Protein AF-0000000085180542 (afdb_homodimer)

Foldseek 3Di:
DQFKKKKFAAQAFFAEEFEFAFAQLLQLLLLLLLLQAQAKAKEAGADDFPLVVLSVVQVVQQAKDWDDDPRMIIIGRNDTPDQERDCVRQQVAVSNQLNQLLSCQRVQKHKYFAGHDADLDDDDCVLLVQLQVQQPWDWDDDDRMIMIGHPDQTEEEREGPAADASSLSSNQSNQAAQHWYKYARYAQAPSSLSSVVSSVQQPKDWPQRNHRMITTHHYNHTYYYYYYGAGHLLSVLLVLLLNQLSQHKYKYFRAAVQQCVQSVVQQVQQPWDWDDDRGMIIIGYDPAGDAEEAEDDGPPHHHPLCQLQVLLSNQAHADKYKYAYPPRLRNCPLVVQQVQQVWDWDDDPSMIITHHHATAADEGEQSAQSSVSNVVSNQNHHRGMHMYTHVSRVSNRDDPPVVRSVSRVIDMDMDRDDPPPPDD/DQFKKKKFAAQAFFAEEFEFAFAQLLQLLLLLLLLQAQAKAKEAGADDFPLVVLSVVQVVQQAKDWDDDPRMIIIGRNDTPDQERDCVRQQVAVSNQLNQLLSCQRVQKHKYFAGHDADLDDDDCVLLVQLQVQQPWDWDDDDRMIMIGHPDQTEEEREGPAADASSLSSNQSNQAAQHWYKYARYAQAPSSLSSVVSSVQQPKDWPQRNHRMITTHHYNHTYYYYYYGAGHLLSVLLVLLLNQLSQHKYKYFSAAVQLCVQVVVQQVQQPWDWDDDRGMIIIGYDPQGDAEEAEDDGPPHHHPLCQLQVLLSNQAHADKYKYAYPPRLRNCPLVVQQVQQVWDWDDDPSMIITHHHATAADEGEDSAQSSVSNVVSNQNHHRGMHMYTHVSRVSNRDDPPVVRSVSRVIDMDMDRDDPPPPDD

Solvent-accessible surface area (backbone atoms only — not comparable to full-atom values): 40962 Å² total; per-residue (Å²): 128,84,54,44,30,38,36,25,49,22,58,49,46,29,39,42,68,47,77,42,55,30,18,59,78,30,42,52,58,41,57,42,51,50,63,53,16,56,37,53,34,35,37,37,47,52,54,83,28,55,61,50,52,51,48,50,51,47,40,39,64,27,35,34,45,72,47,75,56,88,46,27,38,38,37,35,22,72,51,77,72,43,58,62,44,51,46,88,55,22,34,71,32,44,79,51,53,39,39,41,20,20,32,30,29,64,71,30,31,25,33,34,29,53,54,31,62,75,86,56,61,92,74,76,62,60,58,44,52,49,34,44,43,43,23,60,32,50,73,46,78,56,93,63,33,38,37,38,37,44,94,61,69,34,36,40,63,31,72,47,84,51,68,31,62,64,31,40,51,18,46,52,35,27,26,40,39,51,5,40,35,36,38,36,27,31,38,41,36,69,38,51,35,49,35,51,52,52,44,37,66,23,52,26,46,68,45,44,78,53,20,34,50,34,40,39,37,26,20,88,64,45,47,42,49,76,48,72,52,56,48,20,57,65,59,47,50,50,54,52,41,30,19,47,42,26,46,13,35,38,34,40,31,58,36,56,51,84,74,37,48,42,56,54,51,52,44,40,72,19,54,28,48,74,46,74,55,86,40,24,41,34,42,40,35,37,93,73,42,48,50,52,79,47,55,20,30,66,59,65,31,31,49,59,72,46,46,43,30,51,49,29,30,43,26,53,24,51,49,72,25,39,42,36,34,72,76,50,56,62,67,54,85,38,51,68,46,42,38,66,22,58,38,45,70,47,78,54,95,59,36,33,37,28,43,16,40,83,37,36,37,34,82,36,62,31,84,39,40,40,29,24,50,7,52,49,34,34,28,40,36,3,48,49,55,18,41,30,34,43,43,71,32,36,45,50,69,39,72,63,52,61,62,55,40,42,63,18,58,42,51,62,44,82,40,79,52,71,79,77,74,74,79,127,129,86,53,44,31,38,37,26,49,22,58,49,46,29,40,45,67,46,77,43,55,30,18,58,78,32,43,52,58,41,57,40,50,49,62,54,16,56,35,52,34,35,36,38,47,52,54,83,29,56,58,48,51,52,49,49,51,48,40,38,64,26,34,35,46,73,48,75,58,88,47,27,39,39,39,35,21,73,50,76,71,43,56,61,44,51,46,88,55,20,35,72,31,45,79,51,52,39,40,41,20,20,31,30,31,64,71,30,31,25,33,33,29,53,55,30,63,75,87,57,60,93,74,78,62,60,58,45,53,49,34,44,43,44,23,60,33,50,73,47,77,57,93,64,33,39,37,38,38,43,92,61,68,33,36,39,62,30,75,46,84,53,69,30,64,63,30,41,51,19,47,52,36,28,26,38,39,50,5,41,34,35,37,36,26,31,37,42,36,70,40,52,37,49,36,51,52,53,43,37,66,23,50,26,45,67,45,43,79,54,20,33,50,34,42,40,37,26,21,90,66,46,48,44,49,75,47,72,52,58,47,20,57,64,59,48,50,50,54,54,42,31,19,47,42,26,47,13,35,38,33,40,31,57,33,54,49,84,75,37,48,41,56,53,52,52,46,40,72,20,55,27,47,74,46,74,55,86,39,23,40,34,40,41,35,38,93,74,43,48,50,53,78,47,55,21,30,68,60,63,30,30,50,58,74,46,45,42,30,50,48,30,30,43,26,53,24,50,48,70,24,39,42,35,34,72,76,51,56,61,68,56,84,38,52,68,48,42,38,66,22,56,38,45,69,47,80,55,94,59,35,33,37,28,44,16,41,83,36,36,37,34,82,35,63,31,84,37,41,40,29,25,50,8,51,48,34,34,27,40,36,4,49,47,56,18,41,31,33,43,43,70,32,36,44,50,70,38,72,63,50,60,64,54,40,43,62,19,58,41,50,60,44,84,40,79,51,70,78,77,74,73,77,125

Sequence (848 aa):
MESKVLRVEGGAPLKGEVRIYPAKNAALPILAASLLTEEPITLLEVPRLRDVEVMLELLAHLGTRYEWEGRALHLHTPELKRLEAPYELVGQMRASFIVWGALLARAGEGRVSWPGGCAFGARPVDQHVKALRALGAEVVEEGHTFYARRKGPLGGRVVFDLPTVGGTEQALLALALEGEGTLVQAAVEPEVEDLGRFLTLLGVEIRGLGSPILHVKGAKRLGGGTYRIIPDRIEAGTYLLAAAATRGEVTLTEVRPDHLDALLDKLAQSGHRIATGKDWVRLTATPTPEPLHVEAREYPGFPTDLQPIVTAYLATVPGQSTVMDRVYPDRFTHVGELARMGAELYLRDRLLMVNGKKLHGAQVKALDIRAGGGLLVAALSAEGTTEMEGVYFLERGYEDLEGKLRALGARVYLEAQAPSLAADMESKVLRVEGGAPLKGEVRIYPAKNAALPILAASLLTEEPITLLEVPRLRDVEVMLELLAHLGTRYEWEGRALHLHTPELKRLEAPYELVGQMRASFIVWGALLARAGEGRVSWPGGCAFGARPVDQHVKALRALGAEVVEEGHTFYARRKGPLGGRVVFDLPTVGGTEQALLALALEGEGTLVQAAVEPEVEDLGRFLTLLGVEIRGLGSPILHVKGAKRLGGGTYRIIPDRIEAGTYLLAAAATRGEVTLTEVRPDHLDALLDKLAQSGHRIATGKDWVRLTATPTPEPLHVEAREYPGFPTDLQPIVTAYLATVPGQSTVMDRVYPDRFTHVGELARMGAELYLRDRLLMVNGKKLHGAQVKALDIRAGGGLLVAALSAEGTTEMEGVYFLERGYEDLEGKLRALGARVYLEAQAPSLAAD

Organism: NCBI:txid751945

Structure (mmCIF, N/CA/C/O backbone):
data_AF-0000000085180542-model_v1
#
loop_
_entity.id
_entity.type
_entity.pdbx_description
1 polymer 'UDP-N-acetylglucosamine 1-carboxyvinyltransferase'
#
loop_
_atom_site.group_PDB
_atom_site.id
_atom_site.type_symbol
_atom_site.label_atom_id
_atom_site.label_alt_id
_atom_site.label_comp_id
_atom_site.label_asym_id
_atom_site.label_entity_id
_atom_site.label_seq_id
_atom_site.pdbx_PDB_ins_code
_atom_site.Cartn_x
_atom_site.Cartn_y
_atom_site.Cartn_z
_atom_site.occupancy
_atom_site.B_iso_or_equiv
_atom_site.auth_seq_id
_atom_site.auth_comp_id
_atom_site.auth_asym_id
_atom_site.auth_atom_id
_atom_site.pdbx_PDB_model_num
ATOM 1 N N . MET A 1 1 ? 16.766 30.531 23.422 1 43.31 1 MET A N 1
ATOM 2 C CA . MET A 1 1 ? 15.414 30.766 22.906 1 43.31 1 MET A CA 1
ATOM 3 C C . MET A 1 1 ? 14.383 30.688 24.016 1 43.31 1 MET A C 1
ATOM 5 O O . MET A 1 1 ? 14.406 29.766 24.844 1 43.31 1 MET A O 1
ATOM 9 N N . GLU A 1 2 ? 13.797 31.703 24.422 1 53.44 2 GLU A N 1
ATOM 10 C CA . GLU A 1 2 ? 12.859 31.812 25.531 1 53.44 2 GLU A CA 1
ATOM 11 C C . GLU A 1 2 ? 11.789 30.719 25.453 1 53.44 2 GLU A C 1
ATOM 13 O O . GLU A 1 2 ? 11.188 30.5 24.406 1 53.44 2 GLU A O 1
ATOM 18 N N . SER A 1 3 ? 11.812 29.703 26.328 1 74.56 3 SER A N 1
ATOM 19 C CA . SER A 1 3 ? 10.898 28.578 26.375 1 74.56 3 SER A CA 1
ATOM 20 C C . SER A 1 3 ? 9.453 29.031 26.516 1 74.56 3 SER A C 1
ATOM 22 O O . SER A 1 3 ? 9.164 29.953 27.297 1 74.56 3 SER A O 1
ATOM 24 N N . LYS A 1 4 ? 8.586 28.875 25.5 1 88.31 4 LYS A N 1
ATOM 25 C CA . LYS A 1 4 ? 7.168 29.219 25.5 1 88.31 4 LYS A CA 1
ATOM 26 C C . LYS A 1 4 ? 6.32 28.047 26 1 88.31 4 LYS A C 1
ATOM 28 O O . LYS A 1 4 ? 6.711 26.891 25.859 1 88.31 4 LYS A O 1
ATOM 33 N N . VAL A 1 5 ? 5.316 28.453 26.719 1 94.69 5 VAL A N 1
ATOM 34 C CA . VAL A 1 5 ? 4.324 27.484 27.172 1 94.69 5 VAL A CA 1
ATOM 35 C C . VAL A 1 5 ? 2.957 27.844 26.594 1 94.69 5 VAL A C 1
ATOM 37 O O . VAL A 1 5 ? 2.584 29.016 26.531 1 94.69 5 VAL A O 1
ATOM 40 N N . LEU A 1 6 ? 2.271 26.859 26.094 1 96.31 6 LEU A N 1
ATOM 41 C CA . LEU A 1 6 ? 0.903 27.031 25.609 1 96.31 6 LEU A CA 1
ATOM 42 C C . LEU A 1 6 ? -0.1 26.656 26.688 1 96.31 6 LEU A C 1
ATOM 44 O O . LEU A 1 6 ? -0.111 25.516 27.156 1 96.31 6 LEU A O 1
ATOM 48 N N . ARG A 1 7 ? -0.865 27.578 27.172 1 97.5 7 ARG A N 1
ATOM 49 C CA . ARG A 1 7 ? -1.918 27.328 28.141 1 97.5 7 ARG A CA 1
ATOM 50 C C . ARG A 1 7 ? -3.266 27.125 27.469 1 97.5 7 ARG A C 1
ATOM 52 O O . ARG A 1 7 ? -3.676 27.938 26.641 1 97.5 7 ARG A O 1
ATOM 59 N N . VAL A 1 8 ? -3.912 26.031 27.766 1 98.06 8 VAL A N 1
ATOM 60 C CA . VAL A 1 8 ? -5.199 25.703 27.172 1 98.06 8 VAL A CA 1
ATOM 61 C C . VAL A 1 8 ? -6.238 25.469 28.266 1 98.06 8 VAL A C 1
ATOM 63 O O . VAL A 1 8 ? -6.066 24.609 29.125 1 98.06 8 VAL A O 1
ATOM 66 N N . GLU A 1 9 ? -7.215 26.266 28.328 1 98.12 9 GLU A N 1
ATOM 67 C CA . GLU A 1 9 ? -8.383 25.984 29.156 1 98.12 9 GLU A CA 1
ATOM 68 C C . GLU A 1 9 ? -9.398 25.125 28.406 1 98.12 9 GLU A C 1
ATOM 70 O O . GLU A 1 9 ? -10.094 25.609 27.516 1 98.12 9 GLU A O 1
ATOM 75 N N . GLY A 1 10 ? -9.484 23.906 28.859 1 97.06 10 GLY A N 1
ATOM 76 C CA . GLY A 1 10 ? -10.242 22.922 28.094 1 97.06 10 GLY A CA 1
ATOM 77 C C . GLY A 1 10 ? -11.727 22.938 28.422 1 97.06 10 GLY A C 1
ATOM 78 O O . GLY A 1 10 ? -12.172 23.688 29.297 1 97.06 10 GLY A O 1
ATOM 79 N N . GLY A 1 11 ? -12.484 22.078 27.547 1 93.62 11 GLY A N 1
ATOM 80 C CA . GLY A 1 11 ? -13.883 21.812 27.859 1 93.62 11 GLY A CA 1
ATOM 81 C C . GLY A 1 11 ? -14.844 22.609 27 1 93.62 11 GLY A C 1
ATOM 82 O O . GLY A 1 11 ? -16.062 22.406 27.062 1 93.62 11 GLY A O 1
ATOM 83 N N . ALA A 1 12 ? -14.375 23.516 26.266 1 95.56 12 ALA A N 1
ATOM 84 C CA . ALA A 1 12 ? -15.234 24.312 25.391 1 95.56 12 ALA A CA 1
ATOM 85 C C . ALA A 1 12 ? -15.336 23.672 24.016 1 95.56 12 ALA A C 1
ATOM 87 O O . ALA A 1 12 ? -14.32 23.453 23.344 1 95.56 12 ALA A O 1
ATOM 88 N N . PRO A 1 13 ? -16.578 23.422 23.578 1 98.31 13 PRO A N 1
ATOM 89 C CA . PRO A 1 13 ? -16.719 22.875 22.219 1 98.31 13 PRO A CA 1
ATOM 90 C C . PRO A 1 13 ? -16.234 23.859 21.141 1 98.31 13 PRO A C 1
ATOM 92 O O . PRO A 1 13 ? -16.547 25.047 21.203 1 98.31 13 PRO A O 1
ATOM 95 N N . LEU A 1 14 ? -15.438 23.344 20.203 1 98.69 14 LEU A N 1
ATOM 96 C CA . LEU A 1 14 ? -14.977 24.172 19.094 1 98.69 14 LEU A CA 1
ATOM 97 C C . LEU A 1 14 ? -16.109 24.422 18.094 1 98.69 14 LEU A C 1
ATOM 99 O O . LEU A 1 14 ? -16.875 23.516 17.781 1 98.69 14 LEU A O 1
ATOM 103 N N . LYS A 1 15 ? -16.219 25.672 17.672 1 98.62 15 LYS A N 1
ATOM 104 C CA . LYS A 1 15 ? -17.266 26.047 16.734 1 98.62 15 LYS A CA 1
ATOM 105 C C . LYS A 1 15 ? -16.781 27.109 15.75 1 98.62 15 LYS A C 1
ATOM 107 O O . LYS A 1 15 ? -16.109 28.062 16.141 1 98.62 15 LYS A O 1
ATOM 112 N N . GLY A 1 16 ? -17.078 26.859 14.516 1 98.44 16 GLY A N 1
ATOM 113 C CA . GLY A 1 16 ? -16.781 27.906 13.547 1 98.44 16 GLY A CA 1
ATOM 114 C C . GLY A 1 16 ? -16.109 27.375 12.289 1 98.44 16 GLY A C 1
ATOM 115 O O . GLY A 1 16 ? -16.312 26.203 11.922 1 98.44 16 GLY A O 1
ATOM 116 N N . GLU A 1 17 ? -15.562 28.312 11.594 1 98.38 17 GLU A N 1
ATOM 117 C CA . GLU A 1 17 ? -14.922 28 10.32 1 98.38 17 GLU A CA 1
ATOM 118 C C . GLU A 1 17 ? -13.422 28.328 10.367 1 98.38 17 GLU A C 1
ATOM 120 O O . GLU A 1 17 ? -13.016 29.312 10.969 1 98.38 17 GLU A O 1
ATOM 125 N N . VAL A 1 18 ? -12.664 27.484 9.781 1 97.56 18 VAL A N 1
ATOM 126 C CA . VAL A 1 18 ? -11.219 27.719 9.742 1 97.56 18 VAL A CA 1
ATOM 127 C C . VAL A 1 18 ? -10.672 27.359 8.359 1 97.56 18 VAL A C 1
ATOM 129 O O . VAL A 1 18 ? -11.086 26.359 7.762 1 97.56 18 VAL A O 1
ATOM 132 N N . ARG A 1 19 ? -9.828 28.219 7.836 1 97.94 19 ARG A N 1
ATOM 133 C CA . ARG A 1 19 ? -9.133 27.969 6.578 1 97.94 19 ARG A CA 1
ATOM 134 C C . ARG A 1 19 ? -7.902 27.094 6.789 1 97.94 19 ARG A C 1
ATOM 136 O O . ARG A 1 19 ? -7.078 27.375 7.66 1 97.94 19 ARG A O 1
ATOM 143 N N . ILE A 1 20 ? -7.77 26.016 5.988 1 98.19 20 ILE A N 1
ATOM 144 C CA . ILE A 1 20 ? -6.609 25.141 6.078 1 98.19 20 ILE A CA 1
ATOM 145 C C . ILE A 1 20 ? -5.484 25.672 5.195 1 98.19 20 ILE A C 1
ATOM 147 O O . ILE A 1 20 ? -5.715 26.031 4.039 1 98.19 20 ILE A O 1
ATOM 151 N N . TYR A 1 21 ? -4.34 25.734 5.777 1 97.44 21 TYR A N 1
ATOM 152 C CA . TYR A 1 21 ? -3.172 26.266 5.078 1 97.44 21 TYR A CA 1
ATOM 153 C C . TYR A 1 21 ? -2.514 25.188 4.223 1 97.44 21 TYR A C 1
ATOM 155 O O . TYR A 1 21 ? -2.875 24.016 4.312 1 97.44 21 TYR A O 1
ATOM 163 N N . PRO A 1 22 ? -1.598 25.625 3.312 1 97.44 22 PRO A N 1
ATOM 164 C CA . PRO A 1 22 ? -0.945 24.656 2.428 1 97.44 22 PRO A CA 1
ATOM 165 C C . PRO A 1 22 ? -0.062 23.672 3.186 1 97.44 22 PRO A C 1
ATOM 167 O O . PRO A 1 22 ? 0.419 23.984 4.277 1 97.44 22 PRO A O 1
ATOM 170 N N . ALA A 1 23 ? 0.147 22.547 2.561 1 97.88 23 ALA A N 1
ATOM 171 C CA . ALA A 1 23 ? 0.813 21.406 3.182 1 97.88 23 ALA A CA 1
ATOM 172 C C . ALA A 1 23 ? 2.322 21.625 3.252 1 97.88 23 ALA A C 1
ATOM 174 O O . ALA A 1 23 ? 2.982 21.781 2.223 1 97.88 23 ALA A O 1
ATOM 175 N N . LYS A 1 24 ? 2.818 21.641 4.43 1 96.5 24 LYS A N 1
ATOM 176 C CA . LYS A 1 24 ? 4.262 21.719 4.633 1 96.5 24 LYS A CA 1
ATOM 177 C C . LYS A 1 24 ? 4.977 20.578 3.908 1 96.5 24 LYS A C 1
ATOM 179 O O . LYS A 1 24 ? 5.965 20.797 3.209 1 96.5 24 LYS A O 1
ATOM 184 N N . ASN A 1 25 ? 4.41 19.344 4.059 1 97 25 ASN A N 1
ATOM 185 C CA . ASN A 1 25 ? 5.031 18.141 3.516 1 97 25 ASN A CA 1
ATOM 186 C C . ASN A 1 25 ? 4.996 18.125 1.99 1 97 25 ASN A C 1
ATOM 188 O O . ASN A 1 25 ? 5.723 17.375 1.354 1 97 25 ASN A O 1
ATOM 192 N N . ALA A 1 26 ? 4.156 18.906 1.379 1 98.38 26 ALA A N 1
ATOM 193 C CA . ALA A 1 26 ? 4.156 19.062 -0.073 1 98.38 26 ALA A CA 1
ATOM 194 C C . ALA A 1 26 ? 5.102 20.188 -0.494 1 98.38 26 ALA A C 1
ATOM 196 O O . ALA A 1 26 ? 5.793 20.078 -1.509 1 98.38 26 ALA A O 1
ATOM 197 N N . ALA A 1 27 ? 5.145 21.234 0.29 1 98.44 27 ALA A N 1
ATOM 198 C CA . ALA A 1 27 ? 5.949 22.406 -0.026 1 98.44 27 ALA A CA 1
ATOM 199 C C . ALA A 1 27 ? 7.438 22.078 -0.03 1 98.44 27 ALA A C 1
ATOM 201 O O . ALA A 1 27 ? 8.18 22.516 -0.913 1 98.44 27 ALA A O 1
ATOM 202 N N . LEU A 1 28 ? 7.863 21.328 0.891 1 98 28 LEU A N 1
ATOM 203 C CA . LEU A 1 28 ? 9.289 21.094 1.11 1 98 28 LEU A CA 1
ATOM 204 C C . LEU A 1 28 ? 9.914 20.406 -0.095 1 98 28 LEU A C 1
ATOM 206 O O . LEU A 1 28 ? 10.914 20.875 -0.639 1 98 28 LEU A O 1
ATOM 210 N N . PRO A 1 29 ? 9.359 19.297 -0.585 1 98.56 29 PRO A N 1
ATOM 211 C CA . PRO A 1 29 ? 9.977 18.688 -1.767 1 98.56 29 PRO A CA 1
ATOM 212 C C . PRO A 1 29 ? 9.875 19.578 -3.008 1 98.56 29 PRO A C 1
ATOM 214 O O . PRO A 1 29 ? 10.75 19.531 -3.871 1 98.56 29 PRO A O 1
ATOM 217 N N . ILE A 1 30 ? 8.836 20.328 -3.129 1 98.81 30 ILE A N 1
ATOM 218 C CA . ILE A 1 30 ? 8.68 21.219 -4.27 1 98.81 30 ILE A CA 1
ATOM 219 C C . ILE A 1 30 ? 9.742 22.312 -4.211 1 98.81 30 ILE A C 1
ATOM 221 O O . ILE A 1 30 ? 10.312 22.703 -5.238 1 98.81 30 ILE A O 1
ATOM 225 N N . LEU A 1 31 ? 9.992 22.828 -2.996 1 98.69 31 LEU A N 1
ATOM 226 C CA . LEU A 1 31 ? 11.094 23.766 -2.811 1 98.69 31 LEU A CA 1
ATOM 227 C C . LEU A 1 31 ? 12.414 23.156 -3.266 1 98.69 31 LEU A C 1
ATOM 229 O O . LEU A 1 31 ? 13.172 23.797 -4 1 98.69 31 LEU A O 1
ATOM 233 N N . ALA A 1 32 ? 12.711 21.969 -2.859 1 98.38 32 ALA A N 1
ATOM 234 C CA . ALA A 1 32 ? 13.922 21.281 -3.301 1 98.38 32 ALA A CA 1
ATOM 235 C C . ALA A 1 32 ? 13.969 21.172 -4.82 1 98.38 32 ALA A C 1
ATOM 237 O O . ALA A 1 32 ? 15.023 21.375 -5.43 1 98.38 32 ALA A O 1
ATOM 238 N N . ALA A 1 33 ? 12.836 20.891 -5.438 1 98.75 33 ALA A N 1
ATOM 239 C CA . ALA A 1 33 ? 12.734 20.703 -6.883 1 98.75 33 ALA A CA 1
ATOM 240 C C . ALA A 1 33 ? 13.047 21.984 -7.629 1 98.75 33 ALA A C 1
ATOM 242 O O . ALA A 1 33 ? 13.445 21.969 -8.797 1 98.75 33 ALA A O 1
ATOM 243 N N . SER A 1 34 ? 12.867 23.125 -6.973 1 98.5 34 SER A N 1
ATOM 244 C CA . SER A 1 34 ? 13.133 24.406 -7.602 1 98.5 34 SER A CA 1
ATOM 245 C C . SER A 1 34 ? 14.602 24.547 -7.973 1 98.5 34 SER A C 1
ATOM 247 O O . SER A 1 34 ? 14.961 25.375 -8.82 1 98.5 34 SER A O 1
ATOM 249 N N . LEU A 1 35 ? 15.477 23.766 -7.367 1 98.38 35 LEU A N 1
ATOM 250 C CA . LEU A 1 35 ? 16.906 23.781 -7.664 1 98.38 35 LEU A CA 1
ATOM 251 C C . LEU A 1 35 ? 17.172 23.266 -9.078 1 98.38 35 LEU A C 1
ATOM 253 O O . LEU A 1 35 ? 18.25 23.484 -9.625 1 98.38 35 LEU A O 1
ATOM 257 N N . LEU A 1 36 ? 16.25 22.562 -9.656 1 98.69 36 LEU A N 1
ATOM 258 C CA . LEU A 1 36 ? 16.469 21.797 -10.875 1 98.69 36 LEU A CA 1
ATOM 259 C C . LEU A 1 36 ? 16.484 22.703 -12.094 1 98.69 36 LEU A C 1
ATOM 261 O O . LEU A 1 36 ? 16.891 22.281 -13.18 1 98.69 36 LEU A O 1
ATOM 265 N N . THR A 1 37 ? 16.047 23.953 -11.984 1 98.56 37 THR A N 1
ATOM 266 C CA . THR A 1 37 ? 15.906 24.797 -13.156 1 98.56 37 THR A CA 1
ATOM 267 C C . THR A 1 37 ? 16.594 26.141 -12.938 1 98.56 37 THR A C 1
ATOM 269 O O . THR A 1 37 ? 16.75 26.594 -11.797 1 98.56 37 THR A O 1
ATOM 272 N N . GLU A 1 38 ? 17 26.766 -13.984 1 98.19 38 GLU A N 1
ATOM 273 C CA . GLU A 1 38 ? 17.578 28.094 -13.977 1 98.19 38 GLU A CA 1
ATOM 274 C C . GLU A 1 38 ? 16.516 29.172 -14.156 1 98.19 38 GLU A C 1
ATOM 276 O O . GLU A 1 38 ? 16.812 30.359 -14.094 1 98.19 38 GLU A O 1
ATOM 281 N N . GLU A 1 39 ? 15.328 28.703 -14.398 1 98.62 39 GLU A N 1
ATOM 282 C CA . GLU A 1 39 ? 14.227 29.625 -14.641 1 98.62 39 GLU A CA 1
ATOM 283 C C . GLU A 1 39 ? 13.516 30 -13.344 1 98.62 39 GLU A C 1
ATOM 285 O O . GLU A 1 39 ? 13.516 29.219 -12.383 1 98.62 39 GLU A O 1
ATOM 290 N N . PRO A 1 40 ? 12.938 31.156 -13.273 1 98.62 40 PRO A N 1
ATOM 291 C CA . PRO A 1 40 ? 12.234 31.562 -12.055 1 98.62 40 PRO A CA 1
ATOM 292 C C . PRO A 1 40 ? 10.984 30.719 -11.789 1 98.62 40 PRO A C 1
ATOM 294 O O . PRO A 1 40 ? 10.281 30.328 -12.727 1 98.62 40 PRO A O 1
ATOM 297 N N . ILE A 1 41 ? 10.719 30.484 -10.539 1 98.69 41 ILE A N 1
ATOM 298 C CA . ILE A 1 41 ? 9.555 29.75 -10.055 1 98.69 41 ILE A CA 1
ATOM 299 C C . ILE A 1 41 ? 8.781 30.594 -9.062 1 98.69 41 ILE A C 1
ATOM 301 O O . ILE A 1 41 ? 9.375 31.25 -8.195 1 98.69 41 ILE A O 1
ATOM 305 N N . THR A 1 42 ? 7.512 30.656 -9.203 1 98.88 42 THR A N 1
ATOM 306 C CA . THR A 1 42 ? 6.641 31.266 -8.203 1 98.88 42 THR A CA 1
ATOM 307 C C . THR A 1 42 ? 5.723 30.203 -7.586 1 98.88 42 THR A C 1
ATOM 309 O O . THR A 1 42 ? 4.965 29.547 -8.297 1 98.88 42 THR A O 1
ATOM 312 N N . LEU A 1 43 ? 5.816 30 -6.324 1 98.81 43 LEU A N 1
ATOM 313 C CA . LEU A 1 43 ? 4.922 29.125 -5.582 1 98.81 43 LEU A CA 1
ATOM 314 C C . LEU A 1 43 ? 3.836 29.922 -4.867 1 98.81 43 LEU A C 1
ATOM 316 O O . LEU A 1 43 ? 4.137 30.828 -4.082 1 98.81 43 LEU A O 1
ATOM 320 N N . LEU A 1 44 ? 2.662 29.516 -5.234 1 97.81 44 LEU A N 1
ATOM 321 C CA . LEU A 1 44 ? 1.525 30.141 -4.578 1 97.81 44 LEU A CA 1
ATOM 322 C C . LEU A 1 44 ? 1.137 29.391 -3.312 1 97.81 44 LEU A C 1
ATOM 324 O O . LEU A 1 44 ? 1.149 28.156 -3.291 1 97.81 44 LEU A O 1
ATOM 328 N N . GLU A 1 45 ? 0.852 30.078 -2.203 1 94.81 45 GLU A N 1
ATOM 329 C CA . GLU A 1 45 ? 0.335 29.5 -0.963 1 94.81 45 GLU A CA 1
ATOM 330 C C . GLU A 1 45 ? 1.369 28.594 -0.301 1 94.81 45 GLU A C 1
ATOM 332 O O . GLU A 1 45 ? 1.105 27.422 -0.062 1 94.81 45 GLU A O 1
ATOM 337 N N . VAL A 1 46 ? 2.48 29.156 0.072 1 97.75 46 VAL A N 1
ATOM 338 C CA . VAL A 1 46 ? 3.535 28.422 0.767 1 97.75 46 VAL A CA 1
ATOM 339 C C . VAL A 1 46 ? 3.391 28.625 2.273 1 97.75 46 VAL A C 1
ATOM 341 O O . VAL A 1 46 ? 3.199 29.734 2.746 1 97.75 46 VAL A O 1
ATOM 344 N N . PRO A 1 47 ? 3.416 27.516 3.02 1 96.69 47 PRO A N 1
ATOM 345 C CA . PRO A 1 47 ? 3.277 27.688 4.469 1 96.69 47 PRO A CA 1
ATOM 346 C C . PRO A 1 47 ? 4.441 28.453 5.09 1 96.69 47 PRO A C 1
ATOM 348 O O . PRO A 1 47 ? 5.594 28.281 4.68 1 96.69 47 PRO A O 1
ATOM 351 N N . ARG A 1 48 ? 4.145 29.25 6.074 1 94.88 48 ARG A N 1
ATOM 352 C CA . ARG A 1 48 ? 5.152 30 6.828 1 94.88 48 ARG A CA 1
ATOM 353 C C . ARG A 1 48 ? 5.48 29.297 8.141 1 94.88 48 ARG A C 1
ATOM 355 O O . ARG A 1 48 ? 5.016 29.703 9.203 1 94.88 48 ARG A O 1
ATOM 362 N N . LEU A 1 49 ? 6.348 28.328 7.996 1 94.75 49 LEU A N 1
ATOM 363 C CA . LEU A 1 49 ? 6.754 27.484 9.109 1 94.75 49 LEU A CA 1
ATOM 364 C C . LEU A 1 49 ? 8.273 27.422 9.219 1 94.75 49 LEU A C 1
ATOM 366 O O . LEU A 1 49 ? 8.984 27.703 8.25 1 94.75 49 LEU A O 1
ATOM 370 N N . ARG A 1 50 ? 8.719 27.047 10.375 1 91.69 50 ARG A N 1
ATOM 371 C CA . ARG A 1 50 ? 10.148 26.969 10.633 1 91.69 50 ARG A CA 1
ATOM 372 C C . ARG A 1 50 ? 10.836 26.016 9.656 1 91.69 50 ARG A C 1
ATOM 374 O O . ARG A 1 50 ? 11.93 26.312 9.164 1 91.69 50 ARG A O 1
ATOM 381 N N . ASP A 1 51 ? 10.227 24.875 9.438 1 93.19 51 ASP A N 1
ATOM 382 C CA . ASP A 1 51 ? 10.82 23.906 8.523 1 93.19 51 ASP A CA 1
ATOM 383 C C . ASP A 1 51 ? 11 24.516 7.129 1 93.19 51 ASP A C 1
ATOM 385 O O . ASP A 1 51 ? 11.969 24.203 6.434 1 93.19 51 ASP A O 1
ATOM 389 N N . VAL A 1 52 ? 10.078 25.297 6.684 1 96.06 52 VAL A N 1
ATOM 390 C CA . VAL A 1 52 ? 10.164 25.953 5.383 1 96.06 52 VAL A CA 1
ATOM 391 C C . VAL A 1 52 ? 11.297 26.984 5.402 1 96.06 52 VAL A C 1
ATOM 393 O O . VAL A 1 52 ? 12.055 27.094 4.438 1 96.06 52 VAL A O 1
ATOM 396 N N . GLU A 1 53 ? 11.414 27.688 6.5 1 94.44 53 GLU A N 1
ATOM 397 C CA . GLU A 1 53 ? 12.492 28.656 6.641 1 94.44 53 GLU A CA 1
ATOM 398 C C . GLU A 1 53 ? 13.859 27.984 6.551 1 94.44 53 GLU A C 1
ATOM 400 O O . GLU A 1 53 ? 14.758 28.484 5.879 1 94.44 53 GLU A O 1
ATOM 405 N N . VAL A 1 54 ? 13.961 26.938 7.227 1 93.19 54 VAL A N 1
ATOM 406 C CA . VAL A 1 54 ? 15.219 26.188 7.211 1 93.19 54 VAL A CA 1
ATOM 407 C C . VAL A 1 54 ? 15.516 25.703 5.793 1 93.19 54 VAL A C 1
ATOM 409 O O . VAL A 1 54 ? 16.656 25.766 5.336 1 93.19 54 VAL A O 1
ATOM 412 N N . MET A 1 55 ? 14.547 25.234 5.117 1 96.44 55 MET A N 1
ATOM 413 C CA . MET A 1 55 ? 14.727 24.797 3.736 1 96.44 55 MET A CA 1
ATOM 414 C C . MET A 1 55 ? 15.172 25.953 2.854 1 96.44 55 MET A C 1
ATOM 416 O O . MET A 1 55 ? 16.047 25.781 2.004 1 96.44 55 MET A O 1
ATOM 420 N N . LEU A 1 56 ? 14.578 27.062 3.047 1 97.38 56 LEU A N 1
ATOM 421 C CA . LEU A 1 56 ? 14.953 28.25 2.268 1 97.38 56 LEU A CA 1
ATOM 422 C C . LEU A 1 56 ? 16.391 28.656 2.545 1 97.38 56 LEU A C 1
ATOM 424 O O . LEU A 1 56 ? 17.109 29.062 1.635 1 97.38 56 LEU A O 1
ATOM 428 N N . GLU A 1 57 ? 16.781 28.547 3.785 1 96.5 57 GLU A N 1
ATOM 429 C CA . GLU A 1 57 ? 18.172 28.812 4.137 1 96.5 57 GLU A CA 1
ATOM 430 C C . GLU A 1 57 ? 19.109 27.859 3.4 1 96.5 57 GLU A C 1
ATOM 432 O O . GLU A 1 57 ? 20.156 28.281 2.896 1 96.5 57 GLU A O 1
ATOM 437 N N . LEU A 1 58 ? 18.734 26.641 3.402 1 96.69 58 LEU A N 1
ATOM 438 C CA . LEU A 1 58 ? 19.531 25.641 2.695 1 96.69 58 LEU A CA 1
ATOM 439 C C . LEU A 1 58 ? 19.609 25.953 1.204 1 96.69 58 LEU A C 1
ATOM 441 O O . LEU A 1 58 ? 20.672 25.906 0.604 1 96.69 58 LEU A O 1
ATOM 445 N N . LEU A 1 59 ? 18.5 26.266 0.594 1 98.06 59 LEU A N 1
ATOM 446 C CA . LEU A 1 59 ? 18.453 26.594 -0.827 1 98.06 59 LEU A CA 1
ATOM 447 C C . LEU A 1 59 ? 19.297 27.828 -1.127 1 98.06 59 LEU A C 1
ATOM 449 O O . LEU A 1 59 ? 19.984 27.875 -2.148 1 98.06 59 LEU A O 1
ATOM 453 N N . ALA A 1 60 ? 19.156 28.766 -0.256 1 98 60 ALA A N 1
ATOM 454 C CA . ALA A 1 60 ? 19.984 29.969 -0.414 1 98 60 ALA A CA 1
ATOM 455 C C . ALA A 1 60 ? 21.469 29.625 -0.363 1 98 60 ALA A C 1
ATOM 457 O O . ALA A 1 60 ? 22.25 30.156 -1.146 1 98 60 ALA A O 1
ATOM 458 N N . HIS A 1 61 ? 21.828 28.797 0.575 1 96.94 61 HIS A N 1
ATOM 459 C CA . HIS A 1 61 ? 23.188 28.297 0.685 1 96.94 61 HIS A CA 1
ATOM 460 C C . HIS A 1 61 ? 23.656 27.672 -0.625 1 96.94 61 HIS A C 1
ATOM 462 O O . HIS A 1 61 ? 24.812 27.828 -1.011 1 96.94 61 HIS A O 1
ATOM 468 N N . LEU A 1 62 ? 22.797 27.047 -1.322 1 97.69 62 LEU A N 1
ATOM 469 C CA . LEU A 1 62 ? 23.125 26.344 -2.547 1 97.69 62 LEU A CA 1
ATOM 470 C C . LEU A 1 62 ? 23.094 27.266 -3.752 1 97.69 62 LEU A C 1
ATOM 472 O O . LEU A 1 62 ? 23.609 26.938 -4.82 1 97.69 62 LEU A O 1
ATOM 476 N N . GLY A 1 63 ? 22.422 28.406 -3.619 1 98.19 63 GLY A N 1
ATOM 477 C CA . GLY A 1 63 ? 22.5 29.359 -4.711 1 98.19 63 GLY A CA 1
ATOM 478 C C . GLY A 1 63 ? 21.156 30 -5.031 1 98.19 63 GLY A C 1
ATOM 479 O O . GLY A 1 63 ? 21.062 30.859 -5.906 1 98.19 63 GLY A O 1
ATOM 480 N N . THR A 1 64 ? 20.109 29.672 -4.336 1 98.62 64 THR A N 1
ATOM 481 C CA . THR A 1 64 ? 18.766 30.172 -4.633 1 98.62 64 THR A CA 1
ATOM 482 C C . THR A 1 64 ? 18.562 31.578 -4.059 1 98.62 64 THR A C 1
ATOM 484 O O . THR A 1 64 ? 18.938 31.844 -2.91 1 98.62 64 THR A O 1
ATOM 487 N N . ARG A 1 65 ? 18.031 32.438 -4.852 1 98.62 65 ARG A N 1
ATOM 488 C CA . ARG A 1 65 ? 17.453 33.688 -4.379 1 98.62 65 ARG A CA 1
ATOM 489 C C . ARG A 1 65 ? 15.945 33.531 -4.172 1 98.62 65 ARG A C 1
ATOM 491 O O . ARG A 1 65 ? 15.258 32.906 -4.965 1 98.62 65 ARG A O 1
ATOM 498 N N . TYR A 1 66 ? 15.484 34.094 -3.055 1 98.5 66 TYR A N 1
ATOM 499 C CA . TYR A 1 66 ? 14.047 33.969 -2.863 1 98.5 66 TYR A CA 1
ATOM 500 C C . TYR A 1 66 ? 13.477 35.25 -2.229 1 98.5 66 TYR A C 1
ATOM 502 O O . TYR A 1 66 ? 14.203 36 -1.583 1 98.5 66 TYR A O 1
ATOM 510 N N . GLU A 1 67 ? 12.219 35.469 -2.49 1 98.31 67 GLU A N 1
ATOM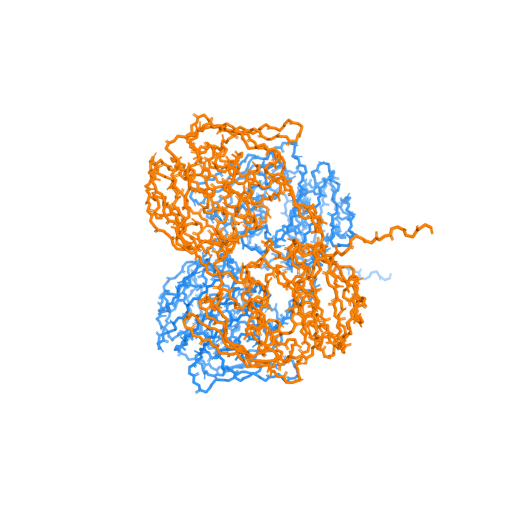 511 C CA . GLU A 1 67 ? 11.484 36.625 -1.947 1 98.31 67 GLU A CA 1
ATOM 512 C C . GLU A 1 67 ? 10.023 36.25 -1.68 1 98.31 67 GLU A C 1
ATOM 514 O O . GLU A 1 67 ? 9.375 35.625 -2.516 1 98.31 67 GLU A O 1
ATOM 519 N N . TRP A 1 68 ? 9.586 36.719 -0.527 1 97.94 68 TRP A N 1
ATOM 520 C CA . TRP A 1 68 ? 8.188 36.5 -0.163 1 97.94 68 TRP A CA 1
ATOM 521 C C . TRP A 1 68 ? 7.312 37.656 -0.671 1 97.94 68 TRP A C 1
ATOM 523 O O . TRP A 1 68 ? 7.719 38.812 -0.624 1 97.94 68 TRP A O 1
ATOM 533 N N . GLU A 1 69 ? 6.238 37.375 -1.213 1 97.88 69 GLU A N 1
ATOM 534 C CA . GLU A 1 69 ? 5.129 38.281 -1.477 1 97.88 69 GLU A CA 1
ATOM 535 C C . GLU A 1 69 ? 3.82 37.75 -0.909 1 97.88 69 GLU A C 1
ATOM 537 O O . GLU A 1 69 ? 3.1 37.031 -1.588 1 97.88 69 GLU A O 1
ATOM 542 N N . GLY A 1 70 ? 3.514 38.219 0.302 1 95.06 70 GLY A N 1
ATOM 543 C CA . GLY A 1 70 ? 2.412 37.562 0.993 1 95.06 70 GLY A CA 1
ATOM 544 C C . GLY A 1 70 ? 2.656 36.094 1.248 1 95.06 70 GLY A C 1
ATOM 545 O O . GLY A 1 70 ? 3.637 35.719 1.898 1 95.06 70 GLY A O 1
ATOM 546 N N . ARG A 1 71 ? 1.831 35.281 0.725 1 94.62 71 ARG A N 1
ATOM 547 C CA . ARG A 1 71 ? 2 33.844 0.879 1 94.62 71 ARG A CA 1
ATOM 548 C C . ARG A 1 71 ? 2.59 33.219 -0.383 1 94.62 71 ARG A C 1
ATOM 550 O O . ARG A 1 71 ? 2.662 32 -0.504 1 94.62 71 ARG A O 1
ATOM 557 N N . ALA A 1 72 ? 2.949 34.062 -1.271 1 97.94 72 ALA A N 1
ATOM 558 C CA . ALA A 1 72 ? 3.65 33.594 -2.467 1 97.94 72 ALA A CA 1
ATOM 559 C C . ALA A 1 72 ? 5.164 33.656 -2.275 1 97.94 72 ALA A C 1
ATOM 561 O O . ALA A 1 72 ? 5.672 34.562 -1.595 1 97.94 72 ALA A O 1
ATOM 562 N N . LEU A 1 73 ? 5.801 32.75 -2.799 1 98.69 73 LEU A N 1
ATOM 563 C CA . LEU A 1 73 ? 7.258 32.656 -2.723 1 98.69 73 LEU A CA 1
ATOM 564 C C . LEU A 1 73 ? 7.875 32.656 -4.117 1 98.69 73 LEU A C 1
ATOM 566 O O . LEU A 1 73 ? 7.543 31.797 -4.941 1 98.69 73 LEU A O 1
ATOM 570 N N . HIS A 1 74 ? 8.672 33.688 -4.441 1 98.75 74 HIS A N 1
ATOM 571 C CA . HIS A 1 74 ? 9.43 33.75 -5.684 1 98.75 74 HIS A CA 1
ATOM 572 C C . HIS A 1 74 ? 10.836 33.156 -5.508 1 98.75 74 HIS A C 1
ATOM 574 O O . HIS A 1 74 ? 11.57 33.594 -4.617 1 98.75 74 HIS A O 1
ATOM 580 N N . LEU A 1 75 ? 11.172 32.219 -6.289 1 98.75 75 LEU A N 1
ATOM 581 C CA . LEU A 1 75 ? 12.453 31.531 -6.215 1 98.75 75 LEU A CA 1
ATOM 582 C C . LEU A 1 75 ? 13.195 31.625 -7.547 1 98.75 75 LEU A C 1
ATOM 584 O O . LEU A 1 75 ? 12.57 31.609 -8.609 1 98.75 75 LEU A O 1
ATOM 588 N N . HIS A 1 76 ? 14.469 31.766 -7.484 1 98.75 76 HIS A N 1
ATOM 589 C CA . HIS A 1 76 ? 15.32 31.781 -8.672 1 98.75 76 HIS A CA 1
ATOM 590 C C . HIS A 1 76 ? 16.719 31.25 -8.352 1 98.75 76 HIS A C 1
ATOM 592 O O . HIS A 1 76 ? 17.391 31.781 -7.461 1 98.75 76 HIS A O 1
ATOM 598 N N . THR A 1 77 ? 17.109 30.156 -9.039 1 98.5 77 THR A N 1
ATOM 599 C CA . THR A 1 77 ? 18.453 29.609 -8.898 1 98.5 77 THR A CA 1
ATOM 600 C C . THR A 1 77 ? 19.156 29.578 -10.242 1 98.5 77 THR A C 1
ATOM 602 O O . THR A 1 77 ? 19.297 28.531 -10.867 1 98.5 77 THR A O 1
ATOM 605 N N . PRO A 1 78 ? 19.719 30.656 -10.656 1 97.69 78 PRO A N 1
ATOM 606 C CA . PRO A 1 78 ? 20.375 30.703 -11.961 1 97.69 78 PRO A CA 1
ATOM 607 C C . PRO A 1 78 ? 21.562 29.75 -12.055 1 97.69 78 PRO A C 1
ATOM 609 O O . PRO A 1 78 ? 21.812 29.156 -13.109 1 97.69 78 PRO A O 1
ATOM 612 N N . GLU A 1 79 ? 22.297 29.703 -10.984 1 97.25 79 GLU A N 1
ATOM 613 C CA . GLU A 1 79 ? 23.453 28.797 -10.891 1 97.25 79 GLU A CA 1
ATOM 614 C C . GLU A 1 79 ? 23.594 28.25 -9.477 1 97.25 79 GLU A C 1
ATOM 616 O O . GLU A 1 79 ? 23.266 28.922 -8.5 1 97.25 79 GLU A O 1
ATOM 621 N N . LEU A 1 80 ? 24.016 27.016 -9.438 1 98.06 80 LEU A N 1
ATOM 622 C CA . LEU A 1 80 ? 24.375 26.438 -8.141 1 98.06 80 LEU A CA 1
ATOM 623 C C . LEU A 1 80 ? 25.719 26.984 -7.652 1 98.06 80 LEU A C 1
ATOM 625 O O . LEU A 1 80 ? 26.703 26.922 -8.375 1 98.06 80 LEU A O 1
ATOM 629 N N . LYS A 1 81 ? 25.719 27.453 -6.43 1 97.75 81 LYS A N 1
ATOM 630 C CA . LYS A 1 81 ? 26.938 28.016 -5.875 1 97.75 81 LYS A CA 1
ATOM 631 C C . LYS A 1 81 ? 27.719 26.984 -5.059 1 97.75 81 LYS A C 1
ATOM 633 O O . LYS A 1 81 ? 28.922 27.109 -4.879 1 97.75 81 LYS A O 1
ATOM 638 N N . ARG A 1 82 ? 27.031 26.094 -4.496 1 96.94 82 ARG A N 1
ATOM 639 C CA . ARG A 1 82 ? 27.578 25 -3.703 1 96.94 82 ARG A CA 1
ATOM 640 C C . ARG A 1 82 ? 26.891 23.688 -4.039 1 96.94 82 ARG A C 1
ATOM 642 O O . ARG A 1 82 ? 25.75 23.672 -4.508 1 96.94 82 ARG A O 1
ATOM 649 N N . LEU A 1 83 ? 27.656 22.656 -3.789 1 97 83 LEU A N 1
ATOM 650 C CA . LEU A 1 83 ? 27.109 21.328 -4.09 1 97 83 LEU A CA 1
ATOM 651 C C . LEU A 1 83 ? 27.078 20.453 -2.84 1 97 83 LEU A C 1
ATOM 653 O O . LEU A 1 83 ? 26.984 19.234 -2.936 1 97 83 LEU A O 1
ATOM 657 N N . GLU A 1 84 ? 27.188 21.156 -1.765 1 94.38 84 GLU A N 1
ATOM 658 C CA . GLU A 1 84 ? 27.172 20.453 -0.484 1 94.38 84 GLU A CA 1
ATOM 659 C C . GLU A 1 84 ? 26.078 20.984 0.428 1 94.38 84 GLU A C 1
ATOM 661 O O . GLU A 1 84 ? 25.953 22.203 0.614 1 94.38 84 GLU A O 1
ATOM 666 N N . ALA A 1 85 ? 25.297 20.094 0.913 1 93.44 85 ALA A N 1
ATOM 667 C CA . ALA A 1 85 ? 24.328 20.406 1.956 1 93.44 85 ALA A CA 1
ATOM 668 C C . ALA A 1 85 ? 24.844 20 3.332 1 93.44 85 ALA A C 1
ATOM 670 O O . ALA A 1 85 ? 24.766 18.828 3.717 1 93.44 85 ALA A O 1
ATOM 671 N N . PRO A 1 86 ? 25.234 20.938 4.105 1 88.94 86 PRO A N 1
ATOM 672 C CA . PRO A 1 86 ? 25.953 20.625 5.344 1 88.94 86 PRO A CA 1
ATOM 673 C C . PRO A 1 86 ? 25.031 20.172 6.473 1 88.94 86 PRO A C 1
ATOM 675 O O . PRO A 1 86 ? 23.828 20.453 6.441 1 88.94 86 PRO A O 1
ATOM 678 N N . TYR A 1 87 ? 25.625 19.641 7.461 1 86.31 87 TYR A N 1
ATOM 679 C CA . TYR A 1 87 ? 24.922 19.047 8.594 1 86.31 87 TYR A CA 1
ATOM 680 C C . TYR A 1 87 ? 24.109 20.109 9.344 1 86.31 87 TYR A C 1
ATOM 682 O O . TYR A 1 87 ? 23.016 19.844 9.812 1 86.31 87 TYR A O 1
ATOM 690 N N . GLU A 1 88 ? 24.641 21.281 9.414 1 84.38 88 GLU A N 1
ATOM 691 C CA . GLU A 1 88 ? 24 22.375 10.156 1 84.38 88 GLU A CA 1
ATOM 692 C C . GLU A 1 88 ? 22.609 22.672 9.617 1 84.38 88 GLU A C 1
ATOM 694 O O . GLU A 1 88 ? 21.719 23.078 10.367 1 84.38 88 GLU A O 1
ATOM 699 N N . LEU A 1 89 ? 22.453 22.359 8.398 1 83.44 89 LEU A N 1
ATOM 700 C CA . LEU A 1 89 ? 21.172 22.656 7.754 1 83.44 89 LEU A CA 1
ATOM 701 C C . LEU A 1 89 ? 20.344 21.375 7.594 1 83.44 89 LEU A C 1
ATOM 703 O O . LEU A 1 89 ? 19.188 21.328 8.016 1 83.44 89 LEU A O 1
ATOM 707 N N . VAL A 1 90 ? 20.984 20.312 7.18 1 83.81 90 VAL A N 1
ATOM 708 C CA . VAL A 1 90 ? 20.281 19.078 6.879 1 83.81 90 VAL A CA 1
ATOM 709 C C . VAL A 1 90 ? 19.922 18.359 8.18 1 83.81 90 VAL A C 1
ATOM 711 O O . VAL A 1 90 ? 18.938 17.641 8.234 1 83.81 90 VAL A O 1
ATOM 714 N N . GLY A 1 91 ? 20.625 18.547 9.234 1 78.94 91 GLY A N 1
ATOM 715 C CA . GLY A 1 91 ? 20.375 17.906 10.516 1 78.94 91 GLY A CA 1
ATOM 716 C C . GLY A 1 91 ? 19.125 18.406 11.203 1 78.94 91 GLY A C 1
ATOM 717 O O . GLY A 1 91 ? 18.609 17.766 12.125 1 78.94 91 GLY A O 1
ATOM 718 N N . GLN A 1 92 ? 18.641 19.484 10.703 1 76.75 92 GLN A N 1
ATOM 719 C CA . GLN A 1 92 ? 17.484 20.109 11.336 1 76.75 92 GLN A CA 1
ATOM 720 C C . GLN A 1 92 ? 16.188 19.531 10.82 1 76.75 92 GLN A C 1
ATOM 722 O O . GLN A 1 92 ? 15.148 19.609 11.492 1 76.75 92 GLN A O 1
ATOM 727 N N . MET A 1 93 ? 16.359 18.984 9.625 1 78.88 93 MET A N 1
ATOM 728 C CA . MET A 1 93 ? 15.109 18.516 9.031 1 78.88 93 MET A CA 1
ATOM 729 C C . MET A 1 93 ? 15.375 17.375 8.047 1 78.88 93 MET A C 1
ATOM 731 O O . MET A 1 93 ? 16.125 17.547 7.082 1 78.88 93 MET A O 1
ATOM 735 N N . ARG A 1 94 ? 14.625 16.391 8.203 1 76.69 94 ARG A N 1
ATOM 736 C CA . ARG A 1 94 ? 14.828 15.188 7.41 1 76.69 94 ARG A CA 1
ATOM 737 C C . ARG A 1 94 ? 14.492 15.438 5.941 1 76.69 94 ARG A C 1
ATOM 739 O O . ARG A 1 94 ? 15.133 14.875 5.051 1 76.69 94 ARG A O 1
ATOM 746 N N . ALA A 1 95 ? 13.531 16.266 5.676 1 81 95 ALA A N 1
ATOM 747 C CA . ALA A 1 95 ? 13.055 16.5 4.32 1 81 95 ALA A CA 1
ATOM 748 C C . ALA A 1 95 ? 14.141 17.125 3.455 1 81 95 ALA A C 1
ATOM 750 O O . ALA A 1 95 ? 14.047 17.109 2.225 1 81 95 ALA A O 1
ATOM 751 N N . SER A 1 96 ? 15.148 17.594 4.051 1 87.69 96 SER A N 1
ATOM 752 C CA . SER A 1 96 ? 16.203 18.281 3.318 1 87.69 96 SER A CA 1
ATOM 753 C C . SER A 1 96 ? 17.125 17.297 2.609 1 87.69 96 SER A C 1
ATOM 755 O O . SER A 1 96 ? 17.875 17.672 1.706 1 87.69 96 SER A O 1
ATOM 757 N N . PHE A 1 97 ? 17.047 16.094 2.975 1 91 97 PHE A N 1
ATOM 758 C CA . PHE A 1 97 ? 17.938 15.062 2.451 1 91 97 PHE A CA 1
ATOM 759 C C . PHE A 1 97 ? 17.75 14.891 0.951 1 91 97 PHE A C 1
ATOM 761 O O . PHE A 1 97 ? 18.688 14.57 0.228 1 91 97 PHE A O 1
ATOM 768 N N . ILE A 1 98 ? 16.562 15.25 0.462 1 95.88 98 ILE A N 1
ATOM 769 C CA . ILE A 1 98 ? 16.219 14.938 -0.919 1 95.88 98 ILE A CA 1
ATOM 770 C C . ILE A 1 98 ? 16.844 15.969 -1.856 1 95.88 98 ILE A C 1
ATOM 772 O O . ILE A 1 98 ? 16.828 15.797 -3.078 1 95.88 98 ILE A O 1
ATOM 776 N N . VAL A 1 99 ? 17.469 17.047 -1.338 1 97.19 99 VAL A N 1
ATOM 777 C CA . VAL A 1 99 ? 18.172 18 -2.193 1 97.19 99 VAL A CA 1
ATOM 778 C C . VAL A 1 99 ? 19.297 17.281 -2.932 1 97.19 99 VAL A C 1
ATOM 780 O O . VAL A 1 99 ? 19.734 17.734 -3.996 1 97.19 99 VAL A O 1
ATOM 783 N N . TRP A 1 100 ? 19.75 16.203 -2.318 1 96.69 100 TRP A N 1
ATOM 784 C CA . TRP A 1 100 ? 20.797 15.367 -2.889 1 96.69 100 TRP A CA 1
ATOM 785 C C . TRP A 1 100 ? 20.438 14.945 -4.312 1 96.69 100 TRP A C 1
ATOM 787 O O . TRP A 1 100 ? 21.266 15.062 -5.223 1 96.69 100 TRP A O 1
ATOM 797 N N . GLY A 1 101 ? 19.219 14.477 -4.559 1 97.94 101 GLY A N 1
ATOM 798 C CA . GLY A 1 101 ? 18.75 14.094 -5.883 1 97.94 101 GLY A CA 1
ATOM 799 C C . GLY A 1 101 ? 18.75 15.242 -6.867 1 97.94 101 GLY A C 1
ATOM 800 O O . GLY A 1 101 ? 19.125 15.078 -8.031 1 97.94 101 GLY A O 1
ATOM 801 N N . ALA A 1 102 ? 18.328 16.406 -6.414 1 98.31 102 ALA A N 1
ATOM 802 C CA . ALA A 1 102 ? 18.297 17.594 -7.27 1 98.31 102 ALA A CA 1
ATOM 803 C C . ALA A 1 102 ? 19.703 18.016 -7.688 1 98.31 102 ALA A C 1
ATOM 805 O O . ALA A 1 102 ? 19.938 18.344 -8.852 1 98.31 102 ALA A O 1
ATOM 806 N N . LEU A 1 103 ? 20.609 18 -6.734 1 98.12 103 LEU A N 1
ATOM 807 C CA . LEU A 1 103 ? 21.984 18.359 -7.023 1 98.12 103 LEU A CA 1
ATOM 808 C C . LEU A 1 103 ? 22.594 17.391 -8.031 1 98.12 103 LEU A C 1
ATOM 810 O O . LEU A 1 103 ? 23.266 17.812 -8.984 1 98.12 103 LEU A O 1
ATOM 814 N N . LEU A 1 104 ? 22.328 16.172 -7.762 1 98.19 104 LEU A N 1
ATOM 815 C CA . LEU A 1 104 ? 22.859 15.156 -8.664 1 98.19 104 LEU A CA 1
ATOM 816 C C . LEU A 1 104 ? 22.344 15.352 -10.078 1 98.19 104 LEU A C 1
ATOM 818 O O . LEU A 1 104 ? 23.078 15.219 -11.047 1 98.19 104 LEU A O 1
ATOM 822 N N . ALA A 1 105 ? 21.094 15.586 -10.211 1 98.25 105 ALA A N 1
ATOM 823 C CA . ALA A 1 105 ? 20.484 15.789 -11.523 1 98.25 105 ALA A CA 1
ATOM 824 C C . ALA A 1 105 ? 21.078 17.016 -12.219 1 98.25 105 ALA A C 1
ATOM 826 O O . ALA A 1 105 ? 21.422 16.953 -13.398 1 98.25 105 ALA A O 1
ATOM 827 N N . ARG A 1 106 ? 21.188 18.078 -11.547 1 97.94 106 ARG A N 1
ATOM 828 C CA . ARG A 1 106 ? 21.531 19.359 -12.172 1 97.94 106 ARG A CA 1
ATOM 829 C C . ARG A 1 106 ? 23.031 19.484 -12.352 1 97.94 106 ARG A C 1
ATOM 831 O O . ARG A 1 106 ? 23.5 19.969 -13.391 1 97.94 106 ARG A O 1
ATOM 838 N N . ALA A 1 107 ? 23.859 19.062 -11.336 1 97.62 107 ALA A N 1
ATOM 839 C CA . ALA A 1 107 ? 25.281 19.344 -11.344 1 97.62 107 ALA A CA 1
ATOM 840 C C . ALA A 1 107 ? 26.078 18.062 -11.625 1 97.62 107 ALA A C 1
ATOM 842 O O . ALA A 1 107 ? 27.281 18.125 -11.922 1 97.62 107 ALA A O 1
ATOM 843 N N . GLY A 1 108 ? 25.422 16.938 -11.484 1 98 108 GLY A N 1
ATOM 844 C CA . GLY A 1 108 ? 26.109 15.672 -11.734 1 98 108 GLY A CA 1
ATOM 845 C C . GLY A 1 108 ? 26.766 15.102 -10.492 1 98 108 GLY A C 1
ATOM 846 O O . GLY A 1 108 ? 27.266 13.977 -10.516 1 98 108 GLY A O 1
ATOM 847 N N . GLU A 1 109 ? 26.781 15.883 -9.477 1 97.88 109 GLU A N 1
ATOM 848 C CA . GLU A 1 109 ? 27.312 15.406 -8.203 1 97.88 109 GLU A CA 1
ATOM 849 C C . GLU A 1 109 ? 26.734 16.203 -7.035 1 97.88 109 GLU A C 1
ATOM 851 O O . GLU A 1 109 ? 26.125 17.25 -7.238 1 97.88 109 GLU A O 1
ATOM 856 N N . GLY A 1 110 ? 26.828 15.633 -5.855 1 96.69 110 GLY A N 1
ATOM 857 C CA . GLY A 1 110 ? 26.359 16.297 -4.652 1 96.69 110 GLY A CA 1
ATOM 858 C C . GLY A 1 110 ? 26.781 15.594 -3.375 1 96.69 110 GLY A C 1
ATOM 859 O O . GLY A 1 110 ? 26.969 14.375 -3.373 1 96.69 110 GLY A O 1
ATOM 860 N N . ARG A 1 111 ? 26.906 16.422 -2.357 1 95.38 111 ARG A N 1
ATOM 861 C CA . ARG A 1 111 ? 27.234 15.922 -1.022 1 95.38 111 ARG A CA 1
ATOM 862 C C . ARG A 1 111 ? 26.172 16.344 -0.015 1 95.38 111 ARG A C 1
ATOM 864 O O . ARG A 1 111 ? 25.688 17.469 -0.039 1 95.38 111 ARG A O 1
ATOM 871 N N . VAL A 1 112 ? 25.766 15.352 0.785 1 93.88 112 VAL A N 1
ATOM 872 C CA . VAL A 1 112 ? 24.766 15.656 1.802 1 93.88 112 VAL A CA 1
ATOM 873 C C . VAL A 1 112 ? 25.125 14.945 3.105 1 93.88 112 VAL A C 1
ATOM 875 O O . VAL A 1 112 ? 25.625 13.812 3.09 1 93.88 112 VAL A O 1
ATOM 878 N N . SER A 1 113 ? 24.938 15.602 4.16 1 87.88 113 SER A N 1
ATOM 879 C CA . SER A 1 113 ? 25.172 15 5.465 1 87.88 113 SER A CA 1
ATOM 880 C C . SER A 1 113 ? 23.953 14.203 5.938 1 87.88 113 SER A C 1
ATOM 882 O O . SER A 1 113 ? 22.859 14.352 5.391 1 87.88 113 SER A O 1
ATOM 884 N N . TRP A 1 114 ? 24.125 13.406 6.949 1 81.75 114 TRP A N 1
ATOM 885 C CA . TRP A 1 114 ? 23.062 12.602 7.543 1 81.75 114 TRP A CA 1
ATOM 886 C C . TRP A 1 114 ? 21.906 13.484 8.031 1 81.75 114 TRP A C 1
ATOM 888 O O . TRP A 1 114 ? 22.141 14.523 8.648 1 81.75 114 TRP A O 1
ATOM 898 N N . PRO A 1 115 ? 20.797 13.016 7.633 1 74.5 115 PRO A N 1
ATOM 899 C CA . PRO A 1 115 ? 19.656 13.844 8.039 1 74.5 115 PRO A CA 1
ATOM 900 C C . PRO A 1 115 ? 19.312 13.711 9.516 1 74.5 115 PRO A C 1
ATOM 902 O O . PRO A 1 115 ? 19.641 12.688 10.133 1 74.5 115 PRO A O 1
ATOM 905 N N . GLY A 1 116 ? 18.906 14.891 10 1 64.31 116 GLY A N 1
ATOM 906 C CA . GLY A 1 116 ? 18.375 14.852 11.352 1 64.31 116 GLY A CA 1
ATOM 907 C C . GLY A 1 116 ? 16.969 14.289 11.43 1 64.31 116 GLY A C 1
ATOM 908 O O . GLY A 1 116 ? 16.562 13.492 10.57 1 64.31 116 GLY A O 1
ATOM 909 N N . GLY A 1 117 ? 16.266 14.281 12.391 1 59.06 117 GLY A N 1
ATOM 910 C CA . GLY A 1 117 ? 14.844 14.023 12.5 1 59.06 117 GLY A CA 1
ATOM 911 C C . GLY A 1 117 ? 14.438 13.43 13.836 1 59.06 117 GLY A C 1
ATOM 912 O O . GLY A 1 117 ? 15.281 13.25 14.719 1 59.06 117 GLY A O 1
ATOM 913 N N . CYS A 1 118 ? 13.148 13.359 13.984 1 54.94 118 CYS A N 1
ATOM 914 C CA . CYS A 1 118 ? 12.484 13.07 15.25 1 54.94 118 CYS A CA 1
ATOM 915 C C . CYS A 1 118 ? 12.898 11.695 15.781 1 54.94 118 CYS A C 1
ATOM 917 O O . CYS A 1 118 ? 13.172 10.781 15 1 54.94 118 CYS A O 1
ATOM 919 N N . ALA A 1 119 ? 13.102 11.609 16.938 1 55.34 119 ALA A N 1
ATOM 920 C CA . ALA A 1 119 ? 13.641 10.477 17.672 1 55.34 119 ALA A CA 1
ATOM 921 C C . ALA A 1 119 ? 12.57 9.422 17.922 1 55.34 119 ALA A C 1
ATOM 923 O O . ALA A 1 119 ? 12.359 9 19.062 1 55.34 119 ALA A O 1
ATOM 924 N N . PHE A 1 120 ? 11.625 9.141 17.109 1 47.44 120 PHE A N 1
ATOM 925 C CA . PHE A 1 120 ? 10.641 8.148 17.531 1 47.44 120 PHE A CA 1
ATOM 926 C C . PHE A 1 120 ? 10.961 6.785 16.938 1 47.44 120 PHE A C 1
ATOM 928 O O . PHE A 1 120 ? 10.25 5.812 17.188 1 47.44 120 PHE A O 1
ATOM 935 N N . GLY A 1 121 ? 12.094 6.617 16.125 1 51.06 121 GLY A N 1
ATOM 936 C CA . GLY A 1 121 ? 12.438 5.328 15.539 1 51.06 121 GLY A CA 1
ATOM 937 C C . GLY A 1 121 ? 13.484 5.43 14.445 1 51.06 121 GLY A C 1
ATOM 938 O O . GLY A 1 121 ? 13.875 6.527 14.055 1 51.06 121 GLY A O 1
ATOM 939 N N . ALA A 1 122 ? 13.93 4.238 14.07 1 58.16 122 ALA A N 1
ATOM 940 C CA . ALA A 1 122 ? 14.938 4.164 13.008 1 58.16 122 ALA A CA 1
ATOM 941 C C . ALA A 1 122 ? 14.367 4.633 11.672 1 58.16 122 ALA A C 1
ATOM 943 O O . ALA A 1 122 ? 13.273 4.219 11.281 1 58.16 122 ALA A O 1
ATOM 944 N N . ARG A 1 123 ? 14.883 5.648 11.203 1 64.06 123 ARG A N 1
ATOM 945 C CA . ARG A 1 123 ? 14.539 6.164 9.883 1 64.06 123 ARG A CA 1
ATOM 946 C C . ARG A 1 123 ? 15.75 6.164 8.961 1 64.06 123 ARG A C 1
ATOM 948 O O . ARG A 1 123 ? 16.281 7.227 8.609 1 64.06 123 ARG A O 1
ATOM 955 N N . PRO A 1 124 ? 15.992 4.938 8.477 1 77.56 124 PRO A N 1
ATOM 956 C CA . PRO A 1 124 ? 17.203 4.809 7.66 1 77.56 124 PRO A CA 1
ATOM 957 C C . PRO A 1 124 ? 17.078 5.496 6.301 1 77.56 124 PRO A C 1
ATOM 959 O O . PRO A 1 124 ? 15.969 5.824 5.871 1 77.56 124 PRO A O 1
ATOM 962 N N . VAL A 1 125 ? 18.188 5.895 5.781 1 87.94 125 VAL A N 1
ATOM 963 C CA . VAL A 1 125 ? 18.188 6.523 4.461 1 87.94 125 VAL A CA 1
ATOM 964 C C . VAL A 1 125 ? 18.578 5.496 3.398 1 87.94 125 VAL A C 1
ATOM 966 O O . VAL A 1 125 ? 19 5.859 2.301 1 87.94 125 VAL A O 1
ATOM 969 N N . ASP A 1 126 ? 18.422 4.262 3.736 1 90.69 126 ASP A N 1
ATOM 970 C CA . ASP A 1 126 ? 18.844 3.152 2.889 1 90.69 126 ASP A CA 1
ATOM 971 C C . ASP A 1 126 ? 18.109 3.17 1.55 1 90.69 126 ASP A C 1
ATOM 973 O O . ASP A 1 126 ? 18.703 2.898 0.506 1 90.69 126 ASP A O 1
ATOM 977 N N . GLN A 1 127 ? 16.859 3.516 1.535 1 94.88 127 GLN A N 1
ATOM 978 C CA . GLN A 1 127 ? 16.078 3.5 0.296 1 94.88 127 GLN A CA 1
ATOM 979 C C . GLN A 1 127 ? 16.469 4.672 -0.604 1 94.88 127 GLN A C 1
ATOM 981 O O . GLN A 1 127 ? 16.344 4.586 -1.828 1 94.88 127 GLN A O 1
ATOM 986 N N . HIS A 1 128 ? 16.875 5.809 0.005 1 96.06 128 HIS A N 1
ATOM 987 C CA . HIS A 1 128 ? 17.422 6.914 -0.776 1 96.06 128 HIS A CA 1
ATOM 988 C C . HIS A 1 128 ? 18.656 6.488 -1.548 1 96.06 128 HIS A C 1
ATOM 990 O O . HIS A 1 128 ? 18.766 6.758 -2.746 1 96.06 128 HIS A O 1
ATOM 996 N N . VAL A 1 129 ? 19.547 5.855 -0.814 1 96 129 VAL A N 1
ATOM 997 C CA . VAL A 1 129 ? 20.812 5.402 -1.372 1 96 129 VAL A CA 1
ATOM 998 C C . VAL A 1 129 ? 20.562 4.332 -2.432 1 96 129 VAL A C 1
ATOM 1000 O O . VAL A 1 129 ? 21.125 4.395 -3.531 1 96 129 VAL A O 1
ATOM 1003 N N . LYS A 1 130 ? 19.703 3.387 -2.094 1 96.5 130 LYS A N 1
ATOM 1004 C CA . LYS A 1 130 ? 19.344 2.324 -3.031 1 96.5 130 LYS A CA 1
ATOM 1005 C C . LYS A 1 130 ? 18.828 2.904 -4.348 1 96.5 130 LYS A C 1
ATOM 1007 O O . LYS A 1 130 ? 19.188 2.428 -5.426 1 96.5 130 LYS A O 1
ATOM 1012 N N . ALA A 1 131 ? 18.016 3.873 -4.285 1 98 131 ALA A N 1
ATOM 1013 C CA . ALA A 1 131 ? 17.422 4.473 -5.473 1 98 131 ALA A CA 1
ATOM 1014 C C . ALA A 1 131 ? 18.484 5.098 -6.367 1 98 131 ALA A C 1
ATOM 1016 O O . ALA A 1 131 ? 18.516 4.859 -7.578 1 98 131 ALA A O 1
ATOM 1017 N N . LEU A 1 132 ? 19.375 5.879 -5.766 1 98.12 132 LEU A N 1
ATOM 1018 C CA . LEU A 1 132 ? 20.391 6.555 -6.559 1 98.12 132 LEU A CA 1
ATOM 1019 C C . LEU A 1 132 ? 21.344 5.547 -7.199 1 98.12 132 LEU A C 1
ATOM 1021 O O . LEU A 1 132 ? 21.719 5.699 -8.367 1 98.12 132 LEU A O 1
ATOM 1025 N N . ARG A 1 133 ? 21.688 4.512 -6.48 1 97.69 133 ARG A N 1
ATOM 1026 C CA . ARG A 1 133 ? 22.547 3.465 -7.035 1 97.69 133 ARG A CA 1
ATOM 1027 C C . ARG A 1 133 ? 21.844 2.75 -8.188 1 97.69 133 ARG A C 1
ATOM 1029 O O . ARG A 1 133 ? 22.453 2.504 -9.234 1 97.69 133 ARG A O 1
ATOM 1036 N N . ALA A 1 134 ? 20.609 2.395 -7.977 1 97.69 134 ALA A N 1
ATOM 1037 C CA . ALA A 1 134 ? 19.844 1.678 -8.984 1 97.69 134 ALA A CA 1
ATOM 1038 C C . ALA A 1 134 ? 19.719 2.496 -10.266 1 97.69 134 ALA A C 1
ATOM 1040 O O . ALA A 1 134 ? 19.625 1.937 -11.367 1 97.69 134 ALA A O 1
ATOM 1041 N N . LEU A 1 135 ? 19.797 3.809 -10.133 1 98.38 135 LEU A N 1
ATOM 1042 C CA . LEU A 1 135 ? 19.656 4.695 -11.281 1 98.38 135 LEU A CA 1
ATOM 1043 C C . LEU A 1 135 ? 21 4.926 -11.961 1 98.38 135 LEU A C 1
ATOM 1045 O O . LEU A 1 135 ? 21.078 5.602 -12.984 1 98.38 135 LEU A O 1
ATOM 1049 N N . GLY A 1 136 ? 22.078 4.445 -11.359 1 97.81 136 GLY A N 1
ATOM 1050 C CA . GLY A 1 136 ? 23.359 4.484 -12.031 1 97.81 136 GLY A CA 1
ATOM 1051 C C . GLY A 1 136 ? 24.359 5.426 -11.367 1 97.81 136 GLY A C 1
ATOM 1052 O O . GLY A 1 136 ? 25.453 5.637 -11.883 1 97.81 136 GLY A O 1
ATOM 1053 N N . ALA A 1 137 ? 23.969 6.008 -10.266 1 98.38 137 ALA A N 1
ATOM 1054 C CA . ALA A 1 137 ? 24.891 6.902 -9.562 1 98.38 137 ALA A CA 1
ATOM 1055 C C . ALA A 1 137 ? 25.922 6.117 -8.758 1 98.38 137 ALA A C 1
ATOM 1057 O O . ALA A 1 137 ? 25.609 5.062 -8.195 1 98.38 137 ALA A O 1
ATOM 1058 N N . GLU A 1 138 ? 27.109 6.641 -8.75 1 98.06 138 GLU A N 1
ATOM 1059 C CA . GLU A 1 138 ? 28.109 6.18 -7.781 1 98.06 138 GLU A CA 1
ATOM 1060 C C . GLU A 1 138 ? 27.906 6.855 -6.426 1 98.06 138 GLU A C 1
ATOM 1062 O O . GLU A 1 138 ? 27.938 8.086 -6.328 1 98.06 138 GLU A O 1
ATOM 1067 N N . VAL A 1 139 ? 27.672 6.074 -5.406 1 96.88 139 VAL A N 1
ATOM 1068 C CA . VAL A 1 139 ? 27.406 6.625 -4.082 1 96.88 139 VAL A CA 1
ATOM 1069 C C . VAL A 1 139 ? 28.469 6.164 -3.1 1 96.88 139 VAL A C 1
ATOM 1071 O O . VAL A 1 139 ? 28.766 4.969 -3.004 1 96.88 139 VAL A O 1
ATOM 1074 N N . VAL A 1 140 ? 29.031 7.09 -2.414 1 95.31 140 VAL A N 1
ATOM 1075 C CA . VAL A 1 140 ? 30.062 6.812 -1.411 1 95.31 140 VAL A CA 1
ATOM 1076 C C . VAL A 1 140 ? 29.641 7.402 -0.067 1 95.31 140 VAL A C 1
ATOM 1078 O O . VAL A 1 140 ? 29.172 8.539 -0.002 1 95.31 140 VAL A O 1
ATOM 1081 N N . GLU A 1 141 ? 29.75 6.566 0.892 1 90.56 141 GLU A N 1
ATOM 1082 C CA . GLU A 1 141 ? 29.484 7.008 2.256 1 90.56 141 GLU A CA 1
ATOM 1083 C C . GLU A 1 141 ? 30.766 7.141 3.062 1 90.56 141 GLU A C 1
ATOM 1085 O O . GLU A 1 141 ? 31.547 6.188 3.156 1 90.56 141 GLU A O 1
ATOM 1090 N N . GLU A 1 142 ? 31.078 8.25 3.537 1 87.44 142 GLU A N 1
ATOM 1091 C CA . GLU A 1 142 ? 32.25 8.508 4.383 1 87.44 142 GLU A CA 1
ATOM 1092 C C . GLU A 1 142 ? 31.828 9.195 5.68 1 87.44 142 GLU A C 1
ATOM 1094 O O . GLU A 1 142 ? 31.469 10.375 5.672 1 87.44 142 GLU A O 1
ATOM 1099 N N . GLY A 1 143 ? 31.969 8.477 6.777 1 83 143 GLY A N 1
ATOM 1100 C CA . GLY A 1 143 ? 31.516 9.023 8.047 1 83 143 GLY A CA 1
ATOM 1101 C C . GLY A 1 143 ? 30.031 9.305 8.086 1 83 143 GLY A C 1
ATOM 1102 O O . GLY A 1 143 ? 29.219 8.398 7.879 1 83 143 GLY A O 1
ATOM 1103 N N . HIS A 1 144 ? 29.625 10.555 8.25 1 84.12 144 HIS A N 1
ATOM 1104 C CA . HIS A 1 144 ? 28.219 10.93 8.32 1 84.12 144 HIS A CA 1
ATOM 1105 C C . HIS A 1 144 ? 27.812 11.758 7.109 1 84.12 144 HIS A C 1
ATOM 1107 O O . HIS A 1 144 ? 26.875 12.562 7.184 1 84.12 144 HIS A O 1
ATOM 1113 N N . THR A 1 145 ? 28.609 11.492 6.09 1 89.94 145 THR A N 1
ATOM 1114 C CA . THR A 1 145 ? 28.328 12.227 4.863 1 89.94 145 THR A CA 1
ATOM 1115 C C . THR A 1 145 ? 28.188 11.281 3.678 1 89.94 145 THR A C 1
ATOM 1117 O O . THR A 1 145 ? 28.875 10.25 3.615 1 89.94 145 THR A O 1
ATOM 1120 N N . PHE A 1 146 ? 27.281 11.656 2.766 1 93.62 146 PHE A N 1
ATOM 1121 C CA . PHE A 1 146 ? 27.047 10.906 1.539 1 93.62 146 PHE A CA 1
ATOM 1122 C C . PHE A 1 146 ? 27.469 11.711 0.318 1 93.62 146 PHE A C 1
ATOM 1124 O O . PHE A 1 146 ? 27.172 12.906 0.23 1 93.62 146 PHE A O 1
ATOM 1131 N N . TYR A 1 147 ? 28.188 11.109 -0.505 1 96.12 147 TYR A N 1
ATOM 1132 C CA . TYR A 1 147 ? 28.578 11.695 -1.783 1 96.12 147 TYR A CA 1
ATOM 1133 C C . TYR A 1 147 ? 28.062 10.859 -2.947 1 96.12 147 TYR A C 1
ATOM 1135 O O . TYR A 1 147 ? 28.094 9.625 -2.896 1 96.12 147 TYR A O 1
ATOM 1143 N N . ALA A 1 148 ? 27.453 11.5 -3.951 1 97.5 148 ALA A N 1
ATOM 1144 C CA . ALA A 1 148 ? 27.031 10.805 -5.164 1 97.5 148 ALA A CA 1
ATOM 1145 C C . ALA A 1 148 ? 27.516 11.531 -6.414 1 97.5 148 ALA A C 1
ATOM 1147 O O . ALA A 1 148 ? 27.625 12.758 -6.422 1 97.5 148 ALA A O 1
ATOM 1148 N N . ARG A 1 149 ? 27.828 10.789 -7.434 1 98.12 149 ARG A N 1
ATOM 1149 C CA . ARG A 1 149 ? 28.203 11.328 -8.727 1 98.12 149 ARG A CA 1
ATOM 1150 C C . ARG A 1 149 ? 27.656 10.484 -9.867 1 98.12 149 ARG A C 1
ATOM 1152 O O . ARG A 1 149 ? 27.5 9.266 -9.727 1 98.12 149 ARG A O 1
ATOM 1159 N N . ARG A 1 150 ? 27.312 11.172 -10.914 1 96.88 150 ARG A N 1
ATOM 1160 C CA . ARG A 1 150 ? 26.891 10.469 -12.117 1 96.88 150 ARG A CA 1
ATOM 1161 C C . ARG A 1 150 ? 27.797 10.789 -13.297 1 96.88 150 ARG A C 1
ATOM 1163 O O . ARG A 1 150 ? 28.281 11.914 -13.422 1 96.88 150 ARG A O 1
ATOM 1170 N N . LYS A 1 151 ? 28.094 9.812 -14.117 1 94.12 151 LYS A N 1
ATOM 1171 C CA . LYS A 1 151 ? 28.906 10 -15.32 1 94.12 151 LYS A CA 1
ATOM 1172 C C . LYS A 1 151 ? 28.031 10.375 -16.516 1 94.12 151 LYS A C 1
ATOM 1174 O O . LYS A 1 151 ? 28.484 11.047 -17.438 1 94.12 151 LYS A O 1
ATOM 1179 N N . GLY A 1 152 ? 26.859 10.023 -16.609 1 94.94 152 GLY A N 1
ATOM 1180 C CA . GLY A 1 152 ? 25.859 10.289 -17.641 1 94.94 152 GLY A CA 1
ATOM 1181 C C . GLY A 1 152 ? 24.453 10.414 -17.094 1 94.94 152 GLY A C 1
ATOM 1182 O O . GLY A 1 152 ? 24.266 10.508 -15.875 1 94.94 152 GLY A O 1
ATOM 1183 N N . PRO A 1 153 ? 23.578 10.531 -18.031 1 96.81 153 PRO A N 1
ATOM 1184 C CA . PRO A 1 153 ? 22.188 10.617 -17.562 1 96.81 153 PRO A CA 1
ATOM 1185 C C . PRO A 1 153 ? 21.797 9.43 -16.672 1 96.81 153 PRO A C 1
ATOM 1187 O O . PRO A 1 153 ? 22.203 8.297 -16.938 1 96.81 153 PRO A O 1
ATOM 1190 N N . LEU A 1 154 ? 21.078 9.727 -15.633 1 97.81 154 LEU A N 1
ATOM 1191 C CA . LEU A 1 154 ? 20.578 8.688 -14.742 1 97.81 154 LEU A CA 1
ATOM 1192 C C . LEU A 1 154 ? 19.406 7.941 -15.367 1 97.81 154 LEU A C 1
ATOM 1194 O O . LEU A 1 154 ? 18.641 8.523 -16.141 1 97.81 154 LEU A O 1
ATOM 1198 N N . GLY A 1 155 ? 19.312 6.707 -15.125 1 97.75 155 GLY A N 1
ATOM 1199 C CA . GLY A 1 155 ? 18.203 5.914 -15.656 1 97.75 155 GLY A CA 1
ATOM 1200 C C . GLY A 1 155 ? 18.234 4.477 -15.18 1 97.75 155 GLY A C 1
ATOM 1201 O O . GLY A 1 155 ? 19.266 3.979 -14.734 1 97.75 155 GLY A O 1
ATOM 1202 N N . GLY A 1 156 ? 17.141 3.879 -15.25 1 97.06 156 GLY A N 1
ATOM 1203 C CA . GLY A 1 156 ? 17.016 2.496 -14.828 1 97.06 156 GLY A CA 1
ATOM 1204 C C . GLY A 1 156 ? 15.703 2.211 -14.109 1 97.06 156 GLY A C 1
ATOM 1205 O O . GLY A 1 156 ? 14.688 2.855 -14.383 1 97.06 156 GLY A O 1
ATOM 1206 N N . ARG A 1 157 ? 15.719 1.122 -13.352 1 97.94 157 ARG A N 1
ATOM 1207 C CA . ARG A 1 157 ? 14.539 0.66 -12.625 1 97.94 157 ARG A CA 1
ATOM 1208 C C . ARG A 1 157 ? 14.812 0.582 -11.133 1 97.94 157 ARG A C 1
ATOM 1210 O O . ARG A 1 157 ? 15.742 -0.104 -10.695 1 97.94 157 ARG A O 1
ATOM 1217 N N . VAL A 1 158 ? 14.125 1.402 -10.375 1 98.56 158 VAL A N 1
ATOM 1218 C CA . VAL A 1 158 ? 14.227 1.396 -8.922 1 98.56 158 VAL A CA 1
ATOM 1219 C C . VAL A 1 158 ? 13.094 0.567 -8.328 1 98.56 158 VAL A C 1
ATOM 1221 O O . VAL A 1 158 ? 11.922 0.84 -8.578 1 98.56 158 VAL A O 1
ATOM 1224 N N . VAL A 1 159 ? 13.383 -0.466 -7.555 1 98.62 159 VAL A N 1
ATOM 1225 C CA . VAL A 1 159 ? 12.406 -1.27 -6.828 1 98.62 159 VAL A CA 1
ATOM 1226 C C . VAL A 1 159 ? 12.594 -1.073 -5.324 1 98.62 159 VAL A C 1
ATOM 1228 O O . VAL A 1 159 ? 13.508 -1.647 -4.727 1 98.62 159 VAL A O 1
ATOM 1231 N N . PHE A 1 160 ? 11.727 -0.302 -4.746 1 98.25 160 PHE A N 1
ATOM 1232 C CA . PHE A 1 160 ? 11.828 -0.036 -3.316 1 98.25 160 PHE A CA 1
ATOM 1233 C C . PHE A 1 160 ? 11.375 -1.247 -2.508 1 98.25 160 PHE A C 1
ATOM 1235 O O . PHE A 1 160 ? 10.477 -1.975 -2.922 1 98.25 160 PHE A O 1
ATOM 1242 N N . ASP A 1 161 ? 11.938 -1.438 -1.312 1 95.31 161 ASP A N 1
ATOM 1243 C CA . ASP A 1 161 ? 11.562 -2.547 -0.44 1 95.31 161 ASP A CA 1
ATOM 1244 C C . ASP A 1 161 ? 10.234 -2.27 0.262 1 95.31 161 ASP A C 1
ATOM 1246 O O . ASP A 1 161 ? 9.57 -3.195 0.731 1 95.31 161 ASP A O 1
ATOM 1250 N N . LEU A 1 162 ? 9.867 -1.071 0.348 1 95.44 162 LEU A N 1
ATOM 1251 C CA . LEU A 1 162 ? 8.641 -0.554 0.937 1 95.44 162 LEU A CA 1
ATOM 1252 C C . LEU A 1 162 ? 8.312 0.831 0.386 1 95.44 162 LEU A C 1
ATOM 1254 O O . LEU A 1 162 ? 9.203 1.529 -0.111 1 95.44 162 LEU A O 1
ATOM 1258 N N . PRO A 1 163 ? 7.039 1.177 0.443 1 95.88 163 PRO A N 1
ATOM 1259 C CA . PRO A 1 163 ? 6.758 2.559 0.045 1 95.88 163 PRO A CA 1
ATOM 1260 C C . PRO A 1 163 ? 7.523 3.58 0.883 1 95.88 163 PRO A C 1
ATOM 1262 O O . PRO A 1 163 ? 7.57 3.467 2.109 1 95.88 163 PRO A O 1
ATOM 1265 N N . THR A 1 164 ? 8.203 4.473 0.229 1 96.31 164 THR A N 1
ATOM 1266 C CA . THR A 1 164 ? 9.023 5.477 0.898 1 96.31 164 THR A CA 1
ATOM 1267 C C . THR A 1 164 ? 8.797 6.855 0.285 1 96.31 164 THR A C 1
ATOM 1269 O O . THR A 1 164 ? 9.125 7.09 -0.878 1 96.31 164 THR A O 1
ATOM 1272 N N . VAL A 1 165 ? 8.289 7.746 1.077 1 97.31 165 VAL A N 1
ATOM 1273 C CA . VAL A 1 165 ? 7.992 9.094 0.592 1 97.31 165 VAL A CA 1
ATOM 1274 C C . VAL A 1 165 ? 9.281 9.781 0.151 1 97.31 165 VAL A C 1
ATOM 1276 O O . VAL A 1 165 ? 9.406 10.188 -1.007 1 97.31 165 VAL A O 1
ATOM 1279 N N . GLY A 1 166 ? 10.281 9.844 1.045 1 96.69 166 GLY A N 1
ATOM 1280 C CA . GLY A 1 166 ? 11.539 10.508 0.741 1 96.69 166 GLY A CA 1
ATOM 1281 C C . GLY A 1 166 ? 12.305 9.844 -0.392 1 96.69 166 GLY A C 1
ATOM 1282 O O . GLY A 1 166 ? 12.891 10.531 -1.235 1 96.69 166 GLY A O 1
ATOM 1283 N N . GLY A 1 167 ? 12.391 8.523 -0.364 1 97.31 167 GLY A N 1
ATOM 1284 C CA . GLY A 1 167 ? 13.047 7.812 -1.445 1 97.31 167 GLY A CA 1
ATOM 1285 C C . GLY A 1 167 ? 12.438 8.094 -2.805 1 97.31 167 GLY A C 1
ATOM 1286 O O . GLY A 1 167 ? 13.164 8.305 -3.783 1 97.31 167 GLY A O 1
ATOM 1287 N N . THR A 1 168 ? 11.086 8.062 -2.869 1 98.69 168 THR A N 1
ATOM 1288 C CA . THR A 1 168 ? 10.375 8.344 -4.117 1 98.69 168 THR A CA 1
ATOM 1289 C C . THR A 1 168 ? 10.656 9.766 -4.59 1 98.69 168 THR A C 1
ATOM 1291 O O . THR A 1 168 ? 10.945 9.992 -5.766 1 98.69 168 THR A O 1
ATOM 1294 N N . GLU A 1 169 ? 10.562 10.727 -3.639 1 98.69 169 GLU A N 1
ATOM 1295 C CA . GLU A 1 169 ? 10.82 12.125 -3.973 1 98.69 169 GLU A CA 1
ATOM 1296 C C . GLU A 1 169 ? 12.242 12.305 -4.512 1 98.69 169 GLU A C 1
ATOM 1298 O O . GLU A 1 169 ? 12.438 12.984 -5.52 1 98.69 169 GLU A O 1
ATOM 1303 N N . GLN A 1 170 ? 13.211 11.711 -3.854 1 98.19 170 GLN A N 1
ATOM 1304 C CA . GLN A 1 170 ? 14.602 11.828 -4.266 1 98.19 170 GLN A CA 1
ATOM 1305 C C . GLN A 1 170 ? 14.812 11.266 -5.668 1 98.19 170 GLN A C 1
ATOM 1307 O O . GLN A 1 170 ? 15.508 11.867 -6.488 1 98.19 170 GLN A O 1
ATOM 1312 N N . ALA A 1 171 ? 14.25 10.086 -5.922 1 98.81 171 ALA A N 1
ATOM 1313 C CA . ALA A 1 171 ? 14.375 9.461 -7.234 1 98.81 171 ALA A CA 1
ATOM 1314 C C . ALA A 1 171 ? 13.758 10.336 -8.32 1 98.81 171 ALA A C 1
ATOM 1316 O O . ALA A 1 171 ? 14.305 10.461 -9.414 1 98.81 171 ALA A O 1
ATOM 1317 N N . LEU A 1 172 ? 12.594 10.906 -8.047 1 98.94 172 LEU A N 1
ATOM 1318 C CA . LEU A 1 172 ? 11.938 11.805 -8.992 1 98.94 172 LEU A CA 1
ATOM 1319 C C . LEU A 1 172 ? 12.828 12.992 -9.32 1 98.94 172 LEU A C 1
ATOM 1321 O O . LEU A 1 172 ? 12.984 13.359 -10.492 1 98.94 172 LEU A O 1
ATOM 1325 N N . LEU A 1 173 ? 13.398 13.586 -8.289 1 98.88 173 LEU A N 1
ATOM 1326 C CA . LEU A 1 173 ? 14.289 14.727 -8.5 1 98.88 173 LEU A CA 1
ATOM 1327 C C . LEU A 1 173 ? 15.508 14.32 -9.32 1 98.88 173 LEU A C 1
ATOM 1329 O O . LEU A 1 173 ? 15.898 15.039 -10.25 1 98.88 173 LEU A O 1
ATOM 1333 N N . ALA A 1 174 ? 16.062 13.164 -9.031 1 98.81 174 ALA A N 1
ATOM 1334 C CA . ALA A 1 174 ? 17.266 12.68 -9.688 1 98.81 174 ALA A CA 1
ATOM 1335 C C . ALA A 1 174 ? 17.031 12.438 -11.172 1 98.81 174 ALA A C 1
ATOM 1337 O O . ALA A 1 174 ? 17.938 12.609 -11.992 1 98.81 174 ALA A O 1
ATOM 1338 N N . LEU A 1 175 ? 15.852 12.055 -11.547 1 98.88 175 LEU A N 1
ATOM 1339 C CA . LEU A 1 175 ? 15.547 11.664 -12.922 1 98.88 175 LEU A CA 1
ATOM 1340 C C . LEU A 1 175 ? 15.086 12.867 -13.734 1 98.88 175 LEU A C 1
ATOM 1342 O O . LEU A 1 175 ? 14.906 12.766 -14.953 1 98.88 175 LEU A O 1
ATOM 1346 N N . ALA A 1 176 ? 14.867 14.016 -13.117 1 98.81 176 ALA A N 1
ATOM 1347 C CA . ALA A 1 176 ? 14.133 15.125 -13.719 1 98.81 176 ALA A CA 1
ATOM 1348 C C . ALA A 1 176 ? 14.898 15.711 -14.906 1 98.81 176 ALA A C 1
ATOM 1350 O O . ALA A 1 176 ? 14.289 16.25 -15.828 1 98.81 176 ALA A O 1
ATOM 1351 N N . LEU A 1 177 ? 16.219 15.664 -14.836 1 98.56 177 LEU A N 1
ATOM 1352 C CA . LEU A 1 177 ? 17.016 16.219 -15.922 1 98.56 177 LEU A CA 1
ATOM 1353 C C . LEU A 1 177 ? 17.719 15.117 -16.703 1 98.56 177 LEU A C 1
ATOM 1355 O O . LEU A 1 177 ? 18.672 14.5 -16.203 1 98.56 177 LEU A O 1
ATOM 1359 N N . GLU A 1 178 ? 17.281 14.836 -17.875 1 97.75 178 GLU A N 1
ATOM 1360 C CA . GLU A 1 178 ? 17.828 13.906 -18.859 1 97.75 178 GLU A CA 1
ATOM 1361 C C . GLU A 1 178 ? 17.734 12.469 -18.375 1 97.75 178 GLU A C 1
ATOM 1363 O O . GLU A 1 178 ? 18.328 11.562 -18.969 1 97.75 178 GLU A O 1
ATOM 1368 N N . GLY A 1 179 ? 17.094 12.25 -17.281 1 98.38 179 GLY A N 1
ATOM 1369 C CA . GLY A 1 179 ? 16.938 10.906 -16.75 1 98.38 179 GLY A CA 1
ATOM 1370 C C . GLY A 1 179 ? 15.758 10.156 -17.359 1 98.38 179 GLY A C 1
ATOM 1371 O O . GLY A 1 179 ? 14.844 10.773 -17.906 1 98.38 179 GLY A O 1
ATOM 1372 N N . GLU A 1 180 ? 15.789 8.867 -17.328 1 98.62 180 GLU A N 1
ATOM 1373 C CA . GLU A 1 180 ? 14.68 8.008 -17.719 1 98.62 180 GLU A CA 1
ATOM 1374 C C . GLU A 1 180 ? 14.641 6.73 -16.891 1 98.62 180 GLU A C 1
ATOM 1376 O O . GLU A 1 180 ? 15.609 5.969 -16.875 1 98.62 180 GLU A O 1
ATOM 1381 N N . GLY A 1 181 ? 13.562 6.578 -16.219 1 98.38 181 GLY A N 1
ATOM 1382 C CA . GLY A 1 181 ? 13.523 5.391 -15.383 1 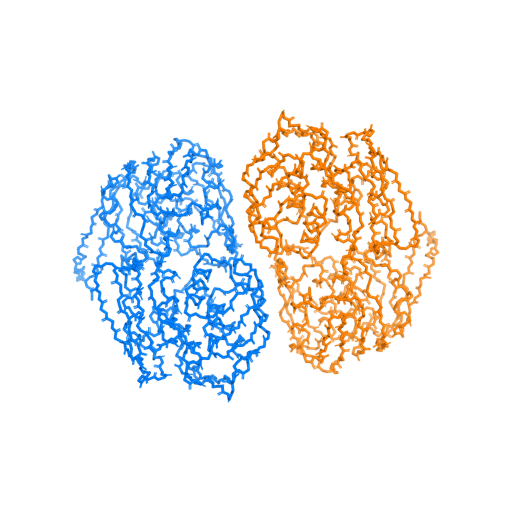98.38 181 GLY A CA 1
ATOM 1383 C C . GLY A 1 181 ? 12.133 5.047 -14.898 1 98.38 181 GLY A C 1
ATOM 1384 O O . GLY A 1 181 ? 11.164 5.75 -15.211 1 98.38 181 GLY A O 1
ATOM 1385 N N . THR A 1 182 ? 11.992 3.887 -14.266 1 98.75 182 THR A N 1
ATOM 1386 C CA . THR A 1 182 ? 10.766 3.389 -13.656 1 98.75 182 THR A CA 1
ATOM 1387 C C . THR A 1 182 ? 10.93 3.236 -12.148 1 98.75 182 THR A C 1
ATOM 1389 O O . THR A 1 182 ? 11.945 2.723 -11.68 1 98.75 182 THR A O 1
ATOM 1392 N N . LEU A 1 183 ? 10.023 3.783 -11.422 1 98.81 183 LEU A N 1
ATOM 1393 C CA . LEU A 1 183 ? 9.984 3.605 -9.977 1 98.81 183 LEU A CA 1
ATOM 1394 C C . LEU A 1 183 ? 8.891 2.623 -9.578 1 98.81 183 LEU A C 1
ATOM 1396 O O . LEU A 1 183 ? 7.715 2.83 -9.898 1 98.81 183 LEU A O 1
ATOM 1400 N N . VAL A 1 184 ? 9.258 1.542 -8.891 1 98.75 184 VAL A N 1
ATOM 1401 C CA . VAL A 1 184 ? 8.336 0.499 -8.445 1 98.75 184 VAL A CA 1
ATOM 1402 C C . VAL A 1 184 ? 8.18 0.558 -6.93 1 98.75 184 VAL A C 1
ATOM 1404 O O . VAL A 1 184 ? 9.164 0.653 -6.199 1 98.75 184 VAL A O 1
ATOM 1407 N N . GLN A 1 185 ? 6.895 0.432 -6.465 1 98.38 185 GLN A N 1
ATOM 1408 C CA . GLN A 1 185 ? 6.52 0.578 -5.062 1 98.38 185 GLN A CA 1
ATOM 1409 C C . GLN A 1 185 ? 6.777 1.998 -4.566 1 98.38 185 GLN A C 1
ATOM 1411 O O . GLN A 1 185 ? 7.332 2.193 -3.484 1 98.38 185 GLN A O 1
ATOM 1416 N N . ALA A 1 186 ? 6.469 2.955 -5.43 1 98.5 186 ALA A N 1
ATOM 1417 C CA . ALA A 1 186 ? 6.574 4.375 -5.102 1 98.5 186 ALA A CA 1
ATOM 1418 C C . ALA A 1 186 ? 5.5 4.789 -4.102 1 98.5 186 ALA A C 1
ATOM 1420 O O . ALA A 1 186 ? 4.414 4.207 -4.066 1 98.5 186 ALA A O 1
ATOM 1421 N N . ALA A 1 187 ? 5.855 5.75 -3.254 1 98.31 187 ALA A N 1
ATOM 1422 C CA . ALA A 1 187 ? 4.863 6.34 -2.361 1 98.31 187 ALA A CA 1
ATOM 1423 C C . ALA A 1 187 ? 3.773 7.059 -3.152 1 98.31 187 ALA A C 1
ATOM 1425 O O . ALA A 1 187 ? 4.059 7.727 -4.148 1 98.31 187 ALA A O 1
ATOM 1426 N N . VAL A 1 188 ? 2.531 6.961 -2.668 1 98.25 188 VAL A N 1
ATOM 1427 C CA . VAL A 1 188 ? 1.434 7.516 -3.453 1 98.25 188 VAL A CA 1
ATOM 1428 C C . VAL A 1 188 ? 0.742 8.625 -2.664 1 98.25 188 VAL A C 1
ATOM 1430 O O . VAL A 1 188 ? -0.38 9.023 -2.988 1 98.25 188 VAL A O 1
ATOM 1433 N N . GLU A 1 189 ? 1.382 9.094 -1.62 1 98.44 189 GLU A N 1
ATOM 1434 C CA . GLU A 1 189 ? 0.844 10.203 -0.832 1 98.44 189 GLU A CA 1
ATOM 1435 C C . GLU A 1 189 ? 0.527 11.406 -1.713 1 98.44 189 GLU A C 1
ATOM 1437 O O . GLU A 1 189 ? 1.244 11.68 -2.678 1 98.44 189 GLU A O 1
ATOM 1442 N N . PRO A 1 190 ? -0.515 12.188 -1.333 1 98.5 190 PRO A N 1
ATOM 1443 C CA . PRO A 1 190 ? -0.845 13.398 -2.08 1 98.5 190 PRO A CA 1
ATOM 1444 C C . PRO A 1 190 ? 0.35 14.344 -2.236 1 98.5 190 PRO A C 1
ATOM 1446 O O . PRO A 1 190 ? 0.474 15.023 -3.258 1 98.5 190 PRO A O 1
ATOM 1449 N N . GLU A 1 191 ? 1.212 14.398 -1.268 1 98.56 191 GLU A N 1
ATOM 1450 C CA . GLU A 1 191 ? 2.391 15.258 -1.3 1 98.56 191 GLU A CA 1
ATOM 1451 C C . GLU A 1 191 ? 3.365 14.82 -2.391 1 98.56 191 GLU A C 1
ATOM 1453 O O . GLU A 1 191 ? 4 15.656 -3.035 1 98.56 191 GLU A O 1
ATOM 1458 N N . VAL A 1 192 ? 3.51 13.531 -2.584 1 98.75 192 VAL A N 1
ATOM 1459 C CA . VAL A 1 192 ? 4.371 12.992 -3.635 1 98.75 192 VAL A CA 1
ATOM 1460 C C . VAL A 1 192 ? 3.76 13.289 -5.004 1 98.75 192 VAL A C 1
ATOM 1462 O O . VAL A 1 192 ? 4.465 13.672 -5.938 1 98.75 192 VAL A O 1
ATOM 1465 N N . GLU A 1 193 ? 2.434 13.023 -5.066 1 98.69 193 GLU A N 1
ATOM 1466 C CA . GLU A 1 193 ? 1.736 13.352 -6.305 1 98.69 193 GLU A CA 1
ATOM 1467 C C . GLU A 1 193 ? 1.881 14.836 -6.641 1 98.69 193 GLU A C 1
ATOM 1469 O O . GLU A 1 193 ? 2.02 15.203 -7.809 1 98.69 193 GLU A O 1
ATOM 1474 N N . ASP A 1 194 ? 1.789 15.68 -5.641 1 98.75 194 ASP A N 1
ATOM 1475 C CA . ASP A 1 194 ? 1.938 17.109 -5.828 1 98.75 194 ASP A CA 1
ATOM 1476 C C . ASP A 1 194 ? 3.312 17.453 -6.402 1 98.75 194 ASP A C 1
ATOM 1478 O O . ASP A 1 194 ? 3.42 18.266 -7.328 1 98.75 194 ASP A O 1
ATOM 1482 N N . LEU A 1 195 ? 4.355 16.906 -5.883 1 98.88 195 LEU A N 1
ATOM 1483 C CA . LEU A 1 195 ? 5.691 17.078 -6.438 1 98.88 195 LEU A CA 1
ATOM 1484 C C . LEU A 1 195 ? 5.73 16.672 -7.906 1 98.88 195 LEU A C 1
ATOM 1486 O O . LEU A 1 195 ? 6.309 17.359 -8.742 1 98.88 195 LEU A O 1
ATOM 1490 N N . GLY A 1 196 ? 5.164 15.477 -8.203 1 98.88 196 GLY A N 1
ATOM 1491 C CA . GLY A 1 196 ? 5.117 15.016 -9.586 1 98.88 196 GLY A CA 1
ATOM 1492 C C . GLY A 1 196 ? 4.453 16 -10.523 1 98.88 196 GLY A C 1
ATOM 1493 O O . GLY A 1 196 ? 4.93 16.234 -11.633 1 98.88 196 GLY A O 1
ATOM 1494 N N . ARG A 1 197 ? 3.361 16.547 -10.102 1 98.88 197 ARG A N 1
ATOM 1495 C CA . ARG A 1 197 ? 2.654 17.531 -10.914 1 98.88 197 ARG A CA 1
ATOM 1496 C C . ARG A 1 197 ? 3.508 18.766 -11.133 1 98.88 197 ARG A C 1
ATOM 1498 O O . ARG A 1 197 ? 3.508 19.344 -12.227 1 98.88 197 ARG A O 1
ATOM 1505 N N . PHE A 1 198 ? 4.172 19.234 -10.109 1 98.88 198 PHE A N 1
ATOM 1506 C CA . PHE A 1 198 ? 5.078 20.375 -10.234 1 98.88 198 PHE A CA 1
ATOM 1507 C C . PHE A 1 198 ? 6.18 20.078 -11.25 1 98.88 198 PHE A C 1
ATOM 1509 O O . PHE A 1 198 ? 6.465 20.906 -12.117 1 98.88 198 PHE A O 1
ATOM 1516 N N . LEU A 1 199 ? 6.812 18.922 -11.125 1 98.94 199 LEU A N 1
ATOM 1517 C CA . LEU A 1 199 ? 7.859 18.531 -12.062 1 98.94 199 LEU A CA 1
ATOM 1518 C C . LEU A 1 199 ? 7.32 18.469 -13.484 1 98.94 199 LEU A C 1
ATOM 1520 O O . LEU A 1 199 ? 8.016 18.859 -14.43 1 98.94 199 LEU A O 1
ATOM 1524 N N . THR A 1 200 ? 6.117 17.922 -13.609 1 98.88 200 THR A N 1
ATOM 1525 C CA . THR A 1 200 ? 5.484 17.891 -14.93 1 98.88 200 THR A CA 1
ATOM 1526 C C . THR A 1 200 ? 5.312 19.297 -15.484 1 98.88 200 THR A C 1
ATOM 1528 O O . THR A 1 200 ? 5.531 19.531 -16.672 1 98.88 200 THR A O 1
ATOM 1531 N N . LEU A 1 201 ? 4.883 20.234 -14.633 1 98.69 201 LEU A N 1
ATOM 1532 C CA . LEU A 1 201 ? 4.766 21.641 -15.031 1 98.69 201 LEU A CA 1
ATOM 1533 C C . LEU A 1 201 ? 6.094 22.156 -15.57 1 98.69 201 LEU A C 1
ATOM 1535 O O . LEU A 1 201 ? 6.117 22.953 -16.516 1 98.69 201 LEU A O 1
ATOM 1539 N N . LEU A 1 202 ? 7.184 21.734 -15.008 1 98.62 202 LEU A N 1
ATOM 1540 C CA . LEU A 1 202 ? 8.508 22.203 -15.398 1 98.62 202 LEU A CA 1
ATOM 1541 C C . LEU A 1 202 ? 8.945 21.547 -16.703 1 98.62 202 LEU A C 1
ATOM 1543 O O . LEU A 1 202 ? 9.891 22.016 -17.359 1 98.62 202 LEU A O 1
ATOM 1547 N N . GLY A 1 203 ? 8.367 20.422 -17.047 1 98.69 203 GLY A N 1
ATOM 1548 C CA . GLY A 1 203 ? 8.688 19.812 -18.328 1 98.69 203 GLY A CA 1
ATOM 1549 C C . GLY A 1 203 ? 9.008 18.344 -18.234 1 98.69 203 GLY A C 1
ATOM 1550 O O . GLY A 1 203 ? 9.281 17.688 -19.25 1 98.69 203 GLY A O 1
ATOM 1551 N N . VAL A 1 204 ? 8.984 17.719 -17.062 1 98.88 204 VAL A N 1
ATOM 1552 C CA . VAL A 1 204 ? 9.242 16.297 -16.891 1 98.88 204 VAL A CA 1
ATOM 1553 C C . VAL A 1 204 ? 8.008 15.5 -17.297 1 98.88 204 VAL A C 1
ATOM 1555 O O . VAL A 1 204 ? 6.879 15.883 -17 1 98.88 204 VAL A O 1
ATOM 1558 N N . GLU A 1 205 ? 8.188 14.445 -18 1 98.81 205 GLU A N 1
ATOM 1559 C CA . GLU A 1 205 ? 7.094 13.531 -18.312 1 98.81 205 GLU A CA 1
ATOM 1560 C C . GLU A 1 205 ? 6.977 12.43 -17.266 1 98.81 205 GLU A C 1
ATOM 1562 O O . GLU A 1 205 ? 7.922 11.664 -17.047 1 98.81 205 GLU A O 1
ATOM 1567 N N . ILE A 1 206 ? 5.914 12.367 -16.609 1 98.81 206 ILE A N 1
ATOM 1568 C CA . ILE A 1 206 ? 5.695 11.344 -15.586 1 98.81 206 ILE A CA 1
ATOM 1569 C C . ILE A 1 206 ? 4.363 10.641 -15.836 1 98.81 206 ILE A C 1
ATOM 1571 O O . ILE A 1 206 ? 3.309 11.281 -15.859 1 98.81 206 ILE A O 1
ATOM 1575 N N . ARG A 1 207 ? 4.344 9.359 -16.047 1 98.19 207 ARG A N 1
ATOM 1576 C CA . ARG A 1 207 ? 3.145 8.531 -16.156 1 98.19 207 ARG A CA 1
ATOM 1577 C C . ARG A 1 207 ? 2.943 7.699 -14.891 1 98.19 207 ARG A C 1
ATOM 1579 O O . ARG A 1 207 ? 3.908 7.199 -14.305 1 98.19 207 ARG A O 1
ATOM 1586 N N . GLY A 1 208 ? 1.709 7.594 -14.453 1 97.88 208 GLY A N 1
ATOM 1587 C CA . GLY A 1 208 ? 1.38 6.754 -13.312 1 97.88 208 GLY A CA 1
ATOM 1588 C C . GLY A 1 208 ? 1.29 7.523 -12.008 1 97.88 208 GLY A C 1
ATOM 1589 O O . GLY A 1 208 ? 1.251 6.926 -10.93 1 97.88 208 GLY A O 1
ATOM 1590 N N . LEU A 1 209 ? 1.28 8.859 -12.055 1 97.38 209 LEU A N 1
ATOM 1591 C CA . LEU A 1 209 ? 1.157 9.641 -10.828 1 97.38 209 LEU A CA 1
ATOM 1592 C C . LEU A 1 209 ? -0.082 9.227 -10.039 1 97.38 209 LEU A C 1
ATOM 1594 O O . LEU A 1 209 ? -1.167 9.094 -10.609 1 97.38 209 LEU A O 1
ATOM 1598 N N . GLY A 1 210 ? 0.118 9 -8.773 1 96.44 210 GLY A N 1
ATOM 1599 C CA . GLY A 1 210 ? -0.972 8.516 -7.945 1 96.44 210 GLY A CA 1
ATOM 1600 C C . GLY A 1 210 ? -1.046 7.004 -7.879 1 96.44 210 GLY A C 1
ATOM 1601 O O . GLY A 1 210 ? -1.896 6.449 -7.184 1 96.44 210 GLY A O 1
ATOM 1602 N N . SER A 1 211 ? -0.162 6.332 -8.562 1 97.56 211 SER A N 1
ATOM 1603 C CA . SER A 1 211 ? -0.042 4.875 -8.531 1 97.56 211 SER A CA 1
ATOM 1604 C C . SER A 1 211 ? 1.343 4.449 -8.055 1 97.56 211 SER A C 1
ATOM 1606 O O . SER A 1 211 ? 2.262 5.266 -7.98 1 97.56 211 SER A O 1
ATOM 1608 N N . PRO A 1 212 ? 1.441 3.207 -7.664 1 98.38 212 PRO A N 1
ATOM 1609 C CA . PRO A 1 212 ? 2.719 2.793 -7.078 1 98.38 212 PRO A CA 1
ATOM 1610 C C . PRO A 1 212 ? 3.785 2.504 -8.133 1 98.38 212 PRO A C 1
ATOM 1612 O O . PRO A 1 212 ? 4.926 2.186 -7.789 1 98.38 212 PRO A O 1
ATOM 1615 N N . ILE A 1 213 ? 3.49 2.557 -9.383 1 98.62 213 ILE A N 1
ATOM 1616 C CA . ILE A 1 213 ? 4.465 2.398 -10.453 1 98.62 213 ILE A CA 1
ATOM 1617 C C . ILE A 1 213 ? 4.531 3.678 -11.289 1 98.62 213 ILE A C 1
ATOM 1619 O O . ILE A 1 213 ? 3.541 4.066 -11.914 1 98.62 213 ILE A O 1
ATOM 1623 N N . LEU A 1 214 ? 5.691 4.305 -11.336 1 98.75 214 LEU A N 1
ATOM 1624 C CA . LEU A 1 214 ? 5.883 5.555 -12.062 1 98.75 214 LEU A CA 1
ATOM 1625 C C . LEU A 1 214 ? 6.867 5.371 -13.211 1 98.75 214 LEU A C 1
ATOM 1627 O O . LEU A 1 214 ? 7.883 4.688 -13.062 1 98.75 214 LEU A O 1
ATOM 1631 N N . HIS A 1 215 ? 6.57 5.852 -14.328 1 98.81 215 HIS A N 1
ATOM 1632 C CA . HIS A 1 215 ? 7.484 5.984 -15.461 1 98.81 215 HIS A CA 1
ATOM 1633 C C . HIS A 1 215 ? 7.898 7.438 -15.664 1 98.81 215 HIS A C 1
ATOM 1635 O O . HIS A 1 215 ? 7.055 8.297 -15.93 1 98.81 215 HIS A O 1
ATOM 1641 N N . VAL A 1 216 ? 9.125 7.719 -15.555 1 98.88 216 VAL A N 1
ATOM 1642 C CA . VAL A 1 216 ? 9.625 9.086 -15.539 1 98.88 216 VAL A CA 1
ATOM 1643 C C . VAL A 1 216 ? 10.578 9.312 -16.703 1 98.88 216 VAL A C 1
ATOM 1645 O O . VAL A 1 216 ? 11.469 8.492 -16.953 1 98.88 216 VAL A O 1
ATOM 1648 N N . LYS A 1 217 ? 10.383 10.281 -17.438 1 98.88 217 LYS A N 1
ATOM 1649 C CA . LYS A 1 217 ? 11.297 10.758 -18.469 1 98.88 217 LYS A CA 1
ATOM 1650 C C . LYS A 1 217 ? 11.633 12.234 -18.266 1 98.88 217 LYS A C 1
ATOM 1652 O O . LYS A 1 217 ? 10.797 13.109 -18.5 1 98.88 217 LYS A O 1
ATOM 1657 N N . GLY A 1 218 ? 12.844 12.461 -17.859 1 98.75 218 GLY A N 1
ATOM 1658 C CA . GLY A 1 218 ? 13.305 13.82 -17.625 1 98.75 218 GLY A CA 1
ATOM 1659 C C . GLY A 1 218 ? 13.484 14.617 -18.906 1 98.75 218 GLY A C 1
ATOM 1660 O O . GLY A 1 218 ? 13.391 14.062 -20 1 98.75 218 GLY A O 1
ATOM 1661 N N . ALA A 1 219 ? 13.719 15.93 -18.719 1 98.62 219 ALA A N 1
ATOM 1662 C CA . ALA A 1 219 ? 13.945 16.828 -19.844 1 98.62 219 ALA A CA 1
ATOM 1663 C C . ALA A 1 219 ? 15.391 17.312 -19.891 1 98.62 219 ALA A C 1
ATOM 1665 O O . ALA A 1 219 ? 16.109 17.234 -18.891 1 98.62 219 ALA A O 1
ATOM 1666 N N . LYS A 1 220 ? 15.812 17.75 -21.031 1 97.81 220 LYS A N 1
ATOM 1667 C CA . LYS A 1 220 ? 17.156 18.312 -21.156 1 97.81 220 LYS A CA 1
ATOM 1668 C C . LYS A 1 220 ? 17.281 19.594 -20.344 1 97.81 220 LYS A C 1
ATOM 1670 O O . LYS A 1 220 ? 18.344 19.859 -19.766 1 97.81 220 LYS A O 1
ATOM 1675 N N . ARG A 1 221 ? 16.219 20.344 -20.438 1 97.94 221 ARG A N 1
ATOM 1676 C CA . ARG A 1 221 ? 16.094 21.578 -19.656 1 97.94 221 ARG A CA 1
ATOM 1677 C C . ARG A 1 221 ? 14.688 21.719 -19.078 1 97.94 221 ARG A C 1
ATOM 1679 O O . ARG A 1 221 ? 13.711 21.312 -19.719 1 97.94 221 ARG A O 1
ATOM 1686 N N . LEU A 1 222 ? 14.648 22.266 -17.906 1 98.62 222 LEU A N 1
ATOM 1687 C CA . LEU A 1 222 ? 13.352 22.453 -17.281 1 98.62 222 LEU A CA 1
ATOM 1688 C C . LEU A 1 222 ? 12.93 23.922 -17.312 1 98.62 222 LEU A C 1
ATOM 1690 O O . LEU A 1 222 ? 13.773 24.812 -17.281 1 98.62 222 LEU A O 1
ATOM 1694 N N . GLY A 1 223 ? 11.672 24.094 -17.438 1 98.31 223 GLY A N 1
ATOM 1695 C CA . GLY A 1 223 ? 11.125 25.453 -17.438 1 98.31 223 GLY A CA 1
ATOM 1696 C C . GLY A 1 223 ? 10.797 25.969 -16.047 1 98.31 223 GLY A C 1
ATOM 1697 O O . GLY A 1 223 ? 11.055 25.281 -15.055 1 98.31 223 GLY A O 1
ATOM 1698 N N . GLY A 1 224 ? 10.383 27.234 -15.977 1 98 224 GLY A N 1
ATOM 1699 C CA . GLY A 1 224 ? 9.828 27.828 -14.766 1 98 224 GLY A CA 1
ATOM 1700 C C . GLY A 1 224 ? 8.312 27.891 -14.781 1 98 224 GLY A C 1
ATOM 1701 O O . GLY A 1 224 ? 7.66 27.172 -15.547 1 98 224 GLY A O 1
ATOM 1702 N N . GLY A 1 225 ? 7.805 28.562 -13.836 1 97.94 225 GLY A N 1
ATOM 1703 C CA . GLY A 1 225 ? 6.359 28.75 -13.844 1 97.94 225 GLY A CA 1
ATOM 1704 C C . GLY A 1 225 ? 5.789 29.016 -12.461 1 97.94 225 GLY A C 1
ATOM 1705 O O . GLY A 1 225 ? 6.531 29.359 -11.531 1 97.94 225 GLY A O 1
ATOM 1706 N N . THR A 1 226 ? 4.492 29.109 -12.453 1 98.75 226 THR A N 1
ATOM 1707 C CA . THR A 1 226 ? 3.732 29.359 -11.234 1 98.75 226 THR A CA 1
ATOM 1708 C C . THR A 1 226 ? 2.979 28.094 -10.812 1 98.75 226 THR A C 1
ATOM 1710 O O . THR A 1 226 ? 2.365 27.422 -11.641 1 98.75 226 THR A O 1
ATOM 1713 N N . TYR A 1 227 ? 3.057 27.719 -9.57 1 98.75 227 TYR A N 1
ATOM 1714 C CA . TYR A 1 227 ? 2.428 26.516 -9.055 1 98.75 227 TYR A CA 1
ATOM 1715 C C . TYR A 1 227 ? 1.806 26.75 -7.688 1 98.75 227 TYR A C 1
ATOM 1717 O O . TYR A 1 227 ? 2.346 27.5 -6.879 1 98.75 227 TYR A O 1
ATOM 1725 N N . ARG A 1 228 ? 0.697 26.156 -7.43 1 98.69 228 ARG A N 1
ATOM 1726 C CA . ARG A 1 228 ? 0.007 26.281 -6.152 1 98.69 228 ARG A CA 1
ATOM 1727 C C . ARG A 1 228 ? 0.143 25.016 -5.32 1 98.69 228 ARG A C 1
ATOM 1729 O O . ARG A 1 228 ? -0.196 23.922 -5.785 1 98.69 228 ARG A O 1
ATOM 1736 N N . ILE A 1 229 ? 0.573 25.109 -4.094 1 98.5 229 ILE A N 1
ATOM 1737 C CA . ILE A 1 229 ? 0.787 23.984 -3.203 1 98.5 229 ILE A CA 1
ATOM 1738 C C . ILE A 1 229 ? -0.556 23.469 -2.684 1 98.5 229 ILE A C 1
ATOM 1740 O O . ILE A 1 229 ? -1.438 24.266 -2.346 1 98.5 229 ILE A O 1
ATOM 1744 N N . ILE A 1 230 ? -0.766 22.203 -2.504 1 98.56 230 ILE A N 1
ATOM 1745 C CA . ILE A 1 230 ? -2.027 21.609 -2.074 1 98.56 230 ILE A CA 1
ATOM 1746 C C . ILE A 1 230 ? -2.258 21.891 -0.593 1 98.56 230 ILE A C 1
ATOM 1748 O O . ILE A 1 230 ? -1.314 22.203 0.139 1 98.56 230 ILE A O 1
ATOM 1752 N N . PRO A 1 231 ? -3.525 21.766 -0.135 1 98.25 231 PRO A N 1
ATOM 1753 C CA . PRO A 1 231 ? -3.828 21.969 1.284 1 98.25 231 PRO A CA 1
ATOM 1754 C C . PRO A 1 231 ? -3.221 20.891 2.176 1 98.25 231 PRO A C 1
ATOM 1756 O O . PRO A 1 231 ? -2.959 19.766 1.714 1 98.25 231 PRO A O 1
ATOM 1759 N N . ASP A 1 232 ? -3.025 21.234 3.406 1 98.38 232 ASP A N 1
ATOM 1760 C CA . ASP A 1 232 ? -2.406 20.344 4.383 1 98.38 232 ASP A CA 1
ATOM 1761 C C . ASP A 1 232 ? -3.438 19.391 4.996 1 98.38 232 ASP A C 1
ATOM 1763 O O . ASP A 1 232 ? -4.137 19.766 5.941 1 98.38 232 ASP A O 1
ATOM 1767 N N . ARG A 1 233 ? -3.418 18.172 4.57 1 98.62 233 ARG A N 1
ATOM 1768 C CA . ARG A 1 233 ? -4.391 17.203 5.051 1 98.62 233 ARG A CA 1
ATOM 1769 C C . ARG A 1 233 ? -4.145 16.859 6.52 1 98.62 233 ARG A C 1
ATOM 1771 O O . ARG A 1 233 ? -5.066 16.469 7.23 1 98.62 233 ARG A O 1
ATOM 1778 N N . ILE A 1 234 ? -2.936 17.016 7.004 1 98.56 234 ILE A N 1
ATOM 1779 C CA . ILE A 1 234 ? -2.645 16.703 8.398 1 98.56 234 ILE A CA 1
ATOM 1780 C C . ILE A 1 234 ? -3.199 17.812 9.297 1 98.56 234 ILE A C 1
ATOM 1782 O O . ILE A 1 234 ? -3.775 17.531 10.352 1 98.56 234 ILE A O 1
ATOM 1786 N N . GLU A 1 235 ? -2.977 19.016 8.875 1 98.38 235 GLU A N 1
ATOM 1787 C CA . GLU A 1 235 ? -3.607 20.125 9.602 1 98.38 235 GLU A CA 1
ATOM 1788 C C . GLU A 1 235 ? -5.125 19.953 9.641 1 98.38 235 GLU A C 1
ATOM 1790 O O . GLU A 1 235 ? -5.742 20.094 10.695 1 98.38 235 GLU A O 1
ATOM 1795 N N . ALA A 1 236 ? -5.711 19.719 8.461 1 98.75 236 ALA A N 1
ATOM 1796 C CA . ALA A 1 236 ? -7.152 19.516 8.375 1 98.75 236 ALA A CA 1
ATOM 1797 C C . ALA A 1 236 ? -7.609 18.422 9.344 1 98.75 236 ALA A C 1
ATOM 1799 O O . ALA A 1 236 ? -8.57 18.609 10.094 1 98.75 236 ALA A O 1
ATOM 1800 N N . GLY A 1 237 ? -6.945 17.297 9.305 1 98.81 237 GLY A N 1
ATOM 1801 C CA . GLY A 1 237 ? -7.293 16.188 10.188 1 98.81 237 GLY A CA 1
ATOM 1802 C C . GLY A 1 237 ? -7.191 16.562 11.656 1 98.81 237 GLY A C 1
ATOM 1803 O O . GLY A 1 237 ? -8.008 16.109 12.469 1 98.81 237 GLY A O 1
ATOM 1804 N N . THR A 1 238 ? -6.207 17.359 12.031 1 98.75 238 THR A N 1
ATOM 1805 C CA . THR A 1 238 ? -6.016 17.781 13.414 1 98.75 238 THR A CA 1
ATOM 1806 C C . THR A 1 238 ? -7.219 18.562 13.906 1 98.75 238 THR A C 1
ATOM 1808 O O . THR A 1 238 ? -7.742 18.312 14.992 1 98.75 238 THR A O 1
ATOM 1811 N N . TYR A 1 239 ? -7.691 19.5 13.094 1 98.75 239 TYR A N 1
ATOM 1812 C CA . TYR A 1 239 ? -8.82 20.328 13.5 1 98.75 239 TYR A CA 1
ATOM 1813 C C . TYR A 1 239 ? -10.109 19.516 13.531 1 98.75 239 TYR A C 1
ATOM 1815 O O . TYR A 1 239 ? -10.977 19.75 14.375 1 98.75 239 TYR A O 1
ATOM 1823 N N . LEU A 1 240 ? -10.289 18.594 12.594 1 98.94 240 LEU A N 1
ATOM 1824 C CA . LEU A 1 240 ? -11.461 17.719 12.633 1 98.94 240 LEU A CA 1
ATOM 1825 C C . LEU A 1 240 ? -11.477 16.891 13.914 1 98.94 240 LEU A C 1
ATOM 1827 O O . LEU A 1 240 ? -12.508 16.797 14.578 1 98.94 240 LEU A O 1
ATOM 1831 N N . LEU A 1 241 ? -10.336 16.344 14.266 1 98.94 241 LEU A N 1
ATOM 1832 C CA . LEU A 1 241 ? -10.242 15.523 15.469 1 98.94 241 LEU A CA 1
ATOM 1833 C C . LEU A 1 241 ? -10.414 16.375 16.719 1 98.94 241 LEU A C 1
ATOM 1835 O O . LEU A 1 241 ? -10.977 15.914 17.719 1 98.94 241 LEU A O 1
ATOM 1839 N N . ALA A 1 242 ? -9.898 17.625 16.672 1 98.81 242 ALA A N 1
ATOM 1840 C CA . ALA A 1 242 ? -10.109 18.547 17.797 1 98.81 242 ALA A CA 1
ATOM 1841 C C . ALA A 1 242 ? -11.594 18.844 17.984 1 98.81 242 ALA A C 1
ATOM 1843 O O . ALA A 1 242 ? -12.094 18.828 19.109 1 98.81 242 ALA A O 1
ATOM 1844 N N . ALA A 1 243 ? -12.281 19.109 16.891 1 98.81 243 ALA A N 1
ATOM 1845 C CA . ALA A 1 243 ? -13.719 19.359 16.953 1 98.81 243 ALA A CA 1
ATOM 1846 C C . ALA A 1 243 ? -14.461 18.141 17.469 1 98.81 243 ALA A C 1
ATOM 1848 O O . ALA A 1 243 ? -15.383 18.266 18.281 1 98.81 243 ALA A O 1
ATOM 1849 N N . ALA A 1 244 ? -14.117 16.969 17 1 98.88 244 ALA A N 1
ATOM 1850 C CA . ALA A 1 244 ? -14.727 15.719 17.469 1 98.88 244 ALA A CA 1
ATOM 1851 C C . ALA A 1 244 ? -14.508 15.531 18.969 1 98.88 244 ALA A C 1
ATOM 1853 O O . ALA A 1 244 ? -15.445 15.195 19.703 1 98.88 244 ALA A O 1
ATOM 1854 N N . ALA A 1 245 ? -13.281 15.758 19.406 1 98.75 245 ALA A N 1
ATOM 1855 C CA . ALA A 1 245 ? -12.914 15.531 20.797 1 98.75 245 ALA A CA 1
ATOM 1856 C C . ALA A 1 245 ? -13.672 16.484 21.734 1 98.75 245 ALA A C 1
ATOM 1858 O O . ALA A 1 245 ? -14.031 16.109 22.844 1 98.75 245 ALA A O 1
ATOM 1859 N N . THR A 1 246 ? -13.922 17.672 21.297 1 98.62 246 THR A N 1
ATOM 1860 C CA . THR A 1 246 ? -14.586 18.688 22.109 1 98.62 246 THR A CA 1
ATOM 1861 C C . THR A 1 246 ? -16.094 18.656 21.891 1 98.62 246 THR A C 1
ATOM 1863 O O . THR A 1 246 ? -16.828 19.484 22.453 1 98.62 246 THR A O 1
ATOM 1866 N N . ARG A 1 247 ? -16.547 17.703 21.078 1 98.56 247 ARG A N 1
ATOM 1867 C CA . ARG A 1 247 ? -17.953 17.562 20.734 1 98.56 247 ARG A CA 1
ATOM 1868 C C . ARG A 1 247 ? -18.5 18.859 20.141 1 98.56 247 ARG A C 1
ATOM 1870 O O . ARG A 1 247 ? -19.578 19.328 20.516 1 98.56 247 ARG A O 1
ATOM 1877 N N . GLY A 1 248 ? -17.672 19.422 19.203 1 98.69 248 GLY A N 1
ATOM 1878 C CA . GLY A 1 248 ? -18 20.688 18.578 1 98.69 248 GLY A CA 1
ATOM 1879 C C . GLY A 1 248 ? -18.5 20.531 17.156 1 98.69 248 GLY A C 1
ATOM 1880 O O . GLY A 1 248 ? -19.062 19.5 16.797 1 98.69 248 GLY A O 1
ATOM 1881 N N . GLU A 1 249 ? -18.484 21.703 16.422 1 98.75 249 GLU A N 1
ATOM 1882 C CA . GLU A 1 249 ? -18.906 21.781 15.031 1 98.75 249 GLU A CA 1
ATOM 1883 C C . GLU A 1 249 ? -18.016 22.734 14.234 1 98.75 249 GLU A C 1
ATOM 1885 O O . GLU A 1 249 ? -18 23.938 14.492 1 98.75 249 GLU A O 1
ATOM 1890 N N . VAL A 1 250 ? -17.359 22.172 13.234 1 98.81 250 VAL A N 1
ATOM 1891 C CA . VAL A 1 250 ? -16.438 23.016 12.5 1 98.81 250 VAL A CA 1
ATOM 1892 C C . VAL A 1 250 ? -16.625 22.812 11 1 98.81 250 VAL A C 1
ATOM 1894 O O . VAL A 1 250 ? -17.031 21.75 10.555 1 98.81 250 VAL A O 1
ATOM 1897 N N . THR A 1 251 ? -16.375 23.844 10.25 1 98.88 251 THR A N 1
ATOM 1898 C CA . THR A 1 251 ? -16.219 23.781 8.805 1 98.88 251 THR A CA 1
ATOM 1899 C C . THR A 1 251 ? -14.812 24.172 8.383 1 98.88 251 THR A C 1
ATOM 1901 O O . THR A 1 251 ? -14.344 25.266 8.711 1 98.88 251 THR A O 1
ATOM 1904 N N . LEU A 1 252 ? -14.125 23.25 7.816 1 98.81 252 LEU A N 1
ATOM 1905 C CA . LEU A 1 252 ? -12.82 23.531 7.234 1 98.81 252 LEU A CA 1
ATOM 1906 C C . LEU A 1 252 ? -12.953 23.969 5.777 1 98.81 252 LEU A C 1
ATOM 1908 O O . LEU A 1 252 ? -13.68 23.344 5.004 1 98.81 252 LEU A O 1
ATOM 1912 N N . THR A 1 253 ? -12.289 25.062 5.43 1 98.75 253 THR A N 1
ATOM 1913 C CA . THR A 1 253 ? -12.266 25.531 4.043 1 98.75 253 THR A CA 1
ATOM 1914 C C . THR A 1 253 ? -10.867 25.375 3.449 1 98.75 253 THR A C 1
ATOM 1916 O O . THR A 1 253 ? -9.883 25.234 4.18 1 98.75 253 THR A O 1
ATOM 1919 N N . GLU A 1 254 ? -10.766 25.391 2.086 1 98.12 254 GLU A N 1
ATOM 1920 C CA . GLU A 1 254 ? -9.523 25.188 1.347 1 98.12 254 GLU A CA 1
ATOM 1921 C C . GLU A 1 254 ? -8.867 23.859 1.721 1 98.12 254 GLU A C 1
ATOM 1923 O O . GLU A 1 254 ? -7.684 23.828 2.066 1 98.12 254 GLU A O 1
ATOM 1928 N N . VAL A 1 255 ? -9.727 22.891 1.678 1 98.5 255 VAL A N 1
ATOM 1929 C CA . VAL A 1 255 ? -9.305 21.516 1.986 1 98.5 255 VAL A CA 1
ATOM 1930 C C . VAL A 1 255 ? -9.68 20.594 0.834 1 98.5 255 VAL A C 1
ATOM 1932 O O . VAL A 1 255 ? -10.547 20.922 0.02 1 98.5 255 VAL A O 1
ATOM 1935 N N . ARG A 1 256 ? -8.977 19.594 0.663 1 98.31 256 ARG A N 1
ATOM 1936 C CA . ARG A 1 256 ? -9.32 18.531 -0.268 1 98.31 256 ARG A CA 1
ATOM 1937 C C . ARG A 1 256 ? -9.875 17.312 0.472 1 98.31 256 ARG A C 1
ATOM 1939 O O . ARG A 1 256 ? -9.109 16.5 0.979 1 98.31 256 ARG A O 1
ATOM 1946 N N . PRO A 1 257 ? -11.188 17.172 0.444 1 98.56 257 PRO A N 1
ATOM 1947 C CA . PRO A 1 257 ? -11.781 16.062 1.194 1 98.56 257 PRO A CA 1
ATOM 1948 C C . PRO A 1 257 ? -11.273 14.695 0.739 1 98.56 257 PRO A C 1
ATOM 1950 O O . PRO A 1 257 ? -11.156 13.773 1.552 1 98.56 257 PRO A O 1
ATOM 1953 N N . ASP A 1 258 ? -10.945 14.508 -0.532 1 97.69 258 ASP A N 1
ATOM 1954 C CA . ASP A 1 258 ? -10.5 13.227 -1.081 1 97.69 258 ASP A CA 1
ATOM 1955 C C . ASP A 1 258 ? -9.141 12.828 -0.507 1 97.69 258 ASP A C 1
ATOM 1957 O O . ASP A 1 258 ? -8.758 11.656 -0.559 1 97.69 258 ASP A O 1
ATOM 1961 N N . HIS A 1 259 ? -8.383 13.781 0.074 1 98.44 259 HIS A N 1
ATOM 1962 C CA . HIS A 1 259 ? -7.121 13.469 0.732 1 98.44 259 HIS A CA 1
ATOM 1963 C C . HIS A 1 259 ? -7.348 12.961 2.15 1 98.44 259 HIS A C 1
ATOM 1965 O O . HIS A 1 259 ? -6.414 12.484 2.801 1 98.44 259 HIS A O 1
ATOM 1971 N N . LEU A 1 260 ? -8.602 13 2.613 1 98.62 260 LEU A N 1
ATOM 1972 C CA . LEU A 1 260 ? -8.914 12.734 4.016 1 98.62 260 LEU A CA 1
ATOM 1973 C C . LEU A 1 260 ? -9.844 11.531 4.148 1 98.62 260 LEU A C 1
ATOM 1975 O O . LEU A 1 260 ? -10.43 11.312 5.207 1 98.62 260 LEU A O 1
ATOM 1979 N N . ASP A 1 261 ? -9.953 10.734 3.146 1 98.56 261 ASP A N 1
ATOM 1980 C CA . ASP A 1 261 ? -10.961 9.68 3.064 1 98.56 261 ASP A CA 1
ATOM 1981 C C . ASP A 1 261 ? -10.898 8.766 4.285 1 98.56 261 ASP A C 1
ATOM 1983 O O . ASP A 1 261 ? -11.922 8.5 4.918 1 98.56 261 ASP A O 1
ATOM 1987 N N . ALA A 1 262 ? -9.75 8.281 4.637 1 98.5 262 ALA A N 1
ATOM 1988 C CA . ALA A 1 262 ? -9.609 7.32 5.727 1 98.5 262 ALA A CA 1
ATOM 1989 C C . ALA A 1 262 ? -10.086 7.918 7.051 1 98.5 262 ALA A C 1
ATOM 1991 O O . ALA A 1 262 ? -10.812 7.273 7.809 1 98.5 262 ALA A O 1
ATOM 1992 N N . LEU A 1 263 ? -9.672 9.125 7.301 1 98.75 263 LEU A N 1
ATOM 1993 C CA . LEU A 1 263 ? -10.07 9.789 8.531 1 98.75 263 LEU A CA 1
ATOM 1994 C C . LEU A 1 263 ? -11.578 10.031 8.555 1 98.75 263 LEU A C 1
ATOM 1996 O O . LEU A 1 263 ? -12.234 9.766 9.562 1 98.75 263 LEU A O 1
ATOM 2000 N N . LEU A 1 264 ? -12.102 10.625 7.461 1 98.81 264 LEU A N 1
ATOM 2001 C CA . LEU A 1 264 ? -13.523 10.945 7.398 1 98.81 264 LEU A CA 1
ATOM 2002 C C . LEU A 1 264 ? -14.367 9.695 7.59 1 98.81 264 LEU A C 1
ATOM 2004 O O . LEU A 1 264 ? -15.398 9.742 8.266 1 98.81 264 LEU A O 1
ATOM 2008 N N . ASP A 1 265 ? -13.93 8.602 7.008 1 98.38 265 ASP A N 1
ATOM 2009 C CA . ASP A 1 265 ? -14.641 7.336 7.164 1 98.38 265 ASP A CA 1
ATOM 2010 C C . ASP A 1 265 ? -14.664 6.895 8.625 1 98.38 265 ASP A C 1
ATOM 2012 O O . ASP A 1 265 ? -15.695 6.438 9.125 1 98.38 265 ASP A O 1
ATOM 2016 N N . LYS A 1 266 ? -13.555 6.996 9.328 1 98.44 266 LYS A N 1
ATOM 2017 C CA . LYS A 1 266 ? -13.477 6.617 10.734 1 98.44 266 LYS A CA 1
ATOM 2018 C C . LYS A 1 266 ? -14.359 7.512 11.602 1 98.44 266 LYS A C 1
ATOM 2020 O O . LYS A 1 266 ? -15.062 7.027 12.492 1 98.44 266 LYS A O 1
ATOM 2025 N N . LEU A 1 267 ? -14.305 8.805 11.328 1 98.75 267 LEU A N 1
ATOM 2026 C CA . LEU A 1 267 ? -15.125 9.75 12.094 1 98.75 267 LEU A CA 1
ATOM 2027 C C . LEU A 1 267 ? -16.609 9.477 11.875 1 98.75 267 LEU A C 1
ATOM 2029 O O . LEU A 1 267 ? -17.391 9.555 12.82 1 98.75 267 LEU A O 1
ATOM 2033 N N . ALA A 1 268 ? -16.969 9.172 10.664 1 98.25 268 ALA A N 1
ATOM 2034 C CA . ALA A 1 268 ? -18.359 8.812 10.375 1 98.25 268 ALA A CA 1
ATOM 2035 C C . ALA A 1 268 ? -18.75 7.531 11.109 1 98.25 268 ALA A C 1
ATOM 2037 O O . ALA A 1 268 ? -19.859 7.438 11.656 1 98.25 268 ALA A O 1
ATOM 2038 N N . GLN A 1 269 ? -17.891 6.566 11.125 1 96.94 269 GLN A N 1
ATOM 2039 C CA . GLN A 1 269 ? -18.141 5.305 11.812 1 96.94 269 GLN A CA 1
ATOM 2040 C C . GLN A 1 269 ? -18.375 5.523 13.305 1 96.94 269 GLN A C 1
ATOM 2042 O O . GLN A 1 269 ? -19.125 4.785 13.938 1 96.94 269 GLN A O 1
ATOM 2047 N N . SER A 1 270 ? -17.703 6.52 13.836 1 98.19 270 SER A N 1
ATOM 2048 C CA . SER A 1 270 ? -17.828 6.832 15.258 1 98.19 270 SER A CA 1
ATOM 2049 C C . SER A 1 270 ? -19.156 7.52 15.555 1 98.19 270 SER A C 1
ATOM 2051 O O . SER A 1 270 ? -19.531 7.688 16.719 1 98.19 270 SER A O 1
ATOM 2053 N N . GLY A 1 271 ? -19.844 7.945 14.547 1 98.44 271 GLY A N 1
ATOM 2054 C CA . GLY A 1 271 ? -21.188 8.484 14.734 1 98.44 271 GLY A CA 1
ATOM 2055 C C . GLY A 1 271 ? -21.281 9.969 14.43 1 98.44 271 GLY A C 1
ATOM 2056 O O . GLY A 1 271 ? -22.359 10.555 14.477 1 98.44 271 GLY A O 1
ATOM 2057 N N . HIS A 1 272 ? -20.172 10.625 14.07 1 98.81 272 HIS A N 1
ATOM 2058 C CA . HIS A 1 272 ? -20.188 12.047 13.734 1 98.81 272 HIS A CA 1
ATOM 2059 C C . HIS A 1 272 ? -20.844 12.273 12.375 1 98.81 272 HIS A C 1
ATOM 2061 O O . HIS A 1 272 ? -20.766 11.422 11.492 1 98.81 272 HIS A O 1
ATOM 2067 N N . ARG A 1 273 ? -21.438 13.414 12.227 1 98.75 273 ARG A N 1
ATOM 2068 C CA . ARG A 1 273 ? -21.969 13.805 10.93 1 98.75 273 ARG A CA 1
ATOM 2069 C C . ARG A 1 273 ? -20.922 14.531 10.094 1 98.75 273 ARG A C 1
ATOM 2071 O O . ARG A 1 273 ? -20.359 15.531 10.531 1 98.75 273 ARG A O 1
ATOM 2078 N N . ILE A 1 274 ? -20.672 14.031 8.93 1 98.56 274 ILE A N 1
ATOM 2079 C CA . ILE A 1 274 ? -19.656 14.594 8.031 1 98.56 274 ILE A CA 1
ATOM 2080 C C . ILE A 1 274 ? -20.328 15.016 6.723 1 98.56 274 ILE A C 1
ATOM 2082 O O . ILE A 1 274 ? -21.062 14.242 6.113 1 98.56 274 ILE A O 1
ATOM 2086 N N . ALA A 1 275 ? -20.109 16.219 6.312 1 98.5 275 ALA A N 1
ATOM 2087 C CA . ALA A 1 275 ? -20.5 16.719 5 1 98.5 275 ALA A CA 1
ATOM 2088 C C . ALA A 1 275 ? -19.281 17.281 4.254 1 98.5 275 ALA A C 1
ATOM 2090 O O . ALA A 1 275 ? -18.422 17.938 4.852 1 98.5 275 ALA A O 1
ATOM 2091 N N . THR A 1 276 ? -19.25 16.969 2.982 1 98.31 276 THR A N 1
ATOM 2092 C CA . THR A 1 276 ? -18.125 17.453 2.195 1 98.31 276 THR A CA 1
ATOM 2093 C C . THR A 1 276 ? -18.594 18.156 0.933 1 98.31 276 THR A C 1
ATOM 2095 O O . THR A 1 276 ? -19.688 17.859 0.428 1 98.31 276 THR A O 1
ATOM 2098 N N . GLY A 1 277 ? -17.891 19.094 0.484 1 97.62 277 GLY A N 1
ATOM 2099 C CA . GLY A 1 277 ? -18 19.719 -0.828 1 97.62 277 GLY A CA 1
ATOM 2100 C C . GLY A 1 277 ? -16.719 19.609 -1.645 1 97.62 277 GLY A C 1
ATOM 2101 O O . GLY A 1 277 ? -15.898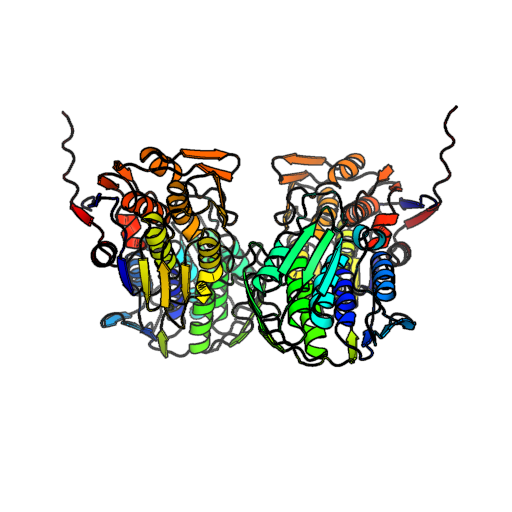 18.734 -1.416 1 97.62 277 GLY A O 1
ATOM 2102 N N . LYS A 1 278 ? -16.625 20.453 -2.607 1 96.69 278 LYS A N 1
ATOM 2103 C CA . LYS A 1 278 ? -15.461 20.438 -3.486 1 96.69 278 LYS A CA 1
ATOM 2104 C C . LYS A 1 278 ? -14.188 20.766 -2.717 1 96.69 278 LYS A C 1
ATOM 2106 O O . LYS A 1 278 ? -13.148 20.141 -2.916 1 96.69 278 LYS A O 1
ATOM 2111 N N . ASP A 1 279 ? -14.305 21.797 -1.797 1 98.31 279 ASP A N 1
ATOM 2112 C CA . ASP A 1 279 ? -13.102 22.266 -1.118 1 98.31 279 ASP A CA 1
ATOM 2113 C C . ASP A 1 279 ? -13.391 22.594 0.348 1 98.31 279 ASP A C 1
ATOM 2115 O O . ASP A 1 279 ? -12.789 23.5 0.919 1 98.31 279 ASP A O 1
ATOM 2119 N N . TRP A 1 280 ? -14.336 21.859 0.904 1 98.75 280 TRP A N 1
ATOM 2120 C CA . TRP A 1 280 ? -14.633 22.062 2.318 1 98.75 280 TRP A CA 1
ATOM 2121 C C . TRP A 1 280 ? -15.117 20.781 2.967 1 98.75 280 TRP A C 1
ATOM 2123 O O . TRP A 1 280 ? -15.594 19.875 2.277 1 98.75 280 TRP A O 1
ATOM 2133 N N . VAL A 1 281 ? -14.977 20.625 4.242 1 98.88 281 VAL A N 1
ATOM 2134 C CA . VAL A 1 281 ? -15.453 19.547 5.094 1 98.88 281 VAL A CA 1
ATOM 2135 C C . VAL A 1 281 ? -16.141 20.125 6.332 1 98.88 281 VAL A C 1
ATOM 2137 O O . VAL A 1 281 ? -15.602 21.031 6.973 1 98.88 281 VAL A O 1
ATOM 2140 N N . ARG A 1 282 ? -17.266 19.703 6.621 1 98.88 282 ARG A N 1
ATOM 2141 C CA . ARG A 1 282 ? -17.984 20.094 7.836 1 98.88 282 ARG A CA 1
ATOM 2142 C C . ARG A 1 282 ? -18.203 18.891 8.75 1 98.88 282 ARG A C 1
ATOM 2144 O O . ARG A 1 282 ? -18.609 17.812 8.297 1 98.88 282 ARG A O 1
ATOM 2151 N N . LEU A 1 283 ? -17.859 19.016 9.992 1 98.88 283 LEU A N 1
ATOM 2152 C CA . LEU A 1 283 ? -18.062 17.984 11 1 98.88 283 LEU A CA 1
ATOM 2153 C C . LEU A 1 283 ? -18.953 18.5 12.125 1 98.88 283 LEU A C 1
ATOM 2155 O O . LEU A 1 283 ? -18.719 19.578 12.672 1 98.88 283 LEU A O 1
ATOM 2159 N N . THR A 1 284 ? -20 17.828 12.414 1 98.88 284 THR A N 1
ATOM 2160 C CA . THR A 1 284 ? -20.797 17.984 13.617 1 98.88 284 THR A CA 1
ATOM 2161 C C . THR A 1 284 ? -20.641 16.781 14.539 1 98.88 284 THR A C 1
ATOM 2163 O O . THR A 1 284 ? -21.094 15.68 14.211 1 98.88 284 THR A O 1
ATOM 2166 N N . ALA A 1 285 ? -20.125 17.016 15.625 1 98.81 285 ALA A N 1
ATOM 2167 C CA . ALA A 1 285 ? -19.797 15.906 16.516 1 98.81 285 ALA A CA 1
ATOM 2168 C C . ALA A 1 285 ? -21.031 15.344 17.203 1 98.81 285 ALA A C 1
ATOM 2170 O O . ALA A 1 285 ? -21.938 16.109 17.578 1 98.81 285 ALA A O 1
ATOM 2171 N N . THR A 1 286 ? -21.078 14.031 17.297 1 98.69 286 THR A N 1
ATOM 2172 C CA . THR A 1 286 ? -22.078 13.391 18.141 1 98.69 286 THR A CA 1
ATOM 2173 C C . THR A 1 286 ? -21.688 13.492 19.609 1 98.69 286 THR A C 1
ATOM 2175 O O . THR A 1 286 ? -20.5 13.469 19.953 1 98.69 286 THR A O 1
ATOM 2178 N N . PRO A 1 287 ? -22.656 13.625 20.453 1 97.31 287 PRO A N 1
ATOM 2179 C CA . PRO A 1 287 ? -22.344 13.672 21.875 1 97.31 287 PRO A CA 1
ATOM 2180 C C . PRO A 1 287 ? -21.859 12.328 22.422 1 97.31 287 PRO A C 1
ATOM 2182 O O . PRO A 1 287 ? -21.25 12.266 23.484 1 97.31 287 PRO A O 1
ATOM 2185 N N . THR A 1 288 ? -22.219 11.234 21.672 1 97.94 288 THR A N 1
ATOM 2186 C CA . THR A 1 288 ? -21.891 9.898 22.156 1 97.94 288 THR A CA 1
ATOM 2187 C C . THR A 1 288 ? -21.141 9.102 21.094 1 97.94 288 THR A C 1
ATOM 2189 O O . THR A 1 288 ? -21.656 8.102 20.578 1 97.94 288 THR A O 1
ATOM 2192 N N . PRO A 1 289 ? -19.922 9.508 20.828 1 98.62 289 PRO A N 1
ATOM 2193 C CA . PRO A 1 289 ? -19.188 8.789 19.797 1 98.62 289 PRO A CA 1
ATOM 2194 C C . PRO A 1 289 ? -18.859 7.348 20.188 1 98.62 289 PRO A C 1
ATOM 2196 O O . PRO A 1 289 ? -18.641 7.059 21.359 1 98.62 289 PRO A O 1
ATOM 2199 N N . GLU A 1 290 ? -18.781 6.465 19.203 1 98.38 290 GLU A N 1
ATOM 2200 C CA . GLU A 1 290 ? -18.406 5.07 19.375 1 98.38 290 GLU A CA 1
ATOM 2201 C C . GLU A 1 290 ? -16.891 4.898 19.266 1 98.38 290 GLU A C 1
ATOM 2203 O O . GLU A 1 290 ? -16.219 5.645 18.547 1 98.38 290 GLU A O 1
ATOM 2208 N N . PRO A 1 291 ? -16.359 3.943 20.047 1 98.25 291 PRO A N 1
ATOM 2209 C CA . PRO A 1 291 ? -14.93 3.678 19.906 1 98.25 291 PRO A CA 1
ATOM 2210 C C . PRO A 1 291 ? -14.547 3.129 18.531 1 98.25 291 PRO A C 1
ATOM 2212 O O . PRO A 1 291 ? -15.422 2.715 17.766 1 98.25 291 PRO A O 1
ATOM 2215 N N . LEU A 1 292 ? -13.273 3.211 18.203 1 97.44 292 LEU A N 1
ATOM 2216 C CA . LEU A 1 292 ? -12.766 2.816 16.906 1 97.44 292 LEU A CA 1
ATOM 2217 C C . LEU A 1 292 ? -11.531 1.931 17.031 1 97.44 292 LEU A C 1
ATOM 2219 O O . LEU A 1 292 ? -10.844 1.971 18.062 1 97.44 292 LEU A O 1
ATOM 2223 N N . HIS A 1 293 ? -11.297 1.143 16.062 1 96.5 293 HIS A N 1
ATOM 2224 C CA . HIS A 1 293 ? -10.016 0.493 15.812 1 96.5 293 HIS A CA 1
ATOM 2225 C C . HIS A 1 293 ? -9.281 1.144 14.641 1 96.5 293 HIS A C 1
ATOM 2227 O O . HIS A 1 293 ? -9.766 1.121 13.508 1 96.5 293 HIS A O 1
ATOM 2233 N N . VAL A 1 294 ? -8.086 1.705 14.961 1 98 294 VAL A N 1
ATOM 2234 C CA . VAL A 1 294 ? -7.359 2.449 13.938 1 98 294 VAL A CA 1
ATOM 2235 C C . VAL A 1 294 ? -6.008 1.786 13.672 1 98 294 VAL A C 1
ATOM 2237 O O . VAL A 1 294 ? -5.254 1.504 14.609 1 98 294 VAL A O 1
ATOM 2240 N N . GLU A 1 295 ? -5.723 1.472 12.484 1 96.88 295 GLU A N 1
ATOM 2241 C CA . GLU A 1 295 ? -4.41 1.034 12.016 1 96.88 295 GLU A CA 1
ATOM 2242 C C . GLU A 1 295 ? -3.844 2 10.977 1 96.88 295 GLU A C 1
ATOM 2244 O O . GLU A 1 295 ? -4.359 2.096 9.867 1 96.88 295 GLU A O 1
ATOM 2249 N N . ALA A 1 296 ? -2.82 2.713 11.375 1 97.75 296 ALA A N 1
ATOM 2250 C CA . ALA A 1 296 ? -2.18 3.615 10.422 1 97.75 296 ALA A CA 1
ATOM 2251 C C . ALA A 1 296 ? -1.428 2.836 9.352 1 97.75 296 ALA A C 1
ATOM 2253 O O . ALA A 1 296 ? -0.788 1.823 9.641 1 97.75 296 ALA A O 1
ATOM 2254 N N . ARG A 1 297 ? -1.54 3.307 8.141 1 96.94 297 ARG A N 1
ATOM 2255 C CA . ARG A 1 297 ? -0.936 2.699 6.965 1 96.94 297 ARG A CA 1
ATOM 2256 C C . ARG A 1 297 ? -0.495 3.764 5.965 1 96.94 297 ARG A C 1
ATOM 2258 O O . ARG A 1 297 ? -0.779 4.949 6.148 1 96.94 297 ARG A O 1
ATOM 2265 N N . GLU A 1 298 ? 0.252 3.266 4.918 1 97.06 298 GLU A N 1
ATOM 2266 C CA . GLU A 1 298 ? 0.567 4.172 3.818 1 97.06 298 GLU A CA 1
ATOM 2267 C C . GLU A 1 298 ? -0.704 4.691 3.15 1 97.06 298 GLU A C 1
ATOM 2269 O O . GLU A 1 298 ? -1.754 4.051 3.219 1 97.06 298 GLU A O 1
ATOM 2274 N N . TYR A 1 299 ? -0.621 5.844 2.561 1 98.19 299 TYR A N 1
ATOM 2275 C CA . TYR A 1 299 ? -1.755 6.418 1.848 1 98.19 299 TYR A CA 1
ATOM 2276 C C . TYR A 1 299 ? -2.24 5.48 0.749 1 98.19 299 TYR A C 1
ATOM 2278 O O . TYR A 1 299 ? -1.434 4.859 0.051 1 98.19 299 TYR A O 1
ATOM 2286 N N . PRO A 1 300 ? -3.576 5.371 0.589 1 98.19 300 PRO A N 1
ATOM 2287 C CA . PRO A 1 300 ? -4.656 6.203 1.125 1 98.19 300 PRO A CA 1
ATOM 2288 C C . PRO A 1 300 ? -5.195 5.684 2.455 1 98.19 300 PRO A C 1
ATOM 2290 O O . PRO A 1 300 ? -6.285 6.078 2.879 1 98.19 300 PRO A O 1
ATOM 2293 N N . GLY A 1 301 ? -4.488 4.781 3.125 1 98.12 301 GLY A N 1
ATOM 2294 C CA . GLY A 1 301 ? -4.863 4.367 4.465 1 98.12 301 GLY A CA 1
ATOM 2295 C C . GLY A 1 301 ? -4.789 5.492 5.48 1 98.12 301 GLY A C 1
ATOM 2296 O O . GLY A 1 301 ? -4.539 6.645 5.121 1 98.12 301 GLY A O 1
ATOM 2297 N N . PHE A 1 302 ? -5.07 5.164 6.707 1 98.5 302 PHE A N 1
ATOM 2298 C CA . PHE A 1 302 ? -5.047 6.152 7.781 1 98.5 302 PHE A CA 1
ATOM 2299 C C . PHE A 1 302 ? -3.633 6.688 7.992 1 98.5 302 PHE A C 1
ATOM 2301 O O . PHE A 1 302 ? -2.705 5.918 8.25 1 98.5 302 PHE A O 1
ATOM 2308 N N . PRO A 1 303 ? -3.447 7.953 7.922 1 98 303 PRO A N 1
ATOM 2309 C CA . PRO A 1 303 ? -2.09 8.508 7.938 1 98 303 PRO A CA 1
ATOM 2310 C C . PRO A 1 303 ? -1.418 8.383 9.305 1 98 303 PRO A C 1
ATOM 2312 O O . PRO A 1 303 ? -2.01 8.75 10.32 1 98 303 PRO A O 1
ATOM 2315 N N . THR A 1 304 ? -0.183 7.941 9.305 1 97.44 304 THR A N 1
ATOM 2316 C CA . THR A 1 304 ? 0.606 7.781 10.516 1 97.44 304 THR A CA 1
ATOM 2317 C C . THR A 1 304 ? 0.763 9.117 11.242 1 97.44 304 THR A C 1
ATOM 2319 O O . THR A 1 304 ? 0.833 9.156 12.469 1 97.44 304 THR A O 1
ATOM 2322 N N . ASP A 1 305 ? 0.762 10.211 10.516 1 97.31 305 ASP A N 1
ATOM 2323 C CA . ASP A 1 305 ? 0.923 11.539 11.102 1 97.31 305 ASP A CA 1
ATOM 2324 C C . ASP A 1 305 ? -0.291 11.914 11.953 1 97.31 305 ASP A C 1
ATOM 2326 O O . ASP A 1 305 ? -0.207 12.797 12.812 1 97.31 305 ASP A O 1
ATOM 2330 N N . LEU A 1 306 ? -1.42 11.32 11.75 1 98.62 306 LEU A N 1
ATOM 2331 C CA . LEU A 1 306 ? -2.623 11.602 12.523 1 98.62 306 LEU A CA 1
ATOM 2332 C C . LEU A 1 306 ? -2.801 10.586 13.641 1 98.62 306 LEU A C 1
ATOM 2334 O O . LEU A 1 306 ? -3.734 10.695 14.438 1 98.62 306 LEU A O 1
ATOM 2338 N N . GLN A 1 307 ? -1.913 9.602 13.688 1 98.44 307 GLN A N 1
ATOM 2339 C CA . GLN A 1 307 ? -2.043 8.523 14.664 1 98.44 307 GLN A CA 1
ATOM 2340 C C . GLN A 1 307 ? -2.016 9.07 16.094 1 98.44 307 GLN A C 1
ATOM 2342 O O . GLN A 1 307 ? -2.889 8.75 16.891 1 98.44 307 GLN A O 1
ATOM 2347 N N . PRO A 1 308 ? -1.036 9.969 16.469 1 98.25 308 PRO A N 1
ATOM 2348 C CA . PRO A 1 308 ? -1.071 10.5 17.844 1 98.25 308 PRO A CA 1
ATOM 2349 C C . PRO A 1 308 ? -2.312 11.344 18.109 1 98.25 308 PRO A C 1
ATOM 2351 O O . PRO A 1 308 ? -2.842 11.328 19.219 1 98.25 308 PRO A O 1
ATOM 2354 N N . ILE A 1 309 ? -2.773 12.031 17.141 1 98.75 309 ILE A N 1
ATOM 2355 C CA . ILE A 1 309 ? -3.898 12.953 17.297 1 98.75 309 ILE A CA 1
ATOM 2356 C C . ILE A 1 309 ? -5.191 12.156 17.453 1 98.75 309 ILE A C 1
ATOM 2358 O O . ILE A 1 309 ? -6.02 12.477 18.312 1 98.75 309 ILE A O 1
ATOM 2362 N N . VAL A 1 310 ? -5.387 11.094 16.656 1 98.88 310 VAL A N 1
ATOM 2363 C CA . VAL A 1 310 ? -6.59 10.273 16.797 1 98.88 310 VAL A CA 1
ATOM 2364 C C . VAL A 1 310 ? -6.562 9.547 18.141 1 98.88 310 VAL A C 1
ATOM 2366 O O . VAL A 1 310 ? -7.609 9.336 18.766 1 98.88 310 VAL A O 1
ATOM 2369 N N . THR A 1 311 ? -5.367 9.203 18.609 1 98.81 311 THR A N 1
ATOM 2370 C CA . THR A 1 311 ? -5.242 8.594 19.938 1 98.81 311 THR A CA 1
ATOM 2371 C C . THR A 1 311 ? -5.797 9.523 21.016 1 98.81 311 THR A C 1
ATOM 2373 O O . THR A 1 311 ? -6.535 9.078 21.891 1 98.81 311 THR A O 1
ATOM 2376 N N . ALA A 1 312 ? -5.414 10.75 20.938 1 98.81 312 ALA A N 1
ATOM 2377 C CA . ALA A 1 312 ? -5.906 11.742 21.891 1 98.81 312 ALA A CA 1
ATOM 2378 C C . ALA A 1 312 ? -7.43 11.844 21.828 1 98.81 312 ALA A C 1
ATOM 2380 O O . ALA A 1 312 ? -8.094 11.898 22.875 1 98.81 312 ALA A O 1
ATOM 2381 N N . TYR A 1 313 ? -7.992 11.883 20.656 1 98.88 313 TYR A N 1
ATOM 2382 C CA . TYR A 1 313 ? -9.438 11.883 20.484 1 98.88 313 TYR A CA 1
ATOM 2383 C C . TYR A 1 313 ? -10.062 10.648 21.125 1 98.88 313 TYR A C 1
ATOM 2385 O O . TYR A 1 313 ? -11.016 10.758 21.906 1 98.88 313 TYR A O 1
ATOM 2393 N N . LEU A 1 314 ? -9.461 9.477 20.797 1 98.88 314 LEU A N 1
ATOM 2394 C CA . LEU A 1 314 ? -10.016 8.219 21.281 1 98.88 314 LEU A CA 1
ATOM 2395 C C . LEU A 1 314 ? -9.938 8.156 22.812 1 98.88 314 LEU A C 1
ATOM 2397 O O . LEU A 1 314 ? -10.773 7.516 23.453 1 98.88 314 LEU A O 1
ATOM 2401 N N . ALA A 1 315 ? -8.992 8.82 23.391 1 98.75 315 ALA A N 1
ATOM 2402 C CA . ALA A 1 315 ? -8.867 8.883 24.844 1 98.75 315 ALA A CA 1
ATOM 2403 C C . ALA A 1 315 ? -10.078 9.555 25.469 1 98.75 315 ALA A C 1
ATOM 2405 O O . ALA A 1 315 ? -10.32 9.414 26.672 1 98.75 315 ALA A O 1
ATOM 2406 N N . THR A 1 316 ? -10.805 10.305 24.719 1 98.38 316 THR A N 1
ATOM 2407 C CA . THR A 1 316 ? -11.977 11.008 25.234 1 98.38 316 THR A CA 1
ATOM 2408 C C . THR A 1 316 ? -13.258 10.234 24.922 1 98.38 316 THR A C 1
ATOM 2410 O O . THR A 1 316 ? -14.352 10.656 25.297 1 98.38 316 THR A O 1
ATOM 2413 N N . VAL A 1 317 ? -13.219 9.18 24.141 1 98.56 317 VAL A N 1
ATOM 2414 C CA . VAL A 1 317 ? -14.375 8.43 23.656 1 98.56 317 VAL A CA 1
ATOM 2415 C C . VAL A 1 317 ? -14.609 7.219 24.562 1 98.56 317 VAL A C 1
ATOM 2417 O O . VAL A 1 317 ? -13.805 6.289 24.578 1 98.56 317 VAL A O 1
ATOM 2420 N N . PRO A 1 318 ? -15.703 7.211 25.266 1 97.56 318 PRO A N 1
ATOM 2421 C CA . PRO A 1 318 ? -15.969 6.062 26.141 1 97.56 318 PRO A CA 1
ATOM 2422 C C . PRO A 1 318 ? -15.961 4.734 25.391 1 97.56 318 PRO A C 1
ATOM 2424 O O . PRO A 1 318 ? -16.453 4.66 24.25 1 97.56 318 PRO A O 1
ATOM 2427 N N . GLY A 1 319 ? -15.445 3.764 26.094 1 97.69 319 GLY A N 1
ATOM 2428 C CA . GLY A 1 319 ? -15.32 2.445 25.484 1 97.69 319 GLY A CA 1
ATOM 2429 C C . GLY A 1 319 ? -13.891 2.094 25.109 1 97.69 319 GLY A C 1
ATOM 2430 O O . GLY A 1 319 ? -12.969 2.873 25.375 1 97.69 319 GLY A O 1
ATOM 2431 N N . GLN A 1 320 ? -13.688 0.926 24.578 1 98.25 320 GLN A N 1
ATOM 2432 C CA . GLN A 1 320 ? -12.352 0.443 24.266 1 98.25 320 GLN A CA 1
ATOM 2433 C C . GLN A 1 320 ? -12.016 0.64 22.797 1 98.25 320 GLN A C 1
ATOM 2435 O O . GLN A 1 320 ? -12.773 0.223 21.922 1 98.25 320 GLN A O 1
ATOM 2440 N N . SER A 1 321 ? -10.992 1.327 22.516 1 98.56 321 SER A N 1
ATOM 2441 C CA . SER A 1 321 ? -10.438 1.519 21.172 1 98.56 321 SER A CA 1
ATOM 2442 C C . SER A 1 321 ? -9.039 0.923 21.078 1 98.56 321 SER A C 1
ATOM 2444 O O . SER A 1 321 ? -8.406 0.628 22.094 1 98.56 321 SER A O 1
ATOM 2446 N N . THR A 1 322 ? -8.594 0.62 19.906 1 98.44 322 THR A N 1
ATOM 2447 C CA . THR A 1 322 ? -7.223 0.166 19.688 1 98.44 322 THR A CA 1
ATOM 2448 C C . THR A 1 322 ? -6.551 0.983 18.578 1 98.44 322 THR A C 1
ATOM 2450 O O . THR A 1 322 ? -7.211 1.411 17.625 1 98.44 322 THR A O 1
ATOM 2453 N N . VAL A 1 323 ? -5.258 1.251 18.766 1 98.31 323 VAL A N 1
ATOM 2454 C CA . VAL A 1 323 ? -4.465 1.998 17.797 1 98.31 323 VAL A CA 1
ATOM 2455 C C . VAL A 1 323 ? -3.168 1.251 17.5 1 98.31 323 VAL A C 1
ATOM 2457 O O . VAL A 1 323 ? -2.471 0.818 18.422 1 98.31 323 VAL A O 1
ATOM 2460 N N . MET A 1 324 ? -2.873 1.075 16.266 1 97 324 MET A N 1
ATOM 2461 C CA . MET A 1 324 ? -1.603 0.521 15.797 1 97 324 MET A CA 1
ATOM 2462 C C . MET A 1 324 ? -1.037 1.341 14.641 1 97 324 MET A C 1
ATOM 2464 O O . MET A 1 324 ? -1.783 2.012 13.93 1 97 324 MET A O 1
ATOM 2468 N N . ASP A 1 325 ? 0.281 1.343 14.523 1 96.31 325 ASP A N 1
ATOM 2469 C CA . ASP A 1 325 ? 0.951 2.049 13.438 1 96.31 325 ASP A CA 1
ATOM 2470 C C . ASP A 1 325 ? 1.854 1.107 12.641 1 96.31 325 ASP A C 1
ATOM 2472 O O . ASP A 1 325 ? 2.904 0.687 13.133 1 96.31 325 ASP A O 1
ATOM 2476 N N . ARG A 1 326 ? 1.517 0.907 11.398 1 93.69 326 ARG A N 1
ATOM 2477 C CA . ARG A 1 326 ? 2.283 -0.021 10.57 1 93.69 326 ARG A CA 1
ATOM 2478 C C . ARG A 1 326 ? 3.445 0.689 9.883 1 93.69 326 ARG A C 1
ATOM 2480 O O . ARG A 1 326 ? 4.398 0.046 9.445 1 93.69 326 ARG A O 1
ATOM 2487 N N . VAL A 1 327 ? 3.346 1.929 9.766 1 93.88 327 VAL A N 1
ATOM 2488 C CA . VAL A 1 327 ? 4.395 2.713 9.125 1 93.88 327 VAL A CA 1
ATOM 2489 C C . VAL A 1 327 ? 5.539 2.947 10.102 1 93.88 327 VAL A C 1
ATOM 2491 O O . VAL A 1 327 ? 6.703 2.691 9.789 1 93.88 327 VAL A O 1
ATOM 2494 N N . TYR A 1 328 ? 5.215 3.428 11.312 1 93.38 328 TYR A N 1
ATOM 2495 C CA . TYR A 1 328 ? 6.145 3.596 12.422 1 93.38 328 TYR A CA 1
ATOM 2496 C C . TYR A 1 328 ? 5.637 2.889 13.672 1 93.38 328 TYR A C 1
ATOM 2498 O O . TYR A 1 328 ? 5.016 3.514 14.531 1 93.38 328 TYR A O 1
ATOM 2506 N N . PRO A 1 329 ? 6.039 1.675 13.836 1 91 329 PRO A N 1
ATOM 2507 C CA . PRO A 1 329 ? 5.449 0.838 14.883 1 91 329 PRO A CA 1
ATOM 2508 C C . PRO A 1 329 ? 5.75 1.357 16.281 1 91 329 PRO A C 1
ATOM 2510 O O . PRO A 1 329 ? 5.051 1.005 17.234 1 91 329 PRO A O 1
ATOM 2513 N N . ASP A 1 330 ? 6.719 2.221 16.438 1 90.94 330 ASP A N 1
ATOM 2514 C CA . ASP A 1 330 ? 7.117 2.664 17.766 1 90.94 330 ASP A CA 1
ATOM 2515 C C . ASP A 1 330 ? 6.719 4.117 18 1 90.94 330 ASP A C 1
ATOM 2517 O O . ASP A 1 330 ? 7.23 4.766 18.922 1 90.94 330 ASP A O 1
ATOM 2521 N N . ARG A 1 331 ? 5.797 4.609 17.188 1 92.06 331 ARG A N 1
ATOM 2522 C CA . ARG A 1 331 ? 5.398 6.012 17.281 1 92.06 331 ARG A CA 1
ATOM 2523 C C . ARG A 1 331 ? 4.387 6.223 18.406 1 92.06 331 ARG A C 1
ATOM 2525 O O . ARG A 1 331 ? 3.213 6.488 18.141 1 92.06 331 ARG A O 1
ATOM 2532 N N . PHE A 1 332 ? 4.879 6.25 19.719 1 93.56 332 PHE A N 1
ATOM 2533 C CA . PHE A 1 332 ? 3.977 6.371 20.859 1 93.56 332 PHE A CA 1
ATOM 2534 C C . PHE A 1 332 ? 4.547 7.324 21.891 1 93.56 332 PHE A C 1
ATOM 2536 O O . PHE A 1 332 ? 4.34 7.137 23.094 1 93.56 332 PHE A O 1
ATOM 2543 N N . THR A 1 333 ? 5.207 8.359 21.422 1 93 333 THR A N 1
ATOM 2544 C CA . THR A 1 333 ? 5.832 9.32 22.344 1 93 333 THR A CA 1
ATOM 2545 C C . THR A 1 333 ? 4.773 10.125 23.078 1 93 333 THR A C 1
ATOM 2547 O O . THR A 1 333 ? 5.066 10.758 24.094 1 93 333 THR A O 1
ATOM 2550 N N . HIS A 1 334 ? 3.561 10.156 22.625 1 95.31 334 HIS A N 1
ATOM 2551 C CA . HIS A 1 334 ? 2.463 10.922 23.203 1 95.31 334 HIS A CA 1
ATOM 2552 C C . HIS A 1 334 ? 1.801 10.156 24.344 1 95.31 334 HIS A C 1
ATOM 2554 O O . HIS A 1 334 ? 1.056 10.734 25.141 1 95.31 334 HIS A O 1
ATOM 2560 N N . VAL A 1 335 ? 2.037 8.938 24.5 1 96.56 335 VAL A N 1
ATOM 2561 C CA . VAL A 1 335 ? 1.268 8.055 25.375 1 96.56 335 VAL A CA 1
ATOM 2562 C C . VAL A 1 335 ? 1.49 8.438 26.828 1 96.56 335 VAL A C 1
ATOM 2564 O O . VAL A 1 335 ? 0.532 8.578 27.594 1 96.56 335 VAL A O 1
ATOM 2567 N N . GLY A 1 336 ? 2.756 8.586 27.234 1 96.69 336 GLY A N 1
ATOM 2568 C CA . GLY A 1 336 ? 3.061 8.977 28.609 1 96.69 336 GLY A CA 1
ATOM 2569 C C . GLY A 1 336 ? 2.432 10.297 29 1 96.69 336 GLY A C 1
ATOM 2570 O O . GLY A 1 336 ? 1.886 10.43 30.094 1 96.69 336 GLY A O 1
ATOM 2571 N N . GLU A 1 337 ? 2.494 11.266 28.141 1 97.69 337 GLU A N 1
ATOM 2572 C CA . GLU A 1 337 ? 1.949 12.594 28.406 1 97.69 337 GLU A CA 1
ATOM 2573 C C . GLU A 1 337 ? 0.426 12.562 28.484 1 97.69 337 GLU A C 1
ATOM 2575 O O . GLU A 1 337 ? -0.173 13.25 29.312 1 97.69 337 GLU A O 1
ATOM 2580 N N . LEU A 1 338 ? -0.203 11.766 27.641 1 98.25 338 LEU A N 1
ATOM 2581 C CA . LEU A 1 338 ? -1.653 11.609 27.703 1 98.25 338 LEU A CA 1
ATOM 2582 C C . LEU A 1 338 ? -2.08 10.984 29.031 1 98.25 338 LEU A C 1
ATOM 2584 O O . LEU A 1 338 ? -3.117 11.352 29.594 1 98.25 338 LEU A O 1
ATOM 2588 N N . ALA A 1 339 ? -1.283 10.07 29.453 1 98.19 339 ALA A N 1
ATOM 2589 C CA . ALA A 1 339 ? -1.568 9.422 30.734 1 98.19 339 ALA A CA 1
ATOM 2590 C C . ALA A 1 339 ? -1.547 10.43 31.875 1 98.19 339 ALA A C 1
ATOM 2592 O O . ALA A 1 339 ? -2.312 10.305 32.844 1 98.19 339 ALA A O 1
ATOM 2593 N N . ARG A 1 340 ? -0.709 11.391 31.812 1 97.88 340 ARG A N 1
ATOM 2594 C CA . ARG A 1 340 ? -0.633 12.438 32.844 1 97.88 340 ARG A CA 1
ATOM 2595 C C . ARG A 1 340 ? -1.932 13.234 32.906 1 97.88 340 ARG A C 1
ATOM 2597 O O . ARG A 1 340 ? -2.273 13.797 33.938 1 97.88 340 ARG A O 1
ATOM 2604 N N . MET A 1 341 ? -2.609 13.195 31.828 1 98.5 341 MET A N 1
ATOM 2605 C CA . MET A 1 341 ? -3.869 13.93 31.75 1 98.5 341 MET A CA 1
ATOM 2606 C C . MET A 1 341 ? -5.039 13.055 32.188 1 98.5 341 MET A C 1
ATOM 2608 O O . MET A 1 341 ? -6.191 13.484 32.125 1 98.5 341 MET A O 1
ATOM 2612 N N . GLY A 1 342 ? -4.711 11.805 32.531 1 98.12 342 GLY A N 1
ATOM 2613 C CA . GLY A 1 342 ? -5.73 10.914 33.062 1 98.12 342 GLY A CA 1
ATOM 2614 C C . GLY A 1 342 ? -6.176 9.859 32.094 1 98.12 342 GLY A C 1
ATOM 2615 O O . GLY A 1 342 ? -7.035 9.031 32.406 1 98.12 342 GLY A O 1
ATOM 2616 N N . ALA A 1 343 ? -5.617 9.82 30.875 1 98.38 343 ALA A N 1
ATOM 2617 C CA . ALA A 1 343 ? -6.012 8.836 29.875 1 98.38 343 ALA A CA 1
ATOM 2618 C C . ALA A 1 343 ? -5.645 7.426 30.328 1 98.38 343 ALA A C 1
ATOM 2620 O O . ALA A 1 343 ? -4.59 7.211 30.922 1 98.38 343 ALA A O 1
ATOM 2621 N N . GLU A 1 344 ? -6.484 6.543 30.078 1 98.38 344 GLU A N 1
ATOM 2622 C CA . GLU A 1 344 ? -6.227 5.129 30.344 1 98.38 344 GLU A CA 1
ATOM 2623 C C . GLU A 1 344 ? -5.738 4.414 29.094 1 98.38 344 GLU A C 1
ATOM 2625 O O . GLU A 1 344 ? -6.539 4.051 28.219 1 98.38 344 GLU A O 1
ATOM 2630 N N . LEU A 1 345 ? -4.496 4.176 29.047 1 98 345 LEU A N 1
ATOM 2631 C CA . LEU A 1 345 ? -3.822 3.623 27.875 1 98 345 LEU A CA 1
ATOM 2632 C C . LEU A 1 345 ? -2.953 2.43 28.25 1 98 345 LEU A C 1
ATOM 2634 O O . LEU A 1 345 ? -2.311 2.438 29.312 1 98 345 LEU A O 1
ATOM 2638 N N . TYR A 1 346 ? -3.006 1.444 27.484 1 97.38 346 TYR A N 1
ATOM 2639 C CA . TYR A 1 346 ? -2.17 0.264 27.672 1 97.38 346 TYR A CA 1
ATOM 2640 C C . TYR A 1 346 ? -1.455 -0.115 26.375 1 97.38 346 TYR A C 1
ATOM 2642 O O . TYR A 1 346 ? -2.098 -0.466 25.391 1 97.38 346 TYR A O 1
ATOM 2650 N N . LEU A 1 347 ? -0.173 -0.004 26.375 1 96 347 LEU A N 1
ATOM 2651 C CA . LEU A 1 347 ? 0.632 -0.345 25.203 1 96 347 LEU A CA 1
ATOM 2652 C C . LEU A 1 347 ? 1.279 -1.716 25.375 1 96 347 LEU A C 1
ATOM 2654 O O . LEU A 1 347 ? 2.025 -1.942 26.328 1 96 347 LEU A O 1
ATOM 2658 N N . ARG A 1 348 ? 0.981 -2.674 24.484 1 92.38 348 ARG A N 1
ATOM 2659 C CA . ARG A 1 348 ? 1.577 -4.004 24.484 1 92.38 348 ARG A CA 1
ATOM 2660 C C . ARG A 1 348 ? 1.853 -4.473 23.047 1 92.38 348 ARG A C 1
ATOM 2662 O O . ARG A 1 348 ? 0.94 -4.535 22.234 1 92.38 348 ARG A O 1
ATOM 2669 N N . ASP A 1 349 ? 3.082 -4.887 22.766 1 89.75 349 ASP A N 1
ATOM 2670 C CA . ASP A 1 349 ? 3.48 -5.449 21.469 1 89.75 349 ASP A CA 1
ATOM 2671 C C . ASP A 1 349 ? 3.045 -4.551 20.312 1 89.75 349 ASP A C 1
ATOM 2673 O O . ASP A 1 349 ? 2.416 -5.016 19.359 1 89.75 349 ASP A O 1
ATOM 2677 N N . ARG A 1 350 ? 3.174 -3.26 20.438 1 92.06 350 ARG A N 1
ATOM 2678 C CA . ARG A 1 350 ? 2.959 -2.242 19.406 1 92.06 350 ARG A CA 1
ATOM 2679 C C . ARG A 1 350 ? 1.472 -2.066 19.125 1 92.06 350 ARG A C 1
ATOM 2681 O O . ARG A 1 350 ? 1.096 -1.618 18.031 1 92.06 350 ARG A O 1
ATOM 2688 N N . LEU A 1 351 ? 0.676 -2.543 20.016 1 95.94 351 LEU A N 1
ATOM 2689 C CA . LEU A 1 351 ? -0.762 -2.301 20.016 1 95.94 351 LEU A CA 1
ATOM 2690 C C . LEU A 1 351 ? -1.162 -1.449 21.219 1 95.94 351 LEU A C 1
ATOM 2692 O O . LEU A 1 351 ? -0.907 -1.826 22.375 1 95.94 351 LEU A O 1
ATOM 2696 N N . LEU A 1 352 ? -1.774 -0.308 20.969 1 98.25 352 LEU A N 1
ATOM 2697 C CA . LEU A 1 352 ? -2.223 0.582 22.047 1 98.25 352 LEU A CA 1
ATOM 2698 C C . LEU A 1 352 ? -3.717 0.413 22.297 1 98.25 352 LEU A C 1
ATOM 2700 O O . LEU A 1 352 ? -4.535 0.638 21.406 1 98.25 352 LEU A O 1
ATOM 2704 N N . MET A 1 353 ? -4.059 -0.026 23.422 1 98.56 353 MET A N 1
ATOM 2705 C CA . MET A 1 353 ? -5.445 -0.053 23.875 1 98.56 353 MET A CA 1
ATOM 2706 C C . MET A 1 353 ? -5.812 1.244 24.578 1 98.56 353 MET A C 1
ATOM 2708 O O . MET A 1 353 ? -5.062 1.718 25.438 1 98.56 353 MET A O 1
ATOM 2712 N N . VAL A 1 354 ? -6.902 1.805 24.234 1 98.62 354 VAL A N 1
ATOM 2713 C CA . VAL A 1 354 ? -7.352 3.076 24.781 1 98.62 354 VAL A CA 1
ATOM 2714 C C . VAL A 1 354 ? -8.734 2.91 25.406 1 98.62 354 VAL A C 1
ATOM 2716 O O . VAL A 1 354 ? -9.688 2.512 24.734 1 98.62 354 VAL A O 1
ATOM 2719 N N . ASN A 1 355 ? -8.859 3.123 26.641 1 98.38 355 ASN A N 1
ATOM 2720 C CA . ASN A 1 355 ? -10.148 3.215 27.312 1 98.38 355 ASN A CA 1
ATOM 2721 C C . ASN A 1 355 ? -10.539 4.664 27.578 1 98.38 355 ASN A C 1
ATOM 2723 O O . ASN A 1 355 ? -10.109 5.258 28.562 1 98.38 355 ASN A O 1
ATOM 2727 N N . GLY A 1 356 ? -11.406 5.188 26.75 1 97.94 356 GLY A N 1
ATOM 2728 C CA . GLY A 1 356 ? -11.711 6.609 26.766 1 97.94 356 GLY A CA 1
ATOM 2729 C C . GLY A 1 356 ? -12.469 7.035 28.016 1 97.94 356 GLY A C 1
ATOM 2730 O O . GLY A 1 356 ? -13.297 6.281 28.531 1 97.94 356 GLY A O 1
ATOM 2731 N N . LYS A 1 357 ? -12.203 8.258 28.5 1 97.44 357 LYS A N 1
ATOM 2732 C CA . LYS A 1 357 ? -12.852 8.891 29.641 1 97.44 357 LYS A CA 1
ATOM 2733 C C . LYS A 1 357 ? -12.594 10.391 29.656 1 97.44 357 LYS A C 1
ATOM 2735 O O . LYS A 1 357 ? -12.008 10.938 28.719 1 97.44 357 LYS A O 1
ATOM 2740 N N . LYS A 1 358 ? -13.164 10.992 30.672 1 97.19 358 LYS A N 1
ATOM 2741 C CA . LYS A 1 358 ? -12.898 12.414 30.828 1 97.19 358 LYS A CA 1
ATOM 2742 C C . LYS A 1 358 ? -11.445 12.672 31.219 1 97.19 358 LYS A C 1
ATOM 2744 O O . LYS A 1 358 ? -10.898 11.977 32.094 1 97.19 358 LYS A O 1
ATOM 2749 N N . LEU A 1 359 ? -10.852 13.641 30.547 1 98.5 359 LEU A N 1
ATOM 2750 C CA . LEU A 1 359 ? -9.469 14.008 30.828 1 98.5 359 LEU A CA 1
ATOM 2751 C C . LEU A 1 359 ? -9.406 15.258 31.703 1 98.5 359 LEU A C 1
ATOM 2753 O O . LEU A 1 359 ? -10.391 15.992 31.812 1 98.5 359 LEU A O 1
ATOM 2757 N N . HIS A 1 360 ? -8.281 15.414 32.312 1 98.31 360 HIS A N 1
ATOM 2758 C CA . HIS A 1 360 ? -8.094 16.609 33.125 1 98.31 360 HIS A CA 1
ATOM 2759 C C . HIS A 1 360 ? -6.844 17.375 32.688 1 98.31 360 HIS A C 1
ATOM 2761 O O . HIS A 1 360 ? -5.898 16.781 32.188 1 98.31 360 HIS A O 1
ATOM 2767 N N . GLY A 1 361 ? -6.898 18.641 32.969 1 97.94 361 GLY A N 1
ATOM 2768 C CA . GLY A 1 361 ? -5.742 19.484 32.656 1 97.94 361 GLY A CA 1
ATOM 2769 C C . GLY A 1 361 ? -4.504 19.062 33.438 1 97.94 361 GLY A C 1
ATOM 2770 O O . GLY A 1 361 ? -4.602 18.625 34.594 1 97.94 361 GLY A O 1
ATOM 2771 N N . ALA A 1 362 ? -3.352 19.234 32.844 1 98 362 ALA A N 1
ATOM 2772 C CA . ALA A 1 362 ? -2.068 18.875 33.469 1 98 362 ALA A CA 1
ATOM 2773 C C . ALA A 1 362 ? -0.92 19.609 32.781 1 98 362 ALA A C 1
ATOM 2775 O O . ALA A 1 362 ? -1.134 20.359 31.812 1 98 362 ALA A O 1
ATOM 2776 N N . GLN A 1 363 ? 0.202 19.547 33.375 1 97.69 363 GLN A N 1
ATOM 2777 C CA . GLN A 1 363 ? 1.423 19.969 32.719 1 97.69 363 GLN A CA 1
ATOM 2778 C C . GLN A 1 363 ? 1.989 18.859 31.844 1 97.69 363 GLN A C 1
ATOM 2780 O O . GLN A 1 363 ? 2.311 17.781 32.312 1 97.69 363 GLN A O 1
ATOM 2785 N N . VAL A 1 364 ? 2.035 19.141 30.547 1 97.81 364 VAL A N 1
ATOM 2786 C CA . VAL A 1 364 ? 2.51 18.141 29.609 1 97.81 364 VAL A CA 1
ATOM 2787 C C . VAL A 1 364 ? 3.562 18.734 28.688 1 97.81 364 VAL A C 1
ATOM 2789 O O . VAL A 1 364 ? 3.762 19.953 28.672 1 97.81 364 VAL A O 1
ATOM 2792 N N . LYS A 1 365 ? 4.262 17.859 27.953 1 96.81 365 LYS A N 1
ATOM 2793 C CA . LYS A 1 365 ? 5.336 18.312 27.062 1 96.81 365 LYS A CA 1
ATOM 2794 C C . LYS A 1 365 ? 5.266 17.609 25.719 1 96.81 365 LYS A C 1
ATOM 2796 O O . LYS A 1 365 ? 5.238 16.375 25.641 1 96.81 365 LYS A O 1
ATOM 2801 N N . ALA A 1 366 ? 5.164 18.422 24.656 1 94.94 366 ALA A N 1
ATOM 2802 C CA . ALA A 1 366 ? 5.27 17.844 23.312 1 94.94 366 ALA A CA 1
ATOM 2803 C C . ALA A 1 366 ? 6.688 17.359 23.031 1 94.94 366 ALA A C 1
ATOM 2805 O O . ALA A 1 366 ? 7.652 18.109 23.219 1 94.94 366 ALA A O 1
ATOM 2806 N N . LEU A 1 367 ? 6.824 16.172 22.516 1 92.81 367 LEU A N 1
ATOM 2807 C CA . LEU A 1 367 ? 8.133 15.602 22.234 1 92.81 367 LEU A CA 1
ATOM 2808 C C . LEU A 1 367 ? 8.398 15.555 20.734 1 92.81 367 LEU A C 1
ATOM 2810 O O . LEU A 1 367 ? 9.531 15.352 20.297 1 92.81 367 LEU A O 1
ATOM 2814 N N . ASP A 1 368 ? 7.461 15.727 19.953 1 92.69 368 ASP A N 1
ATOM 2815 C CA . ASP A 1 368 ? 7.523 15.883 18.5 1 92.69 368 ASP A CA 1
ATOM 2816 C C . ASP A 1 368 ? 6.285 16.609 17.984 1 92.69 368 ASP A C 1
ATOM 2818 O O . ASP A 1 368 ? 5.387 16.953 18.75 1 92.69 368 ASP A O 1
ATOM 2822 N N . ILE A 1 369 ? 6.242 16.812 16.688 1 93.75 369 ILE A N 1
ATOM 2823 C CA . ILE A 1 369 ? 5.215 17.656 16.078 1 93.75 369 ILE A CA 1
ATOM 2824 C C . ILE A 1 369 ? 3.84 17.016 16.297 1 93.75 369 ILE A C 1
ATOM 2826 O O . ILE A 1 369 ? 2.916 17.672 16.781 1 93.75 369 ILE A O 1
ATOM 2830 N N . ARG A 1 370 ? 3.711 15.75 16 1 96.25 370 ARG A N 1
ATOM 2831 C CA . ARG A 1 370 ? 2.395 15.117 15.969 1 96.25 370 ARG A CA 1
ATOM 2832 C C . ARG A 1 370 ? 1.95 14.711 17.375 1 96.25 370 ARG A C 1
ATOM 2834 O O . ARG A 1 370 ? 0.757 14.734 17.688 1 96.25 370 ARG A O 1
ATOM 2841 N N . ALA A 1 371 ? 2.906 14.359 18.188 1 96.38 371 ALA A N 1
ATOM 2842 C CA . ALA A 1 371 ? 2.572 14.188 19.594 1 96.38 371 ALA A CA 1
ATOM 2843 C C . ALA A 1 371 ? 2.004 15.477 20.188 1 96.38 371 ALA A C 1
ATOM 2845 O O . ALA A 1 371 ? 1.04 15.445 20.953 1 96.38 371 ALA A O 1
ATOM 2846 N N . GLY A 1 372 ? 2.693 16.547 19.859 1 96.94 372 GLY A N 1
ATOM 2847 C CA . GLY A 1 372 ? 2.18 17.844 20.281 1 96.94 372 GLY A CA 1
ATOM 2848 C C . GLY A 1 372 ? 0.761 18.094 19.812 1 96.94 372 GLY A C 1
ATOM 2849 O O . GLY A 1 372 ? -0.076 18.562 20.594 1 96.94 372 GLY A O 1
ATOM 2850 N N . GLY A 1 373 ? 0.48 17.812 18.531 1 97.75 373 GLY A N 1
ATOM 2851 C CA . GLY A 1 373 ? -0.877 17.922 18.031 1 97.75 373 GLY A CA 1
ATOM 2852 C C . GLY A 1 373 ? -1.884 17.109 18.828 1 97.75 373 GLY A C 1
ATOM 2853 O O . GLY A 1 373 ? -2.984 17.594 19.109 1 97.75 373 GLY A O 1
ATOM 2854 N N . GLY A 1 374 ? -1.511 15.906 19.156 1 98.38 374 GLY A N 1
ATOM 2855 C CA . GLY A 1 374 ? -2.363 15.055 19.969 1 98.38 374 GLY A CA 1
ATOM 2856 C C . GLY A 1 374 ? -2.639 15.625 21.344 1 98.38 374 GLY A C 1
ATOM 2857 O O . GLY A 1 374 ? -3.785 15.641 21.797 1 98.38 374 GLY A O 1
ATOM 2858 N N . LEU A 1 375 ? -1.588 16.094 22 1 98.44 375 LEU A N 1
ATOM 2859 C CA . LEU A 1 375 ? -1.73 16.656 23.328 1 98.44 375 LEU A CA 1
ATOM 2860 C C . LEU A 1 375 ? -2.607 17.906 23.312 1 98.44 375 LEU A C 1
ATOM 2862 O O . LEU A 1 375 ? -3.363 18.156 24.25 1 98.44 375 LEU A O 1
ATOM 2866 N N . LEU A 1 376 ? -2.439 18.641 22.266 1 98.25 376 LEU A N 1
ATOM 2867 C CA . LEU A 1 376 ? -3.289 19.812 22.094 1 98.25 376 LEU A CA 1
ATOM 2868 C C . LEU A 1 376 ? -4.762 19.422 22.031 1 98.25 376 LEU A C 1
ATOM 2870 O O . LEU A 1 376 ? -5.598 20.031 22.703 1 98.25 376 LEU A O 1
ATOM 2874 N N . VAL A 1 377 ? -5.09 18.406 21.219 1 98.62 377 VAL A N 1
ATOM 2875 C CA . VAL A 1 377 ? -6.461 17.922 21.078 1 98.62 377 VAL A CA 1
ATOM 2876 C C . VAL A 1 377 ? -6.988 17.453 22.422 1 98.62 377 VAL A C 1
ATOM 2878 O O . VAL A 1 377 ? -8.125 17.75 22.797 1 98.62 377 VAL A O 1
ATOM 2881 N N . ALA A 1 378 ? -6.164 16.734 23.125 1 98.75 378 ALA A N 1
ATOM 2882 C CA . ALA A 1 378 ? -6.531 16.266 24.469 1 98.75 378 ALA A CA 1
ATOM 2883 C C . ALA A 1 378 ? -6.789 17.453 25.406 1 98.75 378 ALA A C 1
ATOM 2885 O O . ALA A 1 378 ? -7.773 17.453 26.141 1 98.75 378 ALA A O 1
ATOM 2886 N N . ALA A 1 379 ? -5.926 18.422 25.406 1 98.69 379 ALA A N 1
ATOM 2887 C CA . ALA A 1 379 ? -6.023 19.594 26.266 1 98.69 379 ALA A CA 1
ATOM 2888 C C . ALA A 1 379 ? -7.316 20.359 26.016 1 98.69 379 ALA A C 1
ATOM 2890 O O . ALA A 1 379 ? -7.973 20.828 26.953 1 98.69 379 ALA A O 1
ATOM 2891 N N . LEU A 1 380 ? -7.637 20.5 24.766 1 98.69 380 LEU A N 1
ATOM 2892 C CA . LEU A 1 380 ? -8.836 21.234 24.391 1 98.69 380 LEU A CA 1
ATOM 2893 C C . LEU A 1 380 ? -10.086 20.562 24.953 1 98.69 380 LEU A C 1
ATOM 2895 O O . LEU A 1 380 ? -11.078 21.234 25.234 1 98.69 380 LEU A O 1
ATOM 2899 N N . SER A 1 381 ? -10.047 19.297 25.094 1 97.88 381 SER A N 1
ATOM 2900 C CA . SER A 1 381 ? -11.211 18.547 25.531 1 97.88 381 SER A CA 1
ATOM 2901 C C . SER A 1 381 ? -11.18 18.328 27.047 1 97.88 381 SER A C 1
ATOM 2903 O O . SER A 1 381 ? -12.195 17.953 27.641 1 97.88 381 SER A O 1
ATOM 2905 N N . ALA A 1 382 ? -10.133 18.562 27.703 1 98.31 382 ALA A N 1
ATOM 2906 C CA . ALA A 1 382 ? -9.914 18.219 29.094 1 98.31 382 ALA A CA 1
ATOM 2907 C C . ALA A 1 382 ? -10.656 19.172 30.016 1 98.31 382 ALA A C 1
ATOM 2909 O O . ALA A 1 382 ? -10.977 20.297 29.625 1 98.31 382 ALA A O 1
ATOM 2910 N N . GLU A 1 383 ? -10.953 18.703 31.188 1 98 383 GLU A N 1
ATOM 2911 C CA . GLU A 1 383 ? -11.453 19.578 32.25 1 98 383 GLU A CA 1
ATOM 2912 C C . GLU A 1 383 ? -10.312 20.312 32.938 1 98 383 GLU A C 1
ATOM 2914 O O . GLU A 1 383 ? -9.375 19.688 33.438 1 98 383 GLU A O 1
ATOM 2919 N N . GLY A 1 384 ? -10.438 21.578 32.906 1 97.81 384 GLY A N 1
ATOM 2920 C CA . GLY A 1 384 ? -9.406 22.375 33.562 1 97.81 384 GLY A CA 1
ATOM 2921 C C . GLY A 1 384 ? -8.375 22.922 32.594 1 97.81 384 GLY A C 1
ATOM 2922 O O . GLY A 1 384 ? -8.633 23.031 31.391 1 97.81 384 GLY A O 1
ATOM 2923 N N . THR A 1 385 ? -7.242 23.328 33.156 1 98.19 385 THR A N 1
ATOM 2924 C CA . THR A 1 385 ? -6.223 24.016 32.375 1 98.19 385 THR A CA 1
ATOM 2925 C C . THR A 1 385 ? -5.016 23.109 32.156 1 98.19 385 THR A C 1
ATOM 2927 O O . THR A 1 385 ? -4.57 22.422 33.062 1 98.19 385 THR A O 1
ATOM 2930 N N . THR A 1 386 ? -4.582 23.031 30.953 1 98.12 386 THR A N 1
ATOM 2931 C CA . THR A 1 386 ? -3.371 22.312 30.578 1 98.12 386 THR A CA 1
ATOM 2932 C C . THR A 1 386 ? -2.26 23.281 30.188 1 98.12 386 THR A C 1
ATOM 2934 O O . THR A 1 386 ? -2.494 24.234 29.438 1 98.12 386 THR A O 1
ATOM 2937 N N . GLU A 1 387 ? -1.116 23.094 30.703 1 97.88 387 GLU A N 1
ATOM 2938 C CA . GLU A 1 387 ? 0.083 23.812 30.281 1 97.88 387 GLU A CA 1
ATOM 2939 C C . GLU A 1 387 ? 1.005 22.922 29.453 1 97.88 387 GLU A C 1
ATOM 2941 O O . GLU A 1 387 ? 1.51 21.906 29.953 1 97.88 387 GLU A O 1
ATOM 2946 N N . MET A 1 388 ? 1.248 23.328 28.281 1 97 388 MET A N 1
ATOM 2947 C CA . MET A 1 388 ? 2.002 22.484 27.344 1 97 388 MET A CA 1
ATOM 2948 C C . MET A 1 388 ? 3.367 23.094 27.047 1 97 388 MET A C 1
ATOM 2950 O O . MET A 1 388 ? 3.453 24.219 26.562 1 97 388 MET A O 1
ATOM 2954 N N . GLU A 1 389 ? 4.387 22.391 27.312 1 96.19 389 GLU A N 1
ATOM 2955 C CA . GLU A 1 389 ? 5.746 22.719 26.891 1 96.19 389 GLU A CA 1
ATOM 2956 C C . GLU A 1 389 ? 6.055 22.109 25.516 1 96.19 389 GLU A C 1
ATOM 2958 O O . GLU A 1 389 ? 5.277 21.297 25.016 1 96.19 389 GLU A O 1
ATOM 2963 N N . GLY A 1 390 ? 7.125 22.516 24.953 1 94 390 GLY A N 1
ATOM 2964 C CA . GLY A 1 390 ? 7.496 22 23.641 1 94 390 GLY A CA 1
ATOM 2965 C C . GLY A 1 390 ? 6.758 22.672 22.5 1 94 390 GLY A C 1
ATOM 2966 O O . GLY A 1 390 ? 6.457 22.031 21.5 1 94 390 GLY A O 1
ATOM 2967 N N . VAL A 1 391 ? 6.41 23.875 22.672 1 92.25 391 VAL A N 1
ATOM 2968 C CA . VAL A 1 391 ? 5.645 24.656 21.719 1 92.25 391 VAL A CA 1
ATOM 2969 C C . VAL A 1 391 ? 6.418 24.781 20.406 1 92.25 391 VAL A C 1
ATOM 2971 O O . VAL A 1 391 ? 5.82 24.859 19.328 1 92.25 391 VAL A O 1
ATOM 2974 N N . TYR A 1 392 ? 7.699 24.719 20.562 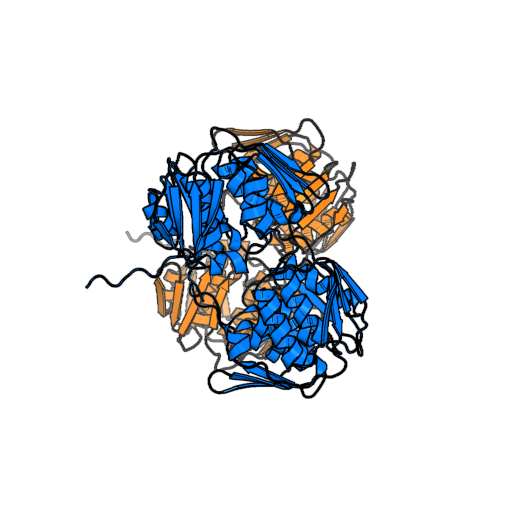1 90.62 392 TYR A N 1
ATOM 2975 C CA . TYR A 1 392 ? 8.555 24.797 19.375 1 90.62 392 TYR A CA 1
ATOM 2976 C C . TYR A 1 392 ? 8.188 23.734 18.359 1 90.62 392 TYR A C 1
ATOM 2978 O O . TYR A 1 392 ? 8.227 23.969 17.156 1 90.62 392 TYR A O 1
ATOM 2986 N N . PHE A 1 393 ? 7.801 22.547 18.766 1 91.5 393 PHE A N 1
ATOM 2987 C CA . PHE A 1 393 ? 7.387 21.469 17.875 1 91.5 393 PHE A CA 1
ATOM 2988 C C . PHE A 1 393 ? 6.066 21.812 17.188 1 91.5 393 PHE A C 1
ATOM 2990 O O . PHE A 1 393 ? 5.895 21.562 15.992 1 91.5 393 PHE A O 1
ATOM 2997 N N . LEU A 1 394 ? 5.18 22.375 17.906 1 92.69 394 LEU A N 1
ATOM 2998 C CA . LEU A 1 394 ? 3.895 22.75 17.328 1 92.69 394 LEU A CA 1
ATOM 2999 C C . LEU A 1 394 ? 4.074 23.812 16.25 1 92.69 394 LEU A C 1
ATOM 3001 O O . LEU A 1 394 ? 3.412 23.75 15.203 1 92.69 394 LEU A O 1
ATOM 3005 N N . GLU A 1 395 ? 4.961 24.703 16.469 1 89.38 395 GLU A N 1
ATOM 3006 C CA . GLU A 1 395 ? 5.207 25.797 15.531 1 89.38 395 GLU A CA 1
ATOM 3007 C C . GLU A 1 395 ? 5.824 25.281 14.227 1 89.38 395 GLU A C 1
ATOM 3009 O O . GLU A 1 395 ? 5.762 25.953 13.203 1 89.38 395 GLU A O 1
ATOM 3014 N N . ARG A 1 396 ? 6.418 24.156 14.258 1 91.44 396 ARG A N 1
ATOM 3015 C CA . ARG A 1 396 ? 7.008 23.531 13.07 1 91.44 396 ARG A CA 1
ATOM 3016 C C . ARG A 1 396 ? 5.934 22.891 12.203 1 91.44 396 ARG A C 1
ATOM 3018 O O . ARG A 1 396 ? 6.121 22.734 10.992 1 91.44 396 ARG A O 1
ATOM 3025 N N . GLY A 1 397 ? 4.789 22.562 12.859 1 91.69 397 GLY A N 1
ATOM 3026 C CA . GLY A 1 397 ? 3.795 21.781 12.133 1 91.69 397 GLY A CA 1
ATOM 3027 C C . GLY A 1 397 ? 2.51 22.547 11.875 1 91.69 397 GLY A C 1
ATOM 3028 O O . GLY A 1 397 ? 1.733 22.188 10.984 1 91.69 397 GLY A O 1
ATOM 3029 N N . TYR A 1 398 ? 2.301 23.594 12.641 1 94.38 398 TYR A N 1
ATOM 3030 C CA . TYR A 1 398 ? 1.025 24.297 12.562 1 94.38 398 TYR A CA 1
ATOM 3031 C C . TYR A 1 398 ? 1.237 25.812 12.484 1 94.38 398 TYR A C 1
ATOM 3033 O O . TYR A 1 398 ? 1.809 26.406 13.398 1 94.38 398 TYR A O 1
ATOM 3041 N N . GLU A 1 399 ? 0.736 26.359 11.422 1 94.19 399 GLU A N 1
ATOM 3042 C CA . GLU A 1 399 ? 0.816 27.797 11.227 1 94.19 399 GLU A CA 1
ATOM 3043 C C . GLU A 1 399 ? -0.368 28.516 11.875 1 94.19 399 GLU A C 1
ATOM 3045 O O . GLU A 1 399 ? -1.519 28.109 11.688 1 94.19 399 GLU A O 1
ATOM 3050 N N . ASP A 1 400 ? -0.07 29.562 12.734 1 93.56 400 ASP A N 1
ATOM 3051 C CA . ASP A 1 400 ? -1.081 30.391 13.391 1 93.56 400 ASP A CA 1
ATOM 3052 C C . ASP A 1 400 ? -2.039 29.531 14.219 1 93.56 400 ASP A C 1
ATOM 3054 O O . ASP A 1 400 ? -3.26 29.688 14.109 1 93.56 400 ASP A O 1
ATOM 3058 N N . LEU A 1 401 ? -1.498 28.656 14.898 1 93.25 401 LEU A N 1
ATOM 3059 C CA . LEU A 1 401 ? -2.266 27.688 15.68 1 93.25 401 LEU A CA 1
ATOM 3060 C C . LEU A 1 401 ? -3.174 28.391 16.672 1 93.25 401 LEU A C 1
ATOM 3062 O O . LEU A 1 401 ? -4.371 28.109 16.734 1 93.25 401 LEU A O 1
ATOM 3066 N N . GLU A 1 402 ? -2.629 29.344 17.484 1 93.56 402 GLU A N 1
ATOM 3067 C CA . GLU A 1 402 ? -3.373 30.062 18.516 1 93.56 402 GLU A CA 1
ATOM 3068 C C . GLU A 1 402 ? -4.531 30.844 17.906 1 93.56 402 GLU A C 1
ATOM 3070 O O . GLU A 1 402 ? -5.668 30.75 18.391 1 93.56 402 GLU A O 1
ATOM 3075 N N . GLY A 1 403 ? -4.195 31.625 16.859 1 95.12 403 GLY A N 1
ATOM 3076 C CA . GLY A 1 403 ? -5.227 32.438 16.219 1 95.12 403 GLY A CA 1
ATOM 3077 C C . GLY A 1 403 ? -6.371 31.594 15.672 1 95.12 403 GLY A C 1
ATOM 3078 O O . GLY A 1 403 ? -7.539 31.953 15.844 1 95.12 403 GLY A O 1
ATOM 3079 N N . LYS A 1 404 ? -6.109 30.484 15.062 1 96.12 404 LYS A N 1
ATOM 3080 C CA . LYS A 1 404 ? -7.129 29.609 14.484 1 96.12 404 LYS A CA 1
ATOM 3081 C C . LYS A 1 404 ? -7.992 28.984 15.562 1 96.12 404 LYS A C 1
ATOM 3083 O O . LYS A 1 404 ? -9.211 28.891 15.414 1 96.12 404 LYS A O 1
ATOM 3088 N N . LEU A 1 405 ? -7.344 28.562 16.609 1 97.06 405 LEU A N 1
ATOM 3089 C CA . LEU A 1 405 ? -8.086 27.938 17.688 1 97.06 405 LEU A CA 1
ATOM 3090 C C . LEU A 1 405 ? -9 28.953 18.391 1 97.06 405 LEU A C 1
ATOM 3092 O O . LEU A 1 405 ? -10.141 28.625 18.719 1 97.06 405 LEU A O 1
ATOM 3096 N N . ARG A 1 406 ? -8.508 30.125 18.609 1 96.75 406 ARG A N 1
ATOM 3097 C CA . ARG A 1 406 ? -9.32 31.156 19.219 1 96.75 406 ARG A CA 1
ATOM 3098 C C . ARG A 1 406 ? -10.516 31.5 18.344 1 96.75 406 ARG A C 1
ATOM 3100 O O . ARG A 1 406 ? -11.609 31.766 18.844 1 96.75 406 ARG A O 1
ATOM 3107 N N . ALA A 1 407 ? -10.242 31.516 17.078 1 96.56 407 ALA A N 1
ATOM 3108 C CA . ALA A 1 407 ? -11.312 31.797 16.125 1 96.56 407 ALA A CA 1
ATOM 3109 C C . ALA A 1 407 ? -12.414 30.734 16.219 1 96.56 407 ALA A C 1
ATOM 3111 O O . ALA A 1 407 ? -13.57 31 15.898 1 96.56 407 ALA A O 1
ATOM 3112 N N . LEU A 1 408 ? -12.07 29.609 16.719 1 98.19 408 LEU A N 1
ATOM 3113 C CA . LEU A 1 408 ? -13.023 28.516 16.875 1 98.19 408 LEU A CA 1
ATOM 3114 C C . LEU A 1 408 ? -13.602 28.484 18.281 1 98.19 408 LEU A C 1
ATOM 3116 O O . LEU A 1 408 ? -14.336 27.547 18.641 1 98.19 408 LEU A O 1
ATOM 3120 N N . GLY A 1 409 ? -13.219 29.422 19.078 1 97.62 409 GLY A N 1
ATOM 3121 C CA . GLY A 1 409 ? -13.805 29.547 20.391 1 97.62 409 GLY A CA 1
ATOM 3122 C C . GLY A 1 409 ? -12.945 28.938 21.484 1 97.62 409 GLY A C 1
ATOM 3123 O O . GLY A 1 409 ? -13.352 28.922 22.656 1 97.62 409 GLY A O 1
ATOM 3124 N N . ALA A 1 410 ? -11.789 28.5 21.188 1 97.94 410 ALA A N 1
ATOM 3125 C CA . ALA A 1 410 ? -10.914 27.906 22.188 1 97.94 410 ALA A CA 1
ATOM 3126 C C . ALA A 1 410 ? -10.281 28.969 23.062 1 97.94 410 ALA A C 1
ATOM 3128 O O . ALA A 1 410 ? -10.109 30.125 22.641 1 97.94 410 ALA A O 1
ATOM 3129 N N . ARG A 1 411 ? -9.969 28.578 24.266 1 97.31 411 ARG A N 1
ATOM 3130 C CA . ARG A 1 411 ? -9.234 29.422 25.203 1 97.31 411 ARG A CA 1
ATOM 3131 C C . ARG A 1 411 ? -7.777 28.984 25.297 1 97.31 411 ARG A C 1
ATOM 3133 O O . ARG A 1 411 ? -7.414 28.219 26.188 1 97.31 411 ARG A O 1
ATOM 3140 N N . VAL A 1 412 ? -7 29.516 24.438 1 96.38 412 VAL A N 1
ATOM 3141 C CA . VAL A 1 412 ? -5.594 29.141 24.312 1 96.38 412 VAL A CA 1
ATOM 3142 C C . VAL A 1 412 ? -4.723 30.391 24.375 1 96.38 412 VAL A C 1
ATOM 3144 O O . VAL A 1 412 ? -5.059 31.422 23.766 1 96.38 412 VAL A O 1
ATOM 3147 N N . TYR A 1 413 ? -3.635 30.281 25.109 1 93.75 413 TYR A N 1
ATOM 3148 C CA . TYR A 1 413 ? -2.758 31.422 25.312 1 93.75 413 TYR A CA 1
ATOM 3149 C C . TYR A 1 413 ? -1.295 31 25.312 1 93.75 413 TYR A C 1
ATOM 3151 O O . TYR A 1 413 ? -0.919 30.031 25.984 1 93.75 413 TYR A O 1
ATOM 3159 N N . LEU A 1 414 ? -0.551 31.703 24.484 1 90.69 414 LEU A N 1
ATOM 3160 C CA . LEU A 1 414 ? 0.892 31.5 24.516 1 90.69 414 LEU A CA 1
ATOM 3161 C C . LEU A 1 414 ? 1.547 32.406 25.547 1 90.69 414 LEU A C 1
ATOM 3163 O O . LEU A 1 414 ? 1.315 33.625 25.562 1 90.69 414 LEU A O 1
ATOM 3167 N N . GLU A 1 415 ? 2.291 31.812 26.484 1 88.31 415 GLU A N 1
ATOM 3168 C CA . GLU A 1 415 ? 2.961 32.594 27.531 1 88.31 415 GLU A CA 1
ATOM 3169 C C . GLU A 1 415 ? 4.469 32.344 27.516 1 88.31 415 GLU A C 1
ATOM 3171 O O . GLU A 1 415 ? 4.922 31.234 27.203 1 88.31 415 GLU A O 1
ATOM 3176 N N . ALA A 1 416 ? 5.234 33.375 27.734 1 80.44 416 ALA A N 1
ATOM 3177 C CA . ALA A 1 416 ? 6.684 33.25 27.875 1 80.44 416 ALA A CA 1
ATOM 3178 C C . ALA A 1 416 ? 7.039 32.531 29.188 1 80.44 416 ALA A C 1
ATOM 3180 O O . ALA A 1 416 ? 6.398 32.781 30.219 1 80.44 416 ALA A O 1
ATOM 3181 N N . GLN A 1 417 ? 7.688 31.328 29.125 1 66.31 417 GLN A N 1
ATOM 3182 C CA . GLN A 1 417 ? 8.062 30.625 30.344 1 66.31 417 GLN A CA 1
ATOM 3183 C C . GLN A 1 417 ? 9.086 31.422 31.141 1 66.31 417 GLN A C 1
ATOM 3185 O O . GLN A 1 417 ? 10.094 31.875 30.594 1 66.31 417 GLN A O 1
ATOM 3190 N N . ALA A 1 418 ? 8.688 31.969 32.406 1 56.53 418 ALA A N 1
ATOM 3191 C CA . ALA A 1 418 ? 9.625 32.625 33.312 1 56.53 418 ALA A CA 1
ATOM 3192 C C . ALA A 1 418 ? 10.758 31.688 33.688 1 56.53 418 ALA A C 1
ATOM 3194 O O . ALA A 1 418 ? 10.555 30.469 33.812 1 56.53 418 ALA A O 1
ATOM 3195 N N . PRO A 1 419 ? 11.984 32.062 33.562 1 52.03 419 PRO A N 1
ATOM 3196 C CA . PRO A 1 419 ? 13.078 31.219 34.031 1 52.03 419 PRO A CA 1
ATOM 3197 C C . PRO A 1 419 ? 12.812 30.609 35.406 1 52.03 419 PRO A C 1
ATOM 3199 O O . PRO A 1 419 ? 12.258 31.281 36.281 1 52.03 419 PRO A O 1
ATOM 3202 N N . SER A 1 420 ? 12.5 29.375 35.469 1 45.72 420 SER A N 1
ATOM 3203 C CA . SER A 1 420 ? 12.398 28.812 36.812 1 45.72 420 SER A CA 1
ATOM 3204 C C . SER A 1 420 ? 13.609 29.172 37.656 1 45.72 420 SER A C 1
ATOM 3206 O O . SER A 1 420 ? 14.75 28.984 37.25 1 45.72 420 SER A O 1
ATOM 3208 N N . LEU A 1 421 ? 13.469 30.078 38.656 1 36.47 421 LEU A N 1
ATOM 3209 C CA . LEU A 1 421 ? 14.539 30.266 39.625 1 36.47 421 LEU A CA 1
ATOM 3210 C C . LEU A 1 421 ? 14.969 28.938 40.25 1 36.47 421 LEU A C 1
ATOM 3212 O O . LEU A 1 421 ? 14.125 28.141 40.656 1 36.47 421 LEU A O 1
ATOM 3216 N N . ALA A 1 422 ? 16.203 28.594 40.031 1 39.12 422 ALA A N 1
ATOM 3217 C CA . ALA A 1 422 ? 16.844 27.5 40.75 1 39.12 422 ALA A CA 1
ATOM 3218 C C . ALA A 1 422 ? 16.547 27.578 42.25 1 39.12 422 ALA A C 1
ATOM 3220 O O . ALA A 1 422 ? 16.734 28.625 42.875 1 39.12 422 ALA A O 1
ATOM 3221 N N . ALA A 1 423 ? 15.602 26.766 42.625 1 37.38 423 ALA A N 1
ATOM 3222 C CA . ALA A 1 423 ? 15.648 26.594 44.062 1 37.38 423 ALA A CA 1
ATOM 3223 C C . ALA A 1 423 ? 17.078 26.609 44.594 1 37.38 423 ALA A C 1
ATOM 3225 O O . ALA A 1 423 ? 17.938 25.859 44.094 1 37.38 423 ALA A O 1
ATOM 3226 N N . ASP A 1 424 ? 17.422 27.625 45.344 1 25.97 424 ASP A N 1
ATOM 3227 C CA . ASP A 1 424 ? 18.531 27.344 46.25 1 25.97 424 ASP A CA 1
ATOM 3228 C C . ASP A 1 424 ? 18.281 26.047 47.031 1 25.97 424 ASP A C 1
ATOM 3230 O O . ASP A 1 424 ? 17.172 25.797 47.531 1 25.97 424 ASP A O 1
ATOM 3234 N N . MET B 1 1 ? -10.5 -40.562 -1.761 1 43.66 1 MET B N 1
ATOM 3235 C CA . MET B 1 1 ? -9.562 -40.094 -2.787 1 43.66 1 MET B CA 1
ATOM 3236 C C . MET B 1 1 ? -8.164 -40.656 -2.533 1 43.66 1 MET B C 1
ATOM 3238 O O . MET B 1 1 ? -7.672 -40.625 -1.406 1 43.66 1 MET B O 1
ATOM 3242 N N . GLU B 1 2 ? -7.664 -41.531 -3.273 1 53.56 2 GLU B N 1
ATOM 3243 C CA . GLU B 1 2 ? -6.387 -42.219 -3.107 1 53.56 2 GLU B CA 1
ATOM 3244 C C . GLU B 1 2 ? -5.262 -41.219 -2.822 1 53.56 2 GLU B C 1
ATOM 3246 O O . GLU B 1 2 ? -5.125 -40.219 -3.516 1 53.56 2 GLU B O 1
ATOM 3251 N N . SER B 1 3 ? -4.734 -41.156 -1.604 1 74.81 3 SER B N 1
ATOM 3252 C CA . SER B 1 3 ? -3.684 -40.25 -1.141 1 74.81 3 SER B CA 1
ATOM 3253 C C . SER B 1 3 ? -2.422 -40.375 -1.985 1 74.81 3 SER B C 1
ATOM 3255 O O . SER B 1 3 ? -2.021 -41.5 -2.33 1 74.81 3 SER B O 1
ATOM 3257 N N . LYS B 1 4 ? -2.045 -39.375 -2.811 1 88.19 4 LYS B N 1
ATOM 3258 C CA . LYS B 1 4 ? -0.848 -39.344 -3.645 1 88.19 4 LYS B CA 1
ATOM 3259 C C . LYS B 1 4 ? 0.335 -38.75 -2.883 1 88.19 4 LYS B C 1
ATOM 3261 O O . LYS B 1 4 ? 0.152 -37.938 -1.972 1 88.19 4 LYS B O 1
ATOM 3266 N N . VAL B 1 5 ? 1.453 -39.344 -3.182 1 94.69 5 VAL B N 1
ATOM 3267 C CA . VAL B 1 5 ? 2.709 -38.844 -2.646 1 94.69 5 VAL B CA 1
ATOM 3268 C C . VAL B 1 5 ? 3.619 -38.406 -3.793 1 94.69 5 VAL B C 1
ATOM 3270 O O . VAL B 1 5 ? 3.709 -39.094 -4.816 1 94.69 5 VAL B O 1
ATOM 3273 N N . LEU B 1 6 ? 4.203 -37.25 -3.67 1 96.31 6 LEU B N 1
ATOM 3274 C CA . LEU B 1 6 ? 5.191 -36.781 -4.629 1 96.31 6 LEU B CA 1
ATOM 3275 C C . LEU B 1 6 ? 6.605 -37.094 -4.16 1 96.31 6 LEU B C 1
ATOM 3277 O O . LEU B 1 6 ? 7.023 -36.656 -3.086 1 96.31 6 LEU B O 1
ATOM 3281 N N . ARG B 1 7 ? 7.309 -37.906 -4.875 1 97.5 7 ARG B N 1
ATOM 3282 C CA . ARG B 1 7 ? 8.695 -38.25 -4.574 1 97.5 7 ARG B CA 1
ATOM 3283 C C . ARG B 1 7 ? 9.656 -37.375 -5.375 1 97.5 7 ARG B C 1
ATOM 3285 O O . ARG B 1 7 ? 9.523 -37.25 -6.594 1 97.5 7 ARG B O 1
ATOM 3292 N N . VAL B 1 8 ? 10.562 -36.719 -4.691 1 98.06 8 VAL B N 1
ATOM 3293 C CA . VAL B 1 8 ? 11.523 -35.844 -5.324 1 98.06 8 VAL B CA 1
ATOM 3294 C C . VAL B 1 8 ? 12.945 -36.281 -4.977 1 98.06 8 VAL B C 1
ATOM 3296 O O . VAL B 1 8 ? 13.312 -36.312 -3.799 1 98.06 8 VAL B O 1
ATOM 3299 N N . GLU B 1 9 ? 13.688 -36.656 -5.914 1 98.06 9 GLU B N 1
ATOM 3300 C CA . GLU B 1 9 ? 15.125 -36.844 -5.719 1 98.06 9 GLU B CA 1
ATOM 3301 C C . GLU B 1 9 ? 15.883 -35.531 -5.941 1 98.06 9 GLU B C 1
ATOM 3303 O O . GLU B 1 9 ? 16.031 -35.094 -7.082 1 98.06 9 GLU B O 1
ATOM 3308 N N . GLY B 1 10 ? 16.375 -35.031 -4.867 1 97.06 10 GLY B N 1
ATOM 3309 C CA . GLY B 1 10 ? 16.922 -33.688 -4.91 1 97.06 10 GLY B CA 1
ATOM 3310 C C . GLY B 1 10 ? 18.375 -33.625 -5.348 1 97.06 10 GLY B C 1
ATOM 3311 O O . GLY B 1 10 ? 19 -34.688 -5.57 1 97.06 10 GLY B O 1
ATOM 3312 N N . GLY B 1 11 ? 18.859 -32.281 -5.555 1 93.56 11 GLY B N 1
ATOM 3313 C CA . GLY B 1 11 ? 20.266 -32.062 -5.773 1 93.56 11 GLY B CA 1
ATOM 3314 C C . GLY B 1 11 ? 20.609 -31.797 -7.227 1 93.56 11 GLY B C 1
ATOM 3315 O O . GLY B 1 11 ? 21.766 -31.469 -7.551 1 93.56 11 GLY B O 1
ATOM 3316 N N . ALA B 1 12 ? 19.719 -32 -8.094 1 95.44 12 ALA B N 1
ATOM 3317 C CA . ALA B 1 12 ? 19.969 -31.734 -9.508 1 95.44 12 ALA B CA 1
ATOM 3318 C C . ALA B 1 12 ? 19.609 -30.297 -9.875 1 95.44 12 ALA B C 1
ATOM 3320 O O . ALA B 1 12 ? 18.484 -29.859 -9.68 1 95.44 12 ALA B O 1
ATOM 3321 N N . PRO B 1 13 ? 20.594 -29.594 -10.453 1 98.25 13 PRO B N 1
ATOM 3322 C CA . PRO B 1 13 ? 20.266 -28.234 -10.891 1 98.25 13 PRO B CA 1
ATOM 3323 C C . PRO B 1 13 ? 19.203 -28.219 -12 1 98.25 13 PRO B C 1
ATOM 3325 O O . PRO B 1 13 ? 19.281 -29 -12.945 1 98.25 13 PRO B O 1
ATOM 3328 N N . LEU B 1 14 ? 18.203 -27.328 -11.828 1 98.69 14 LEU B N 1
ATOM 3329 C CA . LEU B 1 14 ? 17.172 -27.188 -12.859 1 98.69 14 LEU B CA 1
ATOM 3330 C C . LEU B 1 14 ? 17.719 -26.438 -14.07 1 98.69 14 LEU B C 1
ATOM 3332 O O . LEU B 1 14 ? 18.438 -25.453 -13.922 1 98.69 14 LEU B O 1
ATOM 3336 N N . LYS B 1 15 ? 17.391 -26.953 -15.25 1 98.62 15 LYS B N 1
ATOM 3337 C CA . LYS B 1 15 ? 17.875 -26.344 -16.484 1 98.62 15 LYS B CA 1
ATOM 3338 C C . LYS B 1 15 ? 16.828 -26.453 -17.594 1 98.62 15 LYS B C 1
ATOM 3340 O O . LYS B 1 15 ? 16.219 -27.5 -17.781 1 98.62 15 LYS B O 1
ATOM 3345 N N . GLY B 1 16 ? 16.609 -25.359 -18.234 1 98.38 16 GLY B N 1
ATOM 3346 C CA . GLY B 1 16 ? 15.75 -25.422 -19.406 1 98.38 16 GLY B CA 1
ATOM 3347 C C . GLY B 1 16 ? 14.734 -24.281 -19.453 1 98.38 16 GLY B C 1
ATOM 3348 O O . GLY B 1 16 ? 14.977 -23.203 -18.906 1 98.38 16 GLY B O 1
ATOM 3349 N N . GLU B 1 17 ? 13.781 -24.531 -20.281 1 98.38 17 GLU B N 1
ATOM 3350 C CA . GLU B 1 17 ? 12.734 -23.531 -20.516 1 98.38 17 GLU B CA 1
ATOM 3351 C C . GLU B 1 17 ? 11.367 -24.062 -20.094 1 98.38 17 GLU B C 1
ATOM 3353 O O . GLU B 1 17 ? 11.062 -25.234 -20.281 1 98.38 17 GLU B O 1
ATOM 3358 N N . VAL B 1 18 ? 10.617 -23.203 -19.516 1 97.56 18 VAL B N 1
ATOM 3359 C CA . VAL B 1 18 ? 9.273 -23.609 -19.094 1 97.56 18 VAL B CA 1
ATOM 3360 C C . VAL B 1 18 ? 8.281 -22.484 -19.406 1 97.56 18 VAL B C 1
ATOM 3362 O O . VAL B 1 18 ? 8.578 -21.312 -19.203 1 97.56 18 VAL B O 1
ATOM 3365 N N . ARG B 1 19 ? 7.152 -22.844 -19.953 1 97.94 19 ARG B N 1
ATOM 3366 C CA . ARG B 1 19 ? 6.055 -21.922 -20.203 1 97.94 19 ARG B CA 1
ATOM 3367 C C . ARG B 1 19 ? 5.211 -21.719 -18.953 1 97.94 19 ARG B C 1
ATOM 3369 O O . ARG B 1 19 ? 4.781 -22.672 -18.328 1 97.94 19 ARG B O 1
ATOM 3376 N N . ILE B 1 20 ? 4.969 -20.438 -18.578 1 98.12 20 ILE B N 1
ATOM 3377 C CA . ILE B 1 20 ? 4.141 -20.125 -17.422 1 98.12 20 ILE B CA 1
ATOM 3378 C C . ILE B 1 20 ? 2.672 -20.062 -17.828 1 98.12 20 ILE B C 1
ATOM 3380 O O . ILE B 1 20 ? 2.328 -19.453 -18.844 1 98.12 20 ILE B O 1
ATOM 3384 N N . TYR B 1 21 ? 1.882 -20.734 -17.078 1 97.44 21 TYR B N 1
ATOM 3385 C CA . TYR B 1 21 ? 0.453 -20.812 -17.359 1 97.44 21 TYR B CA 1
ATOM 3386 C C . TYR B 1 21 ? -0.282 -19.609 -16.797 1 97.44 21 TYR B C 1
ATOM 3388 O O . TYR B 1 21 ? 0.299 -18.812 -16.062 1 97.44 21 TYR B O 1
ATOM 3396 N N . PRO B 1 22 ? -1.563 -19.422 -17.234 1 97.38 22 PRO B N 1
ATOM 3397 C CA . PRO B 1 22 ? -2.328 -18.266 -16.781 1 97.38 22 PRO B CA 1
ATOM 3398 C C . PRO B 1 22 ? -2.607 -18.312 -15.273 1 97.38 22 PRO B C 1
ATOM 3400 O O . PRO B 1 22 ? -2.633 -19.391 -14.68 1 97.38 22 PRO B O 1
ATOM 3403 N N . ALA B 1 23 ? -2.836 -17.141 -14.742 1 97.88 23 ALA B N 1
ATOM 3404 C CA . ALA B 1 23 ? -2.957 -16.938 -13.305 1 97.88 23 ALA B CA 1
ATOM 3405 C C . ALA B 1 23 ? -4.312 -17.422 -12.789 1 97.88 23 ALA B C 1
ATOM 3407 O O . ALA B 1 23 ? -5.355 -16.922 -13.211 1 97.88 23 ALA B O 1
ATOM 3408 N N . LYS B 1 24 ? -4.266 -18.375 -11.938 1 96.44 24 LYS B N 1
ATOM 3409 C CA . LYS B 1 24 ? -5.48 -18.844 -11.273 1 96.44 24 LYS B CA 1
ATOM 3410 C C . LYS B 1 24 ? -6.203 -17.703 -10.578 1 96.44 24 LYS B C 1
ATOM 3412 O O . LYS B 1 24 ? -7.414 -17.531 -10.719 1 96.44 24 LYS B O 1
ATOM 3417 N N . ASN B 1 25 ? -5.41 -16.859 -9.844 1 96.94 25 ASN B N 1
ATOM 3418 C CA . ASN B 1 25 ? -5.961 -15.781 -9.031 1 96.94 25 ASN B CA 1
ATOM 3419 C C . ASN B 1 25 ? -6.562 -14.68 -9.906 1 96.94 25 ASN B C 1
ATOM 3421 O O . ASN B 1 25 ? -7.324 -13.852 -9.414 1 96.94 25 ASN B O 1
ATOM 3425 N N . ALA B 1 26 ? -6.215 -14.609 -11.148 1 98.38 26 ALA B N 1
ATOM 3426 C CA . ALA B 1 26 ? -6.852 -13.688 -12.086 1 98.38 26 ALA B CA 1
ATOM 3427 C C . ALA B 1 26 ? -8.078 -14.32 -12.734 1 98.38 26 ALA B C 1
ATOM 3429 O O . ALA B 1 26 ? -9.094 -13.656 -12.945 1 98.38 26 ALA B O 1
ATOM 3430 N N . ALA B 1 27 ? -7.98 -15.602 -13.016 1 98.44 27 ALA B N 1
ATOM 3431 C CA . ALA B 1 27 ? -9.047 -16.328 -13.695 1 98.44 27 ALA B CA 1
ATOM 3432 C C . ALA B 1 27 ? -10.312 -16.375 -12.844 1 98.44 27 ALA B C 1
ATOM 3434 O O . ALA B 1 27 ? -11.422 -16.188 -13.352 1 98.44 27 ALA B O 1
ATOM 3435 N N . LEU B 1 28 ? -10.172 -16.609 -11.617 1 98 28 LEU B N 1
ATOM 3436 C CA . LEU B 1 28 ? -11.297 -16.875 -10.742 1 98 28 LEU B CA 1
ATOM 3437 C C . LEU B 1 28 ? -12.227 -15.664 -10.672 1 98 28 LEU B C 1
ATOM 3439 O O . LEU B 1 28 ? -13.438 -15.789 -10.906 1 98 28 LEU B O 1
ATOM 3443 N N . PRO B 1 29 ? -11.727 -14.461 -10.383 1 98.56 29 PRO B N 1
ATOM 3444 C CA . PRO B 1 29 ? -12.656 -13.328 -10.367 1 98.56 29 PRO B CA 1
ATOM 3445 C C . PRO B 1 29 ? -13.242 -13.023 -11.742 1 98.56 29 PRO B C 1
ATOM 3447 O O . PRO B 1 29 ? -14.375 -12.547 -11.836 1 98.56 29 PRO B O 1
ATOM 3450 N N . ILE B 1 30 ? -12.516 -13.242 -12.781 1 98.81 30 ILE B N 1
ATOM 3451 C CA . ILE B 1 30 ? -13.016 -13.008 -14.125 1 98.81 30 ILE B CA 1
ATOM 3452 C C . ILE B 1 30 ? -14.141 -13.992 -14.438 1 98.81 30 ILE B C 1
ATOM 3454 O O . ILE B 1 30 ? -15.148 -13.625 -15.047 1 98.81 30 ILE B O 1
ATOM 3458 N N . LEU B 1 31 ? -13.961 -15.242 -14 1 98.69 31 LEU B N 1
ATOM 3459 C CA . LEU B 1 31 ? -15.039 -16.219 -14.117 1 98.69 31 LEU B CA 1
ATOM 3460 C C . LEU B 1 31 ? -16.297 -15.734 -13.391 1 98.69 31 LEU B C 1
ATOM 3462 O O . LEU B 1 31 ? -17.391 -15.781 -13.945 1 98.69 31 LEU B O 1
ATOM 3466 N N . ALA B 1 32 ? -16.156 -15.273 -12.188 1 98.31 32 ALA B N 1
ATOM 3467 C CA . ALA B 1 32 ? -17.281 -14.727 -11.445 1 98.31 32 ALA B CA 1
ATOM 3468 C C . ALA B 1 32 ? -17.938 -13.578 -12.211 1 98.31 32 ALA B C 1
ATOM 3470 O O . ALA B 1 32 ? -19.172 -13.484 -12.266 1 98.31 32 ALA B O 1
ATOM 3471 N N . ALA B 1 33 ? -17.141 -12.727 -12.828 1 98.75 33 ALA B N 1
ATOM 3472 C CA . ALA B 1 33 ? -17.609 -11.555 -13.555 1 98.75 33 ALA B CA 1
ATOM 3473 C C . ALA B 1 33 ? -18.438 -11.953 -14.766 1 98.75 33 ALA B C 1
ATOM 3475 O O . ALA B 1 33 ? -19.266 -11.18 -15.242 1 98.75 33 ALA B O 1
ATOM 3476 N N . SER B 1 34 ? -18.219 -13.148 -15.273 1 98.5 34 SER B N 1
ATOM 3477 C CA . SER B 1 34 ? -18.953 -13.625 -16.438 1 98.5 34 SER B CA 1
ATOM 3478 C C . SER B 1 34 ? -20.453 -13.734 -16.141 1 98.5 34 SER B C 1
ATOM 3480 O O . SER B 1 34 ? -21.266 -13.742 -17.047 1 98.5 34 SER B O 1
ATOM 3482 N N . LEU B 1 35 ? -20.828 -13.805 -14.875 1 98.38 35 LEU B N 1
ATOM 3483 C CA . LEU B 1 35 ? -22.219 -13.867 -14.461 1 98.38 35 LEU B CA 1
ATOM 3484 C C . LEU B 1 35 ? -22.953 -12.562 -14.773 1 98.38 35 LEU B C 1
ATOM 3486 O O . LEU B 1 35 ? -24.172 -12.523 -14.789 1 98.38 35 LEU B O 1
ATOM 3490 N N . LEU B 1 36 ? -22.25 -11.508 -14.977 1 98.69 36 LEU B N 1
ATOM 3491 C CA . LEU B 1 36 ? -22.797 -10.156 -15.023 1 98.69 36 LEU B CA 1
ATOM 3492 C C . LEU B 1 36 ? -23.484 -9.898 -16.359 1 98.69 36 LEU B C 1
ATOM 3494 O O . LEU B 1 36 ? -24.219 -8.922 -16.516 1 98.69 36 LEU B O 1
ATOM 3498 N N . THR B 1 37 ? -23.281 -10.742 -17.375 1 98.56 37 THR B N 1
ATOM 3499 C CA . THR B 1 37 ? -23.797 -10.453 -18.703 1 98.56 37 THR B CA 1
ATOM 3500 C C . THR B 1 37 ? -24.578 -11.648 -19.266 1 98.56 37 THR B C 1
ATOM 3502 O O . THR B 1 37 ? -24.312 -12.789 -18.875 1 98.56 37 THR B O 1
ATOM 3505 N N . GLU B 1 38 ? -25.484 -11.398 -20.125 1 98.19 38 GLU B N 1
ATOM 3506 C CA . GLU B 1 38 ? -26.25 -12.414 -20.828 1 98.19 38 GLU B CA 1
ATOM 3507 C C . GLU B 1 38 ? -25.578 -12.805 -22.141 1 98.19 38 GLU B C 1
ATOM 3509 O O . GLU B 1 38 ? -26.031 -13.711 -22.844 1 98.19 38 GLU B O 1
ATOM 3514 N N . GLU B 1 39 ? -24.531 -12.094 -22.438 1 98.62 39 GLU B N 1
ATOM 3515 C CA . GLU B 1 39 ? -23.828 -12.336 -23.688 1 98.62 39 GLU B CA 1
ATOM 3516 C C . GLU B 1 39 ? -22.719 -13.375 -23.516 1 98.62 39 GLU B C 1
ATOM 3518 O O . GLU B 1 39 ? -22.172 -13.523 -22.422 1 98.62 39 GLU B O 1
ATOM 3523 N N . PRO B 1 40 ? -22.406 -14.102 -24.531 1 98.62 40 PRO B N 1
ATOM 3524 C CA . PRO B 1 40 ? -21.344 -15.109 -24.422 1 98.62 40 PRO B CA 1
ATOM 3525 C C . PRO B 1 40 ? -19.969 -14.5 -24.188 1 98.62 40 PRO B C 1
ATOM 3527 O O . PRO B 1 40 ? -19.656 -13.438 -24.734 1 98.62 40 PRO B O 1
ATOM 3530 N N . ILE B 1 41 ? -19.172 -15.18 -23.422 1 98.69 41 ILE B N 1
ATOM 3531 C CA . ILE B 1 41 ? -17.797 -14.805 -23.109 1 98.69 41 ILE B CA 1
ATOM 3532 C C . ILE B 1 41 ? -16.859 -15.945 -23.484 1 98.69 41 ILE B C 1
ATOM 3534 O O . ILE B 1 41 ? -17.141 -17.109 -23.219 1 98.69 41 ILE B O 1
ATOM 3538 N N . THR B 1 42 ? -15.797 -15.633 -24.125 1 98.81 42 THR B N 1
ATOM 3539 C CA . THR B 1 42 ? -14.719 -16.594 -24.359 1 98.81 42 THR B CA 1
ATOM 3540 C C . THR B 1 42 ? -13.445 -16.141 -23.641 1 98.81 42 THR B C 1
ATOM 3542 O O . THR B 1 42 ? -12.938 -15.047 -23.875 1 98.81 42 THR B O 1
ATOM 3545 N N . LEU B 1 43 ? -12.969 -16.938 -22.734 1 98.81 43 LEU B N 1
ATOM 3546 C CA . LEU B 1 43 ? -11.695 -16.703 -22.062 1 98.81 43 LEU B CA 1
ATOM 3547 C C . LEU B 1 43 ? -10.586 -17.547 -22.688 1 98.81 43 LEU B C 1
ATOM 3549 O O . LEU B 1 43 ? -10.695 -18.766 -22.75 1 98.81 43 LEU B O 1
ATOM 3553 N N . LEU B 1 44 ? -9.609 -16.766 -23.078 1 97.69 44 LEU B N 1
ATOM 3554 C CA . LEU B 1 44 ? -8.453 -17.453 -23.641 1 97.69 44 LEU B CA 1
ATOM 3555 C C . LEU B 1 44 ? -7.434 -17.781 -22.547 1 97.69 44 LEU B C 1
ATOM 3557 O O . LEU B 1 44 ? -7.195 -16.969 -21.656 1 97.69 44 LEU B O 1
ATOM 3561 N N . GLU B 1 45 ? -6.863 -18.984 -22.516 1 94.38 45 GLU B N 1
ATOM 3562 C CA . GLU B 1 45 ? -5.785 -19.391 -21.625 1 94.38 45 GLU B CA 1
ATOM 3563 C C . GLU B 1 45 ? -6.258 -19.453 -20.172 1 94.38 45 GLU B C 1
ATOM 3565 O O . GLU B 1 45 ? -5.707 -18.766 -19.312 1 94.38 45 GLU B O 1
ATOM 3570 N N . VAL B 1 46 ? -7.188 -20.297 -19.891 1 97.69 46 VAL B N 1
ATOM 3571 C CA . VAL B 1 46 ? -7.699 -20.5 -18.531 1 97.69 46 VAL B CA 1
ATOM 3572 C C . VAL B 1 46 ? -6.988 -21.672 -17.891 1 97.69 46 VAL B C 1
ATOM 3574 O O . VAL B 1 46 ? -6.84 -22.734 -18.5 1 97.69 46 VAL B O 1
ATOM 3577 N N . PRO B 1 47 ? -6.492 -21.469 -16.672 1 96.62 47 PRO B N 1
ATOM 3578 C CA . PRO B 1 47 ? -5.801 -22.594 -16.031 1 96.62 47 PRO B CA 1
ATOM 3579 C C . PRO B 1 47 ? -6.727 -23.766 -15.734 1 96.62 47 PRO B C 1
ATOM 3581 O O . PRO B 1 47 ? -7.883 -23.562 -15.359 1 96.62 47 PRO B O 1
ATOM 3584 N N . ARG B 1 48 ? -6.215 -24.953 -15.891 1 94.81 48 ARG B N 1
ATOM 3585 C CA . ARG B 1 48 ? -6.938 -26.188 -15.57 1 94.81 48 ARG B CA 1
ATOM 3586 C C . ARG B 1 48 ? -6.559 -26.703 -14.188 1 94.81 48 ARG B C 1
ATOM 3588 O O . ARG B 1 48 ? -5.785 -27.656 -14.07 1 94.81 48 ARG B O 1
ATOM 3595 N N . LEU B 1 49 ? -7.199 -26.109 -13.234 1 94.81 49 LEU B N 1
ATOM 3596 C CA . LEU B 1 49 ? -6.938 -26.406 -11.828 1 94.81 49 LEU B CA 1
ATOM 3597 C C . LEU B 1 49 ? -8.234 -26.734 -11.094 1 94.81 49 LEU B C 1
ATOM 3599 O O . LEU B 1 49 ? -9.32 -26.359 -11.547 1 94.81 49 LEU B O 1
ATOM 3603 N N . ARG B 1 50 ? -8.07 -27.391 -9.992 1 91.75 50 ARG B N 1
ATOM 3604 C CA . ARG B 1 50 ? -9.227 -27.797 -9.195 1 91.75 50 ARG B CA 1
ATOM 3605 C C . ARG B 1 50 ? -10.062 -26.578 -8.781 1 91.75 50 ARG B C 1
ATOM 3607 O O . ARG B 1 50 ? -11.289 -26.641 -8.805 1 91.75 50 ARG B O 1
ATOM 3614 N N . ASP B 1 51 ? -9.398 -25.547 -8.352 1 93.19 51 ASP B N 1
ATOM 3615 C CA . ASP B 1 51 ? -10.125 -24.359 -7.93 1 93.19 51 ASP B CA 1
ATOM 3616 C C . ASP B 1 51 ? -10.977 -23.797 -9.07 1 93.19 51 ASP B C 1
ATOM 3618 O O . ASP B 1 51 ? -12.07 -23.281 -8.844 1 93.19 51 ASP B O 1
ATOM 3622 N N . VAL B 1 52 ? -10.484 -23.828 -10.266 1 96.12 52 VAL B N 1
ATOM 3623 C CA . VAL B 1 52 ? -11.227 -23.375 -11.43 1 96.12 52 VAL B CA 1
ATOM 3624 C C . VAL B 1 52 ? -12.422 -24.281 -11.68 1 96.12 52 VAL B C 1
ATOM 3626 O O . VAL B 1 52 ? -13.523 -23.812 -11.984 1 96.12 52 VAL B O 1
ATOM 3629 N N . GLU B 1 53 ? -12.195 -25.562 -11.516 1 94.44 53 GLU B N 1
ATOM 3630 C CA . GLU B 1 53 ? -13.281 -26.531 -11.68 1 94.44 53 GLU B CA 1
ATOM 3631 C C . GLU B 1 53 ? -14.406 -26.266 -10.68 1 94.44 53 GLU B C 1
ATOM 3633 O O . GLU B 1 53 ? -15.586 -26.297 -11.047 1 94.44 53 GLU B O 1
ATOM 3638 N N . VAL B 1 54 ? -14.031 -26.047 -9.5 1 93.19 54 VAL B N 1
ATOM 3639 C CA . VAL B 1 54 ? -15.008 -25.766 -8.453 1 93.19 54 VAL B CA 1
ATOM 3640 C C . VAL B 1 54 ? -15.773 -24.5 -8.789 1 93.19 54 VAL B C 1
ATOM 3642 O O . VAL B 1 54 ? -16.984 -24.438 -8.625 1 93.19 54 VAL B O 1
ATOM 3645 N N . MET B 1 55 ? -15.102 -23.516 -9.242 1 96.44 55 MET B N 1
ATOM 3646 C CA . MET B 1 55 ? -15.75 -22.266 -9.633 1 96.44 55 MET B CA 1
ATOM 3647 C C . MET B 1 55 ? -16.734 -22.5 -10.773 1 96.44 55 MET B C 1
ATOM 3649 O O . MET B 1 55 ? -17.844 -21.953 -10.766 1 96.44 55 MET B O 1
ATOM 3653 N N . LEU B 1 56 ? -16.344 -23.281 -11.711 1 97.38 56 LEU B N 1
ATOM 3654 C CA . LEU B 1 56 ? -17.219 -23.594 -12.836 1 97.38 56 LEU B CA 1
ATOM 3655 C C . LEU B 1 56 ? -18.453 -24.344 -12.367 1 97.38 56 LEU B C 1
ATOM 3657 O O . LEU B 1 56 ? -19.547 -24.109 -12.883 1 97.38 56 LEU B O 1
ATOM 3661 N N . GLU B 1 57 ? -18.266 -25.219 -11.43 1 96.5 57 GLU B N 1
ATOM 3662 C CA . GLU B 1 57 ? -19.406 -25.922 -10.836 1 96.5 57 GLU B CA 1
ATOM 3663 C C . GLU B 1 57 ? -20.375 -24.938 -10.188 1 96.5 57 GLU B C 1
ATOM 3665 O O . GLU B 1 57 ? -21.594 -25.047 -10.344 1 96.5 57 GLU B O 1
ATOM 3670 N N . LEU B 1 58 ? -19.812 -24.031 -9.477 1 96.62 58 LEU B N 1
ATOM 3671 C CA . LEU B 1 58 ? -20.625 -23.016 -8.836 1 96.62 58 LEU B CA 1
ATOM 3672 C C . LEU B 1 58 ? -21.359 -22.172 -9.875 1 96.62 58 LEU B C 1
ATOM 3674 O O . LEU B 1 58 ? -22.562 -21.922 -9.734 1 96.62 58 LEU B O 1
ATOM 3678 N N . LEU B 1 59 ? -20.688 -21.734 -10.906 1 98.06 59 LEU B N 1
ATOM 3679 C CA . LEU B 1 59 ? -21.297 -20.938 -11.961 1 98.06 59 LEU B CA 1
ATOM 3680 C C . LEU B 1 59 ? -22.406 -21.719 -12.656 1 98.06 59 LEU B C 1
ATOM 3682 O O . LEU B 1 59 ? -23.453 -21.156 -12.984 1 98.06 59 LEU B O 1
ATOM 3686 N N . ALA B 1 60 ? -22.094 -22.938 -12.883 1 98 60 ALA B N 1
ATOM 3687 C CA . ALA B 1 60 ? -23.109 -23.797 -13.492 1 98 60 ALA B CA 1
ATOM 3688 C C . ALA B 1 60 ? -24.359 -23.875 -12.602 1 98 60 ALA B C 1
ATOM 3690 O O . ALA B 1 60 ? -25.484 -23.828 -13.102 1 98 60 ALA B O 1
ATOM 3691 N N . HIS B 1 61 ? -24.125 -24.047 -11.328 1 96.94 61 HIS B N 1
ATOM 3692 C CA . HIS B 1 61 ? -25.219 -24.062 -10.352 1 96.94 61 HIS B CA 1
ATOM 3693 C C . HIS B 1 61 ? -26.047 -22.781 -10.453 1 96.94 61 HIS B C 1
ATOM 3695 O O . HIS B 1 61 ? -27.281 -22.828 -10.305 1 96.94 61 HIS B O 1
ATOM 3701 N N . LEU B 1 62 ? -25.453 -21.703 -10.766 1 97.69 62 LEU B N 1
ATOM 3702 C CA . LEU B 1 62 ? -26.125 -20.406 -10.805 1 97.69 62 LEU B CA 1
ATOM 3703 C C . LEU B 1 62 ? -26.766 -20.172 -12.172 1 97.69 62 LEU B C 1
ATOM 3705 O O . LEU B 1 62 ? -27.609 -19.281 -12.32 1 97.69 62 LEU B O 1
ATOM 3709 N N . GLY B 1 63 ? -26.328 -20.906 -13.18 1 98.19 63 GLY B N 1
ATOM 3710 C CA . GLY B 1 63 ? -27.031 -20.797 -14.453 1 98.19 63 GLY B CA 1
ATOM 3711 C C . GLY B 1 63 ? -26.078 -20.75 -15.648 1 98.19 63 GLY B C 1
ATOM 3712 O O . GLY B 1 63 ? -26.531 -20.688 -16.797 1 98.19 63 GLY B O 1
ATOM 3713 N N . THR B 1 64 ? -24.797 -20.828 -15.461 1 98.62 64 THR B N 1
ATOM 3714 C CA . THR B 1 64 ? -23.828 -20.703 -16.531 1 98.62 64 THR B CA 1
ATOM 3715 C C . THR B 1 64 ? -23.688 -22.016 -17.297 1 98.62 64 THR B C 1
ATOM 3717 O O . THR B 1 64 ? -23.578 -23.078 -16.672 1 98.62 64 THR B O 1
ATOM 3720 N N . ARG B 1 65 ? -23.688 -21.922 -18.578 1 98.62 65 ARG B N 1
ATOM 3721 C CA . ARG B 1 65 ? -23.203 -23 -19.453 1 98.62 65 ARG B CA 1
ATOM 3722 C C . ARG B 1 65 ? -21.75 -22.766 -19.859 1 98.62 65 ARG B C 1
ATOM 3724 O O . ARG B 1 65 ? -21.359 -21.625 -20.125 1 98.62 65 ARG B O 1
ATOM 3731 N N . TYR B 1 66 ? -21 -23.844 -19.797 1 98.5 66 TYR B N 1
ATOM 3732 C CA . TYR B 1 66 ? -19.609 -23.625 -20.203 1 98.5 66 TYR B CA 1
ATOM 3733 C C . TYR B 1 66 ? -19.078 -24.828 -20.984 1 98.5 66 TYR B C 1
ATOM 3735 O O . TYR B 1 66 ? -19.609 -25.938 -20.844 1 98.5 66 TYR B O 1
ATOM 3743 N N . GLU B 1 67 ? -18.109 -24.578 -21.812 1 98.25 67 GLU B N 1
ATOM 3744 C CA . GLU B 1 67 ? -17.453 -25.594 -22.625 1 98.25 67 GLU B CA 1
ATOM 3745 C C . GLU B 1 67 ? -15.969 -25.25 -22.812 1 98.25 67 GLU B C 1
ATOM 3747 O O . GLU B 1 67 ? -15.617 -24.109 -23.094 1 98.25 67 GLU B O 1
ATOM 3752 N N . TRP B 1 68 ? -15.18 -26.312 -22.672 1 97.94 68 TRP B N 1
ATOM 3753 C CA . TRP B 1 68 ? -13.742 -26.156 -22.906 1 97.94 68 TRP B CA 1
ATOM 3754 C C . TRP B 1 68 ? -13.398 -26.406 -24.359 1 97.94 68 TRP B C 1
ATOM 3756 O O . TRP B 1 68 ? -13.953 -27.312 -25 1 97.94 68 TRP B O 1
ATOM 3766 N N . GLU B 1 69 ? -12.625 -25.641 -24.938 1 97.81 69 GLU B N 1
ATOM 3767 C CA . GLU B 1 69 ? -11.922 -25.859 -26.203 1 97.81 69 GLU B CA 1
ATOM 3768 C C . GLU B 1 69 ? -10.414 -25.656 -26.031 1 97.81 69 GLU B C 1
ATOM 3770 O O . GLU B 1 69 ? -9.914 -24.547 -26.188 1 97.81 69 GLU B O 1
ATOM 3775 N N . GLY B 1 70 ? -9.734 -26.781 -25.797 1 94.94 70 GLY B N 1
ATOM 3776 C CA . GLY B 1 70 ? -8.336 -26.625 -25.406 1 94.94 70 GLY B CA 1
ATOM 3777 C C . GLY B 1 70 ? -8.164 -25.859 -24.109 1 94.94 70 GLY B C 1
ATOM 3778 O O . GLY B 1 70 ? -8.695 -26.266 -23.062 1 94.94 70 GLY B O 1
ATOM 3779 N N . ARG B 1 71 ? -7.5 -24.781 -24.188 1 94.5 71 ARG B N 1
ATOM 3780 C CA . ARG B 1 71 ? -7.309 -23.953 -23 1 94.5 71 ARG B CA 1
ATOM 3781 C C . ARG B 1 71 ? -8.242 -22.75 -23.016 1 94.5 71 ARG B C 1
ATOM 3783 O O . ARG B 1 71 ? -8.125 -21.859 -22.188 1 94.5 71 ARG B O 1
ATOM 3790 N N . ALA B 1 72 ? -9.094 -22.75 -23.969 1 97.88 72 ALA B N 1
ATOM 3791 C CA . ALA B 1 72 ? -10.125 -21.703 -24.016 1 97.88 72 ALA B CA 1
ATOM 3792 C C . ALA B 1 72 ? -11.398 -22.172 -23.328 1 97.88 72 ALA B C 1
ATOM 3794 O O . ALA B 1 72 ? -11.742 -23.359 -23.375 1 97.88 72 ALA B O 1
ATOM 3795 N N . LEU B 1 73 ? -12.023 -21.281 -22.703 1 98.62 73 LEU B N 1
ATOM 3796 C CA . LEU B 1 73 ? -13.273 -21.562 -22 1 98.62 73 LEU B CA 1
ATOM 3797 C C . LEU B 1 73 ? -14.398 -20.688 -22.531 1 98.62 73 LEU B C 1
ATOM 3799 O O . LEU B 1 73 ? -14.281 -19.453 -22.531 1 98.62 73 LEU B O 1
ATOM 3803 N N . HIS B 1 74 ? -15.43 -21.297 -23.094 1 98.75 74 HIS B N 1
ATOM 3804 C CA . HIS B 1 74 ? -16.641 -20.594 -23.531 1 98.75 74 HIS B CA 1
ATOM 3805 C C . HIS B 1 74 ? -17.703 -20.594 -22.438 1 98.75 74 HIS B C 1
ATOM 3807 O O . HIS B 1 74 ? -18.062 -21.656 -21.922 1 98.75 74 HIS B O 1
ATOM 3813 N N . LEU B 1 75 ? -18.141 -19.453 -22.062 1 98.81 75 LEU B N 1
ATOM 3814 C CA . LEU B 1 75 ? -19.125 -19.281 -21 1 98.81 75 LEU B CA 1
ATOM 3815 C C . LEU B 1 75 ? -20.359 -18.531 -21.516 1 98.81 75 LEU B C 1
ATOM 3817 O O . LEU B 1 75 ? -20.234 -17.656 -22.375 1 98.81 75 LEU B O 1
ATOM 3821 N N . HIS B 1 76 ? -21.484 -18.922 -21.062 1 98.75 76 HIS B N 1
ATOM 3822 C CA . HIS B 1 76 ? -22.734 -18.25 -21.391 1 98.75 76 HIS B CA 1
ATOM 3823 C C . HIS B 1 76 ? -23.75 -18.391 -20.25 1 98.75 76 HIS B C 1
ATOM 3825 O O . HIS B 1 76 ? -24.078 -19.5 -19.844 1 98.75 76 HIS B O 1
ATOM 3831 N N . THR B 1 77 ? -24.172 -17.234 -19.688 1 98.5 77 THR B N 1
ATOM 3832 C CA . THR B 1 77 ? -25.219 -17.203 -18.672 1 98.5 77 THR B CA 1
ATOM 3833 C C . THR B 1 77 ? -26.406 -16.375 -19.125 1 98.5 77 THR B C 1
ATOM 3835 O O . THR B 1 77 ? -26.578 -15.242 -18.672 1 98.5 77 THR B O 1
ATOM 3838 N N . PRO B 1 78 ? -27.266 -16.922 -19.891 1 97.69 78 PRO B N 1
ATOM 3839 C CA . PRO B 1 78 ? -28.406 -16.141 -20.391 1 97.69 78 PRO B CA 1
ATOM 3840 C C . PRO B 1 78 ? -29.328 -15.656 -19.266 1 97.69 78 PRO B C 1
ATOM 3842 O O . PRO B 1 78 ? -29.875 -14.555 -19.344 1 97.69 78 PRO B O 1
ATOM 3845 N N . GLU B 1 79 ? -29.516 -16.516 -18.328 1 97.19 79 GLU B N 1
ATOM 3846 C CA . GLU B 1 79 ? -30.328 -16.188 -17.156 1 97.19 79 GLU B CA 1
ATOM 3847 C C . GLU B 1 79 ? -29.766 -16.859 -15.898 1 97.19 79 GLU B C 1
ATOM 3849 O O . GLU B 1 79 ? -29.203 -17.953 -15.961 1 97.19 79 GLU B O 1
ATOM 3854 N N . LEU B 1 80 ? -29.891 -16.141 -14.82 1 98.06 80 LEU B N 1
ATOM 3855 C CA . LEU B 1 80 ? -29.562 -16.734 -13.531 1 98.06 80 LEU B CA 1
ATOM 3856 C C . LEU B 1 80 ? -30.656 -17.703 -13.086 1 98.06 80 LEU B C 1
ATOM 3858 O O . LEU B 1 80 ? -31.828 -17.344 -13.055 1 98.06 80 LEU B O 1
ATOM 3862 N N . LYS B 1 81 ? -30.25 -18.891 -12.719 1 97.75 81 LYS B N 1
ATOM 3863 C CA . LYS B 1 81 ? -31.203 -19.906 -12.312 1 97.75 81 LYS B CA 1
ATOM 3864 C C . LYS B 1 81 ? -31.359 -19.938 -10.797 1 97.75 81 LYS B C 1
ATOM 3866 O O . LYS B 1 81 ? -32.375 -20.391 -10.281 1 97.75 81 LYS B O 1
ATOM 3871 N N . ARG B 1 82 ? -30.359 -19.609 -10.125 1 96.94 82 ARG B N 1
ATOM 3872 C CA . ARG B 1 82 ? -30.312 -19.531 -8.672 1 96.94 82 ARG B CA 1
ATOM 3873 C C . ARG B 1 82 ? -29.609 -18.266 -8.195 1 96.94 82 ARG B C 1
ATOM 3875 O O . ARG B 1 82 ? -28.781 -17.703 -8.922 1 96.94 82 ARG B O 1
ATOM 3882 N N . LEU B 1 83 ? -29.969 -17.891 -7.008 1 97 83 LEU B N 1
ATOM 3883 C CA . LEU B 1 83 ? -29.375 -16.688 -6.461 1 97 83 LEU B CA 1
ATOM 3884 C C . LEU B 1 83 ? -28.656 -16.984 -5.145 1 97 83 LEU B C 1
ATOM 3886 O O . LEU B 1 83 ? -28.375 -16.062 -4.363 1 97 83 LEU B O 1
ATOM 3890 N N . GLU B 1 84 ? -28.438 -18.25 -4.988 1 94.25 84 GLU B N 1
ATOM 3891 C CA . GLU B 1 84 ? -27.766 -18.688 -3.77 1 94.25 84 GLU B CA 1
ATOM 3892 C C . GLU B 1 84 ? -26.516 -19.484 -4.094 1 94.25 84 GLU B C 1
ATOM 3894 O O . GLU B 1 84 ? -26.547 -20.406 -4.906 1 94.25 84 GLU B O 1
ATOM 3899 N N . ALA B 1 85 ? -25.453 -19.078 -3.492 1 93.31 85 ALA B N 1
ATOM 3900 C CA . ALA B 1 85 ? -24.203 -19.859 -3.531 1 93.31 85 ALA B CA 1
ATOM 3901 C C . ALA B 1 85 ? -24.031 -20.656 -2.248 1 93.31 85 ALA B C 1
ATOM 3903 O O . ALA B 1 85 ? -23.562 -20.125 -1.234 1 93.31 85 ALA B O 1
ATOM 3904 N N . PRO B 1 86 ? -24.219 -21.906 -2.307 1 88.69 86 PRO B N 1
ATOM 3905 C CA . PRO B 1 86 ? -24.297 -22.734 -1.093 1 88.69 86 PRO B CA 1
ATOM 3906 C C . PRO B 1 86 ? -22.922 -23.047 -0.517 1 88.69 86 PRO B C 1
ATOM 3908 O O . PRO B 1 86 ? -21.922 -22.984 -1.232 1 88.69 86 PRO B O 1
ATOM 3911 N N . TYR B 1 87 ? -22.922 -23.5 0.671 1 86.06 87 TYR B N 1
ATOM 3912 C CA . TYR B 1 87 ? -21.719 -23.797 1.437 1 86.06 87 TYR B CA 1
ATOM 3913 C C . TYR B 1 87 ? -20.891 -24.891 0.771 1 86.06 87 TYR B C 1
ATOM 3915 O O . TYR B 1 87 ? -19.656 -24.828 0.766 1 86.06 87 TYR B O 1
ATOM 3923 N N . GLU B 1 88 ? -21.562 -25.828 0.202 1 84.12 88 GLU B N 1
ATOM 3924 C CA . GLU B 1 88 ? -20.891 -26.969 -0.414 1 84.12 88 GLU B CA 1
ATOM 3925 C C . GLU B 1 88 ? -19.922 -26.516 -1.51 1 84.12 88 GLU B C 1
ATOM 3927 O O . GLU B 1 88 ? -18.906 -27.156 -1.748 1 84.12 88 GLU B O 1
ATOM 3932 N N . LEU B 1 89 ? -20.234 -25.406 -2.059 1 83.06 89 LEU B N 1
ATOM 3933 C CA . LEU B 1 89 ? -19.406 -24.906 -3.156 1 83.06 89 LEU B CA 1
ATOM 3934 C C . LEU B 1 89 ? -18.5 -23.781 -2.684 1 83.06 89 LEU B C 1
ATOM 3936 O O . LEU B 1 89 ? -17.281 -23.828 -2.889 1 83.06 89 LEU B O 1
ATOM 3940 N N . VAL B 1 90 ? -19.062 -22.891 -1.894 1 83.69 90 VAL B N 1
ATOM 3941 C CA . VAL B 1 90 ? -18.312 -21.703 -1.473 1 83.69 90 VAL B CA 1
ATOM 3942 C C . VAL B 1 90 ? -17.312 -22.078 -0.377 1 83.69 90 VAL B C 1
ATOM 3944 O O . VAL B 1 90 ? -16.266 -21.438 -0.241 1 83.69 90 VAL B O 1
ATOM 3947 N N . GLY B 1 91 ? -17.516 -23.078 0.374 1 78.94 91 GLY B N 1
ATOM 3948 C CA . GLY B 1 91 ? -16.656 -23.516 1.452 1 78.94 91 GLY B CA 1
ATOM 3949 C C . GLY B 1 91 ? -15.344 -24.109 0.96 1 78.94 91 GLY B C 1
ATOM 3950 O O . GLY B 1 91 ? -14.391 -24.234 1.725 1 78.94 91 GLY B O 1
ATOM 3951 N N . GLN B 1 92 ? -15.336 -24.391 -0.292 1 76.69 92 GLN B N 1
ATOM 3952 C CA . GLN B 1 92 ? -14.172 -25.062 -0.864 1 76.69 92 GLN B CA 1
ATOM 3953 C C . GLN B 1 92 ? -13.109 -24.047 -1.279 1 76.69 92 GLN B C 1
ATOM 3955 O O . GLN B 1 92 ? -11.93 -24.375 -1.374 1 76.69 92 GLN B O 1
ATOM 3960 N N . MET B 1 93 ? -13.672 -22.859 -1.498 1 78.88 93 MET B N 1
ATOM 3961 C CA . MET B 1 93 ? -12.711 -21.875 -2.008 1 78.88 93 MET B CA 1
ATOM 3962 C C . MET B 1 93 ? -13.141 -20.453 -1.649 1 78.88 93 MET B C 1
ATOM 3964 O O . MET B 1 93 ? -14.242 -20.031 -2.01 1 78.88 93 MET B O 1
ATOM 3968 N N . ARG B 1 94 ? -12.227 -19.766 -1.161 1 76.75 94 ARG B N 1
ATOM 3969 C CA . ARG B 1 94 ? -12.516 -18.422 -0.665 1 76.75 94 ARG B CA 1
ATOM 3970 C C . ARG B 1 94 ? -12.859 -17.484 -1.811 1 76.75 94 ARG B C 1
ATOM 3972 O O . ARG B 1 94 ? -13.695 -16.578 -1.651 1 76.75 94 ARG B O 1
ATOM 3979 N N . ALA B 1 95 ? -12.281 -17.672 -2.943 1 80.69 95 ALA B N 1
ATOM 3980 C CA . ALA B 1 95 ? -12.461 -16.766 -4.082 1 80.69 95 ALA B CA 1
ATOM 3981 C C . ALA B 1 95 ? -13.906 -16.781 -4.57 1 80.69 95 ALA B C 1
ATOM 3983 O O . ALA B 1 95 ? -14.328 -15.875 -5.289 1 80.69 95 ALA B O 1
ATOM 3984 N N . SER B 1 96 ? -14.641 -17.703 -4.145 1 87.62 96 SER B N 1
ATOM 3985 C CA . SER B 1 96 ? -16.016 -17.844 -4.613 1 87.62 96 SER B CA 1
ATOM 3986 C C . SER B 1 96 ? -16.938 -16.844 -3.93 1 87.62 96 SER B C 1
ATOM 3988 O O . SER B 1 96 ? -18.047 -16.594 -4.398 1 87.62 96 SER B O 1
ATOM 3990 N N . PHE B 1 97 ? -16.5 -16.281 -2.896 1 91 97 PHE B N 1
ATOM 3991 C CA . PHE B 1 97 ? -17.312 -15.383 -2.092 1 91 97 PHE B CA 1
ATOM 3992 C C . PHE B 1 97 ? -17.734 -14.164 -2.898 1 91 97 PHE B C 1
ATOM 3994 O O . PHE B 1 97 ? -18.812 -13.609 -2.691 1 91 97 PHE B O 1
ATOM 4001 N N . ILE B 1 98 ? -16.953 -13.836 -3.916 1 95.88 98 ILE B N 1
ATOM 4002 C CA . ILE B 1 98 ? -17.156 -12.57 -4.625 1 95.88 98 ILE B CA 1
ATOM 4003 C C . ILE B 1 98 ? -18.297 -12.719 -5.621 1 95.88 98 ILE B C 1
ATOM 4005 O O . ILE B 1 98 ? -18.766 -11.727 -6.195 1 95.88 98 ILE B O 1
ATOM 4009 N N . VAL B 1 99 ? -18.844 -13.93 -5.84 1 97.12 99 VAL B N 1
ATOM 4010 C CA . VAL B 1 99 ? -20 -14.094 -6.711 1 97.12 99 VAL B CA 1
ATOM 4011 C C . VAL B 1 99 ? -21.172 -13.312 -6.152 1 97.12 99 VAL B C 1
ATOM 4013 O O . VAL B 1 99 ? -22.094 -12.938 -6.895 1 97.12 99 VAL B O 1
ATOM 4016 N N . TRP B 1 100 ? -21.109 -13.094 -4.852 1 96.62 100 TRP B N 1
ATOM 4017 C CA . TRP B 1 100 ? -22.125 -12.32 -4.145 1 96.62 100 TRP B CA 1
ATOM 4018 C C . TRP B 1 100 ? -22.328 -10.961 -4.793 1 96.62 100 TRP B C 1
ATOM 4020 O O . TRP B 1 100 ? -23.453 -10.547 -5.055 1 96.62 100 TRP B O 1
ATOM 4030 N N . GLY B 1 101 ? -21.25 -10.234 -5.105 1 97.94 101 GLY B N 1
ATOM 4031 C CA . GLY B 1 101 ? -21.312 -8.945 -5.773 1 97.94 101 GLY B CA 1
ATOM 4032 C C . GLY B 1 101 ? -21.938 -9.023 -7.156 1 97.94 101 GLY B C 1
ATOM 4033 O O . GLY B 1 101 ? -22.719 -8.156 -7.535 1 97.94 101 GLY B O 1
ATOM 4034 N N . ALA B 1 102 ? -21.594 -10.047 -7.898 1 98.31 102 ALA B N 1
ATOM 4035 C CA . ALA B 1 102 ? -22.125 -10.234 -9.242 1 98.31 102 ALA B CA 1
ATOM 4036 C C . ALA B 1 102 ? -23.641 -10.484 -9.195 1 98.31 102 ALA B C 1
ATOM 4038 O O . ALA B 1 102 ? -24.391 -9.93 -9.992 1 98.31 102 ALA B O 1
ATOM 4039 N N . LEU B 1 103 ? -24.047 -11.336 -8.273 1 98.12 103 LEU B N 1
ATOM 4040 C CA . LEU B 1 103 ? -25.469 -11.633 -8.117 1 98.12 103 LEU B CA 1
ATOM 4041 C C . LEU B 1 103 ? -26.25 -10.375 -7.75 1 98.12 103 LEU B C 1
ATOM 4043 O O . LEU B 1 103 ? -27.312 -10.109 -8.312 1 98.12 103 LEU B O 1
ATOM 4047 N N . LEU B 1 104 ? -25.672 -9.688 -6.828 1 98.12 104 LEU B N 1
ATOM 4048 C CA . LEU B 1 104 ? -26.328 -8.461 -6.391 1 98.12 104 LEU B CA 1
ATOM 4049 C C . LEU B 1 104 ? -26.484 -7.484 -7.555 1 98.12 104 LEU B C 1
ATOM 4051 O O . LEU B 1 104 ? -27.531 -6.852 -7.699 1 98.12 104 LEU B O 1
ATOM 4055 N N . ALA B 1 105 ? -25.469 -7.316 -8.312 1 98.25 105 ALA B N 1
ATOM 4056 C CA . ALA B 1 105 ? -25.516 -6.402 -9.453 1 98.25 105 ALA B CA 1
ATOM 4057 C C . ALA B 1 105 ? -26.562 -6.84 -10.469 1 98.25 105 ALA B C 1
ATOM 4059 O O . ALA B 1 105 ? -27.344 -6.023 -10.953 1 98.25 105 ALA B O 1
ATOM 4060 N N . ARG B 1 106 ? -26.578 -8.055 -10.805 1 97.88 106 ARG B N 1
ATOM 4061 C CA . ARG B 1 106 ? -27.375 -8.539 -11.922 1 97.88 106 ARG B CA 1
ATOM 4062 C C . ARG B 1 106 ? -28.828 -8.781 -11.5 1 97.88 106 ARG B C 1
ATOM 4064 O O . ARG B 1 106 ? -29.75 -8.461 -12.234 1 97.88 106 ARG B O 1
ATOM 4071 N N . ALA B 1 107 ? -29.047 -9.391 -10.289 1 97.56 107 ALA B N 1
ATOM 4072 C CA . ALA B 1 107 ? -30.375 -9.836 -9.898 1 97.56 107 ALA B CA 1
ATOM 4073 C C . ALA B 1 107 ? -30.969 -8.93 -8.82 1 97.56 107 ALA B C 1
ATOM 4075 O O . ALA B 1 107 ? -32.156 -8.992 -8.531 1 97.56 107 ALA B O 1
ATOM 4076 N N . GLY B 1 108 ? -30.109 -8.141 -8.195 1 98 108 GLY B N 1
ATOM 4077 C CA . GLY B 1 108 ? -30.594 -7.246 -7.16 1 98 108 GLY B CA 1
ATOM 4078 C C . GLY B 1 108 ? -30.547 -7.863 -5.773 1 98 108 GLY B C 1
ATOM 4079 O O . GLY B 1 108 ? -30.797 -7.184 -4.777 1 98 108 GLY B O 1
ATOM 4080 N N . GLU B 1 109 ? -30.297 -9.125 -5.75 1 97.88 109 GLU B N 1
ATOM 4081 C CA . GLU B 1 109 ? -30.141 -9.812 -4.469 1 97.88 109 GLU B CA 1
ATOM 4082 C C . GLU B 1 109 ? -29.281 -11.062 -4.617 1 97.88 109 GLU B C 1
ATOM 4084 O O . GLU B 1 109 ? -29.031 -11.516 -5.734 1 97.88 109 GLU B O 1
ATOM 4089 N N . GLY B 1 110 ? -28.781 -11.539 -3.512 1 96.62 110 GLY B N 1
ATOM 4090 C CA . GLY B 1 110 ? -27.984 -12.758 -3.5 1 96.62 110 GLY B CA 1
ATOM 4091 C C . GLY B 1 110 ? -27.703 -13.273 -2.102 1 96.62 110 GLY B C 1
ATOM 4092 O O . GLY B 1 110 ? -27.641 -12.484 -1.151 1 96.62 110 GLY B O 1
ATOM 4093 N N . ARG B 1 111 ? -27.562 -14.578 -2.055 1 95.31 111 ARG B N 1
ATOM 4094 C CA . ARG B 1 111 ? -27.203 -15.25 -0.812 1 95.31 111 ARG B CA 1
ATOM 4095 C C . ARG B 1 111 ? -25.906 -16.047 -0.977 1 95.31 111 ARG B C 1
ATOM 4097 O O . ARG B 1 111 ? -25.703 -16.719 -1.997 1 95.31 111 ARG B O 1
ATOM 4104 N N . VAL B 1 112 ? -25.047 -15.875 0.01 1 93.81 112 VAL B N 1
ATOM 4105 C CA . VAL B 1 112 ? -23.781 -16.609 -0.047 1 93.81 112 VAL B CA 1
ATOM 4106 C C . VAL B 1 112 ? -23.422 -17.125 1.345 1 93.81 112 VAL B C 1
ATOM 4108 O O . VAL B 1 112 ? -23.672 -16.453 2.346 1 93.81 112 VAL B O 1
ATOM 4111 N N . SER B 1 113 ? -22.922 -18.297 1.395 1 87.75 113 SER B N 1
ATOM 4112 C CA . SER B 1 113 ? -22.484 -18.859 2.662 1 87.75 113 SER B CA 1
ATOM 4113 C C . SER B 1 113 ? -21.047 -18.438 2.986 1 87.75 113 SER B C 1
ATOM 4115 O O . SER B 1 113 ? -20.328 -17.953 2.113 1 87.75 113 SER B O 1
ATOM 4117 N N . TRP B 1 114 ? -20.625 -18.641 4.195 1 81.38 114 TRP B N 1
ATOM 4118 C CA . TRP B 1 114 ? -19.281 -18.312 4.66 1 81.38 114 TRP B CA 1
ATOM 4119 C C . TRP B 1 114 ? -18.234 -19.047 3.832 1 81.38 114 TRP B C 1
ATOM 4121 O O . TRP B 1 114 ? -18.391 -20.234 3.533 1 81.38 114 TRP B O 1
ATOM 4131 N N . PRO B 1 115 ? -17.297 -18.234 3.484 1 74.5 115 PRO B N 1
ATOM 4132 C CA . PRO B 1 115 ? -16.281 -18.875 2.646 1 74.5 115 PRO B CA 1
ATOM 4133 C C . PRO B 1 115 ? -15.344 -19.766 3.445 1 74.5 115 PRO B C 1
ATOM 4135 O O . PRO B 1 115 ? -15.188 -19.594 4.652 1 74.5 115 PRO B O 1
ATOM 4138 N N . GLY B 1 116 ? -15 -20.828 2.699 1 64.31 116 GLY B N 1
ATOM 4139 C CA . GLY B 1 116 ? -13.961 -21.672 3.273 1 64.31 116 GLY B CA 1
ATOM 4140 C C . GLY B 1 116 ? -12.57 -21.078 3.125 1 64.31 116 GLY B C 1
ATOM 4141 O O . GLY B 1 116 ? -12.414 -19.859 3.01 1 64.31 116 GLY B O 1
ATOM 4142 N N . GLY B 1 117 ? -11.539 -21.609 3.432 1 58.88 117 GLY B N 1
ATOM 4143 C CA . GLY B 1 117 ? -10.18 -21.25 3.08 1 58.88 117 GLY B CA 1
ATOM 4144 C C . GLY B 1 117 ? -9.148 -21.734 4.082 1 58.88 117 GLY B C 1
ATOM 4145 O O . GLY B 1 117 ? -9.492 -22.438 5.035 1 58.88 117 GLY B O 1
ATOM 4146 N N . CYS B 1 118 ? -7.922 -21.516 3.691 1 54.88 118 CYS B N 1
ATOM 4147 C CA . CYS B 1 118 ? -6.75 -22.109 4.332 1 54.88 118 CYS B CA 1
ATOM 4148 C C . CYS B 1 118 ? -6.633 -21.656 5.781 1 54.88 118 CYS B C 1
ATOM 4150 O O . CYS B 1 118 ? -7.027 -20.531 6.117 1 54.88 118 CYS B O 1
ATOM 4152 N N . ALA B 1 119 ? -6.336 -22.469 6.574 1 54.56 119 ALA B N 1
ATOM 4153 C CA . ALA B 1 119 ? -6.293 -22.359 8.031 1 54.56 119 ALA B CA 1
ATOM 4154 C C . ALA B 1 119 ? -5.051 -21.594 8.477 1 54.56 119 ALA B C 1
ATOM 4156 O O . ALA B 1 119 ? -4.34 -22.031 9.391 1 54.56 119 ALA B O 1
ATOM 4157 N N . PHE B 1 120 ? -4.461 -20.656 7.801 1 47 120 PHE B N 1
ATOM 4158 C CA . PHE B 1 120 ? -3.227 -20.094 8.336 1 47 120 PHE B CA 1
ATOM 4159 C C . PHE B 1 120 ? -3.51 -18.812 9.109 1 47 120 PHE B C 1
ATOM 4161 O O . PHE B 1 120 ? -2.6 -18.219 9.695 1 47 120 PHE B O 1
ATOM 4168 N N . GLY B 1 121 ? -4.832 -18.328 9.211 1 50.84 121 GLY B N 1
ATOM 4169 C CA . GLY B 1 121 ? -5.141 -17.109 9.945 1 50.84 121 GLY B CA 1
ATOM 4170 C C . GLY B 1 121 ? -6.551 -16.609 9.695 1 50.84 121 GLY B C 1
ATOM 4171 O O . GLY B 1 121 ? -7.266 -17.141 8.844 1 50.84 121 GLY B O 1
ATOM 4172 N N . ALA B 1 122 ? -6.879 -15.602 10.523 1 58.22 122 ALA B N 1
ATOM 4173 C CA . ALA B 1 122 ? -8.203 -15 10.398 1 58.22 122 ALA B CA 1
ATOM 4174 C C . ALA B 1 122 ? -8.344 -14.258 9.07 1 58.22 122 ALA B C 1
ATOM 4176 O O . ALA B 1 122 ? -7.461 -13.484 8.695 1 58.22 122 ALA B O 1
ATOM 4177 N N . ARG B 1 123 ? -9.188 -14.695 8.305 1 63.94 123 ARG B N 1
ATOM 4178 C CA . ARG B 1 123 ? -9.531 -14.031 7.051 1 63.94 123 ARG B CA 1
ATOM 4179 C C . ARG B 1 123 ? -10.992 -13.609 7.031 1 63.94 123 ARG B C 1
ATOM 4181 O O . ARG B 1 123 ? -11.805 -14.188 6.301 1 63.94 123 ARG B O 1
ATOM 4188 N N . PRO B 1 124 ? -11.18 -12.484 7.727 1 77.44 124 PRO B N 1
ATOM 4189 C CA . PRO B 1 124 ? -12.57 -12.047 7.859 1 77.44 124 PRO B CA 1
ATOM 4190 C C . PRO B 1 124 ? -13.148 -11.523 6.547 1 77.44 124 PRO B C 1
ATOM 4192 O O . PRO B 1 124 ? -12.406 -11.227 5.609 1 77.44 124 PRO B O 1
ATOM 4195 N N . VAL B 1 125 ? -14.438 -11.617 6.43 1 87.88 125 VAL B N 1
ATOM 4196 C CA . VAL B 1 125 ? -15.102 -11.102 5.238 1 87.88 125 VAL B CA 1
ATOM 4197 C C . VAL B 1 125 ? -15.688 -9.727 5.531 1 87.88 125 VAL B C 1
ATOM 4199 O O . VAL B 1 125 ? -16.594 -9.266 4.832 1 87.88 125 VAL B O 1
ATOM 4202 N N . ASP B 1 126 ? -15.172 -9.102 6.539 1 90.62 126 ASP B N 1
ATOM 4203 C CA . ASP B 1 126 ? -15.688 -7.828 7.027 1 90.62 126 ASP B CA 1
ATOM 4204 C C . ASP B 1 126 ? -15.594 -6.746 5.957 1 90.62 126 ASP B C 1
ATOM 4206 O O . ASP B 1 126 ? -16.5 -5.93 5.809 1 90.62 126 ASP B O 1
ATOM 4210 N N . GLN B 1 127 ? -14.555 -6.734 5.176 1 94.88 127 GLN B N 1
ATOM 4211 C CA . GLN B 1 127 ? -14.383 -5.695 4.168 1 94.88 127 GLN B CA 1
ATOM 4212 C C . GLN B 1 127 ? -15.32 -5.918 2.982 1 94.88 127 GLN B C 1
ATOM 4214 O O . GLN B 1 127 ? -15.703 -4.965 2.303 1 94.88 127 GLN B O 1
ATOM 4219 N N . HIS B 1 128 ? -15.641 -7.195 2.689 1 96 128 HIS B N 1
ATOM 4220 C CA . HIS B 1 128 ? -16.656 -7.488 1.684 1 96 128 HIS B CA 1
ATOM 4221 C C . HIS B 1 128 ? -18 -6.883 2.068 1 96 128 HIS B C 1
ATOM 4223 O O . HIS B 1 128 ? -18.641 -6.227 1.248 1 96 128 HIS B O 1
ATOM 4229 N N . VAL B 1 129 ? -18.375 -7.152 3.299 1 96 129 VAL B N 1
ATOM 4230 C CA . VAL B 1 129 ? -19.641 -6.688 3.834 1 96 129 VAL B CA 1
ATOM 4231 C C . VAL B 1 129 ? -19.656 -5.16 3.893 1 96 129 VAL B C 1
ATOM 4233 O O . VAL B 1 129 ? -20.625 -4.523 3.455 1 96 129 VAL B O 1
ATOM 4236 N N . LYS B 1 130 ? -18.578 -4.594 4.402 1 96.5 130 LYS B N 1
ATOM 4237 C CA . LYS B 1 130 ? -18.438 -3.141 4.48 1 96.5 130 LYS B CA 1
ATOM 4238 C C . LYS B 1 130 ? -18.641 -2.496 3.113 1 96.5 130 LYS B C 1
ATOM 4240 O O . LYS B 1 130 ? -19.328 -1.476 2.996 1 96.5 130 LYS B O 1
ATOM 4245 N N . ALA B 1 131 ? -18.078 -3.047 2.121 1 98 131 ALA B N 1
ATOM 4246 C CA . ALA B 1 131 ? -18.141 -2.486 0.774 1 98 131 ALA B CA 1
ATOM 4247 C C . ALA B 1 131 ? -19.578 -2.475 0.262 1 98 131 ALA B C 1
ATOM 4249 O O . ALA B 1 131 ? -20.062 -1.456 -0.242 1 98 131 ALA B O 1
ATOM 4250 N N . LEU B 1 132 ? -20.266 -3.592 0.413 1 98.12 132 LEU B N 1
ATOM 4251 C CA . LEU B 1 132 ? -21.641 -3.676 -0.096 1 98.12 132 LEU B CA 1
ATOM 4252 C C . LEU B 1 132 ? -22.562 -2.719 0.654 1 98.12 132 LEU B C 1
ATOM 4254 O O . LEU B 1 132 ? -23.406 -2.061 0.046 1 98.12 132 LEU B O 1
ATOM 4258 N N . ARG B 1 133 ? -22.375 -2.598 1.946 1 97.69 133 ARG B N 1
ATOM 4259 C CA . ARG B 1 133 ? -23.156 -1.654 2.73 1 97.69 133 ARG B CA 1
ATOM 4260 C C . ARG B 1 133 ? -22.891 -0.218 2.301 1 97.69 133 ARG B C 1
ATOM 4262 O O . ARG B 1 133 ? -23.812 0.578 2.137 1 97.69 133 ARG B O 1
ATOM 4269 N N . ALA B 1 134 ? -21.641 0.099 2.166 1 97.69 134 ALA B N 1
ATOM 4270 C CA . ALA B 1 134 ? -21.234 1.449 1.782 1 97.69 134 ALA B CA 1
ATOM 4271 C C . ALA B 1 134 ? -21.812 1.832 0.425 1 97.69 134 ALA B C 1
ATOM 4273 O O . ALA B 1 134 ? -22.078 3.008 0.165 1 97.69 134 ALA B O 1
ATOM 4274 N N . LEU B 1 135 ? -22.062 0.836 -0.403 1 98.38 135 LEU B N 1
ATOM 4275 C CA . LEU B 1 135 ? -22.578 1.08 -1.745 1 98.38 135 LEU B CA 1
ATOM 4276 C C . LEU B 1 135 ? -24.109 1.153 -1.735 1 98.38 135 LEU B C 1
ATOM 4278 O O . LEU B 1 135 ? -24.734 1.417 -2.77 1 98.38 135 LEU B O 1
ATOM 4282 N N . GLY B 1 136 ? -24.734 0.844 -0.607 1 97.81 136 GLY B N 1
ATOM 4283 C CA . GLY B 1 136 ? -26.156 1.052 -0.482 1 97.81 136 GLY B CA 1
ATOM 4284 C C . GLY B 1 136 ? -26.953 -0.243 -0.372 1 97.81 136 GLY B C 1
ATOM 4285 O O . GLY B 1 136 ? -28.172 -0.229 -0.344 1 97.81 136 GLY B O 1
ATOM 4286 N N . ALA B 1 137 ? -26.25 -1.351 -0.316 1 98.38 137 ALA B N 1
ATOM 4287 C CA . ALA B 1 137 ? -26.953 -2.627 -0.185 1 98.38 137 ALA B CA 1
ATOM 4288 C C . ALA B 1 137 ? -27.391 -2.871 1.258 1 98.38 137 ALA B C 1
ATOM 4290 O O . ALA B 1 137 ? -26.672 -2.494 2.195 1 98.38 137 ALA B O 1
ATOM 4291 N N . GLU B 1 138 ? -28.547 -3.461 1.383 1 98.06 138 GLU B N 1
ATOM 4292 C CA . GLU B 1 138 ? -28.938 -4.027 2.67 1 98.06 138 GLU B CA 1
ATOM 4293 C C . GLU B 1 138 ? -28.328 -5.41 2.875 1 98.06 138 GLU B C 1
ATOM 4295 O O . GLU B 1 138 ? -28.562 -6.32 2.07 1 98.06 138 GLU B O 1
ATOM 4300 N N . VAL B 1 139 ? -27.562 -5.559 3.91 1 96.88 139 VAL B N 1
ATOM 4301 C CA . VAL B 1 139 ? -26.875 -6.824 4.156 1 96.88 139 VAL B CA 1
ATOM 4302 C C . VAL B 1 139 ? -27.344 -7.414 5.484 1 96.88 139 VAL B C 1
ATOM 4304 O O . VAL B 1 139 ? -27.344 -6.73 6.512 1 96.88 139 VAL B O 1
ATOM 4307 N N . VAL B 1 140 ? -27.719 -8.641 5.449 1 95.25 140 VAL B N 1
ATOM 4308 C CA . VAL B 1 140 ? -28.172 -9.367 6.633 1 95.25 140 VAL B CA 1
ATOM 4309 C C . VAL B 1 140 ? -27.344 -10.641 6.801 1 95.25 140 VAL B C 1
ATOM 4311 O O . VAL B 1 140 ? -27.109 -11.367 5.832 1 95.25 140 VAL B O 1
ATOM 4314 N N . GLU B 1 141 ? -26.891 -10.773 7.984 1 90.5 141 GLU B N 1
ATOM 4315 C CA . GLU B 1 141 ? -26.156 -11.984 8.328 1 90.5 141 GLU B CA 1
ATOM 4316 C C . GLU B 1 141 ? -27 -12.898 9.227 1 90.5 141 GLU B C 1
ATOM 4318 O O . GLU B 1 141 ? -27.469 -12.477 10.281 1 90.5 141 GLU B O 1
ATOM 4323 N N . GLU B 1 142 ? -27.281 -14.047 8.836 1 87.19 142 GLU B N 1
ATOM 4324 C CA . GLU B 1 142 ? -28 -15.047 9.617 1 87.19 142 GLU B CA 1
ATOM 4325 C C . GLU B 1 142 ? -27.234 -16.359 9.688 1 87.19 142 GLU B C 1
ATOM 4327 O O . GLU B 1 142 ? -27.109 -17.078 8.688 1 87.19 142 GLU B O 1
ATOM 4332 N N . GLY B 1 143 ? -26.75 -16.672 10.867 1 82.94 143 GLY B N 1
ATOM 4333 C CA . GLY B 1 143 ? -25.938 -17.859 11.008 1 82.94 143 GLY B CA 1
ATOM 4334 C C . GLY B 1 143 ? -24.641 -17.797 10.219 1 82.94 143 GLY B C 1
ATOM 4335 O O . GLY B 1 143 ? -23.844 -16.875 10.414 1 82.94 143 GLY B O 1
ATOM 4336 N N . HIS B 1 144 ? -24.438 -18.672 9.25 1 83.94 144 HIS B N 1
ATOM 4337 C CA . HIS B 1 144 ? -23.234 -18.703 8.438 1 83.94 144 HIS B CA 1
ATOM 4338 C C . HIS B 1 144 ? -23.531 -18.328 6.996 1 83.94 144 HIS B C 1
ATOM 4340 O O . HIS B 1 144 ? -22.812 -18.734 6.082 1 83.94 144 HIS B O 1
ATOM 4346 N N . THR B 1 145 ? -24.609 -17.578 6.934 1 89.88 145 THR B N 1
ATOM 4347 C CA . THR B 1 145 ? -25.031 -17.156 5.602 1 89.88 145 THR B CA 1
ATOM 4348 C C . THR B 1 145 ? -25.219 -15.641 5.551 1 89.88 145 THR B C 1
ATOM 4350 O O . THR B 1 145 ? -25.656 -15.031 6.527 1 89.88 145 THR B O 1
ATOM 4353 N N . PHE B 1 146 ? -24.859 -15.07 4.387 1 93.5 146 PHE B N 1
ATOM 4354 C CA . PHE B 1 146 ? -25.016 -13.641 4.137 1 93.5 146 PHE B CA 1
ATOM 4355 C C . PHE B 1 146 ? -26.047 -13.398 3.041 1 93.5 146 PHE B C 1
ATOM 4357 O O . PHE B 1 146 ? -26.047 -14.086 2.016 1 93.5 146 PHE B O 1
ATOM 4364 N N . TYR B 1 147 ? -26.922 -12.547 3.301 1 96.06 147 TYR B N 1
ATOM 4365 C CA . TYR B 1 147 ? -27.906 -12.109 2.318 1 96.06 147 TYR B CA 1
ATOM 4366 C C . TYR B 1 147 ? -27.781 -10.609 2.045 1 96.06 147 TYR B C 1
ATOM 4368 O O . TYR B 1 147 ? -27.562 -9.82 2.967 1 96.06 147 TYR B O 1
ATOM 4376 N N . ALA B 1 148 ? -27.781 -10.219 0.77 1 97.44 148 ALA B N 1
ATOM 4377 C CA . ALA B 1 148 ? -27.766 -8.805 0.406 1 97.44 148 ALA B CA 1
ATOM 4378 C C . ALA B 1 148 ? -28.859 -8.492 -0.618 1 97.44 148 ALA B C 1
ATOM 4380 O O . ALA B 1 148 ? -29.188 -9.336 -1.455 1 97.44 148 ALA B O 1
ATOM 4381 N N . ARG B 1 149 ? -29.406 -7.324 -0.541 1 98.12 149 ARG B N 1
ATOM 4382 C CA . ARG B 1 149 ? -30.391 -6.84 -1.5 1 98.12 149 ARG B CA 1
ATOM 4383 C C . ARG B 1 149 ? -30.203 -5.352 -1.775 1 98.12 149 ARG B C 1
ATOM 4385 O O . ARG B 1 149 ? -29.766 -4.602 -0.898 1 98.12 149 ARG B O 1
ATOM 4392 N N . ARG B 1 150 ? -30.484 -5.008 -2.99 1 96.81 150 ARG B N 1
ATOM 4393 C CA . ARG B 1 150 ? -30.469 -3.596 -3.352 1 96.81 150 ARG B CA 1
ATOM 4394 C C . ARG B 1 150 ? -31.828 -3.145 -3.871 1 96.81 150 ARG B C 1
ATOM 4396 O O . ARG B 1 150 ? -32.531 -3.902 -4.551 1 96.81 150 ARG B O 1
ATOM 4403 N N . LYS B 1 151 ? -32.25 -1.96 -3.521 1 93.94 151 LYS B N 1
ATOM 4404 C CA . LYS B 1 151 ? -33.5 -1.383 -4.012 1 93.94 151 LYS B CA 1
ATOM 4405 C C . LYS B 1 151 ? -33.281 -0.619 -5.312 1 93.94 151 LYS B C 1
ATOM 4407 O O . LYS B 1 151 ? -34.188 -0.513 -6.137 1 93.94 151 LYS B O 1
ATOM 4412 N N . GLY B 1 152 ? -32.219 -0.082 -5.598 1 94.88 152 GLY B N 1
ATOM 4413 C CA . GLY B 1 152 ? -31.797 0.658 -6.777 1 94.88 152 GLY B CA 1
ATOM 4414 C C . GLY B 1 152 ? -30.328 0.448 -7.133 1 94.88 152 GLY B C 1
ATOM 4415 O O . GLY B 1 152 ? -29.672 -0.446 -6.59 1 94.88 152 GLY B O 1
ATOM 4416 N N . PRO B 1 153 ? -29.953 1.202 -8.117 1 96.81 153 PRO B N 1
ATOM 4417 C CA . PRO B 1 153 ? -28.547 1.069 -8.484 1 96.81 153 PRO B CA 1
ATOM 4418 C C . PRO B 1 153 ? -27.609 1.318 -7.305 1 96.81 153 PRO B C 1
ATOM 4420 O O . PRO B 1 153 ? -27.875 2.186 -6.469 1 96.81 153 PRO B O 1
ATOM 4423 N N . LEU B 1 154 ? -26.594 0.514 -7.219 1 97.81 154 LEU B N 1
ATOM 4424 C CA . LEU B 1 154 ? -25.594 0.674 -6.168 1 97.81 154 LEU B CA 1
ATOM 4425 C C . LEU B 1 154 ? -24.672 1.847 -6.477 1 97.81 154 LEU B C 1
ATOM 4427 O O . LEU B 1 154 ? -24.406 2.146 -7.641 1 97.81 154 LEU B O 1
ATOM 4431 N N . GLY B 1 155 ? -24.25 2.527 -5.516 1 97.75 155 GLY B N 1
ATOM 4432 C CA . GLY B 1 155 ? -23.344 3.65 -5.699 1 97.75 155 GLY B CA 1
ATOM 4433 C C . GLY B 1 155 ? -22.891 4.273 -4.395 1 97.75 155 GLY B C 1
ATOM 4434 O O . GLY B 1 155 ? -23.531 4.098 -3.359 1 97.75 155 GLY B O 1
ATOM 4435 N N . GLY B 1 156 ? -21.828 4.93 -4.449 1 97.12 156 GLY B N 1
ATOM 4436 C CA . GLY B 1 156 ? -21.266 5.582 -3.273 1 97.12 156 GLY B CA 1
ATOM 4437 C C . GLY B 1 156 ? -19.766 5.516 -3.209 1 97.12 156 GLY B C 1
ATOM 4438 O O . GLY B 1 156 ? -19.094 5.469 -4.242 1 97.12 156 GLY B O 1
ATOM 4439 N N . ARG B 1 157 ? -19.25 5.711 -1.993 1 97.94 157 ARG B N 1
ATOM 4440 C CA . ARG B 1 157 ? -17.812 5.73 -1.742 1 97.94 157 ARG B CA 1
ATOM 4441 C C . ARG B 1 157 ? -17.422 4.664 -0.725 1 97.94 157 ARG B C 1
ATOM 4443 O O . ARG B 1 157 ? -17.938 4.645 0.395 1 97.94 157 ARG B O 1
ATOM 4450 N N . VAL B 1 158 ? -16.656 3.711 -1.176 1 98.56 158 VAL B N 1
ATOM 4451 C CA . VAL B 1 158 ? -16.141 2.656 -0.305 1 98.56 158 VAL B CA 1
ATOM 4452 C C . VAL B 1 158 ? -14.734 3.006 0.153 1 98.56 158 VAL B C 1
ATOM 4454 O O . VAL B 1 158 ? -13.844 3.225 -0.672 1 98.56 158 VAL B O 1
ATOM 4457 N N . VAL B 1 159 ? -14.477 3.092 1.445 1 98.62 159 VAL B N 1
ATOM 4458 C CA . VAL B 1 159 ? -13.148 3.299 2.021 1 98.62 159 VAL B CA 1
ATOM 4459 C C . VAL B 1 159 ? -12.727 2.059 2.811 1 98.62 159 VAL B C 1
ATOM 4461 O O . VAL B 1 159 ? -13.188 1.848 3.936 1 98.62 159 VAL B O 1
ATOM 4464 N N . PHE B 1 160 ? -11.867 1.287 2.229 1 98.25 160 PHE B N 1
ATOM 4465 C CA . PHE B 1 160 ? -11.422 0.069 2.893 1 98.25 160 PHE B CA 1
ATOM 4466 C C . PHE B 1 160 ? -10.453 0.395 4.027 1 98.25 160 PHE B C 1
ATOM 4468 O O . PHE B 1 160 ? -9.68 1.351 3.936 1 98.25 160 PHE B O 1
ATOM 4475 N N . ASP B 1 161 ? -10.414 -0.428 5.074 1 95.38 161 ASP B N 1
ATOM 4476 C CA . ASP B 1 161 ? -9.516 -0.231 6.203 1 95.38 161 ASP B CA 1
ATOM 4477 C C . ASP B 1 161 ? -8.094 -0.674 5.855 1 95.38 161 ASP B C 1
ATOM 4479 O O . ASP B 1 161 ? -7.133 -0.262 6.504 1 95.38 161 ASP B O 1
ATOM 4483 N N . LEU B 1 162 ? -7.961 -1.483 4.895 1 95.44 162 LEU B N 1
ATOM 4484 C CA . LEU B 1 162 ? -6.719 -2.023 4.352 1 95.44 162 LEU B CA 1
ATOM 4485 C C . LEU B 1 162 ? -6.918 -2.502 2.918 1 95.44 162 LEU B C 1
ATOM 4487 O O . LEU B 1 162 ? -8.047 -2.783 2.502 1 95.44 162 LEU B O 1
ATOM 4491 N N . PRO B 1 163 ? -5.824 -2.541 2.174 1 95.88 163 PRO B N 1
ATOM 4492 C CA . PRO B 1 163 ? -6 -3.135 0.846 1 95.88 163 PRO B CA 1
ATOM 4493 C C . PRO B 1 163 ? -6.527 -4.566 0.905 1 95.88 163 PRO B C 1
ATOM 4495 O O . PRO B 1 163 ? -6.035 -5.379 1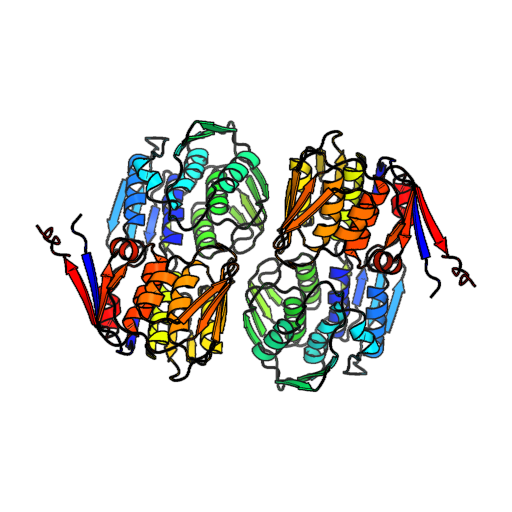.694 1 95.88 163 PRO B O 1
ATOM 4498 N N . THR B 1 164 ? -7.578 -4.82 0.188 1 96.31 164 THR B N 1
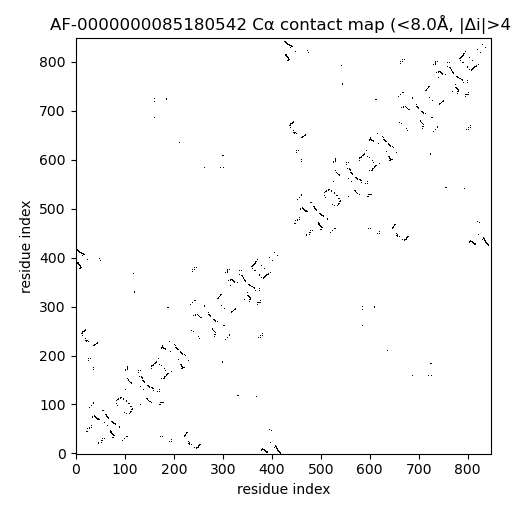ATOM 4499 C CA . THR B 1 164 ? -8.219 -6.129 0.183 1 96.31 164 THR B CA 1
ATOM 4500 C C . THR B 1 164 ? -8.531 -6.578 -1.243 1 96.31 164 THR B C 1
ATOM 4502 O O . THR B 1 164 ? -9.352 -5.969 -1.927 1 96.31 164 THR B O 1
ATOM 4505 N N . VAL B 1 165 ? -7.918 -7.656 -1.648 1 97.31 165 VAL B N 1
ATOM 4506 C CA . VAL B 1 165 ? -8.102 -8.156 -3.006 1 97.31 165 VAL B CA 1
ATOM 4507 C C . VAL B 1 165 ? -9.562 -8.555 -3.217 1 97.31 165 VAL B C 1
ATOM 4509 O O . VAL B 1 165 ? -10.234 -8.023 -4.109 1 97.31 165 VAL B O 1
ATOM 4512 N N . GLY B 1 166 ? -10.102 -9.414 -2.334 1 96.69 166 GLY B N 1
ATOM 4513 C CA . GLY B 1 166 ? -11.469 -9.883 -2.461 1 96.69 166 GLY B CA 1
ATOM 4514 C C . GLY B 1 166 ? -12.5 -8.773 -2.314 1 96.69 166 GLY B C 1
ATOM 4515 O O . GLY B 1 166 ? -13.492 -8.742 -3.041 1 96.69 166 GLY B O 1
ATOM 4516 N N . GLY B 1 167 ? -12.312 -7.918 -1.323 1 97.38 167 GLY B N 1
ATOM 4517 C CA . GLY B 1 167 ? -13.211 -6.789 -1.151 1 97.38 167 GLY B CA 1
ATOM 4518 C C . GLY B 1 167 ? -13.281 -5.895 -2.373 1 97.38 167 GLY B C 1
ATOM 4519 O O . GLY B 1 167 ? -14.367 -5.473 -2.777 1 97.38 167 GLY B O 1
ATOM 4520 N N . THR B 1 168 ? -12.102 -5.574 -2.947 1 98.75 168 THR B N 1
ATOM 4521 C CA . THR B 1 168 ? -12.039 -4.738 -4.141 1 98.75 168 THR B CA 1
ATOM 4522 C C . THR B 1 168 ? -12.75 -5.414 -5.312 1 98.75 168 THR B C 1
ATOM 4524 O O . THR B 1 168 ? -13.539 -4.785 -6.012 1 98.75 168 THR B O 1
ATOM 4527 N N . GLU B 1 169 ? -12.453 -6.723 -5.496 1 98.69 169 GLU B N 1
ATOM 4528 C CA . GLU B 1 169 ? -13.086 -7.477 -6.574 1 98.69 169 GLU B CA 1
ATOM 4529 C C . GLU B 1 169 ? -14.609 -7.488 -6.426 1 98.69 169 GLU B C 1
ATOM 4531 O O . GLU B 1 169 ? -15.336 -7.262 -7.395 1 98.69 169 GLU B O 1
ATOM 4536 N N . GLN B 1 170 ? -15.086 -7.738 -5.23 1 98.19 170 GLN B N 1
ATOM 4537 C CA . GLN B 1 170 ? -16.531 -7.785 -4.969 1 98.19 170 GLN B CA 1
ATOM 4538 C C . GLN B 1 170 ? -17.188 -6.441 -5.273 1 98.19 170 GLN B C 1
ATOM 4540 O O . GLN B 1 170 ? -18.25 -6.395 -5.879 1 98.19 170 GLN B O 1
ATOM 4545 N N . ALA B 1 171 ? -16.562 -5.359 -4.805 1 98.81 171 ALA B N 1
ATOM 4546 C CA . ALA B 1 171 ? -17.109 -4.027 -5.047 1 98.81 171 ALA B CA 1
ATOM 4547 C C . ALA B 1 171 ? -17.156 -3.723 -6.543 1 98.81 171 ALA B C 1
ATOM 4549 O O . ALA B 1 171 ? -18.125 -3.133 -7.023 1 98.81 171 ALA B O 1
ATOM 4550 N N . LEU B 1 172 ? -16.125 -4.09 -7.277 1 98.94 172 LEU B N 1
ATOM 4551 C CA . LEU B 1 172 ? -16.094 -3.898 -8.719 1 98.94 172 LEU B CA 1
ATOM 4552 C C . LEU B 1 172 ? -17.25 -4.637 -9.383 1 98.94 172 LEU B C 1
ATOM 4554 O O . LEU B 1 172 ? -17.938 -4.078 -10.242 1 98.94 172 LEU B O 1
ATOM 4558 N N . LEU B 1 173 ? -17.453 -5.879 -8.992 1 98.88 173 LEU B N 1
ATOM 4559 C CA . LEU B 1 173 ? -18.547 -6.668 -9.547 1 98.88 173 LEU B CA 1
ATOM 4560 C C . LEU B 1 173 ? -19.891 -6.035 -9.227 1 98.88 173 LEU B C 1
ATOM 4562 O O . LEU B 1 173 ? -20.75 -5.93 -10.094 1 98.88 173 LEU B O 1
ATOM 4566 N N . ALA B 1 174 ? -20.031 -5.566 -8.008 1 98.81 174 ALA B N 1
ATOM 4567 C CA . ALA B 1 174 ? -21.297 -5.004 -7.535 1 98.81 174 ALA B CA 1
ATOM 4568 C C . ALA B 1 174 ? -21.656 -3.732 -8.305 1 98.81 174 ALA B C 1
ATOM 4570 O O . ALA B 1 174 ? -22.828 -3.434 -8.516 1 98.81 174 ALA B O 1
ATOM 4571 N N . LEU B 1 175 ? -20.688 -2.984 -8.727 1 98.88 175 LEU B N 1
ATOM 4572 C CA . LEU B 1 175 ? -20.922 -1.686 -9.352 1 98.88 175 LEU B CA 1
ATOM 4573 C C . LEU B 1 175 ? -21.062 -1.825 -10.859 1 98.88 175 LEU B C 1
ATOM 4575 O O . LEU B 1 175 ? -21.391 -0.856 -11.547 1 98.88 175 LEU B O 1
ATOM 4579 N N . ALA B 1 176 ? -20.828 -2.996 -11.414 1 98.81 176 ALA B N 1
ATOM 4580 C CA . ALA B 1 176 ? -20.641 -3.184 -12.852 1 98.81 176 ALA B CA 1
ATOM 4581 C C . ALA B 1 176 ? -21.922 -2.877 -13.625 1 98.81 176 ALA B C 1
ATOM 4583 O O . ALA B 1 176 ? -21.859 -2.471 -14.789 1 98.81 176 ALA B O 1
ATOM 4584 N N . LEU B 1 177 ? -23.062 -3.141 -13 1 98.56 177 LEU B N 1
ATOM 4585 C CA . LEU B 1 177 ? -24.328 -2.895 -13.688 1 98.56 177 LEU B CA 1
ATOM 4586 C C . LEU B 1 177 ? -25.062 -1.721 -13.055 1 98.56 177 LEU B C 1
ATOM 4588 O O . LEU B 1 177 ? -25.594 -1.837 -11.945 1 98.56 177 LEU B O 1
ATOM 4592 N N . GLU B 1 178 ? -25.094 -0.625 -13.695 1 97.75 178 GLU B N 1
ATOM 4593 C CA . GLU B 1 178 ? -25.812 0.601 -13.367 1 97.75 178 GLU B CA 1
ATOM 4594 C C . GLU B 1 178 ? -25.266 1.249 -12.109 1 97.75 178 GLU B C 1
ATOM 4596 O O . GLU B 1 178 ? -25.859 2.18 -11.562 1 97.75 178 GLU B O 1
ATOM 4601 N N . GLY B 1 179 ? -24.203 0.737 -11.602 1 98.44 179 GLY B N 1
ATOM 4602 C CA . GLY B 1 179 ? -23.594 1.3 -10.406 1 98.44 179 GLY B CA 1
ATOM 4603 C C . GLY B 1 179 ? -22.656 2.453 -10.695 1 98.44 179 GLY B C 1
ATOM 4604 O O . GLY B 1 179 ? -22.188 2.607 -11.828 1 98.44 179 GLY B O 1
ATOM 4605 N N . GLU B 1 180 ? -22.422 3.299 -9.742 1 98.62 180 GLU B N 1
ATOM 4606 C CA . GLU B 1 180 ? -21.438 4.375 -9.82 1 98.62 180 GLU B CA 1
ATOM 4607 C C . GLU B 1 180 ? -20.828 4.656 -8.453 1 98.62 180 GLU B C 1
ATOM 4609 O O . GLU B 1 180 ? -21.531 4.973 -7.496 1 98.62 180 GLU B O 1
ATOM 4614 N N . GLY B 1 181 ? -19.547 4.48 -8.406 1 98.38 181 GLY B N 1
ATOM 4615 C CA . GLY B 1 181 ? -18.953 4.691 -7.102 1 98.38 181 GLY B CA 1
ATOM 4616 C C . GLY B 1 181 ? -17.438 4.844 -7.16 1 98.38 181 GLY B C 1
ATOM 4617 O O . GLY B 1 181 ? -16.844 4.773 -8.234 1 98.38 181 GLY B O 1
ATOM 4618 N N . THR B 1 182 ? -16.844 5.195 -6.031 1 98.75 182 THR B N 1
ATOM 4619 C CA . THR B 1 182 ? -15.398 5.328 -5.84 1 98.75 182 THR B CA 1
ATOM 4620 C C . THR B 1 182 ? -14.891 4.32 -4.812 1 98.75 182 THR B C 1
ATOM 4622 O O . THR B 1 182 ? -15.508 4.141 -3.758 1 98.75 182 THR B O 1
ATOM 4625 N N . LEU B 1 183 ? -13.891 3.611 -5.164 1 98.81 183 LEU B N 1
ATOM 4626 C CA . LEU B 1 183 ? -13.227 2.705 -4.234 1 98.81 183 LEU B CA 1
ATOM 4627 C C . LEU B 1 183 ? -11.898 3.289 -3.762 1 98.81 183 LEU B C 1
ATOM 4629 O O . LEU B 1 183 ? -11.023 3.592 -4.574 1 98.81 183 LEU B O 1
ATOM 4633 N N . VAL B 1 184 ? -11.734 3.465 -2.447 1 98.75 184 VAL B N 1
ATOM 4634 C CA . VAL B 1 184 ? -10.531 4.027 -1.838 1 98.75 184 VAL B CA 1
ATOM 4635 C C . VAL B 1 184 ? -9.773 2.938 -1.087 1 98.75 184 VAL B C 1
ATOM 4637 O O . VAL B 1 184 ? -10.367 2.166 -0.332 1 98.75 184 VAL B O 1
ATOM 4640 N N . GLN B 1 185 ? -8.414 2.93 -1.27 1 98.38 185 GLN B N 1
ATOM 4641 C CA . GLN B 1 185 ? -7.527 1.902 -0.735 1 98.38 185 GLN B CA 1
ATOM 4642 C C . GLN B 1 185 ? -7.82 0.542 -1.361 1 98.38 185 GLN B C 1
ATOM 4644 O O . GLN B 1 185 ? -7.895 -0.468 -0.659 1 98.38 185 GLN B O 1
ATOM 4649 N N . ALA B 1 186 ? -8.078 0.568 -2.656 1 98.56 186 ALA B N 1
ATOM 4650 C CA . ALA B 1 186 ? -8.305 -0.644 -3.438 1 98.56 186 ALA B CA 1
ATOM 4651 C C . ALA B 1 186 ? -7.012 -1.434 -3.615 1 98.56 186 ALA B C 1
ATOM 4653 O O . ALA B 1 186 ? -5.922 -0.856 -3.633 1 98.56 186 ALA B O 1
ATOM 4654 N N . ALA B 1 187 ? -7.164 -2.754 -3.676 1 98.31 187 ALA B N 1
ATOM 4655 C CA . ALA B 1 187 ? -6.023 -3.604 -4.004 1 98.31 187 ALA B CA 1
ATOM 4656 C C . ALA B 1 187 ? -5.52 -3.32 -5.418 1 98.31 187 ALA B C 1
ATOM 4658 O O . ALA B 1 187 ? -6.312 -3.117 -6.34 1 98.31 187 ALA B O 1
ATOM 4659 N N . VAL B 1 188 ? -4.188 -3.355 -5.59 1 98.25 188 VAL B N 1
ATOM 4660 C CA . VAL B 1 188 ? -3.643 -2.963 -6.887 1 98.25 188 VAL B CA 1
ATOM 4661 C C . VAL B 1 188 ? -2.908 -4.145 -7.516 1 98.25 188 VAL B C 1
ATOM 4663 O O . VAL B 1 188 ? -2.123 -3.967 -8.453 1 98.25 188 VAL B O 1
ATOM 4666 N N . GLU B 1 189 ? -3.133 -5.328 -7 1 98.44 189 GLU B N 1
ATOM 4667 C CA . GLU B 1 189 ? -2.537 -6.535 -7.566 1 98.44 189 GLU B CA 1
ATOM 4668 C C . GLU B 1 189 ? -2.85 -6.66 -9.055 1 98.44 189 GLU B C 1
ATOM 4670 O O . GLU B 1 189 ? -3.939 -6.297 -9.5 1 98.44 189 GLU B O 1
ATOM 4675 N N . PRO B 1 190 ? -1.914 -7.258 -9.828 1 98.5 190 PRO B N 1
ATOM 4676 C CA . PRO B 1 190 ? -2.16 -7.484 -11.25 1 98.5 190 PRO B CA 1
ATOM 4677 C C . PRO B 1 190 ? -3.465 -8.234 -11.516 1 98.5 190 PRO B C 1
ATOM 4679 O O . PRO B 1 190 ? -4.129 -7.988 -12.523 1 98.5 190 PRO B O 1
ATOM 4682 N N . GLU B 1 191 ? -3.838 -9.125 -10.648 1 98.56 191 GLU B N 1
ATOM 4683 C CA . GLU B 1 191 ? -5.062 -9.906 -10.789 1 98.56 191 GLU B CA 1
ATOM 4684 C C . GLU B 1 191 ? -6.297 -9.016 -10.695 1 98.56 191 GLU B C 1
ATOM 4686 O O . GLU B 1 191 ? -7.289 -9.242 -11.391 1 98.56 191 GLU B O 1
ATOM 4691 N N . VAL B 1 192 ? -6.266 -8.039 -9.82 1 98.75 192 VAL B N 1
ATOM 4692 C CA . VAL B 1 192 ? -7.367 -7.09 -9.68 1 98.75 192 VAL B CA 1
ATOM 4693 C C . VAL B 1 192 ? -7.445 -6.195 -10.914 1 98.75 192 VAL B C 1
ATOM 4695 O O . VAL B 1 192 ? -8.531 -5.918 -11.43 1 98.75 192 VAL B O 1
ATOM 4698 N N . GLU B 1 193 ? -6.234 -5.719 -11.305 1 98.69 193 GLU B N 1
ATOM 4699 C CA . GLU B 1 193 ? -6.188 -4.926 -12.531 1 98.69 193 GLU B CA 1
ATOM 4700 C C . GLU B 1 193 ? -6.734 -5.715 -13.719 1 98.69 193 GLU B C 1
ATOM 4702 O O . GLU B 1 193 ? -7.414 -5.152 -14.586 1 98.69 193 GLU B O 1
ATOM 4707 N N . ASP B 1 194 ? -6.402 -6.98 -13.797 1 98.75 194 ASP B N 1
ATOM 4708 C CA . ASP B 1 194 ? -6.883 -7.848 -14.867 1 98.75 194 ASP B CA 1
ATOM 4709 C C . ASP B 1 194 ? -8.406 -7.926 -14.867 1 98.75 194 ASP B C 1
ATOM 4711 O O . ASP B 1 194 ? -9.039 -7.832 -15.922 1 98.75 194 ASP B O 1
ATOM 4715 N N . LEU B 1 195 ? -9.016 -8.117 -13.75 1 98.88 195 LEU B N 1
ATOM 4716 C CA . LEU B 1 195 ? -10.469 -8.102 -13.633 1 98.88 195 LEU B CA 1
ATOM 4717 C C . LEU B 1 195 ? -11.039 -6.777 -14.148 1 98.88 195 LEU B C 1
ATOM 4719 O O . LEU B 1 195 ? -12.023 -6.766 -14.883 1 98.88 195 LEU B O 1
ATOM 4723 N N . GLY B 1 196 ? -10.43 -5.652 -13.703 1 98.88 196 GLY B N 1
ATOM 4724 C CA . GLY B 1 196 ? -10.875 -4.352 -14.172 1 98.88 196 GLY B CA 1
ATOM 4725 C C . GLY B 1 196 ? -10.859 -4.223 -15.688 1 98.88 196 GLY B C 1
ATOM 4726 O O . GLY B 1 196 ? -11.789 -3.672 -16.281 1 98.88 196 GLY B O 1
ATOM 4727 N N . ARG B 1 197 ? -9.812 -4.684 -16.281 1 98.88 197 ARG B N 1
ATOM 4728 C CA . ARG B 1 197 ? -9.703 -4.633 -17.75 1 98.88 197 ARG B CA 1
ATOM 4729 C C . ARG B 1 197 ? -10.789 -5.477 -18.406 1 98.88 197 ARG B C 1
ATOM 4731 O O . ARG B 1 197 ? -11.352 -5.082 -19.422 1 98.88 197 ARG B O 1
ATOM 4738 N N . PHE B 1 198 ? -11.047 -6.641 -17.875 1 98.88 198 PHE B N 1
ATOM 4739 C CA . PHE B 1 198 ? -12.117 -7.492 -18.391 1 98.88 198 PHE B CA 1
ATOM 4740 C C . PHE B 1 198 ? -13.461 -6.781 -18.297 1 98.88 198 PHE B C 1
ATOM 4742 O O . PHE B 1 198 ? -14.234 -6.773 -19.25 1 98.88 198 PHE B O 1
ATOM 4749 N N . LEU B 1 199 ? -13.758 -6.207 -17.125 1 98.94 199 LEU B N 1
ATOM 4750 C CA . LEU B 1 199 ? -15 -5.469 -16.953 1 98.94 199 LEU B CA 1
ATOM 4751 C C . LEU B 1 199 ? -15.102 -4.316 -17.938 1 98.94 199 LEU B C 1
ATOM 4753 O O . LEU B 1 199 ? -16.188 -4.031 -18.453 1 98.94 199 LEU B O 1
ATOM 4757 N N . THR B 1 200 ? -13.977 -3.637 -18.109 1 98.88 200 THR B N 1
ATOM 4758 C CA . THR B 1 200 ? -13.953 -2.553 -19.094 1 98.88 200 THR B CA 1
ATOM 4759 C C . THR B 1 200 ? -14.297 -3.07 -20.484 1 98.88 200 THR B C 1
ATOM 4761 O O . THR B 1 200 ? -15.031 -2.418 -21.234 1 98.88 200 THR B O 1
ATOM 4764 N N . LEU B 1 201 ? -13.742 -4.234 -20.859 1 98.69 201 LEU B N 1
ATOM 4765 C CA . LEU B 1 201 ? -14.062 -4.875 -22.125 1 98.69 201 LEU B CA 1
ATOM 4766 C C . LEU B 1 201 ? -15.57 -5.094 -22.25 1 98.69 201 LEU B C 1
ATOM 4768 O O . LEU B 1 201 ? -16.125 -4.961 -23.344 1 98.69 201 LEU B O 1
ATOM 4772 N N . LEU B 1 202 ? -16.219 -5.418 -21.188 1 98.62 202 LEU B N 1
ATOM 4773 C CA . LEU B 1 202 ? -17.656 -5.699 -21.188 1 98.62 202 LEU B CA 1
ATOM 4774 C C . LEU B 1 202 ? -18.469 -4.41 -21.281 1 98.62 202 LEU B C 1
ATOM 4776 O O . LEU B 1 202 ? -19.656 -4.445 -21.594 1 98.62 202 LEU B O 1
ATOM 4780 N N . GLY B 1 203 ? -17.891 -3.297 -20.891 1 98.69 203 GLY B N 1
ATOM 4781 C CA . GLY B 1 203 ? -18.594 -2.037 -21.062 1 98.69 203 GLY B CA 1
ATOM 4782 C C . GLY B 1 203 ? -18.562 -1.161 -19.828 1 98.69 203 GLY B C 1
ATOM 4783 O O . GLY B 1 203 ? -19.094 -0.051 -19.828 1 98.69 203 GLY B O 1
ATOM 4784 N N . VAL B 1 204 ? -17.922 -1.576 -18.734 1 98.88 204 VAL B N 1
ATOM 4785 C CA . VAL B 1 204 ? -17.812 -0.786 -17.516 1 98.88 204 VAL B CA 1
ATOM 4786 C C . VAL B 1 204 ? -16.734 0.283 -17.688 1 98.88 204 VAL B C 1
ATOM 4788 O O . VAL B 1 204 ? -15.672 0.017 -18.266 1 98.88 204 VAL B O 1
ATOM 4791 N N . GLU B 1 205 ? -16.984 1.454 -17.25 1 98.81 205 GLU B N 1
ATOM 4792 C CA . GLU B 1 205 ? -15.969 2.498 -17.234 1 98.81 205 GLU B CA 1
ATOM 4793 C C . GLU B 1 205 ? -15.219 2.514 -15.906 1 98.81 205 GLU B C 1
ATOM 4795 O O . GLU B 1 205 ? -15.828 2.697 -14.844 1 98.81 205 GLU B O 1
ATOM 4800 N N . ILE B 1 206 ? -13.992 2.289 -15.922 1 98.81 206 ILE B N 1
ATOM 4801 C CA . ILE B 1 206 ? -13.18 2.291 -14.711 1 98.81 206 ILE B CA 1
ATOM 4802 C C . ILE B 1 206 ? -11.961 3.193 -14.898 1 98.81 206 ILE B C 1
ATOM 4804 O O . ILE B 1 206 ? -11.156 2.973 -15.805 1 98.81 206 ILE B O 1
ATOM 4808 N N . ARG B 1 207 ? -11.797 4.223 -14.109 1 98.25 207 ARG B N 1
ATOM 4809 C CA . ARG B 1 207 ? -10.617 5.078 -14.078 1 98.25 207 ARG B CA 1
ATOM 4810 C C . ARG B 1 207 ? -9.758 4.777 -12.852 1 98.25 207 ARG B C 1
ATOM 4812 O O . ARG B 1 207 ? -10.281 4.516 -11.773 1 98.25 207 ARG B O 1
ATOM 4819 N N . GLY B 1 208 ? -8.461 4.77 -13.031 1 97.88 208 GLY B N 1
ATOM 4820 C CA . GLY B 1 208 ? -7.535 4.59 -11.922 1 97.88 208 GLY B CA 1
ATOM 4821 C C . GLY B 1 208 ? -7.062 3.156 -11.773 1 97.88 208 GLY B C 1
ATOM 4822 O O . GLY B 1 208 ? -6.473 2.797 -10.75 1 97.88 208 GLY B O 1
ATOM 4823 N N . LEU B 1 209 ? -7.32 2.291 -12.758 1 97.38 209 LEU B N 1
ATOM 4824 C CA . LEU B 1 209 ? -6.848 0.914 -12.68 1 97.38 209 LEU B CA 1
ATOM 4825 C C . LEU B 1 209 ? -5.34 0.87 -12.453 1 97.38 209 LEU B C 1
ATOM 4827 O O . LEU B 1 209 ? -4.586 1.573 -13.125 1 97.38 209 LEU B O 1
ATOM 4831 N N . GLY B 1 210 ? -4.945 0.086 -11.492 1 96.44 210 GLY B N 1
ATOM 4832 C CA . GLY B 1 210 ? -3.539 0.031 -11.125 1 96.44 210 GLY B CA 1
ATOM 4833 C C . GLY B 1 210 ? -3.164 1.023 -10.039 1 96.44 210 GLY B C 1
ATOM 4834 O O . GLY B 1 210 ? -2.012 1.067 -9.602 1 96.44 210 GLY B O 1
ATOM 4835 N N . SER B 1 211 ? -4.109 1.797 -9.578 1 97.56 211 SER B N 1
ATOM 4836 C CA . SER B 1 211 ? -3.934 2.732 -8.477 1 97.56 211 SER B CA 1
ATOM 4837 C C . SER B 1 211 ? -4.891 2.418 -7.328 1 97.56 211 SER B C 1
ATOM 4839 O O . SER B 1 211 ? -5.828 1.636 -7.492 1 97.56 211 SER B O 1
ATOM 4841 N N . PRO B 1 212 ? -4.578 2.959 -6.184 1 98.38 212 PRO B N 1
ATOM 4842 C CA . PRO B 1 212 ? -5.398 2.576 -5.031 1 98.38 212 PRO B CA 1
ATOM 4843 C C . PRO B 1 212 ? -6.727 3.322 -4.977 1 98.38 212 PRO B C 1
ATOM 4845 O O . PRO B 1 212 ? -7.543 3.076 -4.082 1 98.38 212 PRO B O 1
ATOM 4848 N N . ILE B 1 213 ? -6.988 4.238 -5.836 1 98.62 213 ILE B N 1
ATOM 4849 C CA . ILE B 1 213 ? -8.273 4.922 -5.926 1 98.62 213 ILE B CA 1
ATOM 4850 C C . ILE B 1 213 ? -8.914 4.641 -7.281 1 98.62 213 ILE B C 1
ATOM 4852 O O . ILE B 1 213 ? -8.375 5.016 -8.32 1 98.62 213 ILE B O 1
ATOM 4856 N N . LEU B 1 214 ? -10.094 4.031 -7.273 1 98.75 214 LEU B N 1
ATOM 4857 C CA . LEU B 1 214 ? -10.805 3.666 -8.5 1 98.75 214 LEU B CA 1
ATOM 4858 C C . LEU B 1 214 ? -12.117 4.426 -8.609 1 98.75 214 LEU B C 1
ATOM 4860 O O . LEU B 1 214 ? -12.836 4.586 -7.617 1 98.75 214 LEU B O 1
ATOM 4864 N N . HIS B 1 215 ? -12.398 4.945 -9.711 1 98.81 215 HIS B N 1
ATOM 4865 C CA . HIS B 1 215 ? -13.711 5.488 -10.07 1 98.81 215 HIS B CA 1
ATOM 4866 C C . HIS B 1 215 ? -14.438 4.578 -11.047 1 98.81 215 HIS B C 1
ATOM 4868 O O . HIS B 1 215 ? -13.953 4.348 -12.164 1 98.81 215 HIS B O 1
ATOM 4874 N N . VAL B 1 216 ? -15.547 4.078 -10.68 1 98.88 216 VAL B N 1
ATOM 4875 C CA . VAL B 1 216 ? -16.234 3.045 -11.445 1 98.88 216 VAL B CA 1
ATOM 4876 C C . VAL B 1 216 ? -17.609 3.549 -11.867 1 98.88 216 VAL B C 1
ATOM 4878 O O . VAL B 1 216 ? -18.359 4.105 -11.055 1 98.88 216 VAL B O 1
ATOM 4881 N N . LYS B 1 217 ? -17.922 3.451 -13.055 1 98.88 217 LYS B N 1
ATOM 4882 C CA . LYS B 1 217 ? -19.25 3.691 -13.602 1 98.88 217 LYS B CA 1
ATOM 4883 C C . LYS B 1 217 ? -19.75 2.486 -14.391 1 98.88 217 LYS B C 1
ATOM 4885 O O . LYS B 1 217 ? -19.266 2.229 -15.5 1 98.88 217 LYS B O 1
ATOM 4890 N N . GLY B 1 218 ? -20.688 1.812 -13.828 1 98.75 218 GLY B N 1
ATOM 4891 C CA . GLY B 1 218 ? -21.266 0.644 -14.477 1 98.75 218 GLY B CA 1
ATOM 4892 C C . GLY B 1 218 ? -22.109 0.989 -15.695 1 98.75 218 GLY B C 1
ATOM 4893 O O . GLY B 1 218 ? -22.375 2.164 -15.961 1 98.75 218 GLY B O 1
ATOM 4894 N N . ALA B 1 219 ? -22.469 -0.084 -16.422 1 98.62 219 ALA B N 1
ATOM 4895 C CA . ALA B 1 219 ? -23.312 0.073 -17.625 1 98.62 219 ALA B CA 1
ATOM 4896 C C . ALA B 1 219 ? -24.703 -0.491 -17.391 1 98.62 219 ALA B C 1
ATOM 4898 O O . ALA B 1 219 ? -24.922 -1.294 -16.484 1 98.62 219 ALA B O 1
ATOM 4899 N N . LYS B 1 220 ? -25.625 -0.056 -18.172 1 97.88 220 LYS B N 1
ATOM 4900 C CA . LYS B 1 220 ? -26.984 -0.592 -18.109 1 97.88 220 LYS B CA 1
ATOM 4901 C C . LYS B 1 220 ? -27.016 -2.064 -18.5 1 97.88 220 LYS B C 1
ATOM 4903 O O . LYS B 1 220 ? -27.766 -2.854 -17.922 1 97.88 220 LYS B O 1
ATOM 4908 N N . ARG B 1 221 ? -26.25 -2.303 -19.531 1 97.94 221 ARG B N 1
ATOM 4909 C CA . ARG B 1 221 ? -26.047 -3.664 -20.016 1 97.94 221 ARG B CA 1
ATOM 4910 C C . ARG B 1 221 ? -24.578 -3.906 -20.375 1 97.94 221 ARG B C 1
ATOM 4912 O O . ARG B 1 221 ? -23.891 -3 -20.844 1 97.94 221 ARG B O 1
ATOM 4919 N N . LEU B 1 222 ? -24.172 -5.109 -20.109 1 98.62 222 LEU B N 1
ATOM 4920 C CA . LEU B 1 222 ? -22.781 -5.445 -20.422 1 98.62 222 LEU B CA 1
ATOM 4921 C C . LEU B 1 222 ? -22.703 -6.324 -21.656 1 98.62 222 LEU B C 1
ATOM 4923 O O . LEU B 1 222 ? -23.609 -7.113 -21.922 1 98.62 222 LEU B O 1
ATOM 4927 N N . GLY B 1 223 ? -21.672 -6.125 -22.391 1 98.31 223 GLY B N 1
ATOM 4928 C CA . GLY B 1 223 ? -21.438 -6.934 -23.578 1 98.31 223 GLY B CA 1
ATOM 4929 C C . GLY B 1 223 ? -20.672 -8.203 -23.297 1 98.31 223 GLY B C 1
ATOM 4930 O O . GLY B 1 223 ? -20.375 -8.516 -22.141 1 98.31 223 GLY B O 1
ATOM 4931 N N . GLY B 1 224 ? -20.516 -9.031 -24.328 1 98 224 GLY B N 1
ATOM 4932 C CA . GLY B 1 224 ? -19.625 -10.188 -24.297 1 98 224 GLY B CA 1
ATOM 4933 C C . GLY B 1 224 ? -18.297 -9.945 -24.984 1 98 224 GLY B C 1
ATOM 4934 O O . GLY B 1 224 ? -17.906 -8.789 -25.188 1 98 224 GLY B O 1
ATOM 4935 N N . GLY B 1 225 ? -17.578 -10.977 -25.125 1 97.94 225 GLY B N 1
ATOM 4936 C CA . GLY B 1 225 ? -16.344 -10.836 -25.875 1 97.94 225 GLY B CA 1
ATOM 4937 C C . GLY B 1 225 ? -15.305 -11.891 -25.516 1 97.94 225 GLY B C 1
ATOM 4938 O O . GLY B 1 225 ? -15.641 -12.914 -24.922 1 97.94 225 GLY B O 1
ATOM 4939 N N . THR B 1 226 ? -14.164 -11.711 -26.109 1 98.75 226 THR B N 1
ATOM 4940 C CA . THR B 1 226 ? -13.023 -12.602 -25.906 1 98.75 226 THR B CA 1
ATOM 4941 C C . THR B 1 226 ? -11.938 -11.906 -25.078 1 98.75 226 THR B C 1
ATOM 4943 O O . THR B 1 226 ? -11.609 -10.75 -25.328 1 98.75 226 THR B O 1
ATOM 4946 N N . TYR B 1 227 ? -11.422 -12.547 -24.078 1 98.75 227 TYR B N 1
ATOM 4947 C CA . TYR B 1 227 ? -10.422 -11.977 -23.188 1 98.75 227 TYR B CA 1
ATOM 4948 C C . TYR B 1 227 ? -9.344 -13 -22.844 1 98.75 227 TYR B C 1
ATOM 4950 O O . TYR B 1 227 ? -9.633 -14.188 -22.719 1 98.75 227 TYR B O 1
ATOM 4958 N N . ARG B 1 228 ? -8.133 -12.57 -22.734 1 98.69 228 ARG B N 1
ATOM 4959 C CA . ARG B 1 228 ? -7.016 -13.438 -22.391 1 98.69 228 ARG B CA 1
ATOM 4960 C C . ARG B 1 228 ? -6.551 -13.195 -20.953 1 98.69 228 ARG B C 1
ATOM 4962 O O . ARG B 1 228 ? -6.23 -12.062 -20.578 1 98.69 228 ARG B O 1
ATOM 4969 N N . ILE B 1 229 ? -6.457 -14.227 -20.156 1 98.44 229 ILE B N 1
ATOM 4970 C CA . ILE B 1 229 ? -6.066 -14.125 -18.75 1 98.44 229 ILE B CA 1
ATOM 4971 C C . ILE B 1 229 ? -4.559 -13.898 -18.656 1 98.44 229 ILE B C 1
ATOM 4973 O O . ILE B 1 229 ? -3.781 -14.516 -19.391 1 98.44 229 ILE B O 1
ATOM 4977 N N . ILE B 1 230 ? -4.055 -13.133 -17.734 1 98.5 230 ILE B N 1
ATOM 4978 C CA . ILE B 1 230 ? -2.641 -12.805 -17.594 1 98.5 230 ILE B CA 1
ATOM 4979 C C . ILE B 1 230 ? -1.879 -14.016 -17.062 1 98.5 230 ILE B C 1
ATOM 4981 O O . ILE B 1 230 ? -2.475 -14.922 -16.469 1 98.5 230 ILE B O 1
ATOM 4985 N N . PRO B 1 231 ? -0.539 -14.008 -17.219 1 98.25 231 PRO B N 1
ATOM 4986 C CA . PRO B 1 231 ? 0.28 -15.102 -16.703 1 98.25 231 PRO B CA 1
ATOM 4987 C C . PRO B 1 231 ? 0.319 -15.117 -15.172 1 98.25 231 PRO B C 1
ATOM 4989 O O . PRO B 1 231 ? 0.106 -14.086 -14.531 1 98.25 231 PRO B O 1
ATOM 4992 N N . ASP B 1 232 ? 0.589 -16.266 -14.633 1 98.38 232 ASP B N 1
ATOM 4993 C CA . ASP B 1 232 ? 0.611 -16.484 -13.195 1 98.38 232 ASP B CA 1
ATOM 4994 C C . ASP B 1 232 ? 1.962 -16.078 -12.602 1 98.38 232 ASP B C 1
ATOM 4996 O O . ASP B 1 232 ? 2.91 -16.875 -12.625 1 98.38 232 ASP B O 1
ATOM 5000 N N . ARG B 1 233 ? 1.997 -14.961 -11.969 1 98.62 233 ARG B N 1
ATOM 5001 C CA . ARG B 1 233 ? 3.248 -14.461 -11.398 1 98.62 233 ARG B CA 1
ATOM 5002 C C . ARG B 1 233 ? 3.701 -15.328 -10.234 1 98.62 233 ARG B C 1
ATOM 5004 O O . ARG B 1 233 ? 4.895 -15.391 -9.93 1 98.62 233 ARG B O 1
ATOM 5011 N N . ILE B 1 234 ? 2.795 -16.016 -9.57 1 98.56 234 ILE B N 1
ATOM 5012 C CA . ILE B 1 234 ? 3.172 -16.859 -8.438 1 98.56 234 ILE B CA 1
ATOM 5013 C C . ILE B 1 234 ? 3.826 -18.141 -8.953 1 98.56 234 ILE B C 1
ATOM 5015 O O . ILE B 1 234 ? 4.828 -18.594 -8.398 1 98.56 234 ILE B O 1
ATOM 5019 N N . GLU B 1 235 ? 3.225 -18.688 -9.961 1 98.38 235 GLU B N 1
ATOM 5020 C CA . GLU B 1 235 ? 3.879 -19.828 -10.602 1 98.38 235 GLU B CA 1
ATOM 5021 C C . GLU B 1 235 ? 5.277 -19.453 -11.094 1 98.38 235 GLU B C 1
ATOM 5023 O O . GLU B 1 235 ? 6.238 -20.188 -10.844 1 98.38 235 GLU B O 1
ATOM 5028 N N . ALA B 1 236 ? 5.355 -18.344 -11.82 1 98.75 236 ALA B N 1
ATOM 5029 C CA . ALA B 1 236 ? 6.641 -17.875 -12.328 1 98.75 236 ALA B CA 1
ATOM 5030 C C . ALA B 1 236 ? 7.656 -17.75 -11.195 1 98.75 236 ALA B C 1
ATOM 5032 O O . ALA B 1 236 ? 8.789 -18.234 -11.305 1 98.75 236 ALA B O 1
ATOM 5033 N N . GLY B 1 237 ? 7.258 -17.078 -10.133 1 98.81 237 GLY B N 1
ATOM 5034 C CA . GLY B 1 237 ? 8.148 -16.906 -9 1 98.81 237 GLY B CA 1
ATOM 5035 C C . GLY B 1 237 ? 8.594 -18.219 -8.383 1 98.81 237 GLY B C 1
ATOM 5036 O O . GLY B 1 237 ? 9.742 -18.344 -7.945 1 98.81 237 GLY B O 1
ATOM 5037 N N . THR B 1 238 ? 7.723 -19.203 -8.336 1 98.75 238 THR B N 1
ATOM 5038 C CA . THR B 1 238 ? 8.047 -20.516 -7.773 1 98.75 238 THR B CA 1
ATOM 5039 C C . THR B 1 238 ? 9.172 -21.172 -8.562 1 98.75 238 THR B C 1
ATOM 5041 O O . THR B 1 238 ? 10.141 -21.672 -7.977 1 98.75 238 THR B O 1
ATOM 5044 N N . TYR B 1 239 ? 9.078 -21.125 -9.883 1 98.75 239 TYR B N 1
ATOM 5045 C CA . TYR B 1 239 ? 10.102 -21.766 -10.711 1 98.75 239 TYR B CA 1
ATOM 5046 C C . TYR B 1 239 ? 11.414 -20.984 -10.648 1 98.75 239 TYR B C 1
ATOM 5048 O O . TYR B 1 239 ? 12.492 -21.594 -10.695 1 98.75 239 TYR B O 1
ATOM 5056 N N . LEU B 1 240 ? 11.359 -19.672 -10.594 1 98.94 240 LEU B N 1
ATOM 5057 C CA . LEU B 1 240 ? 12.578 -18.891 -10.43 1 98.94 240 LEU B CA 1
ATOM 5058 C C . LEU B 1 240 ? 13.281 -19.25 -9.125 1 98.94 240 LEU B C 1
ATOM 5060 O O . LEU B 1 240 ? 14.5 -19.453 -9.109 1 98.94 240 LEU B O 1
ATOM 5064 N N . LEU B 1 241 ? 12.516 -19.344 -8.062 1 98.94 241 LEU B N 1
ATOM 5065 C CA . LEU B 1 241 ? 13.086 -19.672 -6.762 1 98.94 241 LEU B CA 1
ATOM 5066 C C . LEU B 1 241 ? 13.602 -21.109 -6.734 1 98.94 241 LEU B C 1
ATOM 5068 O O . LEU B 1 241 ? 14.602 -21.406 -6.078 1 98.94 241 LEU B O 1
ATOM 5072 N N . ALA B 1 242 ? 12.883 -22 -7.434 1 98.81 242 ALA B N 1
ATOM 5073 C CA . ALA B 1 242 ? 13.359 -23.375 -7.551 1 98.81 242 ALA B CA 1
ATOM 5074 C C . ALA B 1 242 ? 14.703 -23.438 -8.266 1 98.81 242 ALA B C 1
ATOM 5076 O O . ALA B 1 242 ? 15.617 -24.141 -7.832 1 98.81 242 ALA B O 1
ATOM 5077 N N . ALA B 1 243 ? 14.812 -22.719 -9.367 1 98.81 243 ALA B N 1
ATOM 5078 C CA . ALA B 1 243 ? 16.078 -22.656 -10.102 1 98.81 243 ALA B CA 1
ATOM 5079 C C . ALA B 1 243 ? 17.188 -22.062 -9.242 1 98.81 243 ALA B C 1
ATOM 5081 O O . ALA B 1 243 ? 18.312 -22.562 -9.25 1 98.81 243 ALA B O 1
ATOM 5082 N N . ALA B 1 244 ? 16.891 -21 -8.531 1 98.88 244 ALA B N 1
ATOM 5083 C CA . ALA B 1 244 ? 17.875 -20.375 -7.633 1 98.88 244 ALA B CA 1
ATOM 5084 C C . ALA B 1 244 ? 18.328 -21.359 -6.559 1 98.88 244 ALA B C 1
ATOM 5086 O O . ALA B 1 244 ? 19.531 -21.484 -6.297 1 98.88 244 ALA B O 1
ATOM 5087 N N . ALA B 1 245 ? 17.375 -22.062 -5.969 1 98.75 245 ALA B N 1
ATOM 5088 C CA . ALA B 1 245 ? 17.672 -22.984 -4.867 1 98.75 245 ALA B CA 1
ATOM 5089 C C . ALA B 1 245 ? 18.547 -24.141 -5.336 1 98.75 245 ALA B C 1
ATOM 5091 O O . ALA B 1 245 ? 19.406 -24.609 -4.59 1 98.75 245 ALA B O 1
ATOM 5092 N N . THR B 1 246 ? 18.375 -24.578 -6.535 1 98.62 246 THR B N 1
ATOM 5093 C CA . THR B 1 246 ? 19.109 -25.719 -7.066 1 98.62 246 THR B CA 1
ATOM 5094 C C . THR B 1 246 ? 20.375 -25.266 -7.793 1 98.62 246 THR B C 1
ATOM 5096 O O . THR B 1 246 ? 21.094 -26.078 -8.367 1 98.62 246 THR B O 1
ATOM 5099 N N . ARG B 1 247 ? 20.609 -23.953 -7.773 1 98.56 247 ARG B N 1
ATOM 5100 C CA . ARG B 1 247 ? 21.75 -23.344 -8.453 1 98.56 247 ARG B CA 1
ATOM 5101 C C . ARG B 1 247 ? 21.75 -23.688 -9.938 1 98.56 247 ARG B C 1
ATOM 5103 O O . ARG B 1 247 ? 22.781 -24.078 -10.5 1 98.56 247 ARG B O 1
ATOM 5110 N N . GLY B 1 248 ? 20.516 -23.562 -10.516 1 98.69 248 GLY B N 1
ATOM 5111 C CA . GLY B 1 248 ? 20.312 -23.906 -11.914 1 98.69 248 GLY B CA 1
ATOM 5112 C C . GLY B 1 248 ? 20.203 -22.703 -12.82 1 98.69 248 GLY B C 1
ATOM 5113 O O . GLY B 1 248 ? 20.734 -21.641 -12.508 1 98.69 248 GLY B O 1
ATOM 5114 N N . GLU B 1 249 ? 19.656 -22.969 -14.062 1 98.75 249 GLU B N 1
ATOM 5115 C CA . GLU B 1 249 ? 19.438 -21.938 -15.078 1 98.75 249 GLU B CA 1
ATOM 5116 C C . GLU B 1 249 ? 18.141 -22.188 -15.844 1 98.75 249 GLU B C 1
ATOM 5118 O O . GLU B 1 249 ? 18.016 -23.188 -16.547 1 98.75 249 GLU B O 1
ATOM 5123 N N . VAL B 1 250 ? 17.25 -21.203 -15.719 1 98.81 250 VAL B N 1
ATOM 5124 C CA . VAL B 1 250 ? 15.953 -21.438 -16.359 1 98.81 250 VAL B CA 1
ATOM 5125 C C . VAL B 1 250 ? 15.531 -20.188 -17.141 1 98.81 250 VAL B C 1
ATOM 5127 O O . VAL B 1 250 ? 15.93 -19.078 -16.797 1 98.81 250 VAL B O 1
ATOM 5130 N N . THR B 1 251 ? 14.805 -20.391 -18.188 1 98.88 251 THR B N 1
ATOM 5131 C CA . THR B 1 251 ? 14.086 -19.359 -18.906 1 98.88 251 THR B CA 1
ATOM 5132 C C . THR B 1 251 ? 12.578 -19.578 -18.844 1 98.88 251 THR B C 1
ATOM 5134 O O . THR B 1 251 ? 12.086 -20.641 -19.25 1 98.88 251 THR B O 1
ATOM 5137 N N . LEU B 1 252 ? 11.906 -18.672 -18.203 1 98.81 252 LEU B N 1
ATOM 5138 C CA . LEU B 1 252 ? 10.445 -18.703 -18.188 1 98.81 252 LEU B CA 1
ATOM 5139 C C . LEU B 1 252 ? 9.883 -17.922 -19.375 1 98.81 252 LEU B C 1
ATOM 5141 O O . LEU B 1 252 ? 10.328 -16.812 -19.672 1 98.81 252 LEU B O 1
ATOM 5145 N N . THR B 1 253 ? 8.938 -18.547 -20.094 1 98.75 253 THR B N 1
ATOM 5146 C CA . THR B 1 253 ? 8.258 -17.875 -21.188 1 98.75 253 THR B CA 1
ATOM 5147 C C . THR B 1 253 ? 6.797 -17.609 -20.844 1 98.75 253 THR B C 1
ATOM 5149 O O . THR B 1 253 ? 6.254 -18.203 -19.906 1 98.75 253 THR B O 1
ATOM 5152 N N . GLU B 1 254 ? 6.145 -16.672 -21.578 1 98.12 254 GLU B N 1
ATOM 5153 C CA . GLU B 1 254 ? 4.77 -16.234 -21.344 1 98.12 254 GLU B CA 1
ATOM 5154 C C . GLU B 1 254 ? 4.59 -15.734 -19.922 1 98.12 254 GLU B C 1
ATOM 5156 O O . GLU B 1 254 ? 3.684 -16.172 -19.203 1 98.12 254 GLU B O 1
ATOM 5161 N N . VAL B 1 255 ? 5.523 -14.883 -19.594 1 98.44 255 VAL B N 1
ATOM 5162 C CA . VAL B 1 255 ? 5.535 -14.266 -18.266 1 98.44 255 VAL B CA 1
ATOM 5163 C C . VAL B 1 255 ? 5.574 -12.75 -18.406 1 98.44 255 VAL B C 1
ATOM 5165 O O . VAL B 1 255 ? 5.957 -12.227 -19.469 1 98.44 255 VAL B O 1
ATOM 5168 N N . ARG B 1 256 ? 5.059 -12.078 -17.5 1 98.31 256 ARG B N 1
ATOM 5169 C CA . ARG B 1 256 ? 5.184 -10.633 -17.422 1 98.31 256 ARG B CA 1
ATOM 5170 C C . ARG B 1 256 ? 6.211 -10.234 -16.359 1 98.31 256 ARG B C 1
ATOM 5172 O O . ARG B 1 256 ? 5.895 -10.188 -15.172 1 98.31 256 ARG B O 1
ATOM 5179 N N . PRO B 1 257 ? 7.395 -9.867 -16.812 1 98.5 257 PRO B N 1
ATOM 5180 C CA . PRO B 1 257 ? 8.445 -9.547 -15.844 1 98.5 257 PRO B CA 1
ATOM 5181 C C . PRO B 1 257 ? 8.062 -8.398 -14.914 1 98.5 257 PRO B C 1
ATOM 5183 O O . PRO B 1 257 ? 8.469 -8.375 -13.75 1 98.5 257 PRO B O 1
ATOM 5186 N N . ASP B 1 258 ? 7.281 -7.422 -15.367 1 97.75 258 ASP B N 1
ATOM 5187 C CA . ASP B 1 258 ? 6.898 -6.254 -14.586 1 97.75 258 ASP B CA 1
ATOM 5188 C C . ASP B 1 258 ? 6.008 -6.652 -13.406 1 97.75 258 ASP B C 1
ATOM 5190 O O . ASP B 1 258 ? 5.871 -5.898 -12.445 1 97.75 258 ASP B O 1
ATOM 5194 N N . HIS B 1 259 ? 5.387 -7.848 -13.445 1 98.44 259 HIS B N 1
ATOM 5195 C CA . HIS B 1 259 ? 4.594 -8.344 -12.328 1 98.44 259 HIS B CA 1
ATOM 5196 C C . HIS B 1 259 ? 5.48 -8.969 -11.25 1 98.44 259 HIS B C 1
ATOM 5198 O O . HIS B 1 259 ? 5.012 -9.289 -10.156 1 98.44 259 HIS B O 1
ATOM 5204 N N . LEU B 1 260 ? 6.785 -9.094 -11.547 1 98.62 260 LEU B N 1
ATOM 5205 C CA . LEU B 1 260 ? 7.691 -9.859 -10.695 1 98.62 260 LEU B CA 1
ATOM 5206 C C . LEU B 1 260 ? 8.797 -8.961 -10.141 1 98.62 260 LEU B C 1
ATOM 5208 O O . LEU B 1 260 ? 9.805 -9.461 -9.625 1 98.62 260 LEU B O 1
ATOM 5212 N N . ASP B 1 261 ? 8.633 -7.688 -10.18 1 98.5 261 ASP B N 1
ATOM 5213 C CA . ASP B 1 261 ? 9.688 -6.723 -9.891 1 98.5 261 ASP B CA 1
ATOM 5214 C C . ASP B 1 261 ? 10.312 -6.992 -8.523 1 98.5 261 ASP B C 1
ATOM 5216 O O . ASP B 1 261 ? 11.539 -7.066 -8.406 1 98.5 261 ASP B O 1
ATOM 5220 N N . ALA B 1 262 ? 9.531 -7.133 -7.504 1 98.5 262 ALA B N 1
ATOM 5221 C CA . ALA B 1 262 ? 10.039 -7.293 -6.145 1 98.5 262 ALA B CA 1
ATOM 5222 C C . ALA B 1 262 ? 10.891 -8.555 -6.023 1 98.5 262 ALA B C 1
ATOM 5224 O O . ALA B 1 262 ? 11.977 -8.523 -5.434 1 98.5 262 ALA B O 1
ATOM 5225 N N . LEU B 1 263 ? 10.406 -9.617 -6.574 1 98.75 263 LEU B N 1
ATOM 5226 C CA . LEU B 1 263 ? 11.148 -10.875 -6.52 1 98.75 263 LEU B CA 1
ATOM 5227 C C . LEU B 1 263 ? 12.453 -10.773 -7.301 1 98.75 263 LEU B C 1
ATOM 5229 O O . LEU B 1 263 ? 13.508 -11.18 -6.816 1 98.75 263 LEU B O 1
ATOM 5233 N N . LEU B 1 264 ? 12.344 -10.289 -8.555 1 98.81 264 LEU B N 1
ATOM 5234 C CA . LEU B 1 264 ? 13.523 -10.195 -9.414 1 98.81 264 LEU B CA 1
ATOM 5235 C C . LEU B 1 264 ? 14.602 -9.328 -8.758 1 98.81 264 LEU B C 1
ATOM 5237 O O . LEU B 1 264 ? 15.789 -9.648 -8.836 1 98.81 264 LEU B O 1
ATOM 5241 N N . ASP B 1 265 ? 14.172 -8.258 -8.133 1 98.38 265 ASP B N 1
ATOM 5242 C CA . ASP B 1 265 ? 15.102 -7.379 -7.43 1 98.38 265 ASP B CA 1
ATOM 5243 C C . ASP B 1 265 ? 15.82 -8.125 -6.305 1 98.38 265 ASP B C 1
ATOM 5245 O O . ASP B 1 265 ? 17.031 -7.973 -6.125 1 98.38 265 ASP B O 1
ATOM 5249 N N . LYS B 1 266 ? 15.109 -8.906 -5.516 1 98.44 266 LYS B N 1
ATOM 5250 C CA . LYS B 1 266 ? 15.688 -9.672 -4.418 1 98.44 266 LYS B CA 1
ATOM 5251 C C . LYS B 1 266 ? 16.672 -10.719 -4.938 1 98.44 266 LYS B C 1
ATOM 5253 O O . LYS B 1 266 ? 17.75 -10.898 -4.379 1 98.44 266 LYS B O 1
ATOM 5258 N N . LEU B 1 267 ? 16.266 -11.406 -5.992 1 98.75 267 LEU B N 1
ATOM 5259 C CA . LEU B 1 267 ? 17.125 -12.43 -6.57 1 98.75 267 LEU B CA 1
ATOM 5260 C C . LEU B 1 267 ? 18.406 -11.82 -7.113 1 98.75 267 LEU B C 1
ATOM 5262 O O . LEU B 1 267 ? 19.484 -12.398 -6.965 1 98.75 267 LEU B O 1
ATOM 5266 N N . ALA B 1 268 ? 18.297 -10.672 -7.734 1 98.25 268 ALA B N 1
ATOM 5267 C CA . ALA B 1 268 ? 19.469 -9.969 -8.219 1 98.25 268 ALA B CA 1
ATOM 5268 C C . ALA B 1 268 ? 20.375 -9.555 -7.055 1 98.25 268 ALA B C 1
ATOM 5270 O O . ALA B 1 268 ? 21.594 -9.672 -7.141 1 98.25 268 ALA B O 1
ATOM 5271 N N . GLN B 1 269 ? 19.797 -9.078 -5.996 1 96.88 269 GLN B N 1
ATOM 5272 C CA . GLN B 1 269 ? 20.531 -8.664 -4.812 1 96.88 269 GLN B CA 1
ATOM 5273 C C . GLN B 1 269 ? 21.312 -9.836 -4.219 1 96.88 269 GLN B C 1
ATOM 5275 O O . GLN B 1 269 ? 22.391 -9.648 -3.654 1 96.88 269 GLN B O 1
ATOM 5280 N N . SER B 1 270 ? 20.75 -11.016 -4.363 1 98.12 270 SER B N 1
ATOM 5281 C CA . SER B 1 270 ? 21.406 -12.211 -3.834 1 98.12 270 SER B CA 1
ATOM 5282 C C . SER B 1 270 ? 22.578 -12.633 -4.703 1 98.12 270 SER B C 1
ATOM 5284 O O . SER B 1 270 ? 23.375 -13.492 -4.309 1 98.12 270 SER B O 1
ATOM 5286 N N . GLY B 1 271 ? 22.688 -12.086 -5.871 1 98.44 271 GLY B N 1
ATOM 5287 C CA . GLY B 1 271 ? 23.859 -12.328 -6.707 1 98.44 271 GLY B CA 1
ATOM 5288 C C . GLY B 1 271 ? 23.531 -13.094 -7.977 1 98.44 271 GLY B C 1
ATOM 5289 O O . GLY B 1 271 ? 24.406 -13.32 -8.812 1 98.44 271 GLY B O 1
ATOM 5290 N N . HIS B 1 272 ? 22.281 -13.484 -8.18 1 98.81 272 HIS B N 1
ATOM 5291 C CA . HIS B 1 272 ? 21.891 -14.195 -9.391 1 98.81 272 HIS B CA 1
ATOM 5292 C C . HIS B 1 272 ? 21.859 -13.266 -10.594 1 98.81 272 HIS B C 1
ATOM 5294 O O . HIS B 1 272 ? 21.578 -12.07 -10.453 1 98.81 272 HIS B O 1
ATOM 5300 N N . ARG B 1 273 ? 22.109 -13.828 -11.734 1 98.75 273 ARG B N 1
ATOM 5301 C CA . ARG B 1 273 ? 21.984 -13.062 -12.977 1 98.75 273 ARG B CA 1
ATOM 5302 C C . ARG B 1 273 ? 20.562 -13.148 -13.523 1 98.75 273 ARG B C 1
ATOM 5304 O O . ARG B 1 273 ? 20.047 -14.242 -13.758 1 98.75 273 ARG B O 1
ATOM 5311 N N . ILE B 1 274 ? 19.953 -12.031 -13.719 1 98.56 274 ILE B N 1
ATOM 5312 C CA . ILE B 1 274 ? 18.578 -11.953 -14.203 1 98.56 274 ILE B CA 1
ATOM 5313 C C . ILE B 1 274 ? 18.547 -11.18 -15.523 1 98.56 274 ILE B C 1
ATOM 5315 O O . ILE B 1 274 ? 19.109 -10.086 -15.625 1 98.56 274 ILE B O 1
ATOM 5319 N N . ALA B 1 275 ? 17.938 -11.734 -16.516 1 98.5 275 ALA B N 1
ATOM 5320 C CA . ALA B 1 275 ? 17.641 -11.062 -17.781 1 98.5 275 ALA B CA 1
ATOM 5321 C C . ALA B 1 275 ? 16.156 -11.133 -18.094 1 98.5 275 ALA B C 1
ATOM 5323 O O . ALA B 1 275 ? 15.516 -12.164 -17.875 1 98.5 275 ALA B O 1
ATOM 5324 N N . THR B 1 276 ? 15.664 -10.023 -18.578 1 98.31 276 THR B N 1
ATOM 5325 C CA . THR B 1 276 ? 14.242 -10 -18.906 1 98.31 276 THR B CA 1
ATOM 5326 C C . THR B 1 276 ? 14.016 -9.484 -20.312 1 98.31 276 THR B C 1
ATOM 5328 O O . THR B 1 276 ? 14.828 -8.727 -20.844 1 98.31 276 THR B O 1
ATOM 5331 N N . GLY B 1 277 ? 13.016 -9.938 -20.953 1 97.62 277 GLY B N 1
ATOM 5332 C CA . GLY B 1 277 ? 12.453 -9.398 -22.172 1 97.62 277 GLY B CA 1
ATOM 5333 C C . GLY B 1 277 ? 11 -8.984 -22.047 1 97.62 277 GLY B C 1
ATOM 5334 O O . GLY B 1 277 ? 10.539 -8.688 -20.938 1 97.62 277 GLY B O 1
ATOM 5335 N N . LYS B 1 278 ? 10.359 -8.891 -23.141 1 96.69 278 LYS B N 1
ATOM 5336 C CA . LYS B 1 278 ? 8.961 -8.469 -23.141 1 96.69 278 LYS B CA 1
ATOM 5337 C C . LYS B 1 278 ? 8.078 -9.484 -22.422 1 96.69 278 LYS B C 1
ATOM 5339 O O . LYS B 1 278 ? 7.195 -9.102 -21.641 1 96.69 278 LYS B O 1
ATOM 5344 N N . ASP B 1 279 ? 8.367 -10.812 -22.672 1 98.31 279 ASP B N 1
ATOM 5345 C CA . ASP B 1 279 ? 7.484 -11.836 -22.141 1 98.31 279 ASP B CA 1
ATOM 5346 C C . ASP B 1 279 ? 8.281 -13.047 -21.641 1 98.31 279 ASP B C 1
ATOM 5348 O O . ASP B 1 279 ? 7.809 -14.18 -21.719 1 98.31 279 ASP B O 1
ATOM 5352 N N . TRP B 1 280 ? 9.508 -12.773 -21.219 1 98.75 280 TRP B N 1
ATOM 5353 C CA . TRP B 1 280 ? 10.312 -13.867 -20.672 1 98.75 280 TRP B CA 1
ATOM 5354 C C . TRP B 1 280 ? 11.258 -13.359 -19.594 1 98.75 280 TRP B C 1
ATOM 5356 O O . TRP B 1 280 ? 11.562 -12.172 -19.531 1 98.75 280 TRP B O 1
ATOM 5366 N N . VAL B 1 281 ? 11.688 -14.203 -18.703 1 98.88 281 VAL B N 1
ATOM 5367 C CA . VAL B 1 281 ? 12.672 -13.984 -17.641 1 98.88 281 VAL B CA 1
ATOM 5368 C C . VAL B 1 281 ? 13.68 -15.133 -17.641 1 98.88 281 VAL B C 1
ATOM 5370 O O . VAL B 1 281 ? 13.297 -16.297 -17.703 1 98.88 281 VAL B O 1
ATOM 5373 N N . ARG B 1 282 ? 14.883 -14.836 -17.656 1 98.88 282 ARG B N 1
ATOM 5374 C CA . ARG B 1 282 ? 15.945 -15.836 -17.531 1 98.88 282 ARG B CA 1
ATOM 5375 C C . ARG B 1 282 ? 16.75 -15.633 -16.25 1 98.88 282 ARG B C 1
ATOM 5377 O O . ARG B 1 282 ? 17.125 -14.508 -15.922 1 98.88 282 ARG B O 1
ATOM 5384 N N . LEU B 1 283 ? 16.938 -16.672 -15.508 1 98.88 283 LEU B N 1
ATOM 5385 C CA . LEU B 1 283 ? 17.734 -16.656 -14.289 1 98.88 283 LEU B CA 1
ATOM 5386 C C . LEU B 1 283 ? 18.906 -17.641 -14.383 1 98.88 283 LEU B C 1
ATOM 5388 O O . LEU B 1 283 ? 18.703 -18.797 -14.742 1 98.88 283 LEU B O 1
ATOM 5392 N N . THR B 1 284 ? 20.078 -17.188 -14.172 1 98.88 284 THR B N 1
ATOM 5393 C CA . THR B 1 284 ? 21.25 -18.016 -13.945 1 98.88 284 THR B CA 1
ATOM 5394 C C . THR B 1 284 ? 21.734 -17.875 -12.492 1 98.88 284 THR B C 1
ATOM 5396 O O . THR B 1 284 ? 22.203 -16.812 -12.086 1 98.88 284 THR B O 1
ATOM 5399 N N . ALA B 1 285 ? 21.672 -18.922 -11.836 1 98.81 285 ALA B N 1
ATOM 5400 C CA . ALA B 1 285 ? 21.953 -18.875 -10.398 1 98.81 285 ALA B CA 1
ATOM 5401 C C . ALA B 1 285 ? 23.453 -18.75 -10.133 1 98.81 285 ALA B C 1
ATOM 5403 O O . ALA B 1 285 ? 24.266 -19.359 -10.828 1 98.81 285 ALA B O 1
ATOM 5404 N N . THR B 1 286 ? 23.781 -17.922 -9.156 1 98.69 286 THR B N 1
ATOM 5405 C CA . THR B 1 286 ? 25.141 -17.891 -8.641 1 98.69 286 THR B CA 1
ATOM 5406 C C . THR B 1 286 ? 25.391 -19.078 -7.715 1 98.69 286 THR B C 1
ATOM 5408 O O . THR B 1 286 ? 24.484 -19.531 -7.016 1 98.69 286 THR B O 1
ATOM 5411 N N . PRO B 1 287 ? 26.562 -19.594 -7.746 1 97.25 287 PRO B N 1
ATOM 5412 C CA . PRO B 1 287 ? 26.859 -20.703 -6.836 1 97.25 287 PRO B CA 1
ATOM 5413 C C . PRO B 1 287 ? 26.922 -20.266 -5.375 1 97.25 287 PRO B C 1
ATOM 5415 O O . PRO B 1 287 ? 26.828 -21.109 -4.473 1 97.25 287 PRO B O 1
ATOM 5418 N N . THR B 1 288 ? 27.125 -18.938 -5.172 1 97.88 288 THR B N 1
ATOM 5419 C CA . THR B 1 288 ? 27.297 -18.438 -3.809 1 97.88 288 THR B CA 1
ATOM 5420 C C . THR B 1 288 ? 26.344 -17.281 -3.533 1 97.88 288 THR B C 1
ATOM 5422 O O . THR B 1 288 ? 26.781 -16.156 -3.326 1 97.88 288 THR B O 1
ATOM 5425 N N . PRO B 1 289 ? 25.062 -17.594 -3.449 1 98.62 289 PRO B N 1
ATOM 5426 C CA . PRO B 1 289 ? 24.109 -16.516 -3.221 1 98.62 289 PRO B CA 1
ATOM 5427 C C . PRO B 1 289 ? 24.25 -15.883 -1.839 1 98.62 289 PRO B C 1
ATOM 5429 O O . PRO B 1 289 ? 24.609 -16.562 -0.875 1 98.62 289 PRO B O 1
ATOM 5432 N N . GLU B 1 290 ? 23.969 -14.594 -1.74 1 98.38 290 GLU B N 1
ATOM 5433 C CA . GLU B 1 290 ? 23.953 -13.852 -0.482 1 98.38 290 GLU B CA 1
ATOM 5434 C C . GLU B 1 290 ? 22.594 -13.945 0.203 1 98.38 290 GLU B C 1
ATOM 5436 O O . GLU B 1 290 ? 21.562 -14.055 -0.464 1 98.38 290 GLU B O 1
ATOM 5441 N N . PRO B 1 291 ? 22.625 -13.953 1.542 1 98.19 291 PRO B N 1
ATOM 5442 C CA . PRO B 1 291 ? 21.344 -13.961 2.252 1 98.19 291 PRO B CA 1
ATOM 5443 C C . PRO B 1 291 ? 20.547 -12.68 2.025 1 98.19 291 PRO B C 1
ATOM 5445 O O . PRO B 1 291 ? 21.078 -11.688 1.528 1 98.19 291 PRO B O 1
ATOM 5448 N N . LEU B 1 292 ? 19.25 -12.742 2.314 1 97.38 292 LEU B N 1
ATOM 5449 C CA . LEU B 1 292 ? 18.328 -11.633 2.068 1 97.38 292 LEU B CA 1
ATOM 5450 C C . LEU B 1 292 ? 17.453 -11.375 3.291 1 97.38 292 LEU B C 1
ATOM 5452 O O . LEU B 1 292 ? 17.266 -12.266 4.121 1 97.38 292 LEU B O 1
ATOM 5456 N N . HIS B 1 293 ? 16.984 -10.18 3.391 1 96.44 293 HIS B N 1
ATOM 5457 C CA . HIS B 1 293 ? 15.875 -9.812 4.254 1 96.44 293 HIS B CA 1
ATOM 5458 C C . HIS B 1 293 ? 14.609 -9.555 3.438 1 96.44 293 HIS B C 1
ATOM 5460 O O . HIS B 1 293 ? 14.578 -8.633 2.617 1 96.44 293 HIS B O 1
ATOM 5466 N N . VAL B 1 294 ? 13.57 -10.383 3.713 1 97.94 294 VAL B N 1
ATOM 5467 C CA . VAL B 1 294 ? 12.359 -10.289 2.904 1 97.94 294 VAL B CA 1
ATOM 5468 C C . VAL B 1 294 ? 11.172 -9.914 3.789 1 97.94 294 VAL B C 1
ATOM 5470 O O . VAL B 1 294 ? 10.945 -10.523 4.836 1 97.94 294 VAL B O 1
ATOM 5473 N N . GLU B 1 295 ? 10.484 -8.906 3.457 1 96.81 295 GLU B N 1
ATOM 5474 C CA . GLU B 1 295 ? 9.203 -8.531 4.051 1 96.81 295 GLU B CA 1
ATOM 5475 C C . GLU B 1 295 ? 8.086 -8.547 3.014 1 96.81 295 GLU B C 1
ATOM 5477 O O . GLU B 1 295 ? 8.07 -7.719 2.1 1 96.81 295 GLU B O 1
ATOM 5482 N N . ALA B 1 296 ? 7.203 -9.508 3.152 1 97.75 296 ALA B N 1
ATOM 5483 C CA . ALA B 1 296 ? 6.066 -9.555 2.238 1 97.75 296 ALA B CA 1
ATOM 5484 C C . ALA B 1 296 ? 5.098 -8.406 2.5 1 97.75 296 ALA B C 1
ATOM 5486 O O . ALA B 1 296 ? 4.844 -8.055 3.654 1 97.75 296 ALA B O 1
ATOM 5487 N N . ARG B 1 297 ? 4.609 -7.84 1.437 1 96.88 297 ARG B N 1
ATOM 5488 C CA . ARG B 1 297 ? 3.695 -6.703 1.456 1 96.88 297 ARG B CA 1
ATOM 5489 C C . ARG B 1 297 ? 2.688 -6.793 0.314 1 96.88 297 ARG B C 1
ATOM 5491 O O . ARG B 1 297 ? 2.797 -7.664 -0.55 1 96.88 297 ARG B O 1
ATOM 5498 N N . GLU B 1 298 ? 1.688 -5.852 0.39 1 97.06 298 GLU B N 1
ATOM 5499 C CA . GLU B 1 298 ? 0.781 -5.734 -0.748 1 97.06 298 GLU B CA 1
ATOM 5500 C C . GLU B 1 298 ? 1.539 -5.371 -2.021 1 97.06 298 GLU B C 1
ATOM 5502 O O . GLU B 1 298 ? 2.621 -4.785 -1.961 1 97.06 298 GLU B O 1
ATOM 5507 N N . TYR B 1 299 ? 1.002 -5.734 -3.145 1 98.19 299 TYR B N 1
ATOM 5508 C CA . TYR B 1 299 ? 1.606 -5.398 -4.43 1 98.19 299 TYR B CA 1
ATOM 5509 C C . TYR B 1 299 ? 1.759 -3.889 -4.582 1 98.19 299 TYR B C 1
ATOM 5511 O O . TYR B 1 299 ? 0.868 -3.125 -4.199 1 98.19 299 TYR B O 1
ATOM 5519 N N . PRO B 1 300 ? 2.902 -3.449 -5.141 1 98.19 300 PRO B N 1
ATOM 5520 C CA . PRO B 1 300 ? 3.93 -4.191 -5.875 1 98.19 300 PRO B CA 1
ATOM 5521 C C . PRO B 1 300 ? 5.059 -4.684 -4.977 1 98.19 300 PRO B C 1
ATOM 5523 O O . PRO B 1 300 ? 6.133 -5.043 -5.465 1 98.19 300 PRO B O 1
ATOM 5526 N N . GLY B 1 301 ? 4.867 -4.691 -3.67 1 98.12 301 GLY B N 1
ATOM 5527 C CA . GLY B 1 301 ? 5.836 -5.301 -2.771 1 98.12 301 GLY B CA 1
ATOM 5528 C C . GLY B 1 301 ? 5.98 -6.797 -2.975 1 98.12 301 GLY B C 1
ATOM 5529 O O . GLY B 1 301 ? 5.391 -7.363 -3.896 1 98.12 301 GLY B O 1
ATOM 5530 N N . PHE B 1 302 ? 6.809 -7.395 -2.164 1 98.5 302 PHE B N 1
ATOM 5531 C CA . PHE B 1 302 ? 7.047 -8.828 -2.256 1 98.5 302 PHE B CA 1
ATOM 5532 C C . PHE B 1 302 ? 5.777 -9.609 -1.936 1 98.5 302 PHE B C 1
ATOM 5534 O O . PHE B 1 302 ? 5.203 -9.453 -0.855 1 98.5 302 PHE B O 1
ATOM 5541 N N . PRO B 1 303 ? 5.344 -10.453 -2.797 1 98 303 PRO B N 1
ATOM 5542 C CA . PRO B 1 303 ? 4.039 -11.102 -2.623 1 98 303 PRO B CA 1
ATOM 5543 C C . PRO B 1 303 ? 4.031 -12.117 -1.487 1 98 303 PRO B C 1
ATOM 5545 O O . PRO B 1 303 ? 4.906 -12.984 -1.421 1 98 303 PRO B O 1
ATOM 5548 N N . THR B 1 304 ? 3.014 -12.039 -0.655 1 97.44 304 THR B N 1
ATOM 5549 C CA . THR B 1 304 ? 2.844 -12.953 0.473 1 97.44 304 THR B CA 1
ATOM 5550 C C . THR B 1 304 ? 2.754 -14.398 -0.006 1 97.44 304 THR B C 1
ATOM 5552 O O . THR B 1 304 ? 3.191 -15.32 0.689 1 97.44 304 THR B O 1
ATOM 5555 N N . ASP B 1 305 ? 2.242 -14.617 -1.202 1 97.31 305 ASP B N 1
ATOM 5556 C CA . ASP B 1 305 ? 2.092 -15.969 -1.745 1 97.31 305 ASP B CA 1
ATOM 5557 C C . ASP B 1 305 ? 3.453 -16.594 -2.037 1 97.31 305 ASP B C 1
ATOM 5559 O O . ASP B 1 305 ? 3.568 -17.812 -2.145 1 97.31 305 ASP B O 1
ATOM 5563 N N . LEU B 1 306 ? 4.488 -15.844 -2.203 1 98.62 306 LEU B N 1
ATOM 5564 C CA . LEU B 1 306 ? 5.824 -16.359 -2.465 1 98.62 306 LEU B CA 1
ATOM 5565 C C . LEU B 1 306 ? 6.641 -16.438 -1.179 1 98.62 306 LEU B C 1
ATOM 5567 O O . LEU B 1 306 ? 7.781 -16.906 -1.188 1 98.62 306 LEU B O 1
ATOM 5571 N N . GLN B 1 307 ? 6.051 -15.969 -0.082 1 98.5 307 GLN B N 1
ATOM 5572 C CA . GLN B 1 307 ? 6.773 -15.914 1.185 1 98.5 307 GLN B CA 1
ATOM 5573 C C . GLN B 1 307 ? 7.238 -17.312 1.609 1 98.5 307 GLN B C 1
ATOM 5575 O O . GLN B 1 307 ? 8.414 -17.5 1.934 1 98.5 307 GLN B O 1
ATOM 5580 N N . PRO B 1 308 ? 6.359 -18.375 1.594 1 98.25 308 PRO B N 1
ATOM 5581 C CA . PRO B 1 308 ? 6.855 -19.703 1.97 1 98.25 308 PRO B CA 1
ATOM 5582 C C . PRO B 1 308 ? 7.914 -20.219 1.005 1 98.25 308 PRO B C 1
ATOM 5584 O O . PRO B 1 308 ? 8.844 -20.906 1.425 1 98.25 308 PRO B O 1
ATOM 5587 N N . ILE B 1 309 ? 7.793 -19.922 -0.221 1 98.75 309 ILE B N 1
ATOM 5588 C CA . ILE B 1 309 ? 8.688 -20.438 -1.257 1 98.75 309 ILE B CA 1
ATOM 5589 C C . ILE B 1 309 ? 10.055 -19.766 -1.128 1 98.75 309 ILE B C 1
ATOM 5591 O O . ILE B 1 309 ? 11.086 -20.438 -1.214 1 98.75 309 ILE B O 1
ATOM 5595 N N . VAL B 1 310 ? 10.102 -18.453 -0.904 1 98.88 310 VAL B N 1
ATOM 5596 C CA . VAL B 1 310 ? 11.383 -17.766 -0.74 1 98.88 310 VAL B CA 1
ATOM 5597 C C . VAL B 1 310 ? 12.055 -18.25 0.547 1 98.88 310 VAL B C 1
ATOM 5599 O O . VAL B 1 310 ? 13.281 -18.344 0.613 1 98.88 310 VAL B O 1
ATOM 5602 N N . THR B 1 311 ? 11.25 -18.562 1.556 1 98.81 311 THR B N 1
ATOM 5603 C CA . THR B 1 311 ? 11.797 -19.125 2.787 1 98.81 311 THR B CA 1
ATOM 5604 C C . THR B 1 311 ? 12.562 -20.406 2.504 1 98.81 311 THR B C 1
ATOM 5606 O O . THR B 1 311 ? 13.672 -20.609 3.014 1 98.81 311 THR B O 1
ATOM 5609 N N . ALA B 1 312 ? 11.961 -21.25 1.736 1 98.81 312 ALA B N 1
ATOM 5610 C CA . ALA B 1 312 ? 12.609 -22.516 1.36 1 98.81 312 ALA B CA 1
ATOM 5611 C C . ALA B 1 312 ? 13.914 -22.25 0.622 1 98.81 312 ALA B C 1
ATOM 5613 O O . ALA B 1 312 ? 14.93 -22.906 0.897 1 98.81 312 ALA B O 1
ATOM 5614 N N . TYR B 1 313 ? 13.93 -21.344 -0.295 1 98.88 313 TYR B N 1
ATOM 5615 C CA . TYR B 1 313 ? 15.141 -20.938 -0.993 1 98.88 313 TYR B CA 1
ATOM 5616 C C . TYR B 1 313 ? 16.203 -20.453 -0.011 1 98.88 313 TYR B C 1
ATOM 5618 O O . TYR B 1 313 ? 17.344 -20.906 -0.046 1 98.88 313 TYR B O 1
ATOM 5626 N N . LEU B 1 314 ? 15.75 -19.531 0.884 1 98.88 314 LEU B N 1
ATOM 5627 C CA . LEU B 1 314 ? 16.688 -18.938 1.831 1 98.88 314 LEU B CA 1
ATOM 5628 C C . LEU B 1 314 ? 17.25 -19.984 2.773 1 98.88 314 LEU B C 1
ATOM 5630 O O . LEU B 1 314 ? 18.391 -19.859 3.24 1 98.88 314 LEU B O 1
ATOM 5634 N N . ALA B 1 315 ? 16.531 -21.031 3.016 1 98.75 315 ALA B N 1
ATOM 5635 C CA . ALA B 1 315 ? 17.016 -22.141 3.848 1 98.75 315 ALA B CA 1
ATOM 5636 C C . ALA B 1 315 ? 18.234 -22.812 3.219 1 98.75 315 ALA B C 1
ATOM 5638 O O . ALA B 1 315 ? 18.969 -23.516 3.898 1 98.75 315 ALA B O 1
ATOM 5639 N N . THR B 1 316 ? 18.422 -22.641 1.965 1 98.38 316 THR B N 1
ATOM 5640 C CA . THR B 1 316 ? 19.547 -23.25 1.259 1 98.38 316 THR B CA 1
ATOM 5641 C C . THR B 1 316 ? 20.703 -22.266 1.103 1 98.38 316 THR B C 1
ATOM 5643 O O . THR B 1 316 ? 21.75 -22.609 0.561 1 98.38 316 THR B O 1
ATOM 5646 N N . VAL B 1 317 ? 20.531 -21.016 1.431 1 98.56 317 VAL B N 1
ATOM 5647 C CA . VAL B 1 317 ? 21.5 -19.938 1.213 1 98.56 317 VAL B CA 1
ATOM 5648 C C . VAL B 1 317 ? 22.328 -19.719 2.482 1 98.56 317 VAL B C 1
ATOM 5650 O O . VAL B 1 317 ? 21.797 -19.266 3.5 1 98.56 317 VAL B O 1
ATOM 5653 N N . PRO B 1 318 ? 23.594 -20 2.438 1 97.56 318 PRO B N 1
ATOM 5654 C CA . PRO B 1 318 ? 24.406 -19.797 3.637 1 97.56 318 PRO B CA 1
ATOM 5655 C C . PRO B 1 318 ? 24.328 -18.375 4.164 1 97.56 318 PRO B C 1
ATOM 5657 O O . PRO B 1 318 ? 24.297 -17.422 3.381 1 97.56 318 PRO B O 1
ATOM 5660 N N . GLY B 1 319 ? 24.359 -18.312 5.465 1 97.69 319 GLY B N 1
ATOM 5661 C CA . GLY B 1 319 ? 24.234 -17.031 6.121 1 97.69 319 GLY B CA 1
ATOM 5662 C C . GLY B 1 319 ? 22.875 -16.797 6.758 1 97.69 319 GLY B C 1
ATOM 5663 O O . GLY B 1 319 ? 22.016 -17.688 6.73 1 97.69 319 GLY B O 1
ATOM 5664 N N . GLN B 1 320 ? 22.688 -15.656 7.367 1 98.25 320 GLN B N 1
ATOM 5665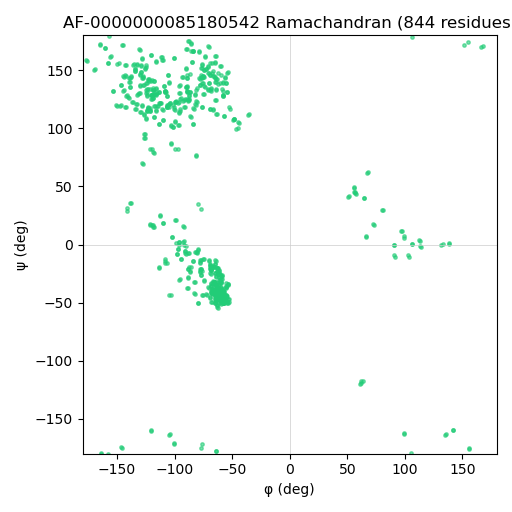 C CA . GLN B 1 320 ? 21.453 -15.367 8.094 1 98.25 320 GLN B CA 1
ATOM 5666 C C . GLN B 1 320 ? 20.516 -14.508 7.262 1 98.25 320 GLN B C 1
ATOM 5668 O O . GLN B 1 320 ? 20.906 -13.461 6.746 1 98.25 320 GLN B O 1
ATOM 5673 N N . SER B 1 321 ? 19.359 -14.969 7.031 1 98.56 321 SER B N 1
ATOM 5674 C CA . SER B 1 321 ? 18.281 -14.258 6.375 1 98.56 321 SER B CA 1
ATOM 5675 C C . SER B 1 321 ? 17.094 -14.047 7.32 1 98.56 321 SER B C 1
ATOM 5677 O O . SER B 1 321 ? 17.016 -14.695 8.367 1 98.56 321 SER B O 1
ATOM 5679 N N . THR B 1 322 ? 16.281 -13.086 7.059 1 98.44 322 THR B N 1
ATOM 5680 C CA . THR B 1 322 ? 15.055 -12.883 7.828 1 98.44 322 THR B CA 1
ATOM 5681 C C . THR B 1 322 ? 13.844 -12.781 6.898 1 98.44 322 THR B C 1
ATOM 5683 O O . THR B 1 322 ? 13.953 -12.266 5.781 1 98.44 322 THR B O 1
ATOM 5686 N N . VAL B 1 323 ? 12.711 -13.328 7.352 1 98.31 323 VAL B N 1
ATOM 5687 C CA . VAL B 1 323 ? 11.461 -13.289 6.602 1 98.31 323 VAL B CA 1
ATOM 5688 C C . VAL B 1 323 ? 10.32 -12.82 7.512 1 98.31 323 VAL B C 1
ATOM 5690 O O . VAL B 1 323 ? 10.172 -13.32 8.625 1 98.31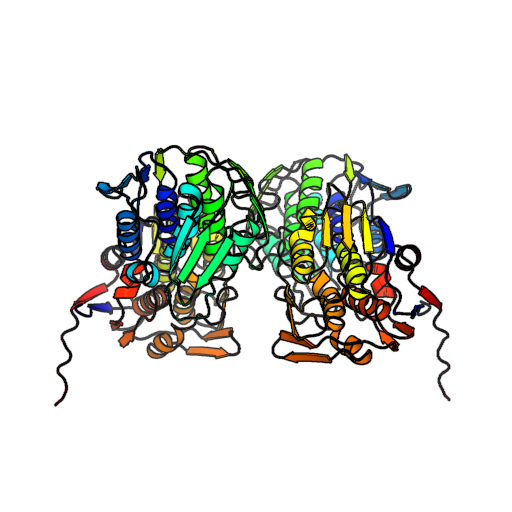 323 VAL B O 1
ATOM 5693 N N . MET B 1 324 ? 9.586 -11.875 7.062 1 96.94 324 MET B N 1
ATOM 5694 C CA . MET B 1 324 ? 8.367 -11.414 7.727 1 96.94 324 MET B CA 1
ATOM 5695 C C . MET B 1 324 ? 7.23 -11.25 6.723 1 96.94 324 MET B C 1
ATOM 5697 O O . MET B 1 324 ? 7.473 -11.047 5.535 1 96.94 324 MET B O 1
ATOM 5701 N N . ASP B 1 325 ? 6 -11.422 7.195 1 96.31 325 ASP B N 1
ATOM 5702 C CA . ASP B 1 325 ? 4.82 -11.25 6.355 1 96.31 325 ASP B CA 1
ATOM 5703 C C . ASP B 1 325 ? 3.865 -10.219 6.957 1 96.31 325 ASP B C 1
ATOM 5705 O O . ASP B 1 325 ? 3.213 -10.484 7.969 1 96.31 325 ASP B O 1
ATOM 5709 N N . ARG B 1 326 ? 3.695 -9.125 6.258 1 93.69 326 ARG B N 1
ATOM 5710 C CA . ARG B 1 326 ? 2.85 -8.055 6.773 1 93.69 326 ARG B CA 1
ATOM 5711 C C . ARG B 1 326 ? 1.395 -8.258 6.363 1 93.69 326 ARG B C 1
ATOM 5713 O O . ARG B 1 326 ? 0.486 -7.691 6.973 1 93.69 326 ARG B O 1
ATOM 5720 N N . VAL B 1 327 ? 1.192 -8.992 5.367 1 93.94 327 VAL B N 1
ATOM 5721 C CA . VAL B 1 327 ? -0.157 -9.258 4.879 1 93.94 327 VAL B CA 1
ATOM 5722 C C . VAL B 1 327 ? -0.812 -10.336 5.742 1 93.94 327 VAL B C 1
ATOM 5724 O O . VAL B 1 327 ? -1.932 -10.156 6.227 1 93.94 327 VAL B O 1
ATOM 5727 N N . TYR B 1 328 ? -0.107 -11.453 5.945 1 93.38 328 TYR B N 1
ATOM 5728 C CA . TYR B 1 328 ? -0.51 -12.539 6.836 1 93.38 328 TYR B CA 1
ATOM 5729 C C . TYR B 1 328 ? 0.594 -12.859 7.836 1 93.38 328 TYR B C 1
ATOM 5731 O O . TYR B 1 328 ? 1.386 -13.781 7.621 1 93.38 328 TYR B O 1
ATOM 5739 N N . PRO B 1 329 ? 0.53 -12.234 8.961 1 91 329 PRO B N 1
ATOM 5740 C CA . PRO B 1 329 ? 1.645 -12.312 9.906 1 91 329 PRO B CA 1
ATOM 5741 C C . PRO B 1 329 ? 1.862 -13.719 10.453 1 91 329 PRO B C 1
ATOM 5743 O O . PRO B 1 329 ? 2.943 -14.031 10.961 1 91 329 PRO B O 1
ATOM 5746 N N . ASP B 1 330 ? 0.903 -14.586 10.312 1 91.12 330 ASP B N 1
ATOM 5747 C CA . ASP B 1 330 ? 1.017 -15.914 10.914 1 91.12 330 ASP B CA 1
ATOM 5748 C C . ASP B 1 330 ? 1.194 -16.984 9.844 1 91.12 330 ASP B C 1
ATOM 5750 O O . ASP B 1 330 ? 0.997 -18.172 10.109 1 91.12 330 ASP B O 1
ATOM 5754 N N . ARG B 1 331 ? 1.585 -16.578 8.656 1 92.06 331 ARG B N 1
ATOM 5755 C CA . ARG B 1 331 ? 1.714 -17.5 7.535 1 92.06 331 ARG B CA 1
ATOM 5756 C C . ARG B 1 331 ? 3.037 -18.25 7.605 1 92.06 331 ARG B C 1
ATOM 5758 O O . ARG B 1 331 ? 3.928 -18.031 6.781 1 92.06 331 ARG B O 1
ATOM 5765 N N . PHE B 1 332 ? 3.145 -19.297 8.531 1 93.5 332 PHE B N 1
ATOM 5766 C CA . PHE B 1 332 ? 4.398 -20.031 8.719 1 93.5 332 PHE B CA 1
ATOM 5767 C C . PHE B 1 332 ? 4.141 -21.516 8.852 1 93.5 332 PHE B C 1
ATOM 5769 O O . PHE B 1 332 ? 4.859 -22.219 9.578 1 93.5 332 PHE B O 1
ATOM 5776 N N . THR B 1 333 ? 3.166 -22.016 8.125 1 93.06 333 THR B N 1
ATOM 5777 C CA . THR B 1 333 ? 2.805 -23.422 8.211 1 93.06 333 THR B CA 1
ATOM 5778 C C . THR B 1 333 ? 3.904 -24.297 7.621 1 93.06 333 THR B C 1
ATOM 5780 O O . THR B 1 333 ? 3.945 -25.516 7.875 1 93.06 333 THR B O 1
ATOM 5783 N N . HIS B 1 334 ? 4.789 -23.766 6.836 1 95.38 334 HIS B N 1
ATOM 5784 C CA . HIS B 1 334 ? 5.863 -24.484 6.168 1 95.38 334 HIS B CA 1
ATOM 5785 C C . HIS B 1 334 ? 7.07 -24.656 7.082 1 95.38 334 HIS B C 1
ATOM 5787 O O . HIS B 1 334 ? 7.953 -25.469 6.812 1 95.38 334 HIS B O 1
ATOM 5793 N N . VAL B 1 335 ? 7.152 -23.984 8.133 1 96.62 335 VAL B N 1
ATOM 5794 C CA . VAL B 1 335 ? 8.367 -23.859 8.93 1 96.62 335 VAL B CA 1
ATOM 5795 C C . VAL B 1 335 ? 8.703 -25.203 9.578 1 96.62 335 VAL B C 1
ATOM 5797 O O . VAL B 1 335 ? 9.844 -25.656 9.516 1 96.62 335 VAL B O 1
ATOM 5800 N N . GLY B 1 336 ? 7.715 -25.828 10.234 1 96.75 336 GLY B N 1
ATOM 5801 C CA . GLY B 1 336 ? 7.938 -27.125 10.852 1 96.75 336 GLY B CA 1
ATOM 5802 C C . GLY B 1 336 ? 8.414 -28.188 9.867 1 96.75 336 GLY B C 1
ATOM 5803 O O . GLY B 1 336 ? 9.328 -28.953 10.172 1 96.75 336 GLY B O 1
ATOM 5804 N N . GLU B 1 337 ? 7.809 -28.234 8.727 1 97.69 337 GLU B N 1
ATOM 5805 C CA . GLU B 1 337 ? 8.148 -29.219 7.699 1 97.69 337 GLU B CA 1
ATOM 5806 C C . GLU B 1 337 ? 9.547 -28.969 7.141 1 97.69 337 GLU B C 1
ATOM 5808 O O . GLU B 1 337 ? 10.297 -29.906 6.871 1 97.69 337 GLU B O 1
ATOM 5813 N N . LEU B 1 338 ? 9.914 -27.719 6.969 1 98.31 338 LEU B N 1
ATOM 5814 C CA . LEU B 1 338 ? 11.258 -27.391 6.512 1 98.31 338 LEU B CA 1
ATOM 5815 C C . LEU B 1 338 ? 12.305 -27.828 7.531 1 98.31 338 LEU B C 1
ATOM 5817 O O . LEU B 1 338 ? 13.391 -28.281 7.156 1 98.31 338 LEU B O 1
ATOM 5821 N N . ALA B 1 339 ? 11.938 -27.656 8.758 1 98.19 339 ALA B N 1
ATOM 5822 C CA . ALA B 1 339 ? 12.844 -28.078 9.82 1 98.19 339 ALA B CA 1
ATOM 5823 C C . ALA B 1 339 ? 13.102 -29.578 9.766 1 98.19 339 ALA B C 1
ATOM 5825 O O . ALA B 1 339 ? 14.203 -30.031 10.07 1 98.19 339 ALA B O 1
ATOM 5826 N N . ARG B 1 340 ? 12.156 -30.344 9.383 1 97.88 340 ARG B N 1
ATOM 5827 C CA . ARG B 1 340 ? 12.305 -31.797 9.242 1 97.88 340 ARG B CA 1
ATOM 5828 C C . ARG B 1 340 ? 13.336 -32.125 8.164 1 97.88 340 ARG B C 1
ATOM 5830 O O . ARG B 1 340 ? 13.961 -33.188 8.211 1 97.88 340 ARG B O 1
ATOM 5837 N N . MET B 1 341 ? 13.508 -31.203 7.316 1 98.5 341 MET B N 1
ATOM 5838 C CA . MET B 1 341 ? 14.461 -31.422 6.227 1 98.5 341 MET B CA 1
ATOM 5839 C C . MET B 1 341 ? 15.852 -30.922 6.609 1 98.5 341 MET B C 1
ATOM 5841 O O . MET B 1 341 ? 16.766 -30.938 5.793 1 98.5 341 MET B O 1
ATOM 5845 N N . GLY B 1 342 ? 15.938 -30.375 7.84 1 98.12 342 GLY B N 1
ATOM 5846 C CA . GLY B 1 342 ? 17.234 -29.969 8.352 1 98.12 342 GLY B CA 1
ATOM 5847 C C . GLY B 1 342 ? 17.422 -28.469 8.359 1 98.12 342 GLY B C 1
ATOM 5848 O O . GLY B 1 342 ? 18.469 -27.969 8.773 1 98.12 342 GLY B O 1
ATOM 5849 N N . ALA B 1 343 ? 16.438 -27.688 7.926 1 98.44 343 ALA B N 1
ATOM 5850 C CA . ALA B 1 343 ? 16.547 -26.234 7.898 1 98.44 343 ALA B CA 1
ATOM 5851 C C . ALA B 1 343 ? 16.688 -25.672 9.312 1 98.44 343 ALA B C 1
ATOM 5853 O O . ALA B 1 343 ? 16.031 -26.156 10.242 1 98.44 343 ALA B O 1
ATOM 5854 N N . GLU B 1 344 ? 17.5 -24.734 9.453 1 98.38 344 GLU B N 1
ATOM 5855 C CA . GLU B 1 344 ? 17.656 -24.031 10.719 1 98.38 344 GLU B CA 1
ATOM 5856 C C . GLU B 1 344 ? 16.828 -22.734 10.719 1 98.38 344 GLU B C 1
ATOM 5858 O O . GLU B 1 344 ? 17.25 -21.734 10.156 1 98.38 344 GLU B O 1
ATOM 5863 N N . LEU B 1 345 ? 15.75 -22.781 11.375 1 98 345 LEU B N 1
ATOM 5864 C CA . LEU B 1 345 ? 14.766 -21.703 11.391 1 98 345 LEU B CA 1
ATOM 5865 C C . LEU B 1 345 ? 14.375 -21.344 12.82 1 98 345 LEU B C 1
ATOM 5867 O O . LEU B 1 345 ? 14.234 -22.219 13.672 1 98 345 LEU B O 1
ATOM 5871 N N . TYR B 1 346 ? 14.297 -20.109 13.07 1 97.38 346 TYR B N 1
ATOM 5872 C CA . TYR B 1 346 ? 13.852 -19.609 14.367 1 97.38 346 TYR B CA 1
ATOM 5873 C C . TYR B 1 346 ? 12.75 -18.562 14.203 1 97.38 346 TYR B C 1
ATOM 5875 O O . TYR B 1 346 ? 12.977 -17.5 13.625 1 97.38 346 TYR B O 1
ATOM 5883 N N . LEU B 1 347 ? 11.586 -18.875 14.648 1 96 347 LEU B N 1
ATOM 5884 C CA . LEU B 1 347 ? 10.445 -17.969 14.57 1 96 347 LEU B CA 1
ATOM 5885 C C . LEU B 1 347 ? 10.211 -17.281 15.914 1 96 347 LEU B C 1
ATOM 5887 O O . LEU B 1 347 ? 9.992 -17.953 16.922 1 96 347 LEU B O 1
ATOM 5891 N N . ARG B 1 348 ? 10.305 -15.945 15.977 1 92.44 348 ARG B N 1
ATOM 5892 C CA . ARG B 1 348 ? 10.031 -15.148 17.172 1 92.44 348 ARG B CA 1
ATOM 5893 C C . ARG B 1 348 ? 9.273 -13.867 16.812 1 92.44 348 ARG B C 1
ATOM 5895 O O . ARG B 1 348 ? 9.75 -13.062 16.016 1 92.44 348 ARG B O 1
ATOM 5902 N N . ASP B 1 349 ? 8.141 -13.617 17.438 1 89.69 349 ASP B N 1
ATOM 5903 C CA . ASP B 1 349 ? 7.352 -12.398 17.281 1 89.69 349 ASP B CA 1
ATOM 5904 C C . ASP B 1 349 ? 7.09 -12.094 15.812 1 89.69 349 ASP B C 1
ATOM 5906 O O . ASP B 1 349 ? 7.336 -10.984 15.344 1 89.69 349 ASP B O 1
ATOM 5910 N N . ARG B 1 350 ? 6.777 -13.078 15.023 1 92 350 ARG B N 1
ATOM 5911 C CA . ARG B 1 350 ? 6.352 -12.992 13.625 1 92 350 ARG B CA 1
ATOM 5912 C C . ARG B 1 350 ? 7.516 -12.617 12.719 1 92 350 ARG B C 1
ATOM 5914 O O . ARG B 1 350 ? 7.312 -12.07 11.633 1 92 350 ARG B O 1
ATOM 5921 N N . LEU B 1 351 ? 8.68 -12.781 13.234 1 95.94 351 LEU B N 1
ATOM 5922 C CA . LEU B 1 351 ? 9.914 -12.68 12.469 1 95.94 351 LEU B CA 1
ATOM 5923 C C . LEU B 1 351 ? 10.609 -14.031 12.375 1 95.94 351 LEU B C 1
ATOM 5925 O O . LEU B 1 351 ? 10.938 -14.641 13.391 1 95.94 351 LEU B O 1
ATOM 5929 N N . LEU B 1 352 ? 10.836 -14.516 11.164 1 98.25 352 LEU B N 1
ATOM 5930 C CA . LEU B 1 352 ? 11.508 -15.789 10.945 1 98.25 352 LEU B CA 1
ATOM 5931 C C . LEU B 1 352 ? 12.977 -15.578 10.586 1 98.25 352 LEU B C 1
ATOM 5933 O O . LEU B 1 352 ? 13.289 -14.93 9.586 1 98.25 352 LEU B O 1
ATOM 5937 N N . MET B 1 353 ? 13.828 -16.016 11.398 1 98.56 353 MET B N 1
ATOM 5938 C CA . MET B 1 353 ? 15.25 -16.062 11.094 1 98.56 353 MET B CA 1
ATOM 5939 C C . MET B 1 353 ? 15.625 -17.375 10.422 1 98.56 353 MET B C 1
ATOM 5941 O O . MET B 1 353 ? 15.234 -18.438 10.883 1 98.56 353 MET B O 1
ATOM 5945 N N . VAL B 1 354 ? 16.344 -17.297 9.359 1 98.62 354 VAL B N 1
ATOM 5946 C CA . VAL B 1 354 ? 16.734 -18.469 8.578 1 98.62 354 VAL B CA 1
ATOM 5947 C C . VAL B 1 354 ? 18.25 -18.531 8.469 1 98.62 354 VAL B C 1
ATOM 5949 O O . VAL B 1 354 ? 18.891 -17.609 7.973 1 98.62 354 VAL B O 1
ATOM 5952 N N . ASN B 1 355 ? 18.844 -19.531 8.961 1 98.38 355 ASN B N 1
ATOM 5953 C CA . ASN B 1 355 ? 20.25 -19.828 8.734 1 98.38 355 ASN B CA 1
ATOM 5954 C C . ASN B 1 355 ? 20.438 -20.922 7.684 1 98.38 355 ASN B C 1
ATOM 5956 O O . ASN B 1 355 ? 20.344 -22.109 7.996 1 98.38 355 ASN B O 1
ATOM 5960 N N . GLY B 1 356 ? 20.766 -20.516 6.492 1 97.94 356 GLY B N 1
ATOM 5961 C CA . GLY B 1 356 ? 20.781 -21.438 5.363 1 97.94 356 GLY B CA 1
ATOM 5962 C C . GLY B 1 356 ? 21.891 -22.469 5.457 1 97.94 356 GLY B C 1
ATOM 5963 O O . GLY B 1 356 ? 22.984 -22.172 5.938 1 97.94 356 GLY B O 1
ATOM 5964 N N . LYS B 1 357 ? 21.609 -23.688 4.969 1 97.5 357 LYS B N 1
ATOM 5965 C CA . LYS B 1 357 ? 22.547 -24.812 4.902 1 97.5 357 LYS B CA 1
ATOM 5966 C C . LYS B 1 357 ? 22.031 -25.891 3.945 1 97.5 357 LYS B C 1
ATOM 5968 O O . LYS B 1 357 ? 21.016 -25.703 3.271 1 97.5 357 LYS B O 1
ATOM 5973 N N . LYS B 1 358 ? 22.844 -26.922 3.863 1 97.19 358 LYS B N 1
ATOM 5974 C CA . LYS B 1 358 ? 22.406 -28.047 3.045 1 97.19 358 LYS B CA 1
ATOM 5975 C C . LYS B 1 358 ? 21.219 -28.766 3.686 1 97.19 358 LYS B C 1
ATOM 5977 O O . LYS B 1 358 ? 21.203 -29.016 4.895 1 97.19 358 LYS B O 1
ATOM 5982 N N . LEU B 1 359 ? 20.219 -29.047 2.854 1 98.5 359 LEU B N 1
ATOM 5983 C CA . LEU B 1 359 ? 19.047 -29.75 3.32 1 98.5 359 LEU B CA 1
ATOM 5984 C C . LEU B 1 359 ? 19.109 -31.234 2.949 1 98.5 359 LEU B C 1
ATOM 5986 O O . LEU B 1 359 ? 19.891 -31.625 2.086 1 98.5 359 LEU B O 1
ATOM 5990 N N . HIS B 1 360 ? 18.328 -31.984 3.654 1 98.31 360 HIS B N 1
ATOM 5991 C CA . HIS B 1 360 ? 18.281 -33.406 3.344 1 98.31 360 HIS B CA 1
ATOM 5992 C C . HIS B 1 360 ? 16.844 -33.844 3.074 1 98.31 360 HIS B C 1
ATOM 5994 O O . HIS B 1 360 ? 15.898 -33.281 3.594 1 98.31 360 HIS B O 1
ATOM 6000 N N . GLY B 1 361 ? 16.766 -34.875 2.285 1 97.94 361 GLY B N 1
ATOM 6001 C CA . GLY B 1 361 ? 15.469 -35.469 2.006 1 97.94 361 GLY B CA 1
ATOM 6002 C C . GLY B 1 361 ? 14.758 -35.969 3.248 1 97.94 361 GLY B C 1
ATOM 6003 O O . GLY B 1 361 ? 15.406 -36.469 4.18 1 97.94 361 GLY B O 1
ATOM 6004 N N . ALA B 1 362 ? 13.453 -35.875 3.275 1 98 362 ALA B N 1
ATOM 6005 C CA . ALA B 1 362 ? 12.625 -36.312 4.402 1 98 362 ALA B CA 1
ATOM 6006 C C . ALA B 1 362 ? 11.18 -36.531 3.967 1 98 362 ALA B C 1
ATOM 6008 O O . ALA B 1 362 ? 10.828 -36.312 2.805 1 98 362 ALA B O 1
ATOM 6009 N N . GLN B 1 363 ? 10.445 -37.125 4.828 1 97.75 363 GLN B N 1
ATOM 6010 C CA . GLN B 1 363 ? 9 -37.188 4.645 1 97.75 363 GLN B CA 1
ATOM 6011 C C . GLN B 1 363 ? 8.336 -35.906 5.172 1 97.75 363 GLN B C 1
ATOM 6013 O O . GLN B 1 363 ? 8.461 -35.594 6.355 1 97.75 363 GLN B O 1
ATOM 6018 N N . VAL B 1 364 ? 7.707 -35.188 4.262 1 97.88 364 VAL B N 1
ATOM 6019 C CA . VAL B 1 364 ? 7.09 -33.938 4.652 1 97.88 364 VAL B CA 1
ATOM 6020 C C . VAL B 1 364 ? 5.652 -33.875 4.133 1 97.88 364 VAL B C 1
ATOM 6022 O O . VAL B 1 364 ? 5.242 -34.719 3.34 1 97.88 364 VAL B O 1
ATOM 6025 N N . LYS B 1 365 ? 4.898 -32.875 4.633 1 96.88 365 LYS B N 1
ATOM 6026 C CA . LYS B 1 365 ? 3.492 -32.75 4.258 1 96.88 365 LYS B CA 1
ATOM 6027 C C . LYS B 1 365 ? 3.129 -31.312 3.965 1 96.88 365 LYS B C 1
ATOM 6029 O O . LYS B 1 365 ? 3.359 -30.422 4.793 1 96.88 365 LYS B O 1
ATOM 6034 N N . ALA B 1 366 ? 2.631 -31.078 2.75 1 95 366 ALA B N 1
ATOM 6035 C CA . ALA B 1 366 ? 2.09 -29.766 2.434 1 95 366 ALA B CA 1
ATOM 6036 C C . ALA B 1 366 ? 0.802 -29.5 3.207 1 95 366 ALA B C 1
ATOM 6038 O O . ALA B 1 366 ? -0.118 -30.312 3.191 1 95 366 ALA B O 1
ATOM 6039 N N . LEU B 1 367 ? 0.698 -28.344 3.83 1 92.81 367 LEU B N 1
ATOM 6040 C CA . LEU B 1 367 ? -0.479 -28.016 4.621 1 92.81 367 LEU B CA 1
ATOM 6041 C C . LEU B 1 367 ? -1.322 -26.953 3.92 1 92.81 367 LEU B C 1
ATOM 6043 O O . LEU B 1 367 ? -2.473 -26.719 4.297 1 92.81 367 LEU B O 1
ATOM 6047 N N . ASP B 1 368 ? -0.848 -26.344 2.967 1 92.69 368 ASP B N 1
ATOM 6048 C CA . ASP B 1 368 ? -1.536 -25.438 2.062 1 92.69 368 ASP B CA 1
ATOM 6049 C C . ASP B 1 368 ? -0.79 -25.312 0.735 1 92.69 368 ASP B C 1
ATOM 6051 O O . ASP B 1 368 ? 0.268 -25.922 0.553 1 92.69 368 ASP B O 1
ATOM 6055 N N . ILE B 1 369 ? -1.319 -24.516 -0.16 1 93.81 369 ILE B N 1
ATOM 6056 C CA . ILE B 1 369 ? -0.811 -24.453 -1.525 1 93.81 369 ILE B CA 1
ATOM 6057 C C . ILE B 1 369 ? 0.618 -23.922 -1.522 1 93.81 369 ILE B C 1
ATOM 6059 O O . ILE B 1 369 ? 1.522 -24.547 -2.088 1 93.81 369 ILE B O 1
ATOM 6063 N N . ARG B 1 370 ? 0.853 -22.844 -0.833 1 96.25 370 ARG B N 1
ATOM 6064 C CA . ARG B 1 370 ? 2.131 -22.141 -0.943 1 96.25 370 ARG B CA 1
ATOM 6065 C C . ARG B 1 370 ? 3.182 -22.781 -0.043 1 96.25 370 ARG B C 1
ATOM 6067 O O . ARG B 1 370 ? 4.367 -22.797 -0.378 1 96.25 370 ARG B O 1
ATOM 6074 N N . ALA B 1 371 ? 2.732 -23.312 1.062 1 96.38 371 ALA B N 1
ATOM 6075 C CA . ALA B 1 371 ? 3.646 -24.141 1.842 1 96.38 371 ALA B CA 1
ATOM 6076 C C . ALA B 1 371 ? 4.152 -25.312 1.018 1 96.38 371 ALA B C 1
ATOM 6078 O O . ALA B 1 371 ? 5.336 -25.656 1.075 1 96.38 371 ALA B O 1
ATOM 6079 N N . GLY B 1 372 ? 3.197 -25.922 0.347 1 97 372 GLY B N 1
ATOM 6080 C CA . GLY B 1 372 ? 3.588 -27.016 -0.545 1 97 372 GLY B CA 1
ATOM 6081 C C . GLY B 1 372 ? 4.609 -26.578 -1.585 1 97 372 GLY B C 1
ATOM 6082 O O . GLY B 1 372 ? 5.582 -27.297 -1.833 1 97 372 GLY B O 1
ATOM 6083 N N . GLY B 1 373 ? 4.383 -25.422 -2.211 1 97.81 373 GLY B N 1
ATOM 6084 C CA . GLY B 1 373 ? 5.359 -24.891 -3.145 1 97.81 373 GLY B CA 1
ATOM 6085 C C . GLY B 1 373 ? 6.734 -24.719 -2.533 1 97.81 373 GLY B C 1
ATOM 6086 O O . GLY B 1 373 ? 7.746 -25.031 -3.164 1 97.81 373 GLY B O 1
ATOM 6087 N N . GLY B 1 374 ? 6.77 -24.203 -1.331 1 98.38 374 GLY B N 1
ATOM 6088 C CA . GLY B 1 374 ? 8.031 -24.047 -0.618 1 98.38 374 GLY B CA 1
ATOM 6089 C C . GLY B 1 374 ? 8.734 -25.359 -0.359 1 98.38 374 GLY B C 1
ATOM 6090 O O . GLY B 1 374 ? 9.938 -25.484 -0.592 1 98.38 374 GLY B O 1
ATOM 6091 N N . LEU B 1 375 ? 7.977 -26.344 0.112 1 98.44 375 LEU B N 1
ATOM 6092 C CA . LEU B 1 375 ? 8.555 -27.656 0.404 1 98.44 375 LEU B CA 1
ATOM 6093 C C . LEU B 1 375 ? 9.086 -28.312 -0.866 1 98.44 375 LEU B C 1
ATOM 6095 O O . LEU B 1 375 ? 10.102 -29.016 -0.831 1 98.44 375 LEU B O 1
ATOM 6099 N N . LEU B 1 376 ? 8.367 -28.094 -1.916 1 98.25 376 LEU B N 1
ATOM 6100 C CA . LEU B 1 376 ? 8.828 -28.594 -3.203 1 98.25 376 LEU B CA 1
ATOM 6101 C C . LEU B 1 376 ? 10.195 -28.016 -3.561 1 98.25 376 LEU B C 1
ATOM 6103 O O . LEU B 1 376 ? 11.102 -28.75 -3.961 1 98.25 376 LEU B O 1
ATOM 6107 N N . VAL B 1 377 ? 10.336 -26.688 -3.438 1 98.62 377 VAL B N 1
ATOM 6108 C CA . VAL B 1 377 ? 11.586 -26 -3.742 1 98.62 377 VAL B CA 1
ATOM 6109 C C . VAL B 1 377 ? 12.703 -26.547 -2.855 1 98.62 377 VAL B C 1
ATOM 6111 O O . VAL B 1 377 ? 13.812 -26.797 -3.33 1 98.62 377 VAL B O 1
ATOM 6114 N N . ALA B 1 378 ? 12.398 -26.719 -1.6 1 98.75 378 ALA B N 1
ATOM 6115 C CA . ALA B 1 378 ? 13.367 -27.297 -0.67 1 98.75 378 ALA B CA 1
ATOM 6116 C C . ALA B 1 378 ? 13.766 -28.703 -1.091 1 98.75 378 ALA B C 1
ATOM 6118 O O . ALA B 1 378 ? 14.945 -29.062 -1.088 1 98.75 378 ALA B O 1
ATOM 6119 N N . ALA B 1 379 ? 12.812 -29.531 -1.436 1 98.69 379 ALA B N 1
ATOM 6120 C CA . ALA B 1 379 ? 13.039 -30.922 -1.821 1 98.69 379 ALA B CA 1
ATOM 6121 C C . ALA B 1 379 ? 13.93 -31.016 -3.053 1 98.69 379 ALA B C 1
ATOM 6123 O O . ALA B 1 379 ? 14.812 -31.875 -3.123 1 98.69 379 ALA B O 1
ATOM 6124 N N . LEU B 1 380 ? 13.688 -30.156 -3.975 1 98.69 380 LEU B N 1
ATOM 6125 C CA . LEU B 1 380 ? 14.453 -30.141 -5.211 1 98.69 380 LEU B CA 1
ATOM 6126 C C . LEU B 1 380 ? 15.93 -29.875 -4.934 1 98.69 380 LEU B C 1
ATOM 6128 O O . LEU B 1 380 ? 16.797 -30.328 -5.668 1 98.69 380 LEU B O 1
ATOM 6132 N N . SER B 1 381 ? 16.188 -29.125 -3.934 1 97.88 381 SER B N 1
ATOM 6133 C CA . SER B 1 381 ? 17.547 -28.719 -3.631 1 97.88 381 SER B CA 1
ATOM 6134 C C . SER B 1 381 ? 18.203 -29.641 -2.604 1 97.88 381 SER B C 1
ATOM 6136 O O . SER B 1 381 ? 19.422 -29.625 -2.424 1 97.88 381 SER B O 1
ATOM 6138 N N . ALA B 1 382 ? 17.484 -30.469 -1.966 1 98.38 382 ALA B N 1
ATOM 6139 C CA . ALA B 1 382 ? 17.938 -31.281 -0.837 1 98.38 382 ALA B CA 1
ATOM 6140 C C . ALA B 1 382 ? 18.797 -32.438 -1.309 1 98.38 382 ALA B C 1
ATOM 6142 O O . ALA B 1 382 ? 18.703 -32.875 -2.465 1 98.38 382 ALA B O 1
ATOM 6143 N N . GLU B 1 383 ? 19.625 -32.875 -0.423 1 98 383 GLU B N 1
ATOM 6144 C CA . GLU B 1 383 ? 20.344 -34.125 -0.658 1 98 383 GLU B CA 1
ATOM 6145 C C . GLU B 1 383 ? 19.469 -35.344 -0.324 1 98 383 GLU B C 1
ATOM 6147 O O . GLU B 1 383 ? 18.953 -35.469 0.79 1 98 383 GLU B O 1
ATOM 6152 N N . GLY B 1 384 ? 19.328 -36.156 -1.307 1 97.81 384 GLY B N 1
ATOM 6153 C CA . GLY B 1 384 ? 18.531 -37.344 -1.073 1 97.81 384 GLY B CA 1
ATOM 6154 C C . GLY B 1 384 ? 17.109 -37.219 -1.585 1 97.81 384 GLY B C 1
ATOM 6155 O O . GLY B 1 384 ? 16.828 -36.406 -2.447 1 97.81 384 GLY B O 1
ATOM 6156 N N . THR B 1 385 ? 16.266 -38.125 -1.087 1 98.19 385 THR B N 1
ATOM 6157 C CA . THR B 1 385 ? 14.898 -38.219 -1.597 1 98.19 385 THR B CA 1
ATOM 6158 C C . THR B 1 385 ? 13.906 -37.688 -0.582 1 98.19 385 THR B C 1
ATOM 6160 O O . THR B 1 385 ? 14.016 -37.938 0.615 1 98.19 385 THR B O 1
ATOM 6163 N N . THR B 1 386 ? 13.039 -36.844 -1.027 1 98.12 386 THR B N 1
ATOM 6164 C CA . THR B 1 386 ? 11.945 -36.312 -0.22 1 98.12 386 THR B CA 1
ATOM 6165 C C . THR B 1 386 ? 10.609 -36.906 -0.67 1 98.12 386 THR B C 1
ATOM 6167 O O . THR B 1 386 ? 10.328 -36.969 -1.868 1 98.12 386 THR B O 1
ATOM 6170 N N . GLU B 1 387 ? 9.844 -37.375 0.233 1 97.88 387 GLU B N 1
ATOM 6171 C CA . GLU B 1 387 ? 8.461 -37.781 -0.018 1 97.88 387 GLU B CA 1
ATOM 6172 C C . GLU B 1 387 ? 7.469 -36.75 0.531 1 97.88 387 GLU B C 1
ATOM 6174 O O . GLU B 1 387 ? 7.418 -36.531 1.74 1 97.88 387 GLU B O 1
ATOM 6179 N N . MET B 1 388 ? 6.688 -36.25 -0.324 1 97 388 MET B N 1
ATOM 6180 C CA . MET B 1 388 ? 5.789 -35.156 0.063 1 97 388 MET B CA 1
ATOM 6181 C C . MET B 1 388 ? 4.336 -35.594 0.022 1 97 388 MET B C 1
ATOM 6183 O O . MET B 1 388 ? 3.842 -36.031 -1.025 1 97 388 MET B O 1
ATOM 6187 N N . GLU B 1 389 ? 3.668 -35.5 1.099 1 96.25 389 GLU B N 1
ATOM 6188 C CA . GLU B 1 389 ? 2.219 -35.688 1.187 1 96.25 389 GLU B CA 1
ATOM 6189 C C . GLU B 1 389 ? 1.496 -34.344 0.985 1 96.25 389 GLU B C 1
ATOM 6191 O O . GLU B 1 389 ? 2.129 -33.281 0.953 1 96.25 389 GLU B O 1
ATOM 6196 N N . GLY B 1 390 ? 0.221 -34.438 0.813 1 94.12 390 GLY B N 1
ATOM 6197 C CA . GLY B 1 390 ? -0.55 -33.219 0.598 1 94.12 390 GLY B CA 1
ATOM 6198 C C . GLY B 1 390 ? -0.489 -32.719 -0.833 1 94.12 390 GLY B C 1
ATOM 6199 O O . GLY B 1 390 ? -0.522 -31.5 -1.075 1 94.12 390 GLY B O 1
ATOM 6200 N N . VAL B 1 391 ? -0.336 -33.562 -1.738 1 92.38 391 VAL B N 1
ATOM 6201 C CA . VAL B 1 391 ? -0.195 -33.281 -3.16 1 92.38 391 VAL B CA 1
ATOM 6202 C C . VAL B 1 391 ? -1.45 -32.562 -3.668 1 92.38 391 VAL B C 1
ATOM 6204 O O . VAL B 1 391 ? -1.379 -31.75 -4.582 1 92.38 391 VAL B O 1
ATOM 6207 N N . TYR B 1 392 ? -2.514 -32.875 -3.016 1 90.75 392 TYR B N 1
ATOM 6208 C CA . TYR B 1 392 ? -3.775 -32.25 -3.393 1 90.75 392 TYR B CA 1
ATOM 6209 C C . TYR B 1 392 ? -3.668 -30.734 -3.352 1 90.75 392 TYR B C 1
ATOM 6211 O O . TYR B 1 392 ? -4.25 -30.047 -4.188 1 90.75 392 TYR B O 1
ATOM 6219 N N . PHE B 1 393 ? -2.928 -30.156 -2.428 1 91.56 393 PHE B N 1
ATOM 6220 C CA . PHE B 1 393 ? -2.732 -28.703 -2.348 1 91.56 393 PHE B CA 1
ATOM 6221 C C . PHE B 1 393 ? -1.907 -28.203 -3.525 1 91.56 393 PHE B C 1
ATOM 6223 O O . PHE B 1 393 ? -2.201 -27.156 -4.09 1 91.56 393 PHE B O 1
ATOM 6230 N N . LEU B 1 394 ? -0.929 -28.922 -3.885 1 92.75 394 LEU B N 1
ATOM 6231 C CA . LEU B 1 394 ? -0.091 -28.531 -5.016 1 92.75 394 LEU B CA 1
ATOM 6232 C C . LEU B 1 394 ? -0.9 -28.5 -6.305 1 92.75 394 LEU B C 1
ATOM 6234 O O . LEU B 1 394 ? -0.733 -27.594 -7.125 1 92.75 394 LEU B O 1
ATOM 6238 N N . GLU B 1 395 ? -1.775 -29.422 -6.449 1 89.5 395 GLU B N 1
ATOM 6239 C CA . GLU B 1 395 ? -2.592 -29.547 -7.656 1 89.5 395 GLU B CA 1
ATOM 6240 C C . GLU B 1 395 ? -3.582 -28.391 -7.77 1 89.5 395 GLU B C 1
ATOM 6242 O O . GLU B 1 395 ? -4.078 -28.094 -8.859 1 89.5 395 GLU B O 1
ATOM 6247 N N . ARG B 1 396 ? -3.875 -27.766 -6.695 1 91.44 396 ARG B N 1
ATOM 6248 C CA . ARG B 1 396 ? -4.773 -26.609 -6.684 1 91.44 396 ARG B CA 1
ATOM 6249 C C . ARG B 1 396 ? -4.055 -25.344 -7.16 1 91.44 396 ARG B C 1
ATOM 6251 O O . ARG B 1 396 ? -4.691 -24.406 -7.645 1 91.44 396 ARG B O 1
ATOM 6258 N N . GLY B 1 397 ? -2.699 -25.375 -7.035 1 91.75 397 GLY B N 1
ATOM 6259 C CA . GLY B 1 397 ? -1.97 -24.156 -7.301 1 91.75 397 GLY B CA 1
ATOM 6260 C C . GLY B 1 397 ? -1.078 -24.25 -8.523 1 91.75 397 GLY B C 1
ATOM 6261 O O . GLY B 1 397 ? -0.688 -23.219 -9.094 1 91.75 397 GLY B O 1
ATOM 6262 N N . TYR B 1 398 ? -0.764 -25.453 -8.914 1 94.44 398 TYR B N 1
ATOM 6263 C CA . TYR B 1 398 ? 0.206 -25.625 -9.992 1 94.44 398 TYR B CA 1
ATOM 6264 C C . TYR B 1 398 ? -0.298 -26.625 -11.023 1 94.44 398 TYR B C 1
ATOM 6266 O O . TYR B 1 398 ? -0.535 -27.797 -10.703 1 94.44 398 TYR B O 1
ATOM 6274 N N . GLU B 1 399 ? -0.398 -26.141 -12.219 1 94.19 399 GLU B N 1
ATOM 6275 C CA . GLU B 1 399 ? -0.826 -27 -13.328 1 94.19 399 GLU B CA 1
ATOM 6276 C C . GLU B 1 399 ? 0.361 -27.719 -13.961 1 94.19 399 GLU B C 1
ATOM 6278 O O . GLU B 1 399 ? 1.382 -27.109 -14.266 1 94.19 399 GLU B O 1
ATOM 6283 N N . ASP B 1 400 ? 0.246 -29.094 -14.102 1 93.62 400 ASP B N 1
ATOM 6284 C CA . ASP B 1 400 ? 1.259 -29.922 -14.742 1 93.62 400 ASP B CA 1
ATOM 6285 C C . ASP B 1 400 ? 2.617 -29.766 -14.062 1 93.62 400 ASP B C 1
ATOM 6287 O O . ASP B 1 400 ? 3.631 -29.562 -14.734 1 93.62 400 ASP B O 1
ATOM 6291 N N . LEU B 1 401 ? 2.574 -29.766 -12.828 1 93.38 401 LEU B N 1
ATOM 6292 C CA . LEU B 1 401 ? 3.764 -29.516 -12.016 1 93.38 401 LEU B CA 1
ATOM 6293 C C . LEU B 1 401 ? 4.852 -30.531 -12.328 1 93.38 401 LEU B C 1
ATOM 6295 O O . LEU B 1 401 ? 6 -30.172 -12.594 1 93.38 401 LEU B O 1
ATOM 6299 N N . GLU B 1 402 ? 4.523 -31.844 -12.32 1 93.56 402 GLU B N 1
ATOM 6300 C CA . GLU B 1 402 ? 5.477 -32.938 -12.562 1 93.56 402 GLU B CA 1
ATOM 6301 C C . GLU B 1 402 ? 6.109 -32.812 -13.945 1 93.56 402 GLU B C 1
ATOM 6303 O O . GLU B 1 402 ? 7.332 -32.875 -14.086 1 93.56 402 GLU B O 1
ATOM 6308 N N . GLY B 1 403 ? 5.234 -32.656 -14.961 1 95.12 403 GLY B N 1
ATOM 6309 C CA . GLY B 1 403 ? 5.73 -32.531 -16.328 1 95.12 403 GLY B CA 1
ATOM 6310 C C . GLY B 1 403 ? 6.68 -31.359 -16.516 1 95.12 403 GLY B C 1
ATOM 6311 O O . GLY B 1 403 ? 7.727 -31.516 -17.156 1 95.12 403 GLY B O 1
ATOM 6312 N N . LYS B 1 404 ? 6.406 -30.234 -15.945 1 96.12 404 LYS B N 1
ATOM 6313 C CA . LYS B 1 404 ? 7.238 -29.047 -16.078 1 96.12 404 LYS B CA 1
ATOM 6314 C C . LYS B 1 404 ? 8.578 -29.234 -15.375 1 96.12 404 LYS B C 1
ATOM 6316 O O . LYS B 1 404 ? 9.625 -28.828 -15.898 1 96.12 404 LYS B O 1
ATOM 6321 N N . LEU B 1 405 ? 8.508 -29.828 -14.227 1 97.06 405 LEU B N 1
ATOM 6322 C CA . LEU B 1 405 ? 9.734 -30.031 -13.469 1 97.06 405 LEU B CA 1
ATOM 6323 C C . LEU B 1 405 ? 10.641 -31.031 -14.18 1 97.06 405 LEU B C 1
ATOM 6325 O O . LEU B 1 405 ? 11.859 -30.844 -14.242 1 97.06 405 LEU B O 1
ATOM 6329 N N . ARG B 1 406 ? 10.078 -32.062 -14.688 1 96.69 406 ARG B N 1
ATOM 6330 C CA . ARG B 1 406 ? 10.859 -33.062 -15.43 1 96.69 406 ARG B CA 1
ATOM 6331 C C . ARG B 1 406 ? 11.5 -32.438 -16.672 1 96.69 406 ARG B C 1
ATOM 6333 O O . ARG B 1 406 ? 12.625 -32.781 -17.031 1 96.69 406 ARG B O 1
ATOM 6340 N N . ALA B 1 407 ? 10.727 -31.594 -17.266 1 96.5 407 ALA B N 1
ATOM 6341 C CA . ALA B 1 407 ? 11.242 -30.891 -18.438 1 96.5 407 ALA B CA 1
ATOM 6342 C C . ALA B 1 407 ? 12.461 -30.047 -18.094 1 96.5 407 ALA B C 1
ATOM 6344 O O . ALA B 1 407 ? 13.305 -29.766 -18.953 1 96.5 407 ALA B O 1
ATOM 6345 N N . LEU B 1 408 ? 12.57 -29.719 -16.859 1 98.12 408 LEU B N 1
ATOM 6346 C CA . LEU B 1 408 ? 13.688 -28.906 -16.391 1 98.12 408 LEU B CA 1
ATOM 6347 C C . LEU B 1 408 ? 14.797 -29.781 -15.82 1 98.12 408 LEU B C 1
ATOM 6349 O O . LEU B 1 408 ? 15.773 -29.266 -15.266 1 98.12 408 LEU B O 1
ATOM 6353 N N . GLY B 1 409 ? 14.602 -31.047 -15.875 1 97.56 409 GLY B N 1
ATOM 6354 C CA . GLY B 1 409 ? 15.648 -31.969 -15.469 1 97.56 409 GLY B CA 1
ATOM 6355 C C . GLY B 1 409 ? 15.453 -32.5 -14.062 1 97.56 409 GLY B C 1
ATOM 6356 O O . GLY B 1 409 ? 16.297 -33.219 -13.547 1 97.56 409 GLY B O 1
ATOM 6357 N N . ALA B 1 410 ? 14.367 -32.219 -13.438 1 97.88 410 ALA B N 1
ATOM 6358 C CA . ALA B 1 410 ? 14.117 -32.688 -12.078 1 97.88 410 ALA B CA 1
ATOM 6359 C C . ALA B 1 410 ? 13.719 -34.156 -12.078 1 97.88 410 ALA B C 1
ATOM 6361 O O . ALA B 1 410 ? 13.18 -34.656 -13.07 1 97.88 410 ALA B O 1
ATOM 6362 N N . ARG B 1 411 ? 14.016 -34.812 -11 1 97.25 411 ARG B N 1
ATOM 6363 C CA . ARG B 1 411 ? 13.586 -36.188 -10.766 1 97.25 411 ARG B CA 1
ATOM 6364 C C . ARG B 1 411 ? 12.414 -36.25 -9.797 1 97.25 411 ARG B C 1
ATOM 6366 O O . ARG B 1 411 ? 12.602 -36.406 -8.594 1 97.25 411 ARG B O 1
ATOM 6373 N N . VAL B 1 412 ? 11.266 -36.125 -10.344 1 96.38 412 VAL B N 1
ATOM 6374 C CA . VAL B 1 412 ? 10.031 -36.062 -9.562 1 96.38 412 VAL B CA 1
ATOM 6375 C C . VAL B 1 412 ? 9.039 -37.094 -10.062 1 96.38 412 VAL B C 1
ATOM 6377 O O . VAL B 1 412 ? 8.906 -37.312 -11.273 1 96.38 412 VAL B O 1
ATOM 6380 N N . TYR B 1 413 ? 8.406 -37.75 -9.102 1 93.81 413 TYR B N 1
ATOM 6381 C CA . TYR B 1 413 ? 7.484 -38.844 -9.445 1 93.81 413 TYR B CA 1
ATOM 6382 C C . TYR B 1 413 ? 6.262 -38.812 -8.539 1 93.81 413 TYR B C 1
ATOM 6384 O O . TYR B 1 413 ? 6.391 -38.719 -7.316 1 93.81 413 TYR B O 1
ATOM 6392 N N . LEU B 1 414 ? 5.121 -38.844 -9.195 1 90.69 414 LEU B N 1
ATOM 6393 C CA . LEU B 1 414 ? 3.896 -39 -8.422 1 90.69 414 LEU B CA 1
ATOM 6394 C C . LEU B 1 414 ? 3.572 -40.5 -8.203 1 90.69 414 LEU B C 1
ATOM 6396 O O . LEU B 1 414 ? 3.551 -41.25 -9.164 1 90.69 414 LEU B O 1
ATOM 6400 N N . GLU B 1 415 ? 3.412 -40.875 -6.945 1 88.25 415 GLU B N 1
ATOM 6401 C CA . GLU B 1 415 ? 3.104 -42.281 -6.625 1 88.25 415 GLU B CA 1
ATOM 6402 C C . GLU B 1 415 ? 1.804 -42.375 -5.832 1 88.25 415 GLU B C 1
ATOM 6404 O O . GLU B 1 415 ? 1.489 -41.5 -5.023 1 88.25 415 GLU B O 1
ATOM 6409 N N . ALA B 1 416 ? 1.007 -43.406 -6.129 1 80.81 416 ALA B N 1
ATOM 6410 C CA . ALA B 1 416 ? -0.193 -43.688 -5.344 1 80.81 416 ALA B CA 1
ATOM 6411 C C . ALA B 1 416 ? 0.169 -44.188 -3.955 1 80.81 416 ALA B C 1
ATOM 6413 O O . ALA B 1 416 ? 1.126 -44.969 -3.801 1 80.81 416 ALA B O 1
ATOM 6414 N N . GLN B 1 417 ? -0.2 -43.438 -2.848 1 66.25 417 GLN B N 1
ATOM 6415 C CA . GLN B 1 417 ? 0.111 -43.906 -1.5 1 66.25 417 GLN B CA 1
ATOM 6416 C C . GLN B 1 417 ? -0.604 -45.219 -1.193 1 66.25 417 GLN B C 1
ATOM 6418 O O . GLN B 1 417 ? -1.812 -45.344 -1.409 1 66.25 417 GLN B O 1
ATOM 6423 N N . ALA B 1 418 ? 0.19 -46.375 -1.037 1 56.69 418 ALA B N 1
ATOM 6424 C CA . ALA B 1 418 ? -0.373 -47.656 -0.59 1 56.69 418 ALA B CA 1
ATOM 6425 C C . ALA B 1 418 ? -1.046 -47.5 0.771 1 56.69 418 ALA B C 1
ATOM 6427 O O . ALA B 1 418 ? -0.585 -46.75 1.619 1 56.69 418 ALA B O 1
ATOM 6428 N N . PRO B 1 419 ? -2.27 -47.906 0.931 1 52.41 419 PRO B N 1
ATOM 6429 C CA . PRO B 1 419 ? -2.891 -47.875 2.258 1 52.41 419 PRO B CA 1
ATOM 6430 C C . PRO B 1 419 ? -1.963 -48.406 3.355 1 52.41 419 PRO B C 1
ATOM 6432 O O . PRO B 1 419 ? -1.22 -49.375 3.141 1 52.41 419 PRO B O 1
ATOM 6435 N N . SER B 1 420 ? -1.426 -47.531 4.145 1 46.31 420 SER B N 1
ATOM 6436 C CA . SER B 1 420 ? -0.661 -48.094 5.262 1 46.31 420 SER B CA 1
ATOM 6437 C C . SER B 1 420 ? -1.444 -49.156 5.996 1 46.31 420 SER B C 1
ATOM 6439 O O . SER B 1 420 ? -2.602 -48.969 6.367 1 46.31 420 SER B O 1
ATOM 6441 N N . LEU B 1 421 ? -1.072 -50.438 5.832 1 36.78 421 LEU B N 1
ATOM 6442 C CA . LEU B 1 421 ? -1.64 -51.469 6.691 1 36.78 421 LEU B CA 1
ATOM 6443 C C . LEU B 1 421 ? -1.481 -51.094 8.164 1 36.78 421 LEU B C 1
ATOM 6445 O O . LEU B 1 421 ? -0.393 -50.719 8.602 1 36.78 421 LEU B O 1
ATOM 6449 N N . ALA B 1 422 ? -2.572 -50.906 8.812 1 40.19 422 ALA B N 1
ATOM 6450 C CA . ALA B 1 422 ? -2.615 -50.812 10.273 1 40.19 422 ALA B CA 1
ATOM 6451 C C . ALA B 1 422 ? -1.787 -51.938 10.906 1 40.19 422 ALA B C 1
ATOM 6453 O O . ALA B 1 422 ? -1.981 -53.125 10.602 1 40.19 422 ALA B O 1
ATOM 6454 N N . ALA B 1 423 ? -0.604 -51.562 11.273 1 38.38 423 ALA B N 1
ATOM 6455 C CA . ALA B 1 423 ? -0.033 -52.531 12.211 1 38.38 423 ALA B CA 1
ATOM 6456 C C . ALA B 1 423 ? -1.109 -53.094 13.133 1 38.38 423 ALA B C 1
ATOM 6458 O O . ALA B 1 423 ? -1.828 -52.344 13.797 1 38.38 423 ALA B O 1
ATOM 6459 N N . ASP B 1 424 ? -1.419 -54.375 12.969 1 26.28 424 ASP B N 1
ATOM 6460 C CA . ASP B 1 424 ? -1.965 -55.031 14.148 1 26.28 424 ASP B CA 1
ATOM 6461 C C . ASP B 1 424 ? -1.08 -54.781 15.375 1 26.28 424 ASP B C 1
ATOM 6463 O O . ASP B 1 424 ? 0.145 -54.906 15.289 1 26.28 424 ASP B O 1
#

Radius of gyration: 28.45 Å; Cα contacts (8 Å, |Δi|>4): 2223; chains: 2; bounding box: 66×93×72 Å

Nearest PDB structures (foldseek):
  2yvw-assembly1_A  TM=9.649E-01  e=7.318E-51  Aquifex aeolicus VF5
  3swg-assembly1_A  TM=9.636E-01  e=7.741E-51  Aquifex aeolicus VF5
  3r38-assembly1_A  TM=9.597E-01  e=2.036E-47  Listeria monocytogenes
  5ujs-assembly1_A  TM=9.489E-01  e=4.717E-48  Campylobacter jejuni subsp. jejuni NCTC 11168 = ATCC 700819
  6wfm-assembly1_B  TM=9.054E-01  e=7.825E-48  Stenotrophomonas maltophilia K279a

Secondary structure (DSSP, 8-state):
---EEEEEE--PPPEEEEEPPBPHHHHHHHHHHGGG-SS-EEEES----HHHHHHHHHHHHHT-EEEEETTEEEEE-SS----EE-HHHHTT-GGGGGHHHHHHHHHSEEEEEPP---TTS----HHHHHHHHHTT-EEEEETTEEEEE-SS--EEEEE-SS--HHHHHHHHHHHTBT-EEEEES----HHHHHHHHHHHHHT-EEE-TTSSEEEEE-BSS---EEEEPPB-HHHHHHHHHHHHHTT-EEEEES--GGGGHHHHHHHHHTT-EEEE-SSEEEEE--SSPPP-EEEE-STTSB-GGGHHHHHHHHTTSBEEEEEEESSSTT--TTHHHHHHTT-EEEEETTEEEEEE---B--EEE--SHHHHHHHHHHHHHSBSEEEEE-HHHHHHH-TTHHHHHHHTT-EEEEEE--------/---EEEEEE--PPPEEEEEPPBPHHHHHHHHHHGGG-SS-EEEES----HHHHHHHHHHHHHT-EEEEETTEEEEE-SS----EE-HHHHTT-GGGGGHHHHHHHHHSEEEEEPP---TTS----HHHHHHHHHTT-EEEEETTEEEEE-SS--EEEEE-SS--HHHHHHHHHHHTBT-EEEEES----HHHHHHHHHHHHHT-EEE-TTSSEEEEE-BSS---EEEEPPB-HHHHHHHHHHHHHTT-EEEEES--GGGGHHHHHHHHHTT-EEEE-SSEEEEE--SSPPP-EEEE-STTSB-GGGHHHHHHHHTTSBEEEEEEESSSTT--TTHHHHHHTT-EEEEETTEEEEEE---B--EEE--SHHHHHHHHHHHHHSBSEEEEE-HHHHHHH-TTHHHHHHHTT-EEEEEE--------

InterPro domains:
  IPR001986 Enolpyruvate transferase domain [PF00275] (8-405)
  IPR005750 UDP-N-acetylglucosamine 1-carboxyvinyltransferase [MF_00111] (3-415)
  IPR005750 UDP-N-acetylglucosamine 1-carboxyvinyltransferase [PTHR43783] (4-412)
  IPR005750 UDP-N-acetylglucosamine 1-carboxyvinyltransferase [TIGR01072] (5-412)
  IPR005750 UDP-N-acetylglucosamine 1-carboxyvinyltransferase [cd01555] (14-408)
  IPR013792 RNA 3'-terminal phosphate cyclase/enolpyruvate transferase, alpha/beta [SSF55205] (5-414)
  IPR036968 Enolpyruvate transferase domain superfamily [G3DSA:3.65.10.10] (6-412)
  IPR036968 Enolpyruvate transferase domain superfamily [G3DSA:3.65.10.10] (23-229)

pLDDT: mean 94.54, std 10.28, range [25.97, 98.94]